Protein AF-0000000084926307 (afdb_homodimer)

Sequence (952 aa):
MTITSSENILRILYSYNPWWREGYFPQDLSKPVKRMAYYRVFNLLNHPTIRRYLILSGARRVGKTTILYQIIESLLKDKVHPKKILYVSFDHPLFKFCSFDQILSLYELNINQSEEAYIFLDEIQYASDWDRWLKVYYDLRPKWKVVATGSASPKLIEEVKESGVGRWTVVSVPTLSFYEFCEILGAEERPKNLPNLDLRELSNFNDHQISELVFLLMPLQKYFNRYLMVGGFPEFVFSENWFLIQRILREDVVDKVIKRDIPSLFNVRNLTVLEKVFLYLCFNSSSVINISTIGKQIENVSVTTIENYVHLFENANLIYRSLPIELGGKKILKAKPKIYISDPAIRNAVLMIDNLFTDSKELGITVETAVFKHIYSFYSEENVKIGYFRKPTDNQKEIDIVAQFPNGKSLIEVKFREDSTLLESDAIVQICQKEKNIISAVLITKRAEDYGRLKLSVKVPIIKIPAFVFMYLFGRMTITSSENILRILYSYNPWWREGYFPQDLSKPVKRMAYYRVFNLLNHPTIRRYLILSGARRVGKTTILYQIIESLLKDKVHPKKILYVSFDHPLFKFCSFDQILSLYELNINQSEEAYIFLDEIQYASDWDRWLKVYYDLRPKWKVVATGSASPKLIEEVKESGVGRWTVVSVPTLSFYEFCEILGAEERPKNLPNLDLRELSNFNDHQISELVFLLMPLQKYFNRYLMVGGFPEFVFSENWFLIQRILREDVVDKVIKRDIPSLFNVRNLTVLEKVFLYLCFNSSSVINISTIGKQIENVSVTTIENYVHLFENANLIYRSLPIELGGKKILKAKPKIYISDPAIRNAVLMIDNLFTDSKELGITVETAVFKHIYSFYSEENVKIGYFRKPTDNQKEIDIVAQFPNGKSLIEVKFREDSTLLESDAIVQICQKEKNIISAVLITKRAEDYGRLKLSVKVPIIKIPAFVFMYLFGR

Radius of gyration: 30.97 Å; Cα contacts (8 Å, |Δi|>4): 1635; chains: 2; bounding box: 74×100×71 Å

pLDDT: mean 89.61, std 9.43, range [51.91, 98.5]

InterPro domains:
  IPR025420 Domain of unknown function DUF4143 [PF13635] (259-416)
  IPR027417 P-loop containing nucleoside triphosphate hydrolase [SSF52540] (45-251)
  IPR041682 AAA domain, group 14 [PF13173] (52-182)

Solvent-accessible surface area (backbone atoms only — not comparable to full-atom values): 51460 Å² total; per-residue (Å²): 132,65,85,77,32,71,67,52,52,50,50,40,46,48,54,61,31,52,27,58,76,74,62,44,72,68,63,87,58,40,67,88,74,77,56,73,53,44,55,54,51,54,50,51,68,64,38,89,83,56,75,50,32,36,34,40,33,27,36,66,71,41,44,68,69,42,42,53,40,44,50,51,51,52,41,49,72,70,64,46,61,44,53,35,51,47,49,46,58,28,76,40,74,69,47,55,74,35,52,56,62,58,57,54,49,50,41,37,73,73,63,30,79,59,75,55,34,40,39,36,35,34,40,40,60,52,34,57,64,42,72,61,48,52,52,50,43,55,70,75,34,75,55,48,44,39,42,33,29,25,44,45,29,42,67,53,51,56,42,30,64,66,76,24,63,77,45,51,45,79,42,72,38,67,56,46,32,56,34,48,46,39,57,70,65,60,52,79,67,64,71,88,85,69,76,88,80,51,74,64,52,54,38,73,55,51,60,65,58,49,50,49,53,46,59,59,44,51,74,56,52,80,53,42,65,56,42,60,62,58,30,31,31,67,84,44,68,81,57,84,55,63,69,60,51,30,47,43,40,38,54,68,31,51,42,39,39,63,72,45,45,46,48,62,75,35,92,65,89,52,63,67,58,53,53,50,52,51,52,51,45,53,78,43,42,72,30,73,49,53,61,63,58,50,17,63,72,51,86,68,41,53,52,66,57,50,53,48,49,53,51,49,37,39,33,34,38,51,30,44,77,26,40,63,47,76,63,87,86,47,81,78,87,77,80,49,39,26,34,28,49,55,39,42,24,51,42,35,26,68,63,42,61,82,51,48,92,79,31,63,68,58,39,33,47,36,52,47,34,47,48,50,47,30,54,52,61,60,40,62,89,47,86,50,49,62,16,21,35,67,46,89,83,62,90,64,40,55,33,67,34,31,41,36,45,92,87,26,26,33,40,36,36,72,37,57,42,94,78,63,80,79,52,78,82,34,44,64,48,44,46,30,50,67,46,84,55,57,53,14,29,37,36,32,20,56,46,83,83,49,55,35,70,54,93,62,94,43,77,43,46,38,29,33,35,21,45,65,52,51,38,32,63,42,33,106,131,66,83,76,32,71,66,52,52,51,49,40,45,48,52,61,31,52,28,59,80,70,65,42,73,66,62,86,58,40,66,90,74,78,53,73,53,42,55,53,50,53,51,50,69,63,38,88,83,56,74,49,34,37,35,40,34,26,35,66,72,41,44,69,68,41,41,52,41,44,50,52,51,51,40,50,74,70,63,46,61,44,53,34,52,45,47,47,59,30,76,40,73,68,48,56,72,37,52,57,63,58,58,54,49,49,43,37,74,74,63,30,80,60,75,54,34,41,41,35,35,35,42,41,60,52,34,57,65,42,72,61,48,53,53,51,43,56,69,76,35,75,55,50,43,41,41,33,29,25,43,47,30,42,68,54,52,57,41,29,64,65,76,24,62,78,45,51,44,79,43,72,37,65,55,45,32,57,34,49,48,41,56,70,66,60,52,81,69,62,73,87,84,69,77,90,78,54,74,64,49,54,38,72,55,50,60,65,58,48,50,49,54,47,61,59,44,51,76,54,52,81,54,41,65,54,41,60,60,59,30,32,32,66,85,44,69,83,58,83,55,62,69,58,50,30,48,44,41,37,53,67,32,50,43,39,40,63,70,45,44,45,49,61,75,36,94,67,89,53,64,67,58,53,51,50,52,51,52,51,47,53,77,44,41,73,30,73,48,56,61,62,59,50,15,64,71,51,86,68,41,53,52,68,56,51,53,50,50,52,51,49,37,39,34,33,37,51,30,42,76,27,41,63,46,76,62,88,87,46,79,77,87,78,80,49,39,26,35,28,50,54,39,41,25,52,42,35,26,68,64,42,60,80,52,50,91,79,32,62,68,58,37,32,45,36,50,45,32,46,51,51,46,29,54,53,59,60,38,61,90,46,86,52,51,62,18,19,33,65,45,87,81,60,89,65,38,56,33,68,35,31,40,37,43,94,87,28,26,32,42,36,37,73,38,56,40,92,78,60,79,79,51,76,82,34,44,64,48,43,45,30,51,67,47,84,56,57,52,15,29,36,36,30,21,56,46,85,81,48,56,36,70,54,95,61,95,44,76,44,47,37,30,33,35,21,44,65,51,50,37,33,64,43,31,104

Organism: Caldicellulosiruptor owensensis (strain ATCC 700167 / DSM 13100 / OL) (NCBI:txid632518)

Structure (mmCIF, N/CA/C/O backbone):
data_AF-0000000084926307-model_v1
#
loop_
_entity.id
_entity.type
_entity.pdbx_description
1 polymer 'AAA family ATPase'
#
loop_
_atom_site.group_PDB
_atom_site.id
_atom_site.type_symbol
_atom_site.label_atom_id
_atom_site.label_alt_id
_atom_site.label_comp_id
_atom_site.label_asym_id
_atom_site.label_entity_id
_atom_site.label_seq_id
_atom_site.pdbx_PDB_ins_code
_atom_site.Cartn_x
_atom_site.Cartn_y
_atom_site.Cartn_z
_atom_site.occupancy
_atom_site.B_iso_or_equiv
_atom_site.auth_seq_id
_atom_site.auth_comp_id
_atom_site.auth_asym_id
_atom_site.auth_atom_id
_atom_site.pdbx_PDB_model_num
ATOM 1 N N . MET A 1 1 ? 17.234 25.609 -7.387 1 53.69 1 MET A N 1
ATOM 2 C CA . MET A 1 1 ? 17.969 24.375 -7.629 1 53.69 1 MET A CA 1
ATOM 3 C C . MET A 1 1 ? 17.109 23.375 -8.383 1 53.69 1 MET A C 1
ATOM 5 O O . MET A 1 1 ? 15.922 23.219 -8.086 1 53.69 1 MET A O 1
ATOM 9 N N . THR A 1 2 ? 17.609 22.891 -9.484 1 76 2 THR A N 1
ATOM 10 C CA . THR A 1 2 ? 16.906 21.922 -10.32 1 76 2 THR A CA 1
ATOM 11 C C . THR A 1 2 ? 16.609 20.641 -9.531 1 76 2 THR A C 1
ATOM 13 O O . THR A 1 2 ? 17.438 20.188 -8.742 1 76 2 THR A O 1
ATOM 16 N N . ILE A 1 3 ? 15.453 20.125 -9.555 1 81.12 3 ILE A N 1
ATOM 17 C CA . ILE A 1 3 ? 14.984 18.938 -8.852 1 81.12 3 ILE A CA 1
ATOM 18 C C . ILE A 1 3 ? 15.938 17.766 -9.117 1 81.12 3 ILE A C 1
ATOM 20 O O . ILE A 1 3 ? 16.266 17 -8.203 1 81.12 3 ILE A O 1
ATOM 24 N N . THR A 1 4 ? 16.531 17.766 -10.32 1 83.94 4 THR A N 1
ATOM 25 C CA . THR A 1 4 ? 17.391 16.641 -10.703 1 83.94 4 THR A CA 1
ATOM 26 C C . THR A 1 4 ? 18.859 17.031 -10.656 1 83.94 4 THR A C 1
ATOM 28 O O . THR A 1 4 ? 19.641 16.641 -11.516 1 83.94 4 THR A O 1
ATOM 31 N N . SER A 1 5 ? 19.188 17.875 -9.703 1 87.88 5 SER A N 1
ATOM 32 C CA . SER A 1 5 ? 20.594 18.25 -9.531 1 87.88 5 SER A CA 1
ATOM 33 C C . SER A 1 5 ? 21.422 17.062 -9.055 1 87.88 5 SER A C 1
ATOM 35 O O . SER A 1 5 ? 20.891 16.125 -8.453 1 87.88 5 SER A O 1
ATOM 37 N N . SER A 1 6 ? 22.75 17.062 -9.359 1 91.94 6 SER A N 1
ATOM 38 C CA . SER A 1 6 ? 23.656 16 -8.93 1 91.94 6 SER A CA 1
ATOM 39 C C . SER A 1 6 ? 23.672 15.859 -7.41 1 91.94 6 SER A C 1
ATOM 41 O O . SER A 1 6 ? 23.75 14.742 -6.887 1 91.94 6 SER A O 1
ATOM 43 N N . GLU A 1 7 ? 23.516 16.953 -6.797 1 89.44 7 GLU A N 1
ATOM 44 C CA . GLU A 1 7 ? 23.516 16.953 -5.336 1 89.44 7 GLU A CA 1
ATOM 45 C C . GLU A 1 7 ? 22.297 16.203 -4.789 1 89.44 7 GLU A C 1
ATOM 47 O O . GLU A 1 7 ? 22.438 15.398 -3.861 1 89.44 7 GLU A O 1
ATOM 52 N N . ASN A 1 8 ? 21.172 16.422 -5.379 1 88.06 8 ASN A N 1
ATOM 53 C CA . ASN A 1 8 ? 19.953 15.766 -4.938 1 88.06 8 ASN A CA 1
ATOM 54 C C . ASN A 1 8 ? 19.984 14.266 -5.23 1 88.06 8 ASN A C 1
ATOM 56 O O . ASN A 1 8 ? 19.578 13.453 -4.398 1 88.06 8 ASN A O 1
ATOM 60 N N . ILE A 1 9 ? 20.516 13.922 -6.355 1 92 9 ILE A N 1
ATOM 61 C CA . ILE A 1 9 ? 20.609 12.523 -6.754 1 92 9 ILE A CA 1
ATOM 62 C C . ILE A 1 9 ? 21.547 11.781 -5.809 1 92 9 ILE A C 1
ATOM 64 O O . ILE A 1 9 ? 21.219 10.695 -5.316 1 92 9 ILE A O 1
ATOM 68 N N . LEU A 1 10 ? 22.688 12.422 -5.52 1 93.25 10 LEU A N 1
ATOM 69 C CA . LEU A 1 10 ? 23.672 11.797 -4.648 1 93.25 10 LEU A CA 1
ATOM 70 C C . LEU A 1 10 ? 23.125 11.625 -3.236 1 93.25 10 LEU A C 1
ATOM 72 O O . LEU A 1 10 ? 23.391 10.609 -2.584 1 93.25 10 LEU A O 1
ATOM 76 N N . ARG A 1 11 ? 22.391 12.57 -2.82 1 88.06 11 ARG A N 1
ATOM 77 C CA . ARG A 1 11 ? 21.766 12.477 -1.499 1 88.06 11 ARG A CA 1
ATOM 78 C C . ARG A 1 11 ? 20.844 11.273 -1.408 1 88.06 11 ARG A C 1
ATOM 80 O O . ARG A 1 11 ? 20.875 10.531 -0.42 1 88.06 11 ARG A O 1
ATOM 87 N N . ILE A 1 12 ? 20.062 11.055 -2.408 1 90.25 12 ILE A N 1
ATOM 88 C CA . ILE A 1 12 ? 19.125 9.938 -2.438 1 90.25 12 ILE A CA 1
ATOM 89 C C . ILE A 1 12 ? 19.891 8.617 -2.52 1 90.25 12 ILE A C 1
ATOM 91 O O . ILE A 1 12 ? 19.547 7.645 -1.848 1 90.25 12 ILE A O 1
ATOM 95 N N . LEU A 1 13 ? 20.953 8.609 -3.322 1 93.56 13 LEU A N 1
ATOM 96 C CA . LEU A 1 13 ? 21.766 7.406 -3.449 1 93.56 13 LEU A CA 1
ATOM 97 C 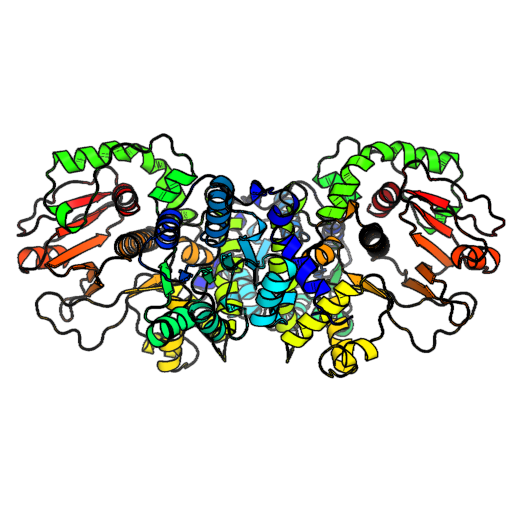C . LEU A 1 13 ? 22.391 7.031 -2.111 1 93.56 13 LEU A C 1
ATOM 99 O O . LEU A 1 13 ? 22.422 5.852 -1.743 1 93.56 13 LEU A O 1
ATOM 103 N N . TYR A 1 14 ? 22.844 8.008 -1.377 1 90.62 14 TYR A N 1
ATOM 104 C CA . TYR A 1 14 ? 23.422 7.75 -0.063 1 90.62 14 TYR A CA 1
ATOM 105 C C . TYR A 1 14 ? 22.375 7.188 0.89 1 90.62 14 TYR A C 1
ATOM 107 O O . TYR A 1 14 ? 22.672 6.324 1.717 1 90.62 14 TYR A O 1
ATOM 115 N N . SER A 1 15 ? 21.188 7.688 0.721 1 87.31 15 SER A N 1
ATOM 116 C CA . SER A 1 15 ? 20.109 7.219 1.583 1 87.31 15 SER A CA 1
ATOM 117 C C . SER A 1 15 ? 19.75 5.773 1.274 1 87.31 15 SER A C 1
ATOM 119 O O . SER A 1 15 ? 19.438 4.996 2.182 1 87.31 15 SER A O 1
ATOM 121 N N . TYR A 1 16 ? 19.781 5.383 0.039 1 90.44 16 TYR A N 1
ATOM 122 C CA . TYR A 1 16 ? 19.469 4.023 -0.385 1 90.44 16 TYR A CA 1
ATOM 123 C C . TYR A 1 16 ? 20.578 3.057 0.011 1 90.44 16 TYR A C 1
ATOM 125 O O . TYR A 1 16 ? 20.359 1.845 0.073 1 90.44 16 TYR A O 1
ATOM 133 N N . ASN A 1 17 ? 21.766 3.619 0.174 1 93.12 17 ASN A N 1
ATOM 134 C CA . ASN A 1 17 ? 22.938 2.773 0.386 1 93.12 17 ASN A CA 1
ATOM 135 C C . ASN A 1 17 ? 23.656 3.121 1.688 1 93.12 17 ASN A C 1
ATOM 137 O O . ASN A 1 17 ? 24.797 3.576 1.672 1 93.12 17 ASN A O 1
ATOM 141 N N . PRO A 1 18 ? 23.016 2.771 2.777 1 87.69 18 PRO A N 1
ATOM 142 C CA . PRO A 1 18 ? 23.609 3.125 4.07 1 87.69 18 PRO A CA 1
ATOM 143 C C . PRO A 1 18 ? 24.969 2.455 4.305 1 87.69 18 PRO A C 1
ATOM 145 O O . PRO A 1 18 ? 25.766 2.936 5.109 1 87.69 18 PRO A O 1
ATOM 148 N N . TRP A 1 19 ? 25.281 1.377 3.615 1 92.81 19 TRP A N 1
ATOM 149 C CA . TRP A 1 19 ? 26.531 0.646 3.797 1 92.81 19 TRP A CA 1
ATOM 150 C C . TRP A 1 19 ? 27.719 1.432 3.23 1 92.81 19 TRP A C 1
ATOM 152 O O . TRP A 1 19 ? 28.875 1.102 3.496 1 92.81 19 TRP A O 1
ATOM 162 N N . TRP A 1 20 ? 27.516 2.488 2.508 1 93.44 20 TRP A N 1
ATOM 163 C CA . TRP A 1 20 ? 28.609 3.314 2.004 1 93.44 20 TRP A CA 1
ATOM 164 C C . TRP A 1 20 ? 29.281 4.074 3.141 1 93.44 20 TRP A C 1
ATOM 166 O O . TRP A 1 20 ? 30.453 4.48 3.02 1 93.44 20 TRP A O 1
ATOM 176 N N . ARG A 1 21 ? 28.578 4.465 4.098 1 82.75 21 ARG A N 1
ATOM 177 C CA . ARG A 1 21 ? 29.125 5.234 5.211 1 82.75 21 ARG A CA 1
ATOM 178 C C . ARG A 1 21 ? 29.875 4.324 6.184 1 82.75 21 ARG A C 1
ATOM 180 O O . ARG A 1 21 ? 31.078 4.469 6.379 1 82.75 21 ARG A O 1
ATOM 187 N N . GLU A 1 22 ? 29.141 3.406 7.031 1 69.38 22 GLU A N 1
ATOM 188 C CA . GLU A 1 22 ? 29.828 2.633 8.055 1 69.38 22 GLU A CA 1
ATOM 189 C C . GLU A 1 22 ? 29.797 1.141 7.742 1 69.38 22 GLU A C 1
ATOM 191 O O . GLU A 1 22 ? 30 0.309 8.625 1 69.38 22 GLU A O 1
ATOM 196 N N . GLY A 1 23 ? 29.656 0.928 6.527 1 69.75 23 GLY A N 1
ATOM 197 C CA . GLY A 1 23 ? 29.609 -0.491 6.211 1 69.75 23 GLY A CA 1
ATOM 198 C C . GLY A 1 23 ? 28.422 -1.199 6.84 1 69.75 23 GLY A C 1
ATOM 199 O O . GLY A 1 23 ? 28.375 -2.43 6.875 1 69.75 23 GLY A O 1
ATOM 200 N N . TYR A 1 24 ? 27.547 -0.39 7.359 1 74.06 24 TYR A N 1
ATOM 201 C CA . TYR A 1 24 ? 26.406 -0.876 8.125 1 74.06 24 TYR A CA 1
ATOM 202 C C . TYR A 1 24 ? 25.25 -1.268 7.211 1 74.06 24 TYR A C 1
ATOM 204 O O . TYR A 1 24 ? 24.906 -0.521 6.293 1 74.06 24 TYR A O 1
ATOM 212 N N . PHE A 1 25 ? 24.859 -2.582 7.328 1 79.31 25 PHE A N 1
ATOM 213 C CA . PHE A 1 25 ? 23.609 -2.998 6.676 1 79.31 25 PHE A CA 1
ATOM 214 C C . PHE A 1 25 ? 22.453 -2.961 7.656 1 79.31 25 PHE A C 1
ATOM 216 O O . PHE A 1 25 ? 22.516 -3.564 8.727 1 79.31 25 PHE A O 1
ATOM 223 N N . PRO A 1 26 ? 21.438 -2.18 7.297 1 75.88 26 PRO A N 1
ATOM 224 C CA . PRO A 1 26 ? 20.281 -2.18 8.203 1 75.88 26 PRO A CA 1
ATOM 225 C C . PRO A 1 26 ? 19.609 -3.547 8.297 1 75.88 26 PRO A C 1
ATOM 227 O O . PRO A 1 26 ? 19.062 -4.047 7.305 1 75.88 26 PRO A O 1
ATOM 230 N N . GLN A 1 27 ? 19.656 -4.094 9.391 1 69.69 27 GLN A N 1
ATOM 231 C CA . GLN A 1 27 ? 19.234 -5.473 9.609 1 69.69 27 GLN A CA 1
ATOM 232 C C . GLN A 1 27 ? 17.75 -5.641 9.305 1 69.69 27 GLN A C 1
ATOM 234 O O . GLN A 1 27 ? 17.297 -6.734 8.953 1 69.69 27 GLN A O 1
ATOM 239 N N . ASP A 1 28 ? 17.031 -4.633 9.398 1 73.19 28 ASP A N 1
ATOM 240 C CA . ASP A 1 28 ? 15.586 -4.742 9.203 1 73.19 28 ASP A CA 1
ATOM 241 C C . ASP A 1 28 ? 15.25 -4.961 7.734 1 73.19 28 ASP A C 1
ATOM 243 O O . ASP A 1 28 ? 14.141 -5.383 7.402 1 73.19 28 ASP A O 1
ATOM 247 N N . LEU A 1 29 ? 16.234 -4.773 6.949 1 74.38 29 LEU A N 1
ATOM 248 C CA . LEU A 1 29 ? 15.992 -4.883 5.516 1 74.38 29 LEU A CA 1
ATOM 249 C C . LEU A 1 29 ? 16.109 -6.328 5.055 1 74.38 29 LEU A C 1
ATOM 251 O O . LEU A 1 29 ? 15.492 -6.719 4.059 1 74.38 29 LEU A O 1
ATOM 255 N N . SER A 1 30 ? 16.906 -7.008 5.832 1 77.06 30 SER A N 1
ATOM 256 C CA . SER A 1 30 ? 17.109 -8.398 5.441 1 77.06 30 SER A CA 1
ATOM 257 C C . SER A 1 30 ? 16.312 -9.344 6.34 1 77.06 30 SER A C 1
ATOM 259 O O . SER A 1 30 ? 16.156 -9.086 7.539 1 77.06 30 SER A O 1
ATOM 261 N N . LYS A 1 31 ? 15.57 -10.18 5.73 1 82.25 31 LYS A N 1
ATOM 262 C CA . LYS A 1 31 ? 14.828 -11.211 6.445 1 82.25 31 LYS A CA 1
ATOM 263 C C . LYS A 1 31 ? 15.625 -12.508 6.535 1 82.25 31 LYS A C 1
ATOM 265 O O . LYS A 1 31 ? 16.422 -12.82 5.641 1 82.25 31 LYS A O 1
ATOM 270 N N . PRO A 1 32 ? 15.414 -13.18 7.566 1 82 32 PRO A N 1
ATOM 271 C CA . PRO A 1 32 ? 16.297 -14.32 7.852 1 82 32 PRO A CA 1
ATOM 272 C C . PRO A 1 32 ? 16.094 -15.477 6.875 1 82 32 PRO A C 1
ATOM 274 O O . PRO A 1 32 ? 17.062 -16.141 6.5 1 82 32 PRO A O 1
ATOM 277 N N . VAL A 1 33 ? 14.961 -15.766 6.414 1 90.88 33 VAL A N 1
ATOM 278 C CA . VAL A 1 33 ? 14.711 -16.922 5.562 1 90.88 33 VAL A CA 1
ATOM 279 C C . VAL A 1 33 ? 14.938 -16.547 4.102 1 90.88 33 VAL A C 1
ATOM 281 O O . VAL A 1 33 ? 14.406 -15.539 3.625 1 90.88 33 VAL A O 1
ATOM 284 N N . LYS A 1 34 ? 15.781 -17.344 3.453 1 94.81 34 LYS A N 1
ATOM 285 C CA . LYS A 1 34 ? 16.094 -17.125 2.045 1 94.81 34 LYS A CA 1
ATOM 286 C C . LYS A 1 34 ? 15.273 -18.047 1.148 1 94.81 34 LYS A C 1
ATOM 288 O O . LYS A 1 34 ? 15.289 -19.266 1.328 1 94.81 34 LYS A O 1
ATOM 293 N N . ARG A 1 35 ? 14.586 -17.5 0.213 1 94.88 35 ARG A N 1
ATOM 294 C CA . ARG A 1 35 ? 13.766 -18.266 -0.718 1 94.88 35 ARG A CA 1
ATOM 295 C C . ARG A 1 35 ? 14.633 -18.969 -1.756 1 94.88 35 ARG A C 1
ATOM 297 O O . ARG A 1 35 ? 15.82 -18.656 -1.89 1 94.88 35 ARG A O 1
ATOM 304 N N . MET A 1 36 ? 14.047 -19.891 -2.498 1 92.06 36 MET A N 1
ATOM 305 C CA . MET A 1 36 ? 14.766 -20.641 -3.527 1 92.06 36 MET A CA 1
ATOM 306 C C . MET A 1 36 ? 15.336 -19.688 -4.586 1 92.06 36 MET A C 1
ATOM 308 O O . MET A 1 36 ? 16.422 -19.922 -5.102 1 92.06 36 MET A O 1
ATOM 312 N N . ALA A 1 37 ? 14.594 -18.641 -4.871 1 93.69 37 ALA A N 1
ATOM 313 C CA . ALA A 1 37 ? 15.016 -17.672 -5.875 1 93.69 37 ALA A CA 1
ATOM 314 C C . ALA A 1 37 ? 16.328 -17 -5.469 1 93.69 37 ALA A C 1
ATOM 316 O O . ALA A 1 37 ? 17.156 -16.672 -6.324 1 93.69 37 ALA A O 1
ATOM 317 N N . TYR A 1 38 ? 16.516 -16.75 -4.164 1 96.25 38 TYR A N 1
ATOM 318 C CA . TYR A 1 38 ? 17.766 -16.172 -3.676 1 96.25 38 TYR A CA 1
ATOM 319 C C . TYR A 1 38 ? 18.969 -17.016 -4.094 1 96.25 38 TYR A C 1
ATOM 321 O O . TYR A 1 38 ? 19.938 -16.484 -4.648 1 96.25 38 TYR A O 1
ATOM 329 N N . TYR A 1 39 ? 18.875 -18.312 -3.854 1 94.75 39 TYR A N 1
ATOM 330 C CA . TYR A 1 39 ? 19.984 -19.203 -4.137 1 94.75 39 TYR A CA 1
ATOM 331 C C . TYR A 1 39 ? 20.266 -19.281 -5.633 1 94.75 39 TYR A C 1
ATOM 333 O O . TYR A 1 39 ? 21.422 -19.281 -6.062 1 94.75 39 TYR A O 1
ATOM 341 N N . ARG A 1 40 ? 19.219 -19.297 -6.395 1 92.94 40 ARG A N 1
ATOM 342 C CA . ARG A 1 40 ? 19.375 -19.328 -7.848 1 92.94 40 ARG A CA 1
ATOM 343 C C . ARG A 1 40 ? 20.094 -18.078 -8.344 1 92.94 40 ARG A C 1
ATOM 345 O O . ARG A 1 40 ? 21.062 -18.172 -9.102 1 92.94 40 ARG A O 1
ATOM 352 N N . VAL A 1 41 ? 19.672 -16.953 -7.902 1 95.25 41 VAL A N 1
ATOM 353 C CA . VAL A 1 41 ? 20.234 -15.672 -8.344 1 95.25 41 VAL A CA 1
ATOM 354 C C . VAL A 1 41 ? 21.672 -15.547 -7.844 1 95.25 41 VAL A C 1
ATOM 356 O O . VAL A 1 41 ? 22.562 -15.148 -8.594 1 95.25 41 VAL A O 1
ATOM 359 N N . PHE A 1 42 ? 21.875 -15.906 -6.594 1 95.62 42 PHE A N 1
ATOM 360 C CA . PHE A 1 42 ? 23.203 -15.789 -5.996 1 95.62 42 PHE A CA 1
ATOM 361 C C . PHE A 1 42 ? 24.203 -16.688 -6.711 1 95.62 42 PHE A C 1
ATOM 363 O O . PHE A 1 42 ? 25.344 -16.297 -6.961 1 95.62 42 PHE A O 1
ATOM 370 N N . ASN A 1 43 ? 23.75 -17.875 -7.07 1 93.62 43 ASN A N 1
ATOM 371 C CA . ASN A 1 43 ? 24.609 -18.812 -7.797 1 93.62 43 ASN A CA 1
ATOM 372 C C . ASN A 1 43 ? 24.938 -18.312 -9.195 1 93.62 43 ASN A C 1
ATOM 374 O O . ASN A 1 43 ? 26.078 -18.406 -9.656 1 93.62 43 ASN A O 1
ATOM 378 N N . LEU A 1 44 ? 23.969 -17.781 -9.836 1 92.81 44 LEU A N 1
ATOM 379 C CA . LEU A 1 44 ? 24.156 -17.25 -11.18 1 92.81 44 LEU A CA 1
ATOM 380 C C . LEU A 1 44 ? 25.078 -16.031 -11.156 1 92.81 44 LEU A C 1
ATOM 382 O O . LEU A 1 44 ? 25.906 -15.852 -12.055 1 92.81 44 LEU A O 1
ATOM 386 N N . LEU A 1 45 ? 24.891 -15.242 -10.156 1 94.06 45 LEU A N 1
ATOM 387 C CA . LEU A 1 45 ? 25.656 -14.016 -10 1 94.06 45 LEU A CA 1
ATOM 388 C C . LEU A 1 45 ? 27.141 -14.32 -9.812 1 94.06 45 LEU A C 1
ATOM 390 O O . LEU A 1 45 ? 28 -13.578 -10.297 1 94.06 45 LEU A O 1
ATOM 394 N N . ASN A 1 46 ? 27.422 -15.406 -9.148 1 90.88 46 ASN A N 1
ATOM 395 C CA . ASN A 1 46 ? 28.797 -15.758 -8.82 1 90.88 46 ASN A CA 1
ATOM 396 C C . ASN A 1 46 ? 29.344 -16.812 -9.766 1 90.88 46 ASN A C 1
ATOM 398 O O . ASN A 1 46 ? 30.406 -17.391 -9.516 1 90.88 46 ASN A O 1
ATOM 402 N N . HIS A 1 47 ? 28.562 -17.062 -10.773 1 89.25 47 HIS A N 1
ATOM 403 C CA . HIS A 1 47 ? 29.047 -18.047 -11.727 1 89.25 47 HIS A CA 1
ATOM 404 C C . HIS A 1 47 ? 30.375 -17.625 -12.336 1 89.25 47 HIS A C 1
ATOM 406 O O . HIS A 1 47 ? 30.531 -16.484 -12.773 1 89.25 47 HIS A O 1
ATOM 412 N N . PRO A 1 48 ? 31.297 -18.484 -12.414 1 84.62 48 PRO A N 1
ATOM 413 C CA . PRO A 1 48 ? 32.656 -18.109 -12.797 1 84.62 48 PRO A CA 1
ATOM 414 C C . PRO A 1 48 ? 32.812 -17.844 -14.289 1 84.62 48 PRO A C 1
ATOM 416 O O . PRO A 1 48 ? 33.656 -17.031 -14.695 1 84.62 48 PRO A O 1
ATOM 419 N N . THR A 1 49 ? 32.094 -18.484 -15.172 1 85.69 49 THR A N 1
ATOM 420 C CA . THR A 1 49 ? 32.375 -18.422 -16.609 1 85.69 49 THR A CA 1
ATOM 421 C C . THR A 1 49 ? 31.234 -17.703 -17.344 1 85.69 49 THR A C 1
ATOM 423 O O . THR A 1 49 ? 31.438 -17.141 -18.422 1 85.69 49 THR A O 1
ATOM 426 N N . ILE A 1 50 ? 30.094 -17.703 -16.812 1 83.12 50 ILE A N 1
ATOM 427 C CA . ILE A 1 50 ? 28.938 -17.141 -17.5 1 83.12 50 ILE A CA 1
ATOM 428 C C . ILE A 1 50 ? 28.578 -15.781 -16.891 1 83.12 50 ILE A C 1
ATOM 430 O O . ILE A 1 50 ? 28.312 -15.68 -15.695 1 83.12 50 ILE A O 1
ATOM 434 N N . ARG A 1 51 ? 28.719 -14.805 -17.781 1 86.25 51 ARG A N 1
ATOM 435 C CA . ARG A 1 51 ? 28.328 -13.469 -17.344 1 86.25 51 ARG A CA 1
ATOM 436 C C . ARG A 1 51 ? 26.969 -13.078 -17.938 1 86.25 51 ARG A C 1
ATOM 438 O O . ARG A 1 51 ? 26.797 -13.055 -19.156 1 86.25 51 ARG A O 1
ATOM 445 N N . ARG A 1 52 ? 26.031 -12.852 -17.031 1 89.75 52 ARG A N 1
ATOM 446 C CA . ARG A 1 52 ? 24.703 -12.383 -17.438 1 89.75 52 ARG A CA 1
ATOM 447 C C . ARG A 1 52 ? 24.125 -11.453 -16.375 1 89.75 52 ARG A C 1
ATOM 449 O O . ARG A 1 52 ? 24.359 -11.625 -15.188 1 89.75 52 ARG A O 1
ATOM 456 N N . TYR A 1 53 ? 23.484 -10.438 -16.844 1 93.12 53 TYR A N 1
ATOM 457 C CA . TYR A 1 53 ? 22.625 -9.688 -15.93 1 93.12 53 TYR A CA 1
ATOM 458 C C . TYR A 1 53 ? 21.422 -10.516 -15.508 1 93.12 53 TYR A C 1
ATOM 460 O O . TYR A 1 53 ? 20.938 -11.352 -16.281 1 93.12 53 TYR A O 1
ATOM 468 N N . LEU A 1 54 ? 21.031 -10.398 -14.328 1 93.62 54 LEU A N 1
ATOM 469 C CA . LEU A 1 54 ? 19.922 -11.18 -13.805 1 93.62 54 LEU A CA 1
ATOM 470 C C . LEU A 1 54 ? 18.703 -10.289 -13.57 1 93.62 54 LEU A C 1
ATOM 472 O O . LEU A 1 54 ? 18.812 -9.219 -12.977 1 93.62 54 LEU A O 1
ATOM 476 N N . ILE A 1 55 ? 17.547 -10.68 -14.039 1 92.44 55 ILE A N 1
ATOM 477 C CA . ILE A 1 55 ? 16.312 -9.945 -13.844 1 92.44 55 ILE A CA 1
ATOM 478 C C . ILE A 1 55 ? 15.305 -10.82 -13.094 1 92.44 55 ILE A C 1
ATOM 480 O O . ILE A 1 55 ? 14.922 -11.891 -13.578 1 92.44 55 ILE A O 1
ATOM 484 N N . LEU A 1 56 ? 14.961 -10.383 -11.938 1 94 56 LEU A N 1
ATOM 485 C CA . LEU A 1 56 ? 13.938 -11.07 -11.164 1 94 56 LEU A CA 1
ATOM 486 C C . LEU A 1 56 ? 12.539 -10.609 -11.594 1 94 56 LEU A C 1
ATOM 488 O O . LEU A 1 56 ? 12.242 -9.414 -11.578 1 94 56 LEU A O 1
ATOM 492 N N . SER A 1 57 ? 11.734 -11.523 -11.969 1 91.88 57 SER A N 1
ATOM 493 C CA . SER A 1 57 ? 10.359 -11.25 -12.352 1 91.88 57 SER A CA 1
ATOM 494 C C . SER A 1 57 ? 9.375 -12 -11.461 1 91.88 57 SER A C 1
ATOM 496 O O . SER A 1 57 ? 9.539 -13.188 -11.203 1 91.88 57 SER A O 1
ATOM 498 N N . GLY A 1 58 ? 8.391 -11.367 -10.984 1 93 58 GLY A N 1
ATOM 499 C CA . GLY A 1 58 ? 7.375 -11.93 -10.109 1 93 58 GLY A CA 1
ATOM 500 C C . GLY A 1 58 ? 6.328 -10.922 -9.688 1 93 58 GLY A C 1
ATOM 501 O O . GLY A 1 58 ? 6.508 -9.711 -9.875 1 93 58 GLY A O 1
ATOM 502 N N . ALA A 1 59 ? 5.312 -11.438 -9.125 1 91.62 59 ALA A N 1
ATOM 503 C CA . ALA A 1 59 ? 4.23 -10.57 -8.656 1 91.62 59 ALA A CA 1
ATOM 504 C C . ALA A 1 59 ? 4.727 -9.602 -7.59 1 91.62 59 ALA A C 1
ATOM 506 O O . ALA A 1 59 ? 5.785 -9.805 -6.996 1 91.62 59 ALA A O 1
ATOM 507 N N . ARG A 1 60 ? 3.973 -8.531 -7.43 1 91.12 60 ARG A N 1
ATOM 508 C CA . ARG A 1 60 ? 4.266 -7.613 -6.332 1 91.12 60 ARG A CA 1
ATOM 509 C C . ARG A 1 60 ? 4.152 -8.32 -4.984 1 91.12 60 ARG A C 1
ATOM 511 O O . ARG A 1 60 ? 3.299 -9.195 -4.805 1 91.12 60 ARG A O 1
ATOM 518 N N . ARG A 1 61 ? 5.062 -7.938 -4.09 1 91.5 61 ARG A N 1
ATOM 519 C CA . ARG A 1 61 ? 5.043 -8.32 -2.684 1 91.5 61 ARG A CA 1
ATOM 520 C C . ARG A 1 61 ? 5.434 -9.781 -2.51 1 91.5 61 ARG A C 1
ATOM 522 O O . ARG A 1 61 ? 5.156 -10.391 -1.473 1 91.5 61 ARG A O 1
ATOM 529 N N . VAL A 1 62 ? 6.086 -10.375 -3.523 1 94.94 62 VAL A N 1
ATOM 530 C CA . VAL A 1 62 ? 6.504 -11.766 -3.391 1 94.94 62 VAL A CA 1
ATOM 531 C C . VAL A 1 62 ? 7.895 -11.828 -2.76 1 94.94 62 VAL A C 1
ATOM 533 O O . VAL A 1 62 ? 8.406 -12.914 -2.482 1 94.94 62 VAL A O 1
ATOM 536 N N . GLY A 1 63 ? 8.625 -10.672 -2.625 1 93.75 63 GLY A N 1
ATOM 537 C CA . GLY A 1 63 ? 9.898 -10.633 -1.912 1 93.75 63 GLY A CA 1
ATOM 538 C C . GLY A 1 63 ? 11.078 -10.32 -2.811 1 93.75 63 GLY A C 1
ATOM 539 O O . GLY A 1 63 ? 12.227 -10.555 -2.436 1 93.75 63 GLY A O 1
ATOM 540 N N . LYS A 1 64 ? 10.906 -9.797 -3.967 1 94.62 64 LYS A N 1
ATOM 541 C CA . LYS A 1 64 ? 11.992 -9.492 -4.898 1 94.62 64 LYS A CA 1
ATOM 542 C C . LYS A 1 64 ? 13 -8.531 -4.277 1 94.62 64 LYS A C 1
ATOM 544 O O . LYS A 1 64 ? 14.203 -8.766 -4.34 1 94.62 64 LYS A O 1
ATOM 549 N N . THR A 1 65 ? 12.484 -7.457 -3.664 1 93.38 65 THR A N 1
ATOM 550 C CA . THR A 1 65 ? 13.352 -6.477 -3.016 1 93.38 65 THR A CA 1
ATOM 551 C C . THR A 1 65 ? 14.133 -7.113 -1.871 1 93.38 65 THR A C 1
ATOM 553 O O . THR A 1 65 ? 15.32 -6.84 -1.697 1 93.38 65 THR A O 1
ATOM 556 N N . THR A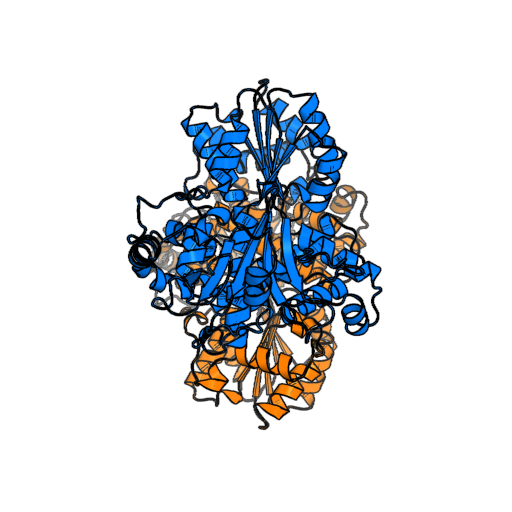 1 66 ? 13.453 -7.973 -1.128 1 93.88 66 THR A N 1
ATOM 557 C CA . THR A 1 66 ? 14.102 -8.672 -0.025 1 93.88 66 THR A CA 1
ATOM 558 C C . THR A 1 66 ? 15.266 -9.516 -0.53 1 93.88 66 THR A C 1
ATOM 560 O O . THR A 1 66 ? 16.328 -9.562 0.098 1 93.88 66 THR A O 1
ATOM 563 N N . ILE A 1 67 ? 15.062 -10.148 -1.641 1 96.31 67 ILE A N 1
ATOM 564 C CA . ILE A 1 67 ? 16.109 -10.977 -2.223 1 96.31 67 ILE A CA 1
ATOM 565 C C . ILE A 1 67 ? 17.328 -10.109 -2.57 1 96.31 67 ILE A C 1
ATOM 567 O O . ILE A 1 67 ? 18.469 -10.492 -2.311 1 96.31 67 ILE A O 1
ATOM 571 N N . LEU A 1 68 ? 17.109 -8.898 -3.141 1 96.56 68 LEU A N 1
ATOM 572 C CA . LEU A 1 68 ? 18.203 -7.977 -3.428 1 96.56 68 LEU A CA 1
ATOM 573 C C . LEU A 1 68 ? 18.984 -7.645 -2.158 1 96.56 68 LEU A C 1
ATOM 575 O O . LEU A 1 68 ? 20.219 -7.734 -2.137 1 96.56 68 LEU A O 1
ATOM 579 N N . TYR A 1 69 ? 18.266 -7.34 -1.112 1 94.69 69 TYR A N 1
ATOM 580 C CA . TYR A 1 69 ? 18.906 -6.961 0.142 1 94.69 69 TYR A CA 1
ATOM 581 C C . TYR A 1 69 ? 19.688 -8.133 0.734 1 94.69 69 TYR A C 1
ATOM 583 O O . TYR A 1 69 ? 20.75 -7.953 1.306 1 94.69 69 TYR A O 1
ATOM 591 N N . GLN A 1 70 ? 19.125 -9.312 0.601 1 96.06 70 GLN A N 1
ATOM 592 C CA . GLN A 1 70 ? 19.812 -10.5 1.104 1 96.06 70 GLN A CA 1
ATOM 593 C C . GLN A 1 70 ? 21.125 -10.734 0.361 1 96.06 70 GLN A C 1
ATOM 595 O O . GLN A 1 70 ? 22.125 -11.125 0.967 1 96.06 70 GLN A O 1
ATOM 600 N N . ILE A 1 71 ? 21.125 -10.508 -0.917 1 96.75 71 ILE A N 1
ATOM 601 C CA . ILE A 1 71 ? 22.328 -10.656 -1.707 1 96.75 71 ILE A CA 1
ATOM 602 C C . ILE A 1 71 ? 23.359 -9.602 -1.286 1 96.75 71 ILE A C 1
ATOM 604 O O . ILE A 1 71 ? 24.531 -9.906 -1.099 1 96.75 71 ILE A O 1
ATOM 608 N N . ILE A 1 72 ? 22.922 -8.344 -1.105 1 96.19 72 ILE A N 1
ATOM 609 C CA . ILE A 1 72 ? 23.797 -7.254 -0.677 1 96.19 72 ILE A CA 1
ATOM 610 C C . ILE A 1 72 ? 24.422 -7.598 0.673 1 96.19 72 ILE A C 1
ATOM 612 O O . ILE A 1 72 ? 25.641 -7.441 0.859 1 96.19 72 ILE A O 1
ATOM 616 N N . GLU A 1 73 ? 23.578 -8.078 1.561 1 94.75 73 GLU A N 1
ATOM 617 C CA . GLU A 1 73 ? 24.078 -8.492 2.867 1 94.75 73 GLU A CA 1
ATOM 618 C C . GLU A 1 73 ? 25.156 -9.57 2.727 1 94.75 73 GLU A C 1
ATOM 620 O O . GLU A 1 73 ? 26.203 -9.5 3.387 1 94.75 73 GLU A O 1
ATOM 625 N N . SER A 1 74 ? 24.906 -10.578 1.894 1 95.06 74 SER A N 1
ATOM 626 C CA . SER A 1 74 ? 25.859 -11.656 1.67 1 95.06 74 SER A CA 1
ATOM 627 C C . SER A 1 74 ? 27.172 -11.133 1.103 1 95.06 74 SER A C 1
ATOM 629 O O . SER A 1 74 ? 28.25 -11.57 1.505 1 95.06 74 SER A O 1
ATOM 631 N N . LEU A 1 75 ? 27.125 -10.211 0.202 1 95.31 75 LEU A N 1
ATOM 632 C CA . LEU A 1 75 ? 28.312 -9.625 -0.396 1 95.31 75 LEU A CA 1
ATOM 633 C C . LEU A 1 75 ? 29.141 -8.867 0.648 1 95.31 75 LEU A C 1
ATOM 635 O O . LEU A 1 75 ? 30.359 -8.969 0.669 1 95.31 75 LEU A O 1
ATOM 639 N N . LEU A 1 76 ? 28.438 -8.102 1.48 1 94.69 76 LEU A N 1
ATOM 640 C CA . LEU A 1 76 ? 29.109 -7.363 2.541 1 94.69 76 LEU A CA 1
ATOM 641 C C . LEU A 1 76 ? 29.781 -8.312 3.525 1 94.69 76 LEU A C 1
ATOM 643 O O . LEU A 1 76 ? 30.906 -8.062 3.969 1 94.69 76 LEU A O 1
ATOM 647 N N . LYS A 1 77 ? 29.141 -9.398 3.812 1 92.75 77 LYS A N 1
ATOM 648 C CA . LYS A 1 77 ? 29.703 -10.422 4.688 1 92.75 77 LYS A CA 1
ATOM 649 C C . LYS A 1 77 ? 30.922 -11.07 4.055 1 92.75 77 LYS A C 1
ATOM 651 O O . LYS A 1 77 ? 31.875 -11.445 4.754 1 92.75 77 LYS A O 1
ATOM 656 N N . ASP A 1 78 ? 30.906 -11.172 2.754 1 93.69 78 ASP A N 1
ATOM 657 C CA . ASP A 1 78 ? 32.031 -11.727 2.012 1 93.69 78 ASP A CA 1
ATOM 658 C C . ASP A 1 78 ? 33.125 -10.688 1.82 1 93.69 78 ASP A C 1
ATOM 660 O O . ASP A 1 78 ? 34.031 -10.883 1.016 1 93.69 78 ASP A O 1
ATOM 664 N N . LYS A 1 79 ? 32.969 -9.477 2.404 1 93.38 79 LYS A N 1
ATOM 665 C CA . LYS A 1 79 ? 33.969 -8.422 2.514 1 93.38 79 LYS A CA 1
ATOM 666 C C . LYS A 1 79 ? 34.125 -7.688 1.188 1 93.38 79 LYS A C 1
ATOM 668 O O . LYS A 1 79 ? 35.219 -7.188 0.885 1 93.38 79 LYS A O 1
ATOM 673 N N . VAL A 1 80 ? 33.156 -7.773 0.38 1 94.44 80 VAL A N 1
ATOM 674 C CA . VAL A 1 80 ? 33.156 -6.867 -0.764 1 94.44 80 VAL A CA 1
ATOM 675 C C . VAL A 1 80 ? 33.125 -5.422 -0.278 1 94.44 80 VAL A C 1
ATOM 677 O O . VAL A 1 80 ? 32.375 -5.09 0.656 1 94.44 80 VAL A O 1
ATOM 680 N N . HIS A 1 81 ? 33.938 -4.605 -0.847 1 95.31 81 HIS A N 1
ATOM 681 C CA . HIS A 1 81 ? 33.969 -3.207 -0.428 1 95.31 81 HIS A CA 1
ATOM 682 C C . HIS A 1 81 ? 32.594 -2.559 -0.583 1 95.31 81 HIS A C 1
ATOM 684 O O . HIS A 1 81 ? 31.984 -2.645 -1.648 1 95.31 81 HIS A O 1
ATOM 690 N N . PRO A 1 82 ? 32.062 -1.918 0.405 1 95.88 82 PRO A N 1
ATOM 691 C CA . PRO A 1 82 ? 30.703 -1.382 0.392 1 95.88 82 PRO A CA 1
ATOM 692 C C . PRO A 1 82 ? 30.453 -0.427 -0.773 1 95.88 82 PRO A C 1
ATOM 694 O O . PRO A 1 82 ? 29.359 -0.42 -1.35 1 95.88 82 PRO A O 1
ATOM 697 N N . LYS A 1 83 ? 31.406 0.317 -1.165 1 96 83 LYS A N 1
ATOM 698 C CA . LYS A 1 83 ? 31.234 1.314 -2.217 1 96 83 LYS A CA 1
ATOM 699 C C . LYS A 1 83 ? 31.109 0.653 -3.588 1 96 83 LYS A C 1
ATOM 701 O O . LYS A 1 83 ? 30.719 1.297 -4.562 1 96 83 LYS A O 1
ATOM 706 N N . LYS A 1 84 ? 31.453 -0.616 -3.676 1 97.06 84 LYS A N 1
ATOM 707 C CA . LYS A 1 84 ? 31.312 -1.351 -4.93 1 97.06 84 LYS A CA 1
ATOM 708 C C . LYS A 1 84 ? 29.891 -1.854 -5.121 1 97.06 84 LYS A C 1
ATOM 710 O O . LYS A 1 84 ? 29.547 -2.395 -6.176 1 97.06 84 LYS A O 1
ATOM 715 N N . ILE A 1 85 ? 29.062 -1.678 -4.125 1 97.69 85 ILE A N 1
ATOM 716 C CA . ILE A 1 85 ? 27.688 -2.168 -4.152 1 97.69 85 ILE A CA 1
ATOM 717 C C . ILE A 1 85 ? 26.719 -0.989 -4.258 1 97.69 85 ILE A C 1
ATOM 719 O O . ILE A 1 85 ? 26.688 -0.124 -3.379 1 97.69 85 ILE A O 1
ATOM 723 N N . LEU A 1 86 ? 25.891 -0.947 -5.273 1 98 86 LEU A N 1
ATOM 724 C CA . LEU A 1 86 ? 24.906 0.102 -5.473 1 98 86 LEU A CA 1
ATOM 725 C C . LEU A 1 86 ? 23.5 -0.48 -5.492 1 98 86 LEU A C 1
ATOM 727 O O . LEU A 1 86 ? 23.234 -1.458 -6.195 1 98 86 LEU A O 1
ATOM 731 N N . TYR A 1 87 ? 22.641 0.07 -4.715 1 96.5 87 TYR A N 1
ATOM 732 C CA . TYR A 1 87 ? 21.203 -0.207 -4.77 1 96.5 87 TYR A CA 1
ATOM 733 C C . TYR A 1 87 ? 20.422 1.041 -5.164 1 96.5 87 TYR A C 1
ATOM 735 O O . TYR A 1 87 ? 20.656 2.121 -4.613 1 96.5 87 TYR A O 1
ATOM 743 N N . VAL A 1 88 ? 19.594 0.888 -6.121 1 95.62 88 VAL A N 1
ATOM 744 C CA . VAL A 1 88 ? 18.719 1.973 -6.562 1 95.62 88 VAL A CA 1
ATOM 745 C C . VAL A 1 88 ? 17.297 1.451 -6.746 1 95.62 88 VAL A C 1
ATOM 747 O O . VAL A 1 88 ? 17.094 0.379 -7.32 1 95.62 88 VAL A O 1
ATOM 750 N N . SER A 1 89 ? 16.344 2.141 -6.219 1 93.19 89 SER A N 1
ATOM 751 C CA . SER A 1 89 ? 14.953 1.867 -6.527 1 93.19 89 SER A CA 1
ATOM 752 C C . SER A 1 89 ? 14.367 2.938 -7.445 1 93.19 89 SER A C 1
ATOM 754 O O . SER A 1 89 ? 14.352 4.121 -7.094 1 93.19 89 SER A O 1
ATOM 756 N N . PHE A 1 90 ? 13.82 2.521 -8.555 1 90.69 90 PHE A N 1
ATOM 757 C CA . PHE A 1 90 ? 13.328 3.477 -9.539 1 90.69 90 PHE A CA 1
ATOM 758 C C . PHE A 1 90 ? 11.891 3.871 -9.242 1 90.69 90 PHE A C 1
ATOM 760 O O . PHE A 1 90 ? 11.289 4.66 -9.977 1 90.69 90 PHE A O 1
ATOM 767 N N . ASP A 1 91 ? 11.422 3.389 -8.18 1 84 91 ASP A N 1
ATOM 768 C CA . ASP A 1 91 ? 10.109 3.816 -7.723 1 84 91 ASP A CA 1
ATOM 769 C C . ASP A 1 91 ? 10.172 5.191 -7.062 1 84 91 ASP A C 1
ATOM 771 O O . ASP A 1 91 ? 9.141 5.832 -6.848 1 84 91 ASP A O 1
ATOM 775 N N . HIS A 1 92 ? 11.352 5.613 -6.762 1 87.75 92 HIS A N 1
ATOM 776 C CA . HIS A 1 92 ? 11.5 6.938 -6.168 1 87.75 92 HIS A CA 1
ATOM 777 C C . HIS A 1 92 ? 11.094 8.031 -7.152 1 87.75 92 HIS A C 1
ATOM 779 O O . HIS A 1 92 ? 11.508 8.008 -8.312 1 87.75 92 HIS A O 1
ATOM 785 N N . PRO A 1 93 ? 10.398 8.977 -6.676 1 83.75 93 PRO A N 1
ATOM 786 C CA . PRO A 1 93 ? 9.859 10 -7.578 1 83.75 93 PRO A CA 1
ATOM 787 C C . PRO A 1 93 ? 10.953 10.781 -8.297 1 83.75 93 PRO A C 1
ATOM 789 O O . PRO A 1 93 ? 10.805 11.117 -9.477 1 83.75 93 PRO A O 1
ATOM 792 N N . LEU A 1 94 ? 12 11.062 -7.605 1 86.44 94 LEU A N 1
ATOM 793 C CA . LEU A 1 94 ? 13.062 11.859 -8.211 1 86.44 94 LEU A CA 1
ATOM 794 C C . LEU A 1 94 ? 13.711 11.109 -9.367 1 86.44 94 LEU A C 1
ATOM 796 O O . LEU A 1 94 ? 14.07 11.719 -10.383 1 86.44 94 LEU A O 1
ATOM 800 N N . PHE A 1 95 ? 13.891 9.859 -9.234 1 88.75 95 PHE A N 1
ATOM 801 C CA . PHE A 1 95 ? 14.617 9.07 -10.219 1 88.75 95 PHE A CA 1
ATOM 802 C C . PHE A 1 95 ? 13.789 8.891 -11.484 1 88.75 95 PHE A C 1
ATOM 804 O O . PHE A 1 95 ? 14.32 8.547 -12.547 1 88.75 95 PHE A O 1
ATOM 811 N N . LYS A 1 96 ? 12.516 9.125 -11.32 1 80.5 96 LYS A N 1
ATOM 812 C CA . LYS A 1 96 ? 11.656 9.094 -12.5 1 80.5 96 LYS A CA 1
ATOM 813 C C . LYS A 1 96 ? 12.023 10.203 -13.477 1 80.5 96 LYS A C 1
ATOM 815 O O . LYS A 1 96 ? 11.727 10.109 -14.672 1 80.5 96 LYS A O 1
ATOM 820 N N . PHE A 1 97 ? 12.688 11.164 -12.953 1 84.69 97 PHE A N 1
ATOM 821 C CA . PHE A 1 97 ? 12.977 12.328 -13.781 1 84.69 97 PHE A CA 1
ATOM 822 C C . PHE A 1 97 ? 14.461 12.391 -14.125 1 84.69 97 PHE A C 1
ATOM 824 O O . PHE A 1 97 ? 14.93 13.359 -14.727 1 84.69 97 PHE A O 1
ATOM 831 N N . CYS A 1 98 ? 15.086 11.422 -13.703 1 89.06 98 CYS A N 1
ATOM 832 C CA . CYS A 1 98 ? 16.5 11.297 -14.039 1 89.06 98 CYS A CA 1
ATOM 833 C C . CYS A 1 98 ? 16.719 10.258 -15.133 1 89.06 98 CYS A C 1
ATOM 835 O O . CYS A 1 98 ? 15.906 9.336 -15.289 1 89.06 98 CYS A O 1
ATOM 837 N N . SER A 1 99 ? 17.719 10.492 -15.883 1 89.81 99 SER A N 1
ATOM 838 C CA . SER A 1 99 ? 18.078 9.438 -16.828 1 89.81 99 SER A CA 1
ATOM 839 C C . SER A 1 99 ? 18.828 8.297 -16.141 1 89.81 99 SER A C 1
ATOM 841 O O . SER A 1 99 ? 19.516 8.516 -15.133 1 89.81 99 SER A O 1
ATOM 843 N N . PHE A 1 100 ? 18.609 7.16 -16.688 1 91.56 100 PHE A N 1
ATOM 844 C CA . PHE A 1 100 ? 19.281 5.961 -16.203 1 91.56 100 PHE A CA 1
ATOM 845 C C . PHE A 1 100 ? 20.797 6.164 -16.156 1 91.56 100 PHE A C 1
ATOM 847 O O . PHE A 1 100 ? 21.438 5.859 -15.156 1 91.56 100 PHE A O 1
ATOM 854 N N . ASP A 1 101 ? 21.297 6.777 -17.125 1 93.19 101 ASP A N 1
ATOM 855 C CA . ASP A 1 101 ? 22.734 6.992 -17.266 1 93.19 101 ASP A CA 1
ATOM 856 C C . ASP A 1 101 ? 23.234 8.055 -16.281 1 93.19 101 ASP A C 1
ATOM 858 O O . ASP A 1 101 ? 24.359 7.961 -15.781 1 93.19 101 ASP A O 1
ATOM 862 N N . GLN A 1 102 ? 22.438 9.016 -16.016 1 94 102 GLN A N 1
ATOM 863 C CA . GLN A 1 102 ? 22.812 10.062 -15.062 1 94 102 GLN A CA 1
ATOM 864 C C . GLN A 1 102 ? 23.047 9.484 -13.672 1 94 102 GLN A C 1
ATOM 866 O O . GLN A 1 102 ? 24.016 9.836 -13.008 1 94 102 GLN A O 1
ATOM 871 N N . ILE A 1 103 ? 22.172 8.594 -13.297 1 94.69 103 ILE A N 1
ATOM 872 C CA . ILE A 1 103 ? 22.25 7.992 -11.969 1 94.69 103 ILE A CA 1
ATOM 873 C C . ILE A 1 103 ? 23.5 7.133 -11.859 1 94.69 103 ILE A C 1
ATOM 875 O O . ILE A 1 103 ? 24.281 7.281 -10.914 1 94.69 103 ILE A O 1
ATOM 879 N N . LEU A 1 104 ? 23.812 6.293 -12.844 1 95.38 104 LEU A N 1
ATOM 880 C CA . LEU A 1 104 ? 24.922 5.363 -12.789 1 95.38 104 LEU A CA 1
ATOM 881 C C . LEU A 1 104 ? 26.25 6.094 -13 1 95.38 104 LEU A C 1
ATOM 883 O O . LEU A 1 104 ? 27.266 5.723 -12.406 1 95.38 104 LEU A O 1
ATOM 887 N N . SER A 1 105 ? 26.234 7.141 -13.812 1 94.75 105 SER A N 1
ATOM 888 C CA . SER A 1 105 ? 27.438 7.938 -14.016 1 94.75 105 SER A CA 1
ATOM 889 C C . SER A 1 105 ? 27.844 8.656 -12.734 1 94.75 105 SER A C 1
ATOM 891 O O . SER A 1 105 ? 29.031 8.758 -12.414 1 94.75 105 SER A O 1
ATOM 893 N N . LEU A 1 106 ? 26.859 9.156 -12.055 1 95.69 106 LEU A N 1
ATOM 894 C CA . LEU A 1 106 ? 27.141 9.836 -10.797 1 95.69 106 LEU A CA 1
ATOM 895 C C . LEU A 1 106 ? 27.719 8.867 -9.773 1 95.69 106 LEU A C 1
ATOM 897 O O . LEU A 1 106 ? 28.609 9.242 -9 1 95.69 106 LEU A O 1
ATOM 901 N N . TYR A 1 107 ? 27.25 7.641 -9.773 1 97.12 107 TYR A N 1
ATOM 902 C CA . TYR A 1 107 ? 27.781 6.609 -8.898 1 97.12 107 TYR A CA 1
ATOM 903 C C . TYR A 1 107 ? 29.25 6.32 -9.234 1 97.12 107 TYR A C 1
ATOM 905 O O . TYR A 1 107 ? 30.094 6.289 -8.344 1 97.12 107 TYR A O 1
ATOM 913 N N . GLU A 1 108 ? 29.516 6.191 -10.477 1 95.88 108 GLU A N 1
ATOM 914 C CA . GLU A 1 108 ? 30.875 5.875 -10.922 1 95.88 108 GLU A CA 1
ATOM 915 C C . GLU A 1 108 ? 31.844 7.016 -10.602 1 95.88 108 GLU A C 1
ATOM 917 O O . GLU A 1 108 ? 32.969 6.777 -10.148 1 95.88 108 GLU A O 1
ATOM 922 N N . LEU A 1 109 ? 31.391 8.203 -10.742 1 94.81 109 LEU A N 1
ATOM 923 C CA . LEU A 1 109 ? 32.25 9.367 -10.625 1 94.81 109 LEU A CA 1
ATOM 924 C C . LEU A 1 109 ? 32.5 9.719 -9.164 1 94.81 109 LEU A C 1
ATOM 926 O O . LEU A 1 109 ? 33.594 10.172 -8.812 1 94.81 109 LEU A O 1
ATOM 930 N N . ASN A 1 110 ? 31.516 9.461 -8.312 1 95.62 110 ASN A N 1
ATOM 931 C CA . ASN A 1 110 ? 31.594 10.031 -6.969 1 95.62 110 ASN A CA 1
ATOM 932 C C . ASN A 1 110 ? 31.781 8.945 -5.91 1 95.62 110 ASN A C 1
ATOM 934 O O . ASN A 1 110 ? 32.219 9.227 -4.801 1 95.62 110 ASN A O 1
ATOM 938 N N . ILE A 1 111 ? 31.453 7.688 -6.246 1 95.38 111 ILE A N 1
ATOM 939 C CA . ILE A 1 111 ? 31.391 6.688 -5.184 1 95.38 111 ILE A CA 1
ATOM 940 C C . ILE A 1 111 ? 32.375 5.562 -5.484 1 95.38 111 ILE A C 1
ATOM 942 O O . ILE A 1 111 ? 33.219 5.223 -4.641 1 95.38 111 ILE A O 1
ATOM 946 N N . ASN A 1 112 ? 32.25 4.988 -6.621 1 95.38 112 ASN A N 1
ATOM 947 C CA . ASN A 1 112 ? 33.094 3.846 -6.98 1 95.38 112 ASN A CA 1
ATOM 948 C C . ASN A 1 112 ? 33.75 4.035 -8.352 1 95.38 112 ASN A C 1
ATOM 950 O O . ASN A 1 112 ? 33.125 3.787 -9.383 1 95.38 112 ASN A O 1
ATOM 954 N N . GLN A 1 113 ? 35.062 4.219 -8.344 1 91.38 113 GLN A N 1
ATOM 955 C CA . GLN A 1 113 ? 35.781 4.441 -9.586 1 91.38 113 GLN A CA 1
ATOM 956 C C . GLN A 1 113 ? 36.469 3.162 -10.055 1 91.38 113 GLN A C 1
ATOM 958 O O . GLN A 1 113 ? 37.156 3.16 -11.086 1 91.38 113 GLN A O 1
ATOM 963 N N . SER A 1 114 ? 36.188 2.127 -9.367 1 92.5 114 SER A N 1
ATOM 964 C CA . SER A 1 114 ? 36.75 0.85 -9.766 1 92.5 114 SER A CA 1
ATOM 965 C C . SER A 1 114 ? 36.031 0.257 -10.961 1 92.5 114 SER A C 1
ATOM 967 O O . SER A 1 114 ? 34.906 0.687 -11.281 1 92.5 114 SER A O 1
ATOM 969 N N . GLU A 1 115 ? 36.656 -0.74 -11.531 1 94.06 115 GLU A N 1
ATOM 970 C CA . GLU A 1 115 ? 36.062 -1.402 -12.688 1 94.06 115 GLU A CA 1
ATOM 971 C C . GLU A 1 115 ? 35 -2.4 -12.25 1 94.06 115 GLU A C 1
ATOM 973 O O . GLU A 1 115 ? 34.125 -2.771 -13.047 1 94.06 115 GLU A O 1
ATOM 978 N N . GLU A 1 116 ? 35.094 -2.828 -11.023 1 95.5 116 GLU A N 1
ATOM 979 C CA . GLU A 1 116 ? 34.125 -3.812 -10.508 1 95.5 116 GLU A CA 1
ATOM 980 C C . GLU A 1 116 ? 33 -3.137 -9.742 1 95.5 116 GLU A C 1
ATOM 982 O O . GLU A 1 116 ? 33.219 -2.152 -9.031 1 95.5 116 GLU A O 1
ATOM 987 N N . ALA A 1 117 ? 31.781 -3.664 -9.984 1 97.25 117 ALA A N 1
ATOM 988 C CA . ALA A 1 117 ? 30.641 -3.156 -9.219 1 97.25 117 ALA A CA 1
ATOM 989 C C . ALA A 1 117 ? 29.484 -4.156 -9.219 1 97.25 117 ALA A C 1
ATOM 991 O O . ALA A 1 117 ? 29.328 -4.934 -10.164 1 97.25 117 ALA A O 1
ATOM 992 N N . TYR A 1 118 ? 28.828 -4.234 -8.172 1 97.69 118 TYR A N 1
ATOM 993 C CA . TYR A 1 118 ? 27.547 -4.902 -8.062 1 97.69 118 TYR A CA 1
ATOM 994 C C . TYR A 1 118 ? 26.406 -3.891 -8.078 1 97.69 118 TYR A C 1
ATOM 996 O O . TYR A 1 118 ? 26.297 -3.043 -7.191 1 97.69 118 TYR A O 1
ATOM 1004 N N . ILE A 1 119 ? 25.531 -3.98 -9.062 1 98.12 119 ILE A N 1
ATOM 1005 C CA . ILE A 1 119 ? 24.484 -2.992 -9.25 1 98.12 119 ILE A CA 1
ATOM 1006 C C . ILE A 1 119 ? 23.125 -3.654 -9.07 1 98.12 119 ILE A C 1
ATOM 1008 O O . ILE A 1 119 ? 22.766 -4.574 -9.812 1 98.12 119 ILE A O 1
ATOM 1012 N N . PHE A 1 120 ? 22.391 -3.199 -8.117 1 98.06 120 PHE A N 1
ATOM 1013 C CA . PHE A 1 120 ? 21.047 -3.693 -7.836 1 98.06 120 PHE A CA 1
ATOM 1014 C C . PHE A 1 120 ? 20 -2.652 -8.211 1 98.06 120 PHE A C 1
ATOM 1016 O O . PHE A 1 120 ? 19.938 -1.579 -7.609 1 98.06 120 PHE A O 1
ATOM 1023 N N . LEU A 1 121 ? 19.188 -2.973 -9.188 1 96.56 121 LEU A N 1
ATOM 1024 C CA . LEU A 1 121 ? 18.188 -2.066 -9.734 1 96.56 121 LEU A CA 1
ATOM 1025 C C . LEU A 1 121 ? 16.781 -2.566 -9.422 1 96.56 121 LEU A C 1
ATOM 1027 O O . LEU A 1 121 ? 16.297 -3.514 -10.047 1 96.56 121 LEU A O 1
ATOM 1031 N N . ASP A 1 122 ? 16.109 -1.902 -8.5 1 94.56 122 ASP A N 1
ATOM 1032 C CA . ASP A 1 122 ? 14.781 -2.314 -8.086 1 94.56 122 ASP A CA 1
ATOM 1033 C C . ASP A 1 122 ? 13.703 -1.574 -8.883 1 94.56 122 ASP A C 1
ATOM 1035 O O . ASP A 1 122 ? 13.82 -0.371 -9.125 1 94.56 122 ASP A O 1
ATOM 1039 N N . GLU A 1 123 ? 12.672 -2.297 -9.305 1 91.19 123 GLU A N 1
ATOM 1040 C CA . GLU A 1 123 ? 11.555 -1.772 -10.086 1 91.19 123 GLU A CA 1
ATOM 1041 C C . GLU A 1 123 ? 12.047 -1.052 -11.336 1 91.19 123 GLU A C 1
ATOM 1043 O O . GLU A 1 123 ? 11.68 0.1 -11.578 1 91.19 123 GLU A O 1
ATOM 1048 N N . ILE A 1 124 ? 12.781 -1.74 -12.148 1 91.31 124 ILE A N 1
ATOM 1049 C CA . ILE A 1 124 ? 13.516 -1.159 -13.273 1 91.31 124 ILE A CA 1
ATOM 1050 C C . ILE A 1 124 ? 12.531 -0.701 -14.344 1 91.31 124 ILE A C 1
ATOM 1052 O O . ILE A 1 124 ? 12.875 0.123 -15.195 1 91.31 124 ILE A O 1
ATOM 1056 N N . GLN A 1 125 ? 11.211 -1.236 -14.281 1 87.12 125 GLN A N 1
ATOM 1057 C CA . GLN A 1 125 ? 10.227 -0.896 -15.305 1 87.12 125 GLN A CA 1
ATOM 1058 C C . GLN A 1 125 ? 9.875 0.587 -15.25 1 87.12 125 GLN A C 1
ATOM 1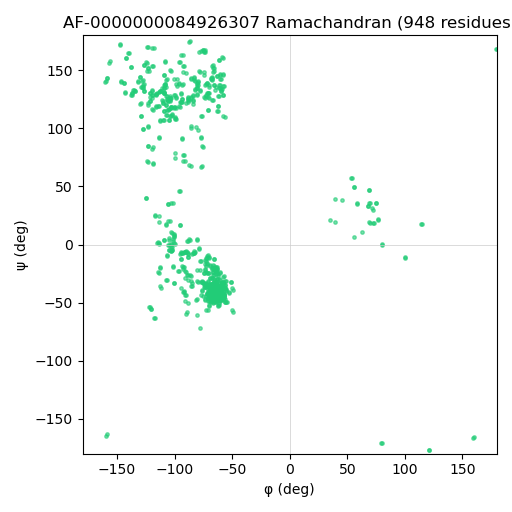060 O O . GLN A 1 125 ? 9.297 1.127 -16.203 1 87.12 125 GLN A O 1
ATOM 1065 N N . TYR A 1 126 ? 10.258 1.254 -14.211 1 86.06 126 TYR A N 1
ATOM 1066 C CA . TYR A 1 126 ? 9.914 2.664 -14.062 1 86.06 126 TYR A CA 1
ATOM 1067 C C . TYR A 1 126 ? 11.031 3.557 -14.586 1 86.06 126 TYR A C 1
ATOM 1069 O O . TYR A 1 126 ? 10.859 4.77 -14.711 1 86.06 126 TYR A O 1
ATOM 1077 N N . ALA A 1 127 ? 12.188 2.996 -14.844 1 87.69 127 ALA A N 1
ATOM 1078 C CA . ALA A 1 127 ? 13.305 3.768 -15.383 1 87.69 127 ALA A CA 1
ATOM 1079 C C . ALA A 1 127 ? 13.148 3.971 -16.891 1 87.69 127 ALA A C 1
ATOM 1081 O O . ALA A 1 127 ? 12.789 3.041 -17.609 1 87.69 127 ALA A O 1
ATOM 1082 N N . SER A 1 128 ? 13.445 5.195 -17.25 1 83.56 128 SER A N 1
ATOM 1083 C CA . SER A 1 128 ? 13.352 5.488 -18.672 1 83.56 128 SER A CA 1
ATOM 1084 C C . SER A 1 128 ? 14.469 4.797 -19.453 1 83.56 128 SER A C 1
ATOM 1086 O O . SER A 1 128 ? 15.625 4.812 -19.031 1 83.56 128 SER A O 1
ATOM 1088 N N . ASP A 1 129 ? 14.195 4.129 -20.484 1 85.12 129 ASP A N 1
ATOM 1089 C CA . ASP A 1 129 ? 15.125 3.51 -21.438 1 85.12 129 ASP A CA 1
ATOM 1090 C C . ASP A 1 129 ? 16.047 2.514 -20.734 1 85.12 129 ASP A C 1
ATOM 1092 O O . ASP A 1 129 ? 17.234 2.447 -21.016 1 85.12 129 ASP A O 1
ATOM 1096 N N . TRP A 1 130 ? 15.492 1.863 -19.766 1 86.69 130 TRP A N 1
ATOM 1097 C CA . TRP A 1 130 ? 16.297 0.936 -18.984 1 86.69 130 TRP A CA 1
ATOM 1098 C C . TRP A 1 130 ? 16.859 -0.176 -19.875 1 86.69 130 TRP A C 1
ATOM 1100 O O . TRP A 1 130 ? 18 -0.612 -19.672 1 86.69 130 TRP A O 1
ATOM 1110 N N . ASP A 1 131 ? 16.125 -0.672 -20.875 1 83.56 131 ASP A N 1
ATOM 1111 C CA . ASP A 1 131 ? 16.531 -1.771 -21.734 1 83.56 131 ASP A CA 1
ATOM 1112 C C . ASP A 1 131 ? 17.75 -1.382 -22.578 1 83.56 131 ASP A C 1
ATOM 1114 O O . ASP A 1 131 ? 18.703 -2.162 -22.703 1 83.56 131 ASP A O 1
ATOM 1118 N N . ARG A 1 132 ? 17.734 -0.196 -23.062 1 86.88 132 ARG A N 1
ATOM 1119 C CA . ARG A 1 132 ? 18.859 0.315 -23.844 1 86.88 132 ARG A CA 1
ATOM 1120 C C . ARG A 1 132 ? 20.109 0.474 -22.984 1 86.88 132 ARG A C 1
ATOM 1122 O O . ARG A 1 132 ? 21.203 0.065 -23.375 1 86.88 132 ARG A O 1
ATOM 1129 N N . TRP A 1 133 ? 19.906 1 -21.875 1 89.88 133 TRP A N 1
ATOM 1130 C CA . TRP A 1 133 ? 21.062 1.301 -21.016 1 89.88 133 TRP A CA 1
ATOM 1131 C C . TRP A 1 133 ? 21.656 0.023 -20.453 1 89.88 133 TRP A C 1
ATOM 1133 O O . TRP A 1 133 ? 22.875 -0.067 -20.266 1 89.88 133 TRP A O 1
ATOM 1143 N N . LEU A 1 134 ? 20.859 -0.972 -20.141 1 90.12 134 LEU A N 1
ATOM 1144 C CA . LEU A 1 134 ? 21.391 -2.246 -19.672 1 90.12 134 LEU A CA 1
ATOM 1145 C C . LEU A 1 134 ? 22.297 -2.881 -20.703 1 90.12 134 LEU A C 1
ATOM 1147 O O . LEU A 1 134 ? 23.328 -3.463 -20.359 1 90.12 134 LEU A O 1
ATOM 1151 N N . LYS A 1 135 ? 21.922 -2.736 -21.938 1 89.44 135 LYS A N 1
ATOM 1152 C CA . LYS A 1 135 ? 22.766 -3.254 -23.031 1 89.44 135 LYS A CA 1
ATOM 1153 C C . LYS A 1 135 ? 24.094 -2.512 -23.094 1 89.44 135 LYS A C 1
ATOM 1155 O O . LYS A 1 135 ? 25.156 -3.133 -23.203 1 89.44 135 LYS A O 1
ATOM 1160 N N . VAL A 1 136 ? 24 -1.273 -23 1 91.75 136 VAL A N 1
ATOM 1161 C CA . VAL A 1 136 ? 25.188 -0.421 -23.094 1 91.75 136 VAL A CA 1
ATOM 1162 C C . VAL A 1 136 ? 26.141 -0.755 -21.969 1 91.75 136 VAL A C 1
ATOM 1164 O O . VAL A 1 136 ? 27.344 -0.967 -22.203 1 91.75 136 VAL A O 1
ATOM 1167 N N . TYR A 1 137 ? 25.641 -0.863 -20.828 1 92.81 137 TYR A N 1
ATOM 1168 C CA . TYR A 1 137 ? 26.516 -1.104 -19.688 1 92.81 137 TYR A CA 1
ATOM 1169 C C . TYR A 1 137 ? 27.031 -2.537 -19.688 1 92.81 137 TYR A C 1
ATOM 1171 O O . TYR A 1 137 ? 28.156 -2.797 -19.234 1 92.81 137 TYR A O 1
ATOM 1179 N N . TYR A 1 138 ? 26.219 -3.467 -20.156 1 92.25 138 TYR A N 1
ATOM 1180 C CA . TYR A 1 138 ? 26.703 -4.84 -20.297 1 92.25 138 TYR A CA 1
ATOM 1181 C C . TYR A 1 138 ? 27.953 -4.898 -21.172 1 92.25 138 TYR A C 1
ATOM 1183 O O . TYR A 1 138 ? 28.891 -5.621 -20.859 1 92.25 138 TYR A O 1
ATOM 1191 N N . ASP A 1 139 ? 27.969 -4.082 -22.172 1 91.75 139 ASP A N 1
ATOM 1192 C CA . ASP A 1 139 ? 29.062 -4.102 -23.141 1 91.75 139 ASP A CA 1
ATOM 1193 C C . ASP A 1 139 ? 30.234 -3.244 -22.641 1 91.75 139 ASP A C 1
ATOM 1195 O O . ASP A 1 139 ? 31.391 -3.611 -22.828 1 91.75 139 ASP A O 1
ATOM 1199 N N . LEU A 1 140 ? 30 -2.164 -21.969 1 93.31 140 LEU A N 1
ATOM 1200 C CA . LEU A 1 140 ? 31.031 -1.19 -21.625 1 93.31 140 LEU A CA 1
ATOM 1201 C C . LEU A 1 140 ? 31.672 -1.537 -20.297 1 93.31 140 LEU A C 1
ATOM 1203 O O . LEU A 1 140 ? 32.812 -1.124 -20.016 1 93.31 140 LEU A O 1
ATOM 1207 N N . ARG A 1 141 ? 30.891 -2.234 -19.5 1 94.5 141 ARG A N 1
ATOM 1208 C CA . ARG A 1 141 ? 31.391 -2.58 -18.172 1 94.5 141 ARG A CA 1
ATOM 1209 C C . ARG A 1 141 ? 31.375 -4.09 -17.953 1 94.5 141 ARG A C 1
ATOM 1211 O O . ARG A 1 141 ? 30.516 -4.605 -17.234 1 94.5 141 ARG A O 1
ATOM 1218 N N . PRO A 1 142 ? 32.375 -4.742 -18.375 1 92.06 142 PRO A N 1
ATOM 1219 C CA . PRO A 1 142 ? 32.375 -6.207 -18.359 1 92.06 142 PRO A CA 1
ATOM 1220 C C . PRO A 1 142 ? 32.5 -6.777 -16.953 1 92.06 142 PRO A C 1
ATOM 1222 O O . PRO A 1 142 ? 32.188 -7.941 -16.719 1 92.06 142 PRO A O 1
ATOM 1225 N N . LYS A 1 143 ? 32.906 -5.988 -16.031 1 94.31 143 LYS A N 1
ATOM 1226 C CA . LYS A 1 143 ? 33.125 -6.523 -14.695 1 94.31 143 LYS A CA 1
ATOM 1227 C C . LYS A 1 143 ? 31.969 -6.172 -13.766 1 94.31 143 LYS A C 1
ATOM 1229 O O . LYS A 1 143 ? 31.984 -6.508 -12.578 1 94.31 143 LYS A O 1
ATOM 1234 N N . TRP A 1 144 ? 30.906 -5.535 -14.336 1 95.44 144 TRP A N 1
ATOM 1235 C CA . TRP A 1 144 ? 29.719 -5.238 -13.539 1 95.44 144 TRP A CA 1
ATOM 1236 C C . TRP A 1 144 ? 28.828 -6.465 -13.422 1 95.44 144 TRP A C 1
ATOM 1238 O O . TRP A 1 144 ? 28.656 -7.207 -14.391 1 95.44 144 TRP A O 1
ATOM 1248 N N . LYS A 1 145 ? 28.391 -6.734 -12.336 1 96.44 145 LYS A N 1
ATOM 1249 C CA . LYS A 1 145 ? 27.312 -7.684 -12.086 1 96.44 145 LYS A CA 1
ATOM 1250 C C . LYS A 1 145 ? 26.016 -6.957 -11.734 1 96.44 145 LYS A C 1
ATOM 1252 O O . LYS A 1 145 ? 25.984 -6.164 -10.789 1 96.44 145 LYS A O 1
ATOM 1257 N N . VAL A 1 146 ? 24.969 -7.215 -12.492 1 96.44 146 VAL A N 1
ATOM 1258 C CA . VAL A 1 146 ? 23.734 -6.445 -12.336 1 96.44 146 VAL A CA 1
ATOM 1259 C C . VAL A 1 146 ? 22.578 -7.387 -12.008 1 96.44 146 VAL A C 1
ATOM 1261 O O . VAL A 1 146 ? 22.438 -8.445 -12.625 1 96.44 146 VAL A O 1
ATOM 1264 N N . VAL A 1 147 ? 21.828 -7.094 -11.008 1 96.88 147 VAL A N 1
ATOM 1265 C CA . VAL A 1 147 ? 20.578 -7.75 -10.672 1 96.88 147 VAL A CA 1
ATOM 1266 C C . VAL A 1 147 ? 19.438 -6.723 -10.648 1 96.88 147 VAL A C 1
ATOM 1268 O O . VAL A 1 147 ? 19.531 -5.711 -9.953 1 96.88 147 VAL A O 1
ATOM 1271 N N . ALA A 1 148 ? 18.438 -6.922 -11.398 1 95.31 148 ALA A N 1
ATOM 1272 C CA . ALA A 1 148 ? 17.312 -6 -11.469 1 95.31 148 ALA A CA 1
ATOM 1273 C C . ALA A 1 148 ? 16 -6.715 -11.133 1 95.31 148 ALA A C 1
ATOM 1275 O O . ALA A 1 148 ? 15.922 -7.941 -11.219 1 95.31 148 ALA A O 1
ATOM 1276 N N . THR A 1 149 ? 15.055 -5.977 -10.609 1 95 149 THR A N 1
ATOM 1277 C CA . THR A 1 149 ? 13.719 -6.523 -10.375 1 95 149 THR A CA 1
ATOM 1278 C C . THR A 1 149 ? 12.672 -5.746 -11.172 1 95 149 THR A C 1
ATOM 1280 O O . THR A 1 149 ? 12.891 -4.582 -11.516 1 95 149 THR A O 1
ATOM 1283 N N . GLY A 1 150 ? 11.586 -6.402 -11.477 1 88.81 150 GLY A N 1
ATOM 1284 C CA . GLY A 1 150 ? 10.422 -5.785 -12.102 1 88.81 150 GLY A CA 1
ATOM 1285 C C . GLY A 1 150 ? 9.156 -6.598 -11.938 1 88.81 150 GLY A C 1
ATOM 1286 O O . GLY A 1 150 ? 9.195 -7.828 -11.93 1 88.81 150 GLY A O 1
ATOM 1287 N N . SER A 1 151 ? 7.977 -5.926 -11.68 1 77.75 151 SER A N 1
ATOM 1288 C CA . SER A 1 151 ? 6.699 -6.621 -11.539 1 77.75 151 SER A CA 1
ATOM 1289 C C . SER A 1 151 ? 6.16 -7.066 -12.891 1 77.75 151 SER A C 1
ATOM 1291 O O . SER A 1 151 ? 5.391 -8.031 -12.977 1 77.75 151 SER A O 1
ATOM 1293 N N . ALA A 1 152 ? 6.219 -6.156 -13.914 1 64.69 152 ALA A N 1
ATOM 1294 C CA . ALA A 1 152 ? 5.738 -6.457 -15.258 1 64.69 152 ALA A CA 1
ATOM 1295 C C . ALA A 1 152 ? 6.898 -6.59 -16.234 1 64.69 152 ALA A C 1
ATOM 1297 O O . ALA A 1 152 ? 7.793 -5.742 -16.266 1 64.69 152 ALA A O 1
ATOM 1298 N N . SER A 1 153 ? 7.184 -7.871 -16.641 1 58.25 153 SER A N 1
ATOM 1299 C CA . SER A 1 153 ? 8.422 -8.211 -17.328 1 58.25 153 SER A CA 1
ATOM 1300 C C . SER A 1 153 ? 8.227 -8.195 -18.844 1 58.25 153 SER A C 1
ATOM 1302 O O . SER A 1 153 ? 9.109 -8.617 -19.594 1 58.25 153 SER A O 1
ATOM 1304 N N . PRO A 1 154 ? 6.961 -8.039 -19.359 1 52.44 154 PRO A N 1
ATOM 1305 C CA . PRO A 1 154 ? 6.895 -8.445 -20.766 1 52.44 154 PRO A CA 1
ATOM 1306 C C . PRO A 1 154 ? 8 -7.82 -21.609 1 52.44 154 PRO A C 1
ATOM 1308 O O . PRO A 1 154 ? 8.641 -8.516 -22.406 1 52.44 154 PRO A O 1
ATOM 1311 N N . LYS A 1 155 ? 7.957 -6.465 -21.562 1 53.28 155 LYS A N 1
ATOM 1312 C CA . LYS A 1 155 ? 8.977 -5.871 -22.406 1 53.28 155 LYS A CA 1
ATOM 1313 C C . LYS A 1 155 ? 10.375 -6.363 -22.016 1 53.28 155 LYS A C 1
ATOM 1315 O O . LYS A 1 155 ? 11.242 -6.523 -22.875 1 53.28 155 LYS A O 1
ATOM 1320 N N . LEU A 1 156 ? 10.328 -6.664 -20.781 1 54 156 LEU A N 1
ATOM 1321 C CA . LEU A 1 156 ? 11.633 -7.156 -20.344 1 54 156 LEU A CA 1
ATOM 1322 C C . LEU A 1 156 ? 11.93 -8.516 -20.969 1 54 156 LEU A C 1
ATOM 1324 O O . LEU A 1 156 ? 13.039 -8.75 -21.453 1 54 156 LEU A O 1
ATOM 1328 N N . ILE A 1 157 ? 10.812 -9.344 -20.875 1 55.69 157 ILE A N 1
ATOM 1329 C CA . ILE A 1 157 ? 10.977 -10.719 -21.344 1 55.69 157 ILE A CA 1
ATOM 1330 C C . ILE A 1 157 ? 11.031 -10.742 -22.875 1 55.69 157 ILE A C 1
ATOM 1332 O O . ILE A 1 157 ? 11.898 -11.398 -23.453 1 55.69 157 ILE A O 1
ATOM 1336 N N . GLU A 1 158 ? 10.008 -10 -23.453 1 55.81 158 GLU A N 1
ATOM 1337 C CA . GLU A 1 158 ? 9.984 -10.008 -24.906 1 55.81 158 GLU A CA 1
ATOM 1338 C C . GLU A 1 158 ? 11.234 -9.344 -25.484 1 55.81 158 GLU A C 1
ATOM 1340 O O . GLU A 1 158 ? 11.82 -9.844 -26.438 1 55.81 158 GLU A O 1
ATOM 1345 N N . GLU A 1 159 ? 11.492 -8.203 -24.844 1 53.16 159 GLU A N 1
ATOM 1346 C CA . GLU A 1 159 ? 12.688 -7.504 -25.312 1 53.16 159 GLU A CA 1
ATOM 1347 C C . GLU A 1 159 ? 13.945 -8.289 -24.969 1 53.16 159 GLU A C 1
ATOM 1349 O O . GLU A 1 159 ? 14.922 -8.266 -25.719 1 53.16 159 GLU A O 1
ATOM 1354 N N . VAL A 1 160 ? 13.898 -8.914 -23.906 1 52.22 160 VAL A N 1
ATOM 1355 C CA . VAL A 1 160 ? 15.031 -9.734 -23.484 1 52.22 160 VAL A CA 1
ATOM 1356 C C . VAL A 1 160 ? 15.234 -10.875 -24.469 1 52.22 160 VAL A C 1
ATOM 1358 O O . VAL A 1 160 ? 16.359 -11.203 -24.828 1 52.22 160 VAL A O 1
ATOM 1361 N N . LYS A 1 161 ? 14.109 -11.5 -24.922 1 54 161 LYS A N 1
ATOM 1362 C CA . LYS A 1 161 ? 14.234 -12.586 -25.891 1 54 161 LYS A CA 1
ATOM 1363 C C . LYS A 1 161 ? 14.875 -12.086 -27.188 1 54 161 LYS A C 1
ATOM 1365 O O . LYS A 1 161 ? 15.68 -12.797 -27.797 1 54 161 LYS A O 1
ATOM 1370 N N . GLU A 1 162 ? 14.508 -10.836 -27.484 1 54.81 162 GLU A N 1
ATOM 1371 C CA . GLU A 1 162 ? 15.055 -10.367 -28.75 1 54.81 162 GLU A CA 1
ATOM 1372 C C . GLU A 1 162 ? 16.422 -9.711 -28.562 1 54.81 162 GLU A C 1
ATOM 1374 O O . GLU A 1 162 ? 17.375 -10.016 -29.281 1 54.81 162 GLU A O 1
ATOM 1379 N N . SER A 1 163 ? 16.453 -8.719 -27.766 1 54.06 163 SER A N 1
ATOM 1380 C CA . SER A 1 163 ? 17.641 -7.867 -27.719 1 54.06 163 SER A CA 1
ATOM 1381 C C . SER A 1 163 ? 18.641 -8.375 -26.688 1 54.06 163 SER A C 1
ATOM 1383 O O . SER A 1 163 ? 19.844 -8.117 -26.812 1 54.06 163 SER A O 1
ATOM 1385 N N . GLY A 1 164 ? 18.156 -9.125 -25.703 1 57.34 164 GLY A N 1
ATOM 1386 C CA . GLY A 1 164 ? 18.984 -9.508 -24.578 1 57.34 164 GLY A CA 1
ATOM 1387 C C . GLY A 1 164 ? 19.484 -10.938 -24.656 1 57.34 164 GLY A C 1
ATOM 1388 O O . GLY A 1 164 ? 20.047 -11.469 -23.703 1 57.34 164 GLY A O 1
ATOM 1389 N N . VAL A 1 165 ? 19.203 -11.406 -25.828 1 60.91 165 VAL A N 1
ATOM 1390 C CA . VAL A 1 165 ? 19.625 -12.789 -26 1 60.91 165 VAL A CA 1
ATOM 1391 C C . VAL A 1 165 ? 21.125 -12.914 -25.719 1 60.91 165 VAL A C 1
ATOM 1393 O O . VAL A 1 165 ? 21.938 -12.219 -26.344 1 60.91 165 VAL A O 1
ATOM 1396 N N . GLY A 1 166 ? 21.359 -13.531 -24.656 1 71.19 166 GLY A N 1
ATOM 1397 C CA . GLY A 1 166 ? 22.719 -13.828 -24.219 1 71.19 166 GLY A CA 1
ATOM 1398 C C . GLY A 1 166 ? 23.219 -12.875 -23.156 1 71.19 166 GLY A C 1
ATOM 1399 O O . GLY A 1 166 ? 24.266 -13.125 -22.531 1 71.19 166 GLY A O 1
ATOM 1400 N N . ARG A 1 167 ? 22.422 -11.758 -22.969 1 82.69 167 ARG A N 1
ATOM 1401 C CA . ARG A 1 167 ? 22.984 -10.773 -22.047 1 82.69 167 ARG A CA 1
ATOM 1402 C C . ARG A 1 167 ? 22.344 -10.883 -20.672 1 82.69 167 ARG A C 1
ATOM 1404 O O . ARG A 1 167 ? 22.984 -10.578 -19.656 1 82.69 167 ARG A O 1
ATOM 1411 N N . TRP A 1 168 ? 21.094 -11.234 -20.609 1 85.88 168 TRP A N 1
ATOM 1412 C CA . TRP A 1 168 ? 20.516 -11.344 -19.266 1 85.88 168 TRP A CA 1
ATOM 1413 C C . TRP A 1 168 ? 19.641 -12.586 -19.156 1 85.88 168 TRP A C 1
ATOM 1415 O O . TRP A 1 168 ? 19.219 -13.148 -20.156 1 85.88 168 TRP A O 1
ATOM 1425 N N . THR A 1 169 ? 19.531 -13.07 -18.016 1 86.81 169 THR A N 1
ATOM 1426 C CA . THR A 1 169 ? 18.688 -14.203 -17.625 1 86.81 169 THR A CA 1
ATOM 1427 C C . THR A 1 169 ? 17.562 -13.742 -16.703 1 86.81 169 THR A C 1
ATOM 1429 O O . THR A 1 169 ? 17.766 -12.914 -15.82 1 86.81 169 THR A O 1
ATOM 1432 N N . VAL A 1 170 ? 16.375 -14.219 -17.062 1 88.12 170 VAL A N 1
ATOM 1433 C CA . VAL A 1 170 ? 15.211 -13.898 -16.219 1 88.12 170 VAL A CA 1
ATOM 1434 C C . VAL A 1 170 ? 14.984 -15.016 -15.203 1 88.12 170 VAL A C 1
ATOM 1436 O O . VAL A 1 170 ? 14.953 -16.188 -15.57 1 88.12 170 VAL A O 1
ATOM 1439 N N . VAL A 1 171 ? 14.945 -14.648 -13.984 1 90.56 171 VAL A N 1
ATOM 1440 C CA . VAL A 1 171 ? 14.641 -15.586 -12.906 1 90.56 171 VAL A CA 1
ATOM 1441 C C . VAL A 1 171 ? 13.242 -15.305 -12.359 1 90.56 171 VAL A C 1
ATOM 1443 O O . VAL A 1 171 ? 12.961 -14.203 -11.891 1 90.56 171 VAL A O 1
ATOM 1446 N N . SER A 1 172 ? 12.359 -16.266 -12.43 1 91.38 172 SER A N 1
ATOM 1447 C CA . SER A 1 172 ? 10.992 -16.125 -11.938 1 91.38 172 SER A CA 1
ATOM 1448 C C . SER A 1 172 ? 10.945 -16.25 -10.414 1 91.38 172 SER A C 1
ATOM 1450 O O . SER A 1 172 ? 11.602 -17.125 -9.844 1 91.38 172 SER A O 1
ATOM 1452 N N . VAL A 1 173 ? 10.258 -15.328 -9.812 1 94.88 173 VAL A N 1
ATOM 1453 C CA . VAL A 1 173 ? 10 -15.398 -8.383 1 94.88 173 VAL A CA 1
ATOM 1454 C C . VAL A 1 173 ? 8.5 -15.602 -8.141 1 94.88 173 VAL A C 1
ATOM 1456 O O . VAL A 1 173 ? 7.758 -14.633 -7.98 1 94.88 173 VAL A O 1
ATOM 1459 N N . PRO A 1 174 ? 8.07 -16.828 -8.031 1 94.94 174 PRO A N 1
ATOM 1460 C CA . PRO A 1 174 ? 6.648 -17.094 -7.793 1 94.94 174 PRO A CA 1
ATOM 1461 C C . PRO A 1 174 ? 6.219 -16.781 -6.363 1 94.94 174 PRO A C 1
ATOM 1463 O O . PRO A 1 174 ? 7.062 -16.484 -5.512 1 94.94 174 PRO A O 1
ATOM 1466 N N . THR A 1 175 ? 4.891 -16.719 -6.141 1 97 175 THR A N 1
ATOM 1467 C CA . THR A 1 175 ? 4.43 -16.672 -4.758 1 97 175 THR A CA 1
ATOM 1468 C C . THR A 1 175 ? 4.922 -17.875 -3.975 1 97 175 THR A C 1
ATOM 1470 O O . THR A 1 175 ? 5.301 -18.891 -4.562 1 97 175 THR A O 1
ATOM 1473 N N . LEU A 1 176 ? 4.941 -17.828 -2.682 1 97.75 176 LEU A N 1
ATOM 1474 C CA . LEU A 1 176 ? 5.508 -18.875 -1.841 1 97.75 176 LEU A CA 1
ATOM 1475 C C . LEU A 1 176 ? 4.844 -20.219 -2.119 1 97.75 176 LEU A C 1
ATOM 1477 O O . LEU A 1 176 ? 3.623 -20.281 -2.283 1 97.75 176 LEU A O 1
ATOM 1481 N N . SER A 1 177 ? 5.641 -21.188 -2.199 1 97.44 177 SER A N 1
ATOM 1482 C CA . SER A 1 177 ? 5.125 -22.547 -2.125 1 97.44 177 SER A CA 1
ATOM 1483 C C . SER A 1 177 ? 4.727 -22.922 -0.699 1 97.44 177 SER A C 1
ATOM 1485 O O . SER A 1 177 ? 5.047 -22.188 0.245 1 97.44 177 SER A O 1
ATOM 1487 N N . PHE A 1 178 ? 3.992 -24.016 -0.571 1 98.12 178 PHE A N 1
ATOM 1488 C CA . PHE A 1 178 ? 3.645 -24.484 0.768 1 98.12 178 PHE A CA 1
ATOM 1489 C C . PHE A 1 178 ? 4.898 -24.812 1.568 1 98.12 178 PHE A C 1
ATOM 1491 O O . PHE A 1 178 ? 4.953 -24.578 2.775 1 98.12 178 PHE A O 1
ATOM 1498 N N . TYR A 1 179 ? 5.898 -25.281 0.912 1 97.25 179 TYR A N 1
ATOM 1499 C CA . TYR A 1 179 ? 7.18 -25.562 1.552 1 97.25 179 TYR A CA 1
ATOM 1500 C C . TYR A 1 179 ? 7.797 -24.281 2.111 1 97.25 179 TYR A C 1
ATOM 1502 O O . TYR A 1 179 ? 8.148 -24.219 3.291 1 97.25 179 TYR A O 1
ATOM 1510 N N . GLU A 1 180 ? 7.914 -23.266 1.288 1 97.25 180 GLU A N 1
ATOM 1511 C CA . GLU A 1 180 ? 8.5 -22 1.71 1 97.25 180 GLU A CA 1
ATOM 1512 C C . GLU A 1 180 ? 7.664 -21.344 2.812 1 97.25 180 GLU A C 1
ATOM 1514 O O . GLU A 1 180 ? 8.211 -20.703 3.707 1 97.25 180 GLU A O 1
ATOM 1519 N N . PHE A 1 181 ? 6.348 -21.5 2.648 1 97.62 181 PHE A N 1
ATOM 1520 C CA . PHE A 1 181 ? 5.445 -20.969 3.668 1 97.62 181 PHE A CA 1
ATOM 1521 C C . PHE A 1 181 ? 5.766 -21.578 5.031 1 97.62 181 PHE A C 1
ATOM 1523 O O . PHE A 1 181 ? 5.91 -20.844 6.02 1 97.62 181 PHE A O 1
ATOM 1530 N N . CYS A 1 182 ? 5.945 -22.906 5.062 1 97.62 182 CYS A N 1
ATOM 1531 C CA . CYS A 1 182 ? 6.25 -23.609 6.305 1 97.62 182 CYS A CA 1
ATOM 1532 C C . CYS A 1 182 ? 7.625 -23.219 6.828 1 97.62 182 CYS A C 1
ATOM 1534 O O . CYS A 1 182 ? 7.836 -23.125 8.039 1 97.62 182 CYS A O 1
ATOM 1536 N N . GLU A 1 183 ? 8.484 -22.953 5.93 1 96.38 183 GLU A N 1
ATOM 1537 C CA . GLU A 1 183 ? 9.828 -22.531 6.312 1 96.38 183 GLU A CA 1
ATOM 1538 C C . GLU A 1 183 ? 9.805 -21.172 6.988 1 96.38 183 GLU A C 1
ATOM 1540 O O . GLU A 1 183 ? 10.406 -20.984 8.055 1 96.38 183 GLU A O 1
ATOM 1545 N N . ILE A 1 184 ? 9.156 -20.234 6.371 1 95.81 184 ILE A N 1
ATOM 1546 C CA . ILE A 1 184 ? 9.094 -18.875 6.906 1 95.81 184 ILE A CA 1
ATOM 1547 C C . ILE A 1 184 ? 8.336 -18.875 8.234 1 95.81 184 ILE A C 1
ATOM 1549 O O . ILE A 1 184 ? 8.695 -18.141 9.164 1 95.81 184 ILE A O 1
ATOM 1553 N N . LEU A 1 185 ? 7.32 -19.719 8.273 1 95.25 185 LEU A N 1
ATOM 1554 C CA . LEU A 1 185 ? 6.531 -19.844 9.492 1 95.25 185 LEU A CA 1
ATOM 1555 C C . LEU A 1 185 ? 7.371 -20.406 10.633 1 95.25 185 LEU A C 1
ATOM 1557 O O . LEU A 1 185 ? 7.047 -20.219 11.805 1 95.25 185 LEU A O 1
ATOM 1561 N N . GLY A 1 186 ? 8.438 -21.094 10.344 1 95.12 186 GLY A N 1
ATOM 1562 C CA . GLY A 1 186 ? 9.25 -21.766 11.344 1 95.12 186 GLY A CA 1
ATOM 1563 C C . GLY A 1 186 ? 8.609 -23.031 11.891 1 95.12 186 GLY A C 1
ATOM 1564 O O . GLY A 1 186 ? 8.727 -23.328 13.078 1 95.12 186 GLY A O 1
ATOM 1565 N N . ALA A 1 187 ? 7.891 -23.734 10.961 1 95.69 187 ALA A N 1
ATOM 1566 C CA . ALA A 1 187 ? 7.238 -24.969 11.391 1 95.69 187 ALA A CA 1
ATOM 1567 C C . ALA A 1 187 ? 8.266 -26 11.867 1 95.69 187 ALA A C 1
ATOM 1569 O O . ALA A 1 187 ? 9.102 -26.438 11.086 1 95.69 187 ALA A O 1
ATOM 1570 N N . GLU A 1 188 ? 8.195 -26.391 13.031 1 94.31 188 GLU A N 1
ATOM 1571 C CA . GLU A 1 188 ? 9.172 -27.281 13.641 1 94.31 188 GLU A CA 1
ATOM 1572 C C . GLU A 1 188 ? 9.008 -28.703 13.125 1 94.31 188 GLU A C 1
ATOM 1574 O O . GLU A 1 188 ? 9.945 -29.5 13.18 1 94.31 188 GLU A O 1
ATOM 1579 N N . GLU A 1 189 ? 7.82 -29.016 12.609 1 94.88 189 GLU A N 1
ATOM 1580 C CA . GLU A 1 189 ? 7.492 -30.359 12.18 1 94.88 189 GLU A CA 1
ATOM 1581 C C . GLU A 1 189 ? 8.094 -30.672 10.805 1 94.88 189 GLU A C 1
ATOM 1583 O O . GLU A 1 189 ? 7.988 -31.797 10.312 1 94.88 189 GLU A O 1
ATOM 1588 N N . ARG A 1 190 ? 8.742 -29.734 10.18 1 94.88 190 ARG A N 1
ATOM 1589 C CA . ARG A 1 190 ? 9.297 -29.953 8.844 1 94.88 190 ARG A CA 1
ATOM 1590 C C . ARG A 1 190 ? 10.352 -31.062 8.867 1 94.88 190 ARG A C 1
ATOM 1592 O O . ARG A 1 190 ? 11.312 -30.984 9.633 1 94.88 190 ARG A O 1
ATOM 1599 N N . PRO A 1 191 ? 10.172 -31.984 8.023 1 93.5 191 PRO A N 1
ATOM 1600 C CA . PRO A 1 191 ? 11.164 -33.062 8 1 93.5 191 PRO A CA 1
ATOM 1601 C C . PRO A 1 191 ? 12.477 -32.625 7.359 1 93.5 191 PRO A C 1
ATOM 1603 O O . PRO A 1 191 ? 12.484 -31.828 6.434 1 93.5 191 PRO A O 1
ATOM 1606 N N . LYS A 1 192 ? 13.617 -33.188 7.816 1 86.62 192 LYS A N 1
ATOM 1607 C CA . LYS A 1 192 ? 14.945 -32.812 7.328 1 86.62 192 LYS A CA 1
ATOM 1608 C C . LYS A 1 192 ? 15.367 -33.688 6.164 1 86.62 192 LYS A C 1
ATOM 1610 O O . LYS A 1 192 ? 16.125 -33.281 5.293 1 86.62 192 LYS A O 1
ATOM 1615 N N . ASN A 1 193 ? 14.898 -34.938 6.09 1 85.12 193 ASN A N 1
ATOM 1616 C CA . ASN A 1 193 ? 15.438 -35.906 5.121 1 85.12 193 ASN A CA 1
ATOM 1617 C C . ASN A 1 193 ? 14.359 -36.375 4.152 1 85.12 193 ASN A C 1
ATOM 1619 O O . ASN A 1 193 ? 14 -37.562 4.164 1 85.12 193 ASN A O 1
ATOM 1623 N N . LEU A 1 194 ? 13.969 -35.438 3.312 1 90.56 194 LEU A N 1
ATOM 1624 C CA . LEU A 1 194 ? 13.016 -35.812 2.285 1 90.56 194 LEU A CA 1
ATOM 1625 C C . LEU A 1 194 ? 13.719 -36.094 0.964 1 90.56 194 LEU A C 1
ATOM 1627 O O . LEU A 1 194 ? 14.688 -35.406 0.614 1 90.56 194 LEU A O 1
ATOM 1631 N N . PRO A 1 195 ? 13.312 -37.125 0.342 1 85.69 195 PRO A N 1
ATOM 1632 C CA . PRO A 1 195 ? 13.93 -37.375 -0.958 1 85.69 195 PRO A CA 1
ATOM 1633 C C . PRO A 1 195 ? 13.594 -36.312 -2 1 85.69 195 PRO A C 1
ATOM 1635 O O . PRO A 1 195 ? 12.547 -35.656 -1.902 1 85.69 195 PRO A O 1
ATOM 1638 N N . ASN A 1 196 ? 14.578 -36.156 -2.877 1 86.19 196 ASN A N 1
ATOM 1639 C CA . ASN A 1 196 ? 14.25 -35.344 -4.039 1 86.19 196 ASN A CA 1
ATOM 1640 C C . ASN A 1 196 ? 13.227 -36.031 -4.938 1 86.19 196 ASN A C 1
ATOM 1642 O O . ASN A 1 196 ? 13.367 -37.219 -5.254 1 86.19 196 ASN A O 1
ATOM 1646 N N . LEU A 1 197 ? 12.188 -35.375 -5.184 1 86.5 197 LEU A N 1
ATOM 1647 C CA . LEU A 1 197 ? 11.109 -36 -5.945 1 86.5 197 LEU A CA 1
ATOM 1648 C C . LEU A 1 197 ? 11.008 -35.406 -7.34 1 86.5 197 LEU A C 1
ATOM 1650 O O . LEU A 1 197 ? 11.32 -34.219 -7.535 1 86.5 197 LEU A O 1
ATOM 1654 N N . ASP A 1 198 ? 10.656 -36.25 -8.227 1 92.06 198 ASP A N 1
ATOM 1655 C CA . ASP A 1 198 ? 10.297 -35.906 -9.602 1 92.06 198 ASP A CA 1
ATOM 1656 C C . ASP A 1 198 ? 8.93 -36.469 -9.977 1 92.06 198 ASP A C 1
ATOM 1658 O O . ASP A 1 198 ? 8.617 -37.625 -9.648 1 92.06 198 ASP A O 1
ATOM 1662 N N . LEU A 1 199 ? 8.148 -35.656 -10.523 1 94.5 199 LEU A N 1
ATOM 1663 C CA . LEU A 1 199 ? 6.809 -36.062 -10.93 1 94.5 199 LEU A CA 1
ATOM 1664 C C . LEU A 1 199 ? 6.863 -37.375 -11.75 1 94.5 199 LEU A C 1
ATOM 1666 O O . LEU A 1 199 ? 5.988 -38.219 -11.625 1 94.5 199 LEU A O 1
ATOM 1670 N N . ARG A 1 200 ? 7.863 -37.562 -12.625 1 90.44 200 ARG A N 1
ATOM 1671 C CA . ARG A 1 200 ? 8.031 -38.688 -13.539 1 90.44 200 ARG A CA 1
ATOM 1672 C C . ARG A 1 200 ? 8.211 -40 -12.773 1 90.44 200 ARG A C 1
ATOM 1674 O O . ARG A 1 200 ? 7.949 -41.062 -13.305 1 90.44 200 ARG A O 1
ATOM 1681 N N . GLU A 1 201 ? 8.586 -39.875 -11.516 1 92.5 201 GLU A N 1
ATOM 1682 C CA . GLU A 1 201 ? 8.93 -41.062 -10.758 1 92.5 201 GLU A CA 1
ATOM 1683 C C . GLU A 1 201 ? 7.805 -41.469 -9.805 1 92.5 201 GLU A C 1
ATOM 1685 O O . GLU A 1 201 ? 7.863 -42.531 -9.172 1 92.5 201 GLU A O 1
ATOM 1690 N N . LEU A 1 202 ? 6.793 -40.719 -9.688 1 92.56 202 LEU A N 1
ATOM 1691 C CA . LEU A 1 202 ? 5.777 -40.906 -8.656 1 92.56 202 LEU A CA 1
ATOM 1692 C C . LEU A 1 202 ? 5.051 -42.219 -8.836 1 92.56 202 LEU A C 1
ATOM 1694 O O . LEU A 1 202 ? 4.75 -42.906 -7.859 1 92.56 202 LEU A O 1
ATOM 1698 N N . SER A 1 203 ? 4.777 -42.594 -10.094 1 92.81 203 SER A N 1
ATOM 1699 C CA . SER A 1 203 ? 4.039 -43.844 -10.375 1 92.81 203 SER A CA 1
ATOM 1700 C C . SER A 1 203 ? 4.875 -45.062 -10.062 1 92.81 203 SER A C 1
ATOM 1702 O O . SER A 1 203 ? 4.348 -46.188 -10 1 92.81 203 SER A O 1
ATOM 1704 N N . ASN A 1 204 ? 6.172 -44.844 -9.812 1 91.44 204 ASN A N 1
ATOM 1705 C CA . ASN A 1 204 ? 7.062 -45.938 -9.477 1 91.44 204 ASN A CA 1
ATOM 1706 C C . ASN A 1 204 ? 7.102 -46.219 -7.977 1 91.44 204 ASN A C 1
ATOM 1708 O O . ASN A 1 204 ? 7.668 -47.219 -7.527 1 91.44 204 ASN A O 1
ATOM 1712 N N . PHE A 1 205 ? 6.48 -45.375 -7.207 1 91.25 205 PHE A N 1
ATOM 1713 C CA . PHE A 1 205 ? 6.484 -45.531 -5.762 1 91.25 205 PHE A CA 1
ATOM 1714 C C . PHE A 1 205 ? 5.574 -46.688 -5.344 1 91.25 205 PHE A C 1
ATOM 1716 O O . PHE A 1 205 ? 4.488 -46.844 -5.898 1 91.25 205 PHE A O 1
ATOM 1723 N N . ASN A 1 206 ? 6.09 -47.438 -4.41 1 90.12 206 ASN A N 1
ATOM 1724 C CA . ASN A 1 206 ? 5.215 -48.469 -3.834 1 90.12 206 ASN A CA 1
ATOM 1725 C C . ASN A 1 206 ? 4.391 -47.906 -2.678 1 90.12 206 ASN A C 1
ATOM 1727 O O . ASN A 1 206 ? 4.566 -46.75 -2.291 1 90.12 206 ASN A O 1
ATOM 1731 N N . ASP A 1 207 ? 3.518 -48.688 -2.168 1 91.06 207 ASP A N 1
ATOM 1732 C CA . ASP A 1 207 ? 2.578 -48.25 -1.146 1 91.06 207 ASP A CA 1
ATOM 1733 C C . ASP A 1 207 ? 3.311 -47.812 0.122 1 91.06 207 ASP A C 1
ATOM 1735 O O . ASP A 1 207 ? 2.906 -46.844 0.782 1 91.06 207 ASP A O 1
ATOM 1739 N N . HIS A 1 208 ? 4.387 -48.469 0.405 1 93.38 208 HIS A N 1
ATOM 1740 C CA . HIS A 1 208 ? 5.145 -48.156 1.61 1 93.38 208 HIS A CA 1
ATOM 1741 C C . HIS A 1 208 ? 5.832 -46.812 1.486 1 93.38 208 HIS A C 1
ATOM 1743 O O . HIS A 1 208 ? 5.863 -46.031 2.445 1 93.38 208 HIS A O 1
ATOM 1749 N N . GLN A 1 209 ? 6.383 -46.531 0.362 1 93 209 GLN A N 1
ATOM 1750 C CA . GLN A 1 209 ? 7.066 -45.281 0.114 1 93 209 GLN A CA 1
ATOM 1751 C C . GLN A 1 209 ? 6.098 -44.094 0.195 1 93 209 GLN A C 1
ATOM 1753 O O . GLN A 1 209 ? 6.41 -43.062 0.8 1 93 209 GLN A O 1
ATOM 1758 N N . ILE A 1 210 ? 4.93 -44.281 -0.352 1 93.94 210 ILE A N 1
ATOM 1759 C CA . ILE A 1 210 ? 3.914 -43.25 -0.32 1 93.94 210 ILE A CA 1
ATOM 1760 C C . ILE A 1 210 ? 3.443 -43.031 1.116 1 93.94 210 ILE A C 1
ATOM 1762 O O . ILE A 1 210 ? 3.326 -41.875 1.57 1 93.94 210 ILE A O 1
ATOM 1766 N N . SER A 1 211 ? 3.215 -44.094 1.797 1 95 211 SER A N 1
ATOM 1767 C CA . SER A 1 211 ? 2.77 -44.031 3.186 1 95 211 SER A CA 1
ATOM 1768 C C . SER A 1 211 ? 3.795 -43.312 4.062 1 95 211 SER A C 1
ATOM 1770 O O . SER A 1 211 ? 3.432 -42.531 4.922 1 95 211 SER A O 1
ATOM 1772 N N . GLU A 1 212 ? 5 -43.625 3.816 1 93.56 212 GLU A N 1
ATOM 1773 C CA . GLU A 1 212 ? 6.07 -43 4.59 1 93.56 212 GLU A CA 1
ATOM 1774 C C . GLU A 1 212 ? 6.105 -41.469 4.363 1 93.56 212 GLU A C 1
ATOM 1776 O O . GLU A 1 212 ? 6.246 -40.719 5.316 1 93.56 212 GLU A O 1
ATOM 1781 N N . LEU A 1 213 ? 6.016 -41.062 3.166 1 93.94 213 LEU A N 1
ATOM 1782 C CA . LEU A 1 213 ? 6.023 -39.656 2.838 1 93.94 213 LEU A CA 1
ATOM 1783 C C . LEU A 1 213 ? 4.844 -38.938 3.494 1 93.94 213 LEU A C 1
ATOM 1785 O O . LEU A 1 213 ? 5.012 -37.875 4.09 1 93.94 213 LEU A O 1
ATOM 1789 N N . VAL A 1 214 ? 3.646 -39.531 3.389 1 95.62 214 VAL A N 1
ATOM 1790 C CA . VAL A 1 214 ? 2.441 -38.938 3.945 1 95.62 214 VAL A CA 1
ATOM 1791 C C . VAL A 1 214 ? 2.564 -38.812 5.465 1 95.62 214 VAL A C 1
ATOM 1793 O O . VAL A 1 214 ? 2.234 -37.812 6.055 1 95.62 214 VAL A O 1
ATOM 1796 N N . PHE A 1 215 ? 3.1 -39.875 6.031 1 94.44 215 PHE A N 1
ATOM 1797 C CA . PHE A 1 215 ? 3.25 -39.875 7.48 1 94.44 215 PHE A CA 1
ATOM 1798 C C . PHE A 1 215 ? 4.215 -38.812 7.949 1 94.44 215 PHE A C 1
ATOM 1800 O O . PHE A 1 215 ? 3.949 -38.125 8.938 1 94.44 215 PHE A O 1
ATOM 1807 N N . LEU A 1 216 ? 5.301 -38.656 7.281 1 94.81 216 LEU A N 1
ATOM 1808 C CA . LEU A 1 216 ? 6.32 -37.688 7.629 1 94.81 216 LEU A CA 1
ATOM 1809 C C . LEU A 1 216 ? 5.766 -36.25 7.523 1 94.81 216 LEU A C 1
ATOM 1811 O O . LEU A 1 216 ? 6.168 -35.375 8.281 1 94.81 216 LEU A O 1
ATOM 1815 N N . LEU A 1 217 ? 4.816 -36.062 6.629 1 97.19 217 LEU A N 1
ATOM 1816 C CA . LEU A 1 217 ? 4.367 -34.719 6.336 1 97.19 217 LEU A CA 1
ATOM 1817 C C . LEU A 1 217 ? 3.01 -34.438 6.977 1 97.19 217 LEU A C 1
ATOM 1819 O O . LEU A 1 217 ? 2.537 -33.281 6.98 1 97.19 217 LEU A O 1
ATOM 1823 N N . MET A 1 218 ? 2.385 -35.375 7.59 1 96.25 218 MET A N 1
ATOM 1824 C CA . MET A 1 218 ? 1.052 -35.281 8.18 1 96.25 218 MET A CA 1
ATOM 1825 C C . MET A 1 218 ? 0.975 -34.156 9.195 1 96.25 218 MET A C 1
ATOM 1827 O O . MET A 1 218 ? -0.01 -33.406 9.227 1 96.25 218 MET A O 1
ATOM 1831 N N . PRO A 1 219 ? 2.037 -33.906 9.977 1 96.38 219 PRO A N 1
ATOM 1832 C CA . PRO A 1 219 ? 1.96 -32.844 10.977 1 96.38 219 PRO A CA 1
ATOM 1833 C C . PRO A 1 219 ? 1.838 -31.453 10.344 1 96.38 219 PRO A C 1
ATOM 1835 O O . PRO A 1 219 ? 1.421 -30.5 11.008 1 96.38 219 PRO A O 1
ATOM 1838 N N . LEU A 1 220 ? 2.166 -31.297 9.086 1 97.44 220 LEU A N 1
ATOM 1839 C CA . LEU A 1 220 ? 2.15 -30 8.43 1 97.44 220 LEU A CA 1
ATOM 1840 C C . LEU A 1 220 ? 0.746 -29.641 7.945 1 97.44 220 LEU A C 1
ATOM 1842 O O . LEU A 1 220 ? 0.491 -28.516 7.527 1 97.44 220 LEU A O 1
ATOM 1846 N N . GLN A 1 221 ? -0.208 -30.594 8.047 1 97.38 221 GLN A N 1
ATOM 1847 C CA . GLN A 1 221 ? -1.578 -30.391 7.586 1 97.38 221 GLN A CA 1
ATOM 1848 C C . GLN A 1 221 ? -2.227 -29.203 8.281 1 97.38 221 GLN A C 1
ATOM 1850 O O . GLN A 1 221 ? -3.021 -28.484 7.672 1 97.38 221 GLN A O 1
ATOM 1855 N N . LYS A 1 222 ? -1.863 -28.969 9.523 1 96.31 222 LYS A N 1
ATOM 1856 C CA . LYS A 1 222 ? -2.502 -27.938 10.328 1 96.31 222 LYS A CA 1
ATOM 1857 C C . LYS A 1 222 ? -2.215 -26.547 9.766 1 96.31 222 LYS A C 1
ATOM 1859 O O . LYS A 1 222 ? -2.93 -25.578 10.07 1 96.31 222 LYS A O 1
ATOM 1864 N N . TYR A 1 223 ? -1.151 -26.406 8.953 1 97 223 TYR A N 1
ATOM 1865 C CA . TYR A 1 223 ? -0.775 -25.109 8.406 1 97 223 TYR A CA 1
ATOM 1866 C C . TYR A 1 223 ? -1.396 -24.891 7.027 1 97 223 TYR A C 1
ATOM 1868 O O . TYR A 1 223 ? -1.33 -23.797 6.469 1 97 223 TYR A O 1
ATOM 1876 N N . PHE A 1 224 ? -2.029 -25.906 6.469 1 97.62 224 PHE A N 1
ATOM 1877 C CA . PHE A 1 224 ? -2.428 -25.922 5.066 1 97.62 224 PHE A CA 1
ATOM 1878 C C . PHE A 1 224 ? -3.584 -24.953 4.824 1 97.62 224 PHE A C 1
ATOM 1880 O O . PHE A 1 224 ? -3.572 -24.203 3.85 1 97.62 224 PHE A O 1
ATOM 1887 N N . ASN A 1 225 ? -4.586 -24.969 5.703 1 94.62 225 ASN A N 1
ATOM 1888 C CA . ASN A 1 225 ? -5.719 -24.062 5.551 1 94.62 225 ASN A CA 1
ATOM 1889 C C . ASN A 1 225 ? -5.281 -22.609 5.59 1 94.62 225 ASN A C 1
ATOM 1891 O O . ASN A 1 225 ? -5.785 -21.781 4.828 1 94.62 225 ASN A O 1
ATOM 1895 N N . ARG A 1 226 ? -4.391 -22.375 6.469 1 94.12 226 ARG A N 1
ATOM 1896 C CA . ARG A 1 226 ? -3.875 -21 6.566 1 94.12 226 ARG A CA 1
ATOM 1897 C C . ARG A 1 226 ? -3.158 -20.594 5.281 1 94.12 226 ARG A C 1
ATOM 1899 O O . ARG A 1 226 ? -3.33 -19.484 4.797 1 94.12 226 ARG A O 1
ATOM 1906 N N . TYR A 1 227 ? -2.359 -21.484 4.754 1 96.44 227 TYR A N 1
ATOM 1907 C CA . TYR A 1 227 ? -1.673 -21.219 3.492 1 96.44 227 TYR A CA 1
ATOM 1908 C C . TYR A 1 227 ? -2.67 -20.922 2.381 1 96.44 227 TYR A C 1
ATOM 1910 O O . TYR A 1 227 ? -2.473 -19.984 1.604 1 96.44 227 TYR A O 1
ATOM 1918 N N . LEU A 1 228 ? -3.732 -21.672 2.299 1 94.75 228 LEU A N 1
ATOM 1919 C CA . LEU A 1 228 ? -4.734 -21.484 1.256 1 94.75 228 LEU A CA 1
ATOM 1920 C C . LEU A 1 228 ? -5.43 -20.125 1.422 1 94.75 228 LEU A C 1
ATOM 1922 O O . LEU A 1 228 ? -5.812 -19.5 0.434 1 94.75 228 LEU A O 1
ATOM 1926 N N . MET A 1 229 ? -5.512 -19.703 2.631 1 90.69 229 MET A N 1
ATOM 1927 C CA . MET A 1 229 ? -6.238 -18.469 2.938 1 90.69 229 MET A CA 1
ATOM 1928 C C . MET A 1 229 ? -5.375 -17.25 2.658 1 90.69 229 MET A C 1
ATOM 1930 O O . MET A 1 229 ? -5.824 -16.297 2.008 1 90.69 229 MET A O 1
ATOM 1934 N N . VAL A 1 230 ? -4.125 -17.297 3.131 1 91.19 230 VAL A N 1
ATOM 1935 C CA . VAL A 1 230 ? -3.301 -16.094 3.094 1 91.19 230 VAL A CA 1
ATOM 1936 C C . VAL A 1 230 ? -2.482 -16.062 1.805 1 91.19 230 VAL A C 1
ATOM 1938 O O . VAL A 1 230 ? -1.966 -15.016 1.411 1 91.19 230 VAL A O 1
ATOM 1941 N N . GLY A 1 231 ? -2.334 -17.219 1.173 1 91.81 231 GLY A N 1
ATOM 1942 C CA . GLY A 1 231 ? -1.599 -17.297 -0.078 1 91.81 231 GLY A CA 1
ATOM 1943 C C . GLY A 1 231 ? -0.094 -17.312 0.115 1 91.81 231 GLY A C 1
ATOM 1944 O O . GLY A 1 231 ? 0.391 -17.578 1.219 1 91.81 231 GLY A O 1
ATOM 1945 N N . GLY A 1 232 ? 0.594 -17.188 -1.002 1 95.44 232 GLY A N 1
ATOM 1946 C CA . GLY A 1 232 ? 2.043 -17.312 -1.021 1 95.44 232 GLY A CA 1
ATOM 1947 C C . GLY A 1 232 ? 2.76 -15.984 -0.94 1 95.44 232 GLY A C 1
ATOM 1948 O O . GLY A 1 232 ? 3.695 -15.727 -1.701 1 95.44 232 GLY A O 1
ATOM 1949 N N . PHE A 1 233 ? 2.334 -15.102 -0.03 1 95.94 233 PHE A N 1
ATOM 1950 C CA . PHE A 1 233 ? 2.994 -13.812 0.154 1 95.94 233 PHE A CA 1
ATOM 1951 C C . PHE A 1 233 ? 3.729 -13.766 1.488 1 95.94 233 PHE A C 1
ATOM 1953 O O . PHE A 1 233 ? 3.111 -13.898 2.547 1 95.94 233 PHE A O 1
ATOM 1960 N N . PRO A 1 234 ? 4.996 -13.492 1.433 1 95.44 234 PRO A N 1
ATOM 1961 C CA . PRO A 1 234 ? 5.816 -13.594 2.641 1 95.44 234 PRO A CA 1
ATOM 1962 C C . PRO A 1 234 ? 5.332 -12.68 3.764 1 95.44 234 PRO A C 1
ATOM 1964 O O . PRO A 1 234 ? 5.344 -13.078 4.934 1 95.44 234 PRO A O 1
ATOM 1967 N N . GLU A 1 235 ? 4.891 -11.539 3.48 1 90.19 235 GLU A N 1
ATOM 1968 C CA . GLU A 1 235 ? 4.504 -10.531 4.465 1 90.19 235 GLU A CA 1
ATOM 1969 C C . GLU A 1 235 ? 3.314 -11.008 5.297 1 90.19 235 GLU A C 1
ATOM 1971 O O . GLU A 1 235 ? 3.109 -10.539 6.418 1 90.19 235 GLU A O 1
ATOM 1976 N N . PHE A 1 236 ? 2.557 -11.914 4.789 1 93.25 236 PHE A N 1
ATOM 1977 C CA . PHE A 1 236 ? 1.289 -12.258 5.422 1 93.25 236 PHE A CA 1
ATOM 1978 C C . PHE A 1 236 ? 1.406 -13.562 6.195 1 93.25 236 PHE A C 1
ATOM 1980 O O . PHE A 1 236 ? 0.459 -13.984 6.863 1 93.25 236 PHE A O 1
ATOM 1987 N N . VAL A 1 237 ? 2.543 -14.195 6.168 1 94.31 237 VAL A N 1
ATOM 1988 C CA . VAL A 1 237 ? 2.713 -15.523 6.746 1 94.31 237 VAL A CA 1
ATOM 1989 C C . VAL A 1 237 ? 2.35 -15.492 8.227 1 94.31 237 VAL A C 1
ATOM 1991 O O . VAL A 1 237 ? 1.731 -16.422 8.742 1 94.31 237 VAL A O 1
ATOM 1994 N N . PHE A 1 238 ? 2.602 -14.359 8.891 1 90.69 238 PHE A N 1
ATOM 1995 C CA . PHE A 1 238 ? 2.387 -14.289 10.328 1 90.69 238 PHE A CA 1
ATOM 1996 C C . PHE A 1 238 ? 1.133 -13.484 10.648 1 90.69 238 PHE A C 1
ATOM 1998 O O . PHE A 1 238 ? 0.792 -13.297 11.82 1 90.69 238 PHE A O 1
ATOM 2005 N N . SER A 1 239 ? 0.492 -13.008 9.695 1 85.81 239 SER A N 1
ATOM 2006 C CA . SER A 1 239 ? -0.659 -12.148 9.93 1 85.81 239 SER A CA 1
ATOM 2007 C C . SER A 1 239 ? -1.919 -12.961 10.195 1 85.81 239 SER A C 1
ATOM 2009 O O . SER A 1 239 ? -2.135 -14 9.562 1 85.81 239 SER A O 1
ATOM 2011 N N . GLU A 1 240 ? -2.746 -12.43 11.094 1 81.62 240 GLU A N 1
ATOM 2012 C CA . GLU A 1 240 ? -4.008 -13.094 11.406 1 81.62 240 GLU A CA 1
ATOM 2013 C C . GLU A 1 240 ? -5.199 -12.234 10.992 1 81.62 240 GLU A C 1
ATOM 2015 O O . GLU A 1 240 ? -6.352 -12.641 11.156 1 81.62 240 GLU A O 1
ATOM 2020 N N . ASN A 1 241 ? -4.918 -11.148 10.438 1 80 241 ASN A N 1
ATOM 2021 C CA . ASN A 1 241 ? -5.973 -10.234 10.008 1 80 241 ASN A CA 1
ATOM 2022 C C . ASN A 1 241 ? -6.352 -10.453 8.547 1 80 241 ASN A C 1
ATOM 2024 O O . ASN A 1 241 ? -5.84 -9.773 7.66 1 80 241 ASN A O 1
ATOM 2028 N N . TRP A 1 242 ? -7.309 -11.289 8.383 1 83.19 242 TRP A N 1
ATOM 2029 C CA . TRP A 1 242 ? -7.715 -11.727 7.051 1 83.19 242 TRP A CA 1
ATOM 2030 C C . TRP A 1 242 ? -8.25 -10.555 6.234 1 83.19 242 TRP A C 1
ATOM 2032 O O . TRP A 1 242 ? -7.949 -10.43 5.043 1 83.19 242 TRP A O 1
ATOM 2042 N N . PHE A 1 243 ? -9.008 -9.719 6.84 1 77.94 243 PHE A N 1
ATOM 2043 C CA . PHE A 1 243 ? -9.609 -8.586 6.152 1 77.94 243 PHE A CA 1
ATOM 2044 C C . PHE A 1 243 ? -8.539 -7.633 5.633 1 77.94 243 PHE A C 1
ATOM 2046 O O . PHE A 1 243 ? -8.617 -7.156 4.5 1 77.94 243 PHE A O 1
ATOM 2053 N N . LEU A 1 244 ? -7.566 -7.441 6.457 1 81.56 244 LEU A N 1
ATOM 2054 C CA . LEU A 1 244 ? -6.477 -6.559 6.062 1 81.56 244 LEU A CA 1
ATOM 2055 C C . LEU A 1 244 ? -5.664 -7.168 4.926 1 81.56 244 LEU A C 1
ATOM 2057 O O . LEU A 1 244 ? -5.273 -6.465 3.99 1 81.56 244 LEU A O 1
ATOM 2061 N N . ILE A 1 245 ? -5.441 -8.43 4.977 1 88.94 245 ILE A N 1
ATOM 2062 C CA . ILE A 1 245 ? -4.684 -9.133 3.947 1 88.94 245 ILE A CA 1
ATOM 2063 C C . ILE A 1 245 ? -5.395 -9 2.602 1 88.94 245 ILE A C 1
ATOM 2065 O O . ILE A 1 245 ? -4.773 -8.641 1.599 1 88.94 245 ILE A O 1
ATOM 2069 N N . GLN A 1 246 ? -6.676 -9.234 2.611 1 89.81 246 GLN A N 1
ATOM 2070 C CA . GLN A 1 246 ? -7.445 -9.164 1.373 1 89.81 246 GLN A CA 1
ATOM 2071 C C . GLN A 1 246 ? -7.43 -7.75 0.8 1 89.81 246 GLN A C 1
ATOM 2073 O O . GLN A 1 246 ? -7.316 -7.566 -0.413 1 89.81 246 GLN A O 1
ATOM 2078 N N . ARG A 1 247 ? -7.512 -6.828 1.641 1 84.81 247 ARG A N 1
ATOM 2079 C CA . ARG A 1 247 ? -7.469 -5.438 1.201 1 84.81 247 ARG A CA 1
ATOM 2080 C C . ARG A 1 247 ? -6.129 -5.109 0.549 1 84.81 247 ARG A C 1
ATOM 2082 O O . ARG A 1 247 ? -6.09 -4.5 -0.522 1 84.81 247 ARG A O 1
ATOM 2089 N N . ILE A 1 248 ? -5.059 -5.496 1.221 1 88.31 248 ILE A N 1
ATOM 2090 C CA . ILE A 1 248 ? -3.721 -5.227 0.709 1 88.31 248 ILE A CA 1
ATOM 2091 C C . ILE A 1 248 ? -3.537 -5.91 -0.644 1 88.31 248 ILE A C 1
ATOM 2093 O O . ILE A 1 248 ? -3.008 -5.309 -1.582 1 88.31 248 ILE A O 1
ATOM 2097 N N . LEU A 1 249 ? -4.016 -7.109 -0.768 1 93.81 249 LEU A N 1
ATOM 2098 C CA . LEU A 1 249 ? -3.895 -7.84 -2.025 1 93.81 249 LEU A CA 1
ATOM 2099 C C . LEU A 1 249 ? -4.656 -7.129 -3.141 1 93.81 249 LEU A C 1
ATOM 2101 O O . LEU A 1 249 ? -4.168 -7.039 -4.27 1 93.81 249 LEU A O 1
ATOM 2105 N N . ARG A 1 250 ? -5.777 -6.59 -2.844 1 91.5 250 ARG A N 1
ATOM 2106 C CA . ARG A 1 250 ? -6.57 -5.883 -3.844 1 91.5 250 ARG A CA 1
ATOM 2107 C C . ARG A 1 250 ? -5.922 -4.559 -4.223 1 91.5 250 ARG A C 1
ATOM 2109 O O . ARG A 1 250 ? -5.766 -4.254 -5.406 1 91.5 250 ARG A O 1
ATOM 2116 N N . GLU A 1 251 ? -5.457 -3.904 -3.236 1 85.5 251 GLU A N 1
ATOM 2117 C CA . GLU A 1 251 ? -5.062 -2.514 -3.441 1 85.5 251 GLU A CA 1
ATOM 2118 C C . GLU A 1 251 ? -3.584 -2.406 -3.807 1 85.5 251 GLU A C 1
ATOM 2120 O O . GLU A 1 251 ? -3.207 -1.599 -4.656 1 85.5 251 GLU A O 1
ATOM 2125 N N . ASP A 1 252 ? -2.787 -3.209 -3.141 1 87.69 252 ASP A N 1
ATOM 2126 C CA . ASP A 1 252 ? -1.346 -3.004 -3.254 1 87.69 252 ASP A CA 1
ATOM 2127 C C . ASP A 1 252 ? -0.717 -4.031 -4.191 1 87.69 252 ASP A C 1
ATOM 2129 O O . ASP A 1 252 ? 0.478 -3.961 -4.488 1 87.69 252 ASP A O 1
ATOM 2133 N N . VAL A 1 253 ? -1.516 -4.949 -4.648 1 92.62 253 VAL A N 1
ATOM 2134 C CA . VAL A 1 253 ? -1.011 -5.914 -5.621 1 92.62 253 VAL A CA 1
ATOM 2135 C C . VAL A 1 253 ? -1.776 -5.77 -6.934 1 92.62 253 VAL A C 1
ATOM 2137 O O . VAL A 1 253 ? -1.251 -5.23 -7.91 1 92.62 253 VAL A O 1
ATOM 2140 N N . VAL A 1 254 ? -3.047 -6.039 -6.848 1 93.44 254 VAL A N 1
ATOM 2141 C CA . VAL A 1 254 ? -3.83 -6.098 -8.078 1 93.44 254 VAL A CA 1
ATOM 2142 C C . VAL A 1 254 ? -3.977 -4.699 -8.664 1 93.44 254 VAL A C 1
ATOM 2144 O O . VAL A 1 254 ? -3.59 -4.457 -9.812 1 93.44 254 VAL A O 1
ATOM 2147 N N . ASP A 1 255 ? -4.41 -3.768 -7.914 1 89.62 255 ASP A N 1
ATOM 2148 C CA . ASP A 1 255 ? -4.652 -2.41 -8.391 1 89.62 255 ASP A CA 1
ATOM 2149 C C . ASP A 1 255 ? -3.361 -1.753 -8.867 1 89.62 255 ASP A C 1
ATOM 2151 O O . ASP A 1 255 ? -3.344 -1.079 -9.898 1 89.62 255 ASP A O 1
ATOM 2155 N N . LYS A 1 256 ? -2.332 -1.943 -8.078 1 87.88 256 LYS A N 1
ATOM 2156 C CA . LYS A 1 256 ? -1.054 -1.345 -8.453 1 87.88 256 LYS A CA 1
ATOM 2157 C C . LYS A 1 256 ? -0.547 -1.907 -9.773 1 87.88 256 LYS A C 1
ATOM 2159 O O . LYS A 1 256 ? -0.045 -1.164 -10.625 1 87.88 256 LYS A O 1
ATOM 2164 N N . VAL A 1 257 ? -0.69 -3.152 -9.977 1 91.06 257 VAL A N 1
ATOM 2165 C CA . VAL A 1 257 ? -0.225 -3.777 -11.211 1 91.06 257 VAL A CA 1
ATOM 2166 C C . VAL A 1 257 ? -1.049 -3.268 -12.391 1 91.06 257 VAL A C 1
ATOM 2168 O O . VAL A 1 257 ? -0.495 -2.881 -13.422 1 91.06 257 VAL A O 1
ATOM 2171 N N . ILE A 1 258 ? -2.32 -3.215 -12.227 1 90.69 258 ILE A N 1
ATOM 2172 C CA . ILE A 1 258 ? -3.227 -2.887 -13.32 1 90.69 258 ILE A CA 1
ATOM 2173 C C . ILE A 1 258 ? -3.145 -1.393 -13.633 1 90.69 258 ILE A C 1
ATOM 2175 O O . ILE A 1 258 ? -3.129 -0.993 -14.797 1 90.69 258 ILE A O 1
ATOM 2179 N N . LYS A 1 259 ? -2.982 -0.588 -12.656 1 85.69 259 LYS A N 1
ATOM 2180 C CA . LYS A 1 259 ? -3.133 0.851 -12.852 1 85.69 259 LYS A CA 1
ATOM 2181 C C . LYS A 1 259 ? -1.773 1.536 -12.961 1 85.69 259 LYS A C 1
ATOM 2183 O O . LYS A 1 259 ? -1.682 2.674 -13.422 1 85.69 259 LYS A O 1
ATOM 2188 N N . ARG A 1 260 ? -0.751 0.849 -12.492 1 83.12 260 ARG A N 1
ATOM 2189 C CA . ARG A 1 260 ? 0.548 1.513 -12.469 1 83.12 260 ARG A CA 1
ATOM 2190 C C . ARG A 1 260 ? 1.576 0.728 -13.281 1 83.12 260 ARG A C 1
ATOM 2192 O O . ARG A 1 260 ? 2.189 1.265 -14.203 1 83.12 260 ARG A O 1
ATOM 2199 N N . ASP A 1 261 ? 1.748 -0.512 -13 1 86.19 261 ASP A N 1
ATOM 2200 C CA . ASP A 1 261 ? 2.836 -1.286 -13.586 1 86.19 261 ASP A CA 1
ATOM 2201 C C . ASP A 1 261 ? 2.594 -1.533 -15.07 1 86.19 261 ASP A C 1
ATOM 2203 O O . ASP A 1 261 ? 3.482 -1.31 -15.898 1 86.19 261 ASP A O 1
ATOM 2207 N N . ILE A 1 262 ? 1.372 -1.997 -15.391 1 88.25 262 ILE A N 1
ATOM 2208 C CA . ILE A 1 262 ? 1.068 -2.33 -16.781 1 88.25 262 ILE A CA 1
ATOM 2209 C C . ILE A 1 262 ? 1.108 -1.066 -17.625 1 88.25 262 ILE A C 1
ATOM 2211 O O . ILE A 1 262 ? 1.775 -1.031 -18.672 1 88.25 262 ILE A O 1
ATOM 2215 N N . PRO A 1 263 ? 0.556 0.026 -17.188 1 82.31 263 PRO A N 1
ATOM 2216 C CA . PRO A 1 263 ? 0.593 1.242 -18 1 82.31 263 PRO A CA 1
ATOM 2217 C C . PRO A 1 263 ? 2.002 1.808 -18.156 1 82.31 263 PRO A C 1
ATOM 2219 O O . PRO A 1 263 ? 2.285 2.516 -19.125 1 82.31 263 PRO A O 1
ATOM 2222 N N . SER A 1 264 ? 2.846 1.58 -17.203 1 77.19 264 SER A N 1
ATOM 2223 C CA . SER A 1 264 ? 4.215 2.072 -17.297 1 77.19 264 SER A CA 1
ATOM 2224 C C . SER A 1 264 ? 4.98 1.377 -18.422 1 77.19 264 SER A C 1
ATOM 2226 O O . SER A 1 264 ? 5.969 1.913 -18.922 1 77.19 264 SER A O 1
ATOM 2228 N N . LEU A 1 265 ? 4.527 0.263 -18.734 1 75.44 265 LEU A N 1
ATOM 2229 C CA . LEU A 1 265 ? 5.254 -0.542 -19.703 1 75.44 265 LEU A CA 1
ATOM 2230 C C . LEU A 1 265 ? 4.523 -0.556 -21.047 1 75.44 265 LEU A C 1
ATOM 2232 O O . LEU A 1 265 ? 5.148 -0.718 -22.094 1 75.44 265 LEU A O 1
ATOM 2236 N N . PHE A 1 266 ? 3.189 -0.444 -20.891 1 77.44 266 PHE A N 1
ATOM 2237 C CA . PHE A 1 266 ? 2.379 -0.591 -22.094 1 77.44 266 PHE A CA 1
ATOM 2238 C C . PHE A 1 266 ? 1.388 0.56 -22.234 1 77.44 266 PHE A C 1
ATOM 2240 O O . PHE A 1 266 ? 0.911 1.092 -21.219 1 77.44 266 PHE A O 1
ATOM 2247 N N . ASN A 1 267 ? 1.206 0.913 -23.406 1 76.44 267 ASN A N 1
ATOM 2248 C CA . ASN A 1 267 ? 0.182 1.92 -23.672 1 76.44 267 ASN A CA 1
ATOM 2249 C C . ASN A 1 267 ? -1.221 1.321 -23.609 1 76.44 267 ASN A C 1
ATOM 2251 O O . ASN A 1 267 ? -1.688 0.718 -24.578 1 76.44 267 ASN A O 1
ATOM 2255 N N . VAL A 1 268 ? -1.798 1.352 -22.531 1 80.38 268 VAL A N 1
ATOM 2256 C CA . VAL A 1 268 ? -3.156 0.844 -22.359 1 80.38 268 VAL A CA 1
ATOM 2257 C C . VAL A 1 268 ? -4.156 1.993 -22.484 1 80.38 268 VAL A C 1
ATOM 2259 O O . VAL A 1 268 ? -4.086 2.965 -21.719 1 80.38 268 VAL A O 1
ATOM 2262 N N . ARG A 1 269 ? -4.984 1.939 -23.391 1 73.94 269 ARG A N 1
ATOM 2263 C CA . ARG A 1 269 ? -5.91 3.021 -23.703 1 73.94 269 ARG A CA 1
ATOM 2264 C C . ARG A 1 269 ? -7.047 3.078 -22.688 1 73.94 269 ARG A C 1
ATOM 2266 O O . ARG A 1 269 ? -7.504 4.164 -22.312 1 73.94 269 ARG A O 1
ATOM 2273 N N . ASN A 1 270 ? -7.461 1.877 -22.344 1 82.44 270 ASN A N 1
ATOM 2274 C CA . ASN A 1 270 ? -8.641 1.838 -21.484 1 82.44 270 ASN A CA 1
ATOM 2275 C C . ASN A 1 270 ? -8.391 0.991 -20.234 1 82.44 270 ASN A C 1
ATOM 2277 O O . ASN A 1 270 ? -8.586 -0.226 -20.266 1 82.44 270 ASN A O 1
ATOM 2281 N N . LEU A 1 271 ? -8.102 1.64 -19.156 1 83.69 271 LEU A N 1
ATOM 2282 C CA . LEU A 1 271 ? -7.797 0.979 -17.891 1 83.69 271 LEU A CA 1
ATOM 2283 C C . LEU A 1 271 ? -9.047 0.322 -17.312 1 83.69 271 LEU A C 1
ATOM 2285 O O . LEU A 1 271 ? -8.953 -0.716 -16.656 1 83.69 271 LEU A O 1
ATOM 2289 N N . THR A 1 272 ? -10.172 0.876 -17.609 1 84.06 272 THR A N 1
ATOM 2290 C CA . THR A 1 272 ? -11.43 0.339 -17.094 1 84.06 272 THR A CA 1
ATOM 2291 C C . THR A 1 272 ? -11.711 -1.034 -17.688 1 84.06 272 THR A C 1
ATOM 2293 O O . THR A 1 272 ? -12.141 -1.951 -16.984 1 84.06 272 THR A O 1
ATOM 2296 N N . VAL A 1 273 ? -11.484 -1.143 -18.953 1 88.94 273 VAL A N 1
ATOM 2297 C CA . VAL A 1 273 ? -11.711 -2.414 -19.625 1 88.94 273 VAL A CA 1
ATOM 2298 C C . VAL A 1 273 ? -10.703 -3.449 -19.125 1 88.94 273 VAL A C 1
ATOM 2300 O O . VAL A 1 273 ? -11.047 -4.617 -18.938 1 88.94 273 VAL A O 1
ATOM 2303 N N . LEU A 1 274 ? -9.5 -3.006 -18.906 1 91.94 274 LEU A N 1
ATOM 2304 C CA . LEU A 1 274 ? -8.469 -3.887 -18.359 1 91.94 274 LEU A CA 1
ATOM 2305 C C . LEU A 1 274 ? -8.891 -4.469 -17.016 1 91.94 274 LEU A C 1
ATOM 2307 O O . LEU A 1 274 ? -8.75 -5.672 -16.797 1 91.94 274 LEU A O 1
ATOM 2311 N N . GLU A 1 275 ? -9.406 -3.668 -16.156 1 91.62 275 GLU A N 1
ATOM 2312 C CA . GLU A 1 275 ? -9.875 -4.098 -14.852 1 91.62 275 GLU A CA 1
ATOM 2313 C C . GLU A 1 275 ? -11.055 -5.062 -14.977 1 91.62 275 GLU A C 1
ATOM 2315 O O . GLU A 1 275 ? -11.133 -6.051 -14.242 1 91.62 275 GLU A O 1
ATOM 2320 N N . LYS A 1 276 ? -11.945 -4.793 -15.898 1 91.19 276 LYS A N 1
ATOM 2321 C CA . LYS A 1 276 ? -13.109 -5.645 -16.109 1 91.19 276 LYS A CA 1
ATOM 2322 C C . LYS A 1 276 ? -12.695 -7.035 -16.578 1 91.19 276 LYS A C 1
ATOM 2324 O O . LYS A 1 276 ? -13.273 -8.039 -16.156 1 91.19 276 LYS A O 1
ATOM 2329 N N . VAL A 1 277 ? -11.789 -7.008 -17.484 1 93.5 277 VAL A N 1
ATOM 2330 C CA . VAL A 1 277 ? -11.32 -8.281 -18 1 93.5 277 VAL A CA 1
ATOM 2331 C C . VAL A 1 277 ? -10.688 -9.102 -16.891 1 93.5 277 VAL A C 1
ATOM 2333 O O . VAL A 1 277 ? -10.945 -10.305 -16.766 1 93.5 277 VAL A O 1
ATOM 2336 N N . PHE A 1 278 ? -9.891 -8.469 -16.062 1 95.56 278 PHE A N 1
ATOM 2337 C CA . PHE A 1 278 ? -9.266 -9.195 -14.969 1 95.56 278 PHE A CA 1
ATOM 2338 C C . PHE A 1 278 ? -10.32 -9.75 -14.008 1 95.56 278 PHE A C 1
ATOM 2340 O O . PHE A 1 278 ? -10.203 -10.883 -13.539 1 95.56 278 PHE A O 1
ATOM 2347 N N . LEU A 1 279 ? -11.258 -8.938 -13.68 1 93.62 279 LEU A N 1
ATOM 2348 C CA . LEU A 1 279 ? -12.344 -9.383 -12.812 1 93.62 279 LEU A CA 1
ATOM 2349 C C . LEU A 1 279 ? -13.062 -10.586 -13.406 1 93.62 279 LEU A C 1
ATOM 2351 O O . LEU A 1 279 ? -13.375 -11.539 -12.688 1 93.62 279 LEU A O 1
ATOM 2355 N N . TYR A 1 280 ? -13.297 -10.555 -14.703 1 93.06 280 TYR A N 1
ATOM 2356 C CA . TYR A 1 280 ? -13.906 -11.68 -15.398 1 93.06 280 TYR A CA 1
ATOM 2357 C C . TYR A 1 280 ? -13.062 -12.938 -15.227 1 93.06 280 TYR A C 1
ATOM 2359 O O . TYR A 1 280 ? -13.594 -14.023 -14.969 1 93.06 280 TYR A O 1
ATOM 2367 N N . LEU A 1 281 ? -11.828 -12.758 -15.367 1 96.06 281 LEU A N 1
ATOM 2368 C CA . LEU A 1 281 ? -10.922 -13.898 -15.242 1 96.06 281 LEU A CA 1
ATOM 2369 C C . LEU A 1 281 ? -10.953 -14.461 -13.82 1 96.06 281 LEU A C 1
ATOM 2371 O O . LEU A 1 281 ? -10.844 -15.672 -13.633 1 96.06 281 LEU A O 1
ATOM 2375 N N . CYS A 1 282 ? -11.062 -13.602 -12.859 1 95.81 282 CYS A N 1
ATOM 2376 C CA . CYS A 1 282 ? -11.164 -14.062 -11.484 1 95.81 282 CYS A CA 1
ATOM 2377 C C . CYS A 1 282 ? -12.422 -14.898 -11.273 1 95.81 282 CYS A C 1
ATOM 2379 O O . CYS A 1 282 ? -12.383 -15.938 -10.609 1 95.81 282 CYS A O 1
ATOM 2381 N N . PHE A 1 283 ? -13.523 -14.516 -11.898 1 92.25 283 PHE A N 1
ATOM 2382 C CA . PHE A 1 283 ? -14.781 -15.234 -11.766 1 92.25 283 PHE A CA 1
ATOM 2383 C C . PHE A 1 283 ? -14.719 -16.578 -12.469 1 92.25 283 PHE A C 1
ATOM 2385 O O . PHE A 1 283 ? -15.406 -17.531 -12.078 1 92.25 283 PHE A O 1
ATOM 2392 N N . ASN A 1 284 ? -13.836 -16.625 -13.438 1 92.88 284 ASN A N 1
ATOM 2393 C CA . ASN A 1 284 ? -13.773 -17.828 -14.258 1 92.88 284 ASN A CA 1
ATOM 2394 C C . ASN A 1 284 ? -12.43 -18.531 -14.133 1 92.88 284 ASN A C 1
ATOM 2396 O O . ASN A 1 284 ? -11.992 -19.219 -15.055 1 92.88 284 ASN A O 1
ATOM 2400 N N . SER A 1 285 ? -11.797 -18.312 -13.047 1 93.94 285 SER A N 1
ATOM 2401 C CA . SER A 1 285 ? -10.492 -18.922 -12.805 1 93.94 285 SER A CA 1
ATOM 2402 C C . SER A 1 285 ? -10.594 -20.453 -12.812 1 93.94 285 SER A C 1
ATOM 2404 O O . SER A 1 285 ? -11.617 -21.016 -12.422 1 93.94 285 SER A O 1
ATOM 2406 N N . SER A 1 286 ? -9.602 -21.125 -13.273 1 94.25 286 SER A N 1
ATOM 2407 C CA . SER A 1 286 ? -9.477 -22.578 -13.352 1 94.25 286 SER A CA 1
ATOM 2408 C C . SER A 1 286 ? -10.438 -23.172 -14.383 1 94.25 286 SER A C 1
ATOM 2410 O O . SER A 1 286 ? -10.859 -24.328 -14.266 1 94.25 286 SER A O 1
ATOM 2412 N N . SER A 1 287 ? -10.891 -22.328 -15.258 1 92.94 287 SER A N 1
ATOM 2413 C CA . SER A 1 287 ? -11.758 -22.766 -16.344 1 92.94 287 SER A CA 1
ATOM 2414 C C . SER A 1 287 ? -11.18 -22.375 -17.703 1 92.94 287 SER A C 1
ATOM 2416 O O . SER A 1 287 ? -10.352 -21.469 -17.797 1 92.94 287 SER A O 1
ATOM 2418 N N . VAL A 1 288 ? -11.617 -23.125 -18.656 1 93 288 VAL A N 1
ATOM 2419 C CA . VAL A 1 288 ? -11.258 -22.766 -20.031 1 93 288 VAL A CA 1
ATOM 2420 C C . VAL A 1 288 ? -12.023 -21.516 -20.453 1 93 288 VAL A C 1
ATOM 2422 O O . VAL A 1 288 ? -13.242 -21.422 -20.25 1 93 288 VAL A O 1
ATOM 2425 N N . ILE A 1 289 ? -11.273 -20.641 -20.953 1 92.06 289 ILE A N 1
ATOM 2426 C CA . ILE A 1 289 ? -11.922 -19.375 -21.281 1 92.06 289 ILE A CA 1
ATOM 2427 C C . ILE A 1 289 ? -12.07 -19.25 -22.797 1 92.06 289 ILE A C 1
ATOM 2429 O O . ILE A 1 289 ? -11.195 -19.688 -23.547 1 92.06 289 ILE A O 1
ATOM 2433 N N . ASN A 1 290 ? -13.18 -18.703 -23.188 1 90.31 290 ASN A N 1
ATOM 2434 C CA . ASN A 1 290 ? -13.445 -18.297 -24.547 1 90.31 290 ASN A CA 1
ATOM 2435 C C . ASN A 1 290 ? -13.336 -16.781 -24.719 1 90.31 290 ASN A C 1
ATOM 2437 O O . ASN A 1 290 ? -14.203 -16.031 -24.25 1 90.31 290 ASN A O 1
ATOM 2441 N N . ILE A 1 291 ? -12.352 -16.406 -25.406 1 89.5 291 ILE A N 1
ATOM 2442 C CA . ILE A 1 291 ? -12.016 -15 -25.531 1 89.5 291 ILE A CA 1
ATOM 2443 C C . ILE A 1 291 ? -13.172 -14.242 -26.188 1 89.5 291 ILE A C 1
ATOM 2445 O O . ILE A 1 291 ? -13.492 -13.117 -25.797 1 89.5 291 ILE A O 1
ATOM 2449 N N . SER A 1 292 ? -13.797 -14.852 -27.156 1 87.69 292 SER A N 1
ATOM 2450 C CA . SER A 1 292 ? -14.914 -14.219 -27.844 1 87.69 292 SER A CA 1
ATOM 2451 C C . SER A 1 292 ? -16.078 -13.961 -26.891 1 87.69 292 SER A C 1
ATOM 2453 O O . SER A 1 292 ? -16.75 -12.93 -26.984 1 87.69 292 SER A O 1
ATOM 2455 N N . THR A 1 293 ? -16.297 -14.891 -26.047 1 86.62 293 THR A N 1
ATOM 2456 C CA . THR A 1 293 ? -17.375 -14.75 -25.078 1 86.62 293 THR A CA 1
ATOM 2457 C C . THR A 1 293 ? -17.078 -13.594 -24.125 1 86.62 293 THR A C 1
ATOM 2459 O O . THR A 1 293 ? -17.984 -12.852 -23.75 1 86.62 293 THR A O 1
ATOM 2462 N N . ILE A 1 294 ? -15.859 -13.414 -23.734 1 88.38 294 ILE A N 1
ATOM 2463 C CA . ILE A 1 294 ? -15.461 -12.32 -22.844 1 88.38 294 ILE A CA 1
ATOM 2464 C C . ILE A 1 294 ? -15.758 -10.984 -23.516 1 88.38 294 ILE A C 1
ATOM 2466 O O . ILE A 1 294 ? -16.297 -10.07 -22.891 1 88.38 294 ILE A O 1
ATOM 2470 N N . GLY A 1 295 ? -15.398 -10.883 -24.781 1 87.12 295 GLY A N 1
ATOM 2471 C CA . GLY A 1 295 ? -15.625 -9.656 -25.516 1 87.12 295 GLY A CA 1
ATOM 2472 C C . GLY A 1 295 ? -17.078 -9.234 -25.562 1 87.12 295 GLY A C 1
ATOM 2473 O O . GLY A 1 295 ? -17.391 -8.055 -25.422 1 87.12 295 GLY A O 1
ATOM 2474 N N . LYS A 1 296 ? -17.938 -10.227 -25.672 1 84.44 296 LYS A N 1
ATOM 2475 C CA . LYS A 1 296 ? -19.359 -9.961 -25.734 1 84.44 296 LYS A CA 1
ATOM 2476 C C . LYS A 1 296 ? -19.906 -9.516 -24.375 1 84.44 296 LYS A C 1
ATOM 2478 O O . LYS A 1 296 ? -20.766 -8.641 -24.297 1 84.44 296 LYS A O 1
ATOM 2483 N N . GLN A 1 297 ? -19.312 -10.102 -23.422 1 82 297 GLN A N 1
ATOM 2484 C CA . GLN A 1 297 ? -19.797 -9.828 -22.078 1 82 297 GLN A CA 1
ATOM 2485 C C . GLN A 1 297 ? -19.312 -8.469 -21.578 1 82 297 GLN A C 1
ATOM 2487 O O . GLN A 1 297 ? -20 -7.805 -20.797 1 82 297 GLN A O 1
ATOM 2492 N N . ILE A 1 298 ? -18.078 -8.086 -22.047 1 83.25 298 ILE A N 1
ATOM 2493 C CA . ILE A 1 298 ? -17.453 -6.848 -21.578 1 83.25 298 ILE A CA 1
ATOM 2494 C C . ILE A 1 298 ? -17.672 -5.742 -22.609 1 83.25 298 ILE A C 1
ATOM 2496 O O . ILE A 1 298 ? -16.859 -5.578 -23.531 1 83.25 298 ILE A O 1
ATOM 2500 N N . GLU A 1 299 ? -18.766 -5.129 -22.812 1 76.06 299 GLU A N 1
ATOM 2501 C CA . GLU A 1 299 ? -19.203 -3.955 -23.562 1 76.06 299 GLU A CA 1
ATOM 2502 C C . GLU A 1 299 ? -18.609 -3.943 -24.969 1 76.06 299 GLU A C 1
ATOM 2504 O O . GLU A 1 299 ? -18.078 -2.928 -25.422 1 76.06 299 GLU A O 1
ATOM 2509 N N . ASN A 1 300 ? -18.453 -5.074 -25.75 1 78.88 300 ASN A N 1
ATOM 2510 C CA . ASN A 1 300 ? -18.062 -5.207 -27.141 1 78.88 300 ASN A CA 1
ATOM 2511 C C . ASN A 1 300 ? -16.609 -4.832 -27.359 1 78.88 300 ASN A C 1
ATOM 2513 O O . ASN A 1 300 ? -16.297 -4.012 -28.234 1 78.88 300 ASN A O 1
ATOM 2517 N N . VAL A 1 301 ? -15.812 -5.316 -26.578 1 87.44 301 VAL A N 1
ATOM 2518 C CA . VAL A 1 301 ? -14.367 -5.207 -26.766 1 87.44 301 VAL A CA 1
ATOM 2519 C C . VAL A 1 301 ? -13.891 -6.242 -27.781 1 87.44 301 VAL A C 1
ATOM 2521 O O . VAL A 1 301 ? -14.414 -7.359 -27.828 1 87.44 301 VAL A O 1
ATOM 2524 N N . SER A 1 302 ? -13.008 -5.891 -28.594 1 91.19 302 SER A N 1
ATOM 2525 C CA . SER A 1 302 ? -12.516 -6.777 -29.656 1 91.19 302 SER A CA 1
ATOM 2526 C C . SER A 1 302 ? -11.758 -7.965 -29.062 1 91.19 302 SER A C 1
ATOM 2528 O O . SER A 1 302 ? -11.164 -7.855 -27.984 1 91.19 302 SER A O 1
ATOM 2530 N N . VAL A 1 303 ? -11.773 -9.031 -29.766 1 91.5 303 VAL A N 1
ATOM 2531 C CA . VAL A 1 303 ? -11.062 -10.242 -29.391 1 91.5 303 VAL A CA 1
ATOM 2532 C C . VAL A 1 303 ? -9.562 -9.953 -29.297 1 91.5 303 VAL A C 1
ATOM 2534 O O . VAL A 1 303 ? -8.898 -10.438 -28.375 1 91.5 303 VAL A O 1
ATOM 2537 N N . THR A 1 304 ? -9.078 -9.203 -30.125 1 92.38 304 THR A N 1
ATOM 2538 C CA . THR A 1 304 ? -7.664 -8.852 -30.156 1 92.38 304 THR A CA 1
ATOM 2539 C C . THR A 1 304 ? -7.262 -8.109 -28.891 1 92.38 304 THR A C 1
ATOM 2541 O O . THR A 1 304 ? -6.203 -8.367 -28.312 1 92.38 304 THR A O 1
ATOM 2544 N N . THR A 1 305 ? -8.094 -7.199 -28.484 1 92.25 305 THR A N 1
ATOM 2545 C CA . THR A 1 305 ? -7.832 -6.43 -27.266 1 92.25 305 THR A CA 1
ATOM 2546 C C . THR A 1 305 ? -7.82 -7.34 -26.047 1 92.25 305 THR A C 1
ATOM 2548 O O . THR A 1 305 ? -6.934 -7.23 -25.188 1 92.25 305 THR A O 1
ATOM 2551 N N . ILE A 1 306 ? -8.734 -8.211 -26 1 93.31 306 ILE A N 1
ATOM 2552 C CA . ILE A 1 306 ? -8.828 -9.125 -24.859 1 93.31 306 ILE A CA 1
ATOM 2553 C C . ILE A 1 306 ? -7.605 -10.031 -24.828 1 93.31 306 ILE A C 1
ATOM 2555 O O . ILE A 1 306 ? -7.023 -10.266 -23.781 1 93.31 306 ILE A O 1
ATOM 2559 N N . GLU A 1 307 ? -7.273 -10.531 -25.969 1 93.25 307 GLU A N 1
ATOM 2560 C CA . GLU A 1 307 ? -6.082 -11.375 -26.062 1 93.25 307 GLU A CA 1
ATOM 2561 C C . GLU A 1 307 ? -4.844 -10.625 -25.578 1 93.25 307 GLU A C 1
ATOM 2563 O O . GLU A 1 307 ? -4.02 -11.18 -24.844 1 93.25 307 GLU A O 1
ATOM 2568 N N . ASN A 1 308 ? -4.77 -9.461 -25.984 1 92.12 308 ASN A N 1
ATOM 2569 C CA . ASN A 1 308 ? -3.662 -8.617 -25.547 1 92.12 308 ASN A CA 1
ATOM 2570 C C . ASN A 1 308 ? -3.668 -8.422 -24.031 1 92.12 308 ASN A C 1
ATOM 2572 O O . ASN A 1 308 ? -2.619 -8.492 -23.391 1 92.12 308 ASN A O 1
ATOM 2576 N N . TYR A 1 309 ? -4.809 -8.148 -23.484 1 93.12 309 TYR A N 1
ATOM 2577 C CA . TYR A 1 309 ? -4.918 -7.926 -22.047 1 93.12 309 TYR A CA 1
ATOM 2578 C C . TYR A 1 309 ? -4.551 -9.18 -21.266 1 93.12 309 TYR A C 1
ATOM 2580 O O . TYR A 1 309 ? -3.871 -9.109 -20.234 1 93.12 309 TYR A O 1
ATOM 2588 N N . VAL A 1 310 ? -4.973 -10.328 -21.781 1 94.12 310 VAL A N 1
ATOM 2589 C CA . VAL A 1 310 ? -4.625 -11.594 -21.141 1 94.12 310 VAL A CA 1
ATOM 2590 C C . VAL A 1 310 ? -3.107 -11.781 -21.156 1 94.12 310 VAL A C 1
ATOM 2592 O O . VAL A 1 310 ? -2.518 -12.188 -20.156 1 94.12 310 VAL A O 1
ATOM 2595 N N . HIS A 1 311 ? -2.596 -11.414 -22.25 1 91.94 311 HIS A N 1
ATOM 2596 C CA . HIS A 1 311 ? -1.144 -11.484 -22.375 1 91.94 311 HIS A CA 1
ATOM 2597 C C . HIS A 1 311 ? -0.459 -10.539 -21.391 1 91.94 311 HIS A C 1
ATOM 2599 O O . HIS A 1 311 ? 0.548 -10.906 -20.766 1 91.94 311 HIS A O 1
ATOM 2605 N N . LEU A 1 312 ? -0.983 -9.359 -21.188 1 91.69 312 LEU A N 1
ATOM 2606 C CA . LEU A 1 312 ? -0.428 -8.383 -20.266 1 91.69 312 LEU A CA 1
ATOM 2607 C C . LEU A 1 312 ? -0.512 -8.891 -18.828 1 91.69 312 LEU A C 1
ATOM 2609 O O . LEU A 1 312 ? 0.434 -8.734 -18.047 1 91.69 312 LEU A O 1
ATOM 2613 N N . PHE A 1 313 ? -1.656 -9.508 -18.484 1 94.62 313 PHE A N 1
ATOM 2614 C CA . PHE A 1 313 ? -1.825 -10.039 -17.141 1 94.62 313 PHE A CA 1
ATOM 2615 C C . PHE A 1 313 ? -0.812 -11.141 -16.875 1 94.62 313 PHE A C 1
ATOM 2617 O O . PHE A 1 313 ? -0.294 -11.25 -15.758 1 94.62 313 PHE A O 1
ATOM 2624 N N . GLU A 1 314 ? -0.576 -11.969 -17.859 1 93.44 314 GLU A N 1
ATOM 2625 C CA . GLU A 1 314 ? 0.398 -13.047 -17.719 1 93.44 314 GLU A CA 1
ATOM 2626 C C . GLU A 1 314 ? 1.806 -12.5 -17.516 1 93.44 314 GLU A C 1
ATOM 2628 O O . GLU A 1 314 ? 2.523 -12.945 -16.609 1 93.44 314 GLU A O 1
ATOM 2633 N N . ASN A 1 315 ? 2.09 -11.453 -18.234 1 89.12 315 ASN A N 1
ATOM 2634 C CA . ASN A 1 315 ? 3.414 -10.844 -18.141 1 89.12 315 ASN A CA 1
ATOM 2635 C C . ASN A 1 315 ? 3.598 -10.062 -16.844 1 89.12 315 ASN A C 1
ATOM 2637 O O . ASN A 1 315 ? 4.723 -9.867 -16.391 1 89.12 315 ASN A O 1
ATOM 2641 N N . ALA A 1 316 ? 2.525 -9.648 -16.328 1 91.69 316 ALA A N 1
ATOM 2642 C CA . ALA A 1 316 ? 2.568 -8.922 -15.062 1 91.69 316 ALA A CA 1
ATOM 2643 C C . ALA A 1 316 ? 2.482 -9.875 -13.875 1 91.69 316 ALA A C 1
ATOM 2645 O O . ALA A 1 316 ? 2.396 -9.438 -12.727 1 91.69 316 ALA A O 1
ATOM 2646 N N . ASN A 1 317 ? 2.443 -11.156 -14.172 1 93.19 317 ASN A N 1
ATOM 2647 C CA . ASN A 1 317 ? 2.457 -12.219 -13.172 1 93.19 317 ASN A CA 1
ATOM 2648 C C . ASN A 1 317 ? 1.174 -12.234 -12.344 1 93.19 317 ASN A C 1
ATOM 2650 O O . ASN A 1 317 ? 1.203 -12.516 -11.148 1 93.19 317 ASN A O 1
ATOM 2654 N N . LEU A 1 318 ? 0.07 -11.859 -12.992 1 95.75 318 LEU A N 1
ATOM 2655 C CA . LEU A 1 318 ? -1.222 -11.898 -12.312 1 95.75 318 LEU A CA 1
ATOM 2656 C C . LEU A 1 318 ? -1.969 -13.188 -12.633 1 95.75 318 LEU A C 1
ATOM 2658 O O . LEU A 1 318 ? -2.883 -13.578 -11.906 1 95.75 318 LEU A O 1
ATOM 2662 N N . ILE A 1 319 ? -1.564 -13.797 -13.82 1 96.88 319 ILE A N 1
ATOM 2663 C CA . ILE A 1 319 ? -2.244 -15.031 -14.203 1 96.88 319 ILE A CA 1
ATOM 2664 C C . ILE A 1 319 ? -1.241 -16 -14.82 1 96.88 319 ILE A C 1
ATOM 2666 O O . ILE A 1 319 ? -0.125 -15.609 -15.172 1 96.88 319 ILE A O 1
ATOM 2670 N N . TYR A 1 320 ? -1.607 -17.25 -14.844 1 96.12 320 TYR A N 1
ATOM 2671 C CA . TYR A 1 320 ? -1.004 -18.281 -15.688 1 96.12 320 TYR A CA 1
ATOM 2672 C C . TYR A 1 320 ? -1.951 -18.703 -16.812 1 96.12 320 TYR A C 1
ATOM 2674 O O . TYR A 1 320 ? -3.158 -18.828 -16.594 1 96.12 320 TYR A O 1
ATOM 2682 N N . ARG A 1 321 ? -1.434 -18.875 -17.953 1 95.25 321 ARG A N 1
ATOM 2683 C CA . ARG A 1 321 ? -2.186 -19.453 -19.062 1 95.25 321 ARG A CA 1
ATOM 2684 C C . ARG A 1 321 ? -1.796 -20.906 -19.297 1 95.25 321 ARG A C 1
ATOM 2686 O O . ARG A 1 321 ? -0.62 -21.219 -19.5 1 95.25 321 ARG A O 1
ATOM 2693 N N . SER A 1 322 ? -2.73 -21.75 -19.141 1 96.12 322 SER A N 1
ATOM 2694 C CA . SER A 1 322 ? -2.547 -23.172 -19.406 1 96.12 322 SER A CA 1
ATOM 2695 C C . SER A 1 322 ? -3.164 -23.578 -20.734 1 96.12 322 SER A C 1
ATOM 2697 O O . SER A 1 322 ? -4.391 -23.578 -20.891 1 96.12 322 SER A O 1
ATOM 2699 N N . LEU A 1 323 ? -2.338 -23.922 -21.672 1 94.06 323 LEU A N 1
ATOM 2700 C CA . LEU A 1 323 ? -2.814 -24.297 -23 1 94.06 323 LEU A CA 1
ATOM 2701 C C . LEU A 1 323 ? -3.029 -25.797 -23.094 1 94.06 323 LEU A C 1
ATOM 2703 O O . LEU A 1 323 ? -2.393 -26.578 -22.359 1 94.06 323 LEU A O 1
ATOM 2707 N N . PRO A 1 324 ? -3.904 -26.172 -23.953 1 93.06 324 PRO A N 1
ATOM 2708 C CA . PRO A 1 324 ? -4.156 -27.609 -24.062 1 93.06 324 PRO A CA 1
ATOM 2709 C C . PRO A 1 324 ? -2.961 -28.375 -24.625 1 93.06 324 PRO A C 1
ATOM 2711 O O . PRO A 1 324 ? -2.266 -27.875 -25.516 1 93.06 324 PRO A O 1
ATOM 2714 N N . ILE A 1 325 ? -2.746 -29.516 -24.125 1 92.31 325 ILE A N 1
ATOM 2715 C CA . ILE A 1 325 ? -1.704 -30.422 -24.594 1 92.31 325 ILE A CA 1
ATOM 2716 C C . ILE A 1 325 ? -2.34 -31.625 -25.266 1 92.31 325 ILE A C 1
ATOM 2718 O O . ILE A 1 325 ? -3.328 -32.188 -24.781 1 92.31 325 ILE A O 1
ATOM 2722 N N . GLU A 1 326 ? -1.732 -31.906 -26.406 1 85.88 326 GLU A N 1
ATOM 2723 C CA . GLU A 1 326 ? -2.264 -33.031 -27.172 1 85.88 326 GLU A CA 1
ATOM 2724 C C . GLU A 1 326 ? -1.97 -34.344 -26.5 1 85.88 326 GLU A C 1
ATOM 2726 O O . GLU A 1 326 ? -0.84 -34.594 -26.078 1 85.88 326 GLU A O 1
ATOM 2731 N N . LEU A 1 327 ? -3.068 -35.031 -26.359 1 80.12 327 LEU A N 1
ATOM 2732 C CA . LEU A 1 327 ? -2.973 -36.406 -25.891 1 80.12 327 LEU A CA 1
ATOM 2733 C C . LEU A 1 327 ? -3.709 -37.375 -26.828 1 80.12 327 LEU A C 1
ATOM 2735 O O . LEU A 1 327 ? -4.785 -37.031 -27.328 1 80.12 327 LEU A O 1
ATOM 2739 N N . GLY A 1 328 ? -3.203 -38.531 -27.172 1 67.31 328 GLY A N 1
ATOM 2740 C CA . GLY A 1 328 ? -3.85 -39.594 -27.938 1 67.31 328 GLY A CA 1
ATOM 2741 C C . GLY A 1 328 ? -4.02 -39.25 -29.406 1 67.31 328 GLY A C 1
ATOM 2742 O O . GLY A 1 328 ? -5.016 -39.625 -30.031 1 67.31 328 GLY A O 1
ATOM 2743 N N . GLY A 1 329 ? -3.074 -38.438 -30.016 1 64.19 329 GLY A N 1
ATOM 2744 C CA . GLY A 1 329 ? -3.076 -38.188 -31.453 1 64.19 329 GLY A CA 1
ATOM 2745 C C . GLY A 1 329 ? -4.086 -37.125 -31.859 1 64.19 329 GLY A C 1
ATOM 2746 O O . GLY A 1 329 ? -4.211 -36.812 -33.062 1 64.19 329 GLY A O 1
ATOM 2747 N N . LYS A 1 330 ? -4.801 -36.594 -30.984 1 61.84 330 LYS A N 1
ATOM 2748 C CA . LYS A 1 330 ? -5.844 -35.656 -31.391 1 61.84 330 LYS A CA 1
ATOM 2749 C C . LYS A 1 330 ? -5.301 -34.25 -31.484 1 61.84 330 LYS A C 1
ATOM 2751 O O . LYS A 1 330 ? -4.641 -33.75 -30.562 1 61.84 330 LYS A O 1
ATOM 2756 N N . LYS A 1 331 ? -5.555 -33.75 -32.781 1 63.41 331 LYS A N 1
ATOM 2757 C CA . LYS A 1 331 ? -5.043 -32.406 -33.094 1 63.41 331 LYS A CA 1
ATOM 2758 C C . LYS A 1 331 ? -5.859 -31.328 -32.406 1 63.41 331 LYS A C 1
ATOM 2760 O O . LYS A 1 331 ? -7.082 -31.438 -32.281 1 63.41 331 LYS A O 1
ATOM 2765 N N . ILE A 1 332 ? -5.18 -30.516 -31.703 1 66.12 332 ILE A N 1
ATOM 2766 C CA . ILE A 1 332 ? -5.797 -29.344 -31.078 1 66.12 332 ILE A CA 1
ATOM 2767 C C . ILE A 1 332 ? -5.965 -28.234 -32.094 1 66.12 332 ILE A C 1
ATOM 2769 O O . ILE A 1 332 ? -4.98 -27.719 -32.656 1 66.12 332 ILE A O 1
ATOM 2773 N N . LEU A 1 333 ? -7.199 -27.969 -32.781 1 58.62 333 LEU A N 1
ATOM 2774 C CA . LEU A 1 333 ? -7.406 -26.953 -33.812 1 58.62 333 LEU A CA 1
ATOM 2775 C C . LEU A 1 333 ? -7.375 -25.547 -33.219 1 58.62 333 LEU A C 1
ATOM 2777 O O . LEU A 1 333 ? -6.688 -24.672 -33.75 1 58.62 333 LEU A O 1
ATOM 2781 N N . LYS A 1 334 ? -8.281 -25.297 -32.188 1 69.25 334 LYS A N 1
ATOM 2782 C CA . LYS A 1 334 ? -8.328 -23.953 -31.609 1 69.25 334 LYS A CA 1
ATOM 2783 C C . LYS A 1 334 ? -8.086 -24.016 -30.109 1 69.25 334 LYS A C 1
ATOM 2785 O O . LYS A 1 334 ? -9.008 -24.297 -29.344 1 69.25 334 LYS A O 1
ATOM 2790 N N . ALA A 1 335 ? -6.867 -23.672 -29.797 1 82.62 335 ALA A N 1
ATOM 2791 C CA . ALA A 1 335 ? -6.453 -23.828 -28.406 1 82.62 335 ALA A CA 1
ATOM 2792 C C . ALA A 1 335 ? -7.02 -22.703 -27.547 1 82.62 335 ALA A C 1
ATOM 2794 O O . ALA A 1 335 ? -6.77 -21.531 -27.797 1 82.62 335 ALA A O 1
ATOM 2795 N N . LYS A 1 336 ? -7.965 -23.109 -26.688 1 89.88 336 LYS A N 1
ATOM 2796 C CA . LYS A 1 336 ? -8.469 -22.172 -25.672 1 89.88 336 LYS A CA 1
ATOM 2797 C C . LYS A 1 336 ? -7.719 -22.344 -24.359 1 89.88 336 LYS A C 1
ATOM 2799 O O . LYS A 1 336 ? -7.551 -23.469 -23.875 1 89.88 336 LYS A O 1
ATOM 2804 N N . PRO A 1 337 ? -7.281 -21.281 -23.844 1 94.06 337 PRO A N 1
ATOM 2805 C CA . PRO A 1 337 ? -6.488 -21.406 -22.609 1 94.06 337 PRO A CA 1
ATOM 2806 C C . PRO A 1 337 ? -7.352 -21.562 -21.375 1 94.06 337 PRO A C 1
ATOM 2808 O O . PRO A 1 337 ? -8.453 -21.016 -21.297 1 94.06 337 PRO A O 1
ATOM 2811 N N . LYS A 1 338 ? -6.918 -22.422 -20.516 1 95.81 338 LYS A N 1
ATOM 2812 C CA . LYS A 1 338 ? -7.383 -22.391 -19.141 1 95.81 338 LYS A CA 1
ATOM 2813 C C . LYS A 1 338 ? -6.613 -21.359 -18.312 1 95.81 338 LYS A C 1
ATOM 2815 O O . LYS A 1 338 ? -5.383 -21.297 -18.391 1 95.81 338 LYS A O 1
ATOM 2820 N N . ILE A 1 339 ? -7.316 -20.531 -17.516 1 97.12 339 ILE A N 1
ATOM 2821 C CA . ILE A 1 339 ? -6.66 -19.422 -16.828 1 97.12 339 ILE A CA 1
ATOM 2822 C C . ILE A 1 339 ? -6.602 -19.719 -15.328 1 97.12 339 ILE A C 1
ATOM 2824 O O . ILE A 1 339 ? -7.598 -20.141 -14.734 1 97.12 339 ILE A O 1
ATOM 2828 N N . TYR A 1 340 ? -5.43 -19.562 -14.781 1 97.94 340 TYR A N 1
ATOM 2829 C CA . TYR A 1 340 ? -5.246 -19.594 -13.336 1 97.94 340 TYR A CA 1
ATOM 2830 C C . TYR A 1 340 ? -4.754 -18.25 -12.812 1 97.94 340 TYR A C 1
ATOM 2832 O O . TYR A 1 340 ? -3.805 -17.672 -13.352 1 97.94 340 TYR A O 1
ATOM 2840 N N . ILE A 1 341 ? -5.418 -17.688 -11.797 1 97.62 341 ILE A N 1
ATOM 2841 C CA . ILE A 1 341 ? -4.852 -16.531 -11.102 1 97.62 341 ILE A CA 1
ATOM 2842 C C . ILE A 1 341 ? -3.539 -16.938 -10.43 1 97.62 341 ILE A C 1
ATOM 2844 O O . ILE A 1 341 ? -3.389 -18.078 -9.977 1 97.62 341 ILE A O 1
ATOM 2848 N N . SER A 1 342 ? -2.613 -16.031 -10.406 1 95.94 342 SER A N 1
ATOM 2849 C CA . SER A 1 342 ? -1.232 -16.359 -10.062 1 95.94 342 SER A CA 1
ATOM 2850 C C . SER A 1 342 ? -1.133 -16.922 -8.648 1 95.94 342 SER A C 1
ATOM 2852 O O . SER A 1 342 ? -0.217 -17.703 -8.352 1 95.94 342 SER A O 1
ATOM 2854 N N . ASP A 1 343 ? -2.031 -16.5 -7.785 1 97.31 343 ASP A N 1
ATOM 2855 C CA . ASP A 1 343 ? -2.18 -17.047 -6.441 1 97.31 343 ASP A CA 1
ATOM 2856 C C . ASP A 1 343 ? -3.648 -17.078 -6.023 1 97.31 343 ASP A C 1
ATOM 2858 O O . ASP A 1 343 ? -4.398 -16.141 -6.293 1 97.31 343 ASP A O 1
ATOM 2862 N N . PRO A 1 344 ? -4.027 -18.172 -5.371 1 95.56 344 PRO A N 1
ATOM 2863 C CA . PRO A 1 344 ? -5.434 -18.266 -4.977 1 95.56 344 PRO A CA 1
ATOM 2864 C C . PRO A 1 344 ? -5.863 -17.109 -4.078 1 95.56 344 PRO A C 1
ATOM 2866 O O . PRO A 1 344 ? -7.016 -16.672 -4.137 1 95.56 344 PRO A O 1
ATOM 2869 N N . ALA A 1 345 ? -4.969 -16.641 -3.281 1 95.81 345 ALA A N 1
ATOM 2870 C CA . ALA A 1 345 ? -5.312 -15.578 -2.346 1 95.81 345 ALA A CA 1
ATOM 2871 C C . ALA A 1 345 ? -5.699 -14.305 -3.088 1 95.81 345 ALA A C 1
ATOM 2873 O O . ALA A 1 345 ? -6.512 -13.516 -2.6 1 95.81 345 ALA A O 1
ATOM 2874 N N . ILE A 1 346 ? -5.129 -14.047 -4.223 1 96.62 346 ILE A N 1
ATOM 2875 C CA . ILE A 1 346 ? -5.461 -12.867 -5.023 1 96.62 346 ILE A CA 1
ATOM 2876 C C . ILE A 1 346 ? -6.91 -12.961 -5.496 1 96.62 346 ILE A C 1
ATOM 2878 O O . ILE A 1 346 ? -7.672 -12 -5.367 1 96.62 346 ILE A O 1
ATOM 2882 N N . ARG A 1 347 ? -7.281 -14.133 -6.035 1 96.06 347 ARG A N 1
ATOM 2883 C CA . ARG A 1 347 ? -8.656 -14.344 -6.488 1 96.06 347 ARG A CA 1
ATOM 2884 C C . ARG A 1 347 ? -9.641 -14.172 -5.34 1 96.06 347 ARG A C 1
ATOM 2886 O O . ARG A 1 347 ? -10.664 -13.5 -5.492 1 96.06 347 ARG A O 1
ATOM 2893 N N . ASN A 1 348 ? -9.297 -14.812 -4.238 1 94.38 348 ASN A N 1
ATOM 2894 C CA . ASN A 1 348 ? -10.164 -14.734 -3.068 1 94.38 348 ASN A CA 1
ATOM 2895 C C . ASN A 1 348 ? -10.336 -13.297 -2.596 1 94.38 348 ASN A C 1
ATOM 2897 O O . ASN A 1 348 ? -11.422 -12.914 -2.162 1 94.38 348 ASN A O 1
ATOM 2901 N N . ALA A 1 349 ? -9.289 -12.562 -2.68 1 93.81 349 ALA A N 1
ATOM 2902 C CA . ALA A 1 349 ? -9.336 -11.156 -2.27 1 93.81 349 ALA A CA 1
ATOM 2903 C C . ALA A 1 349 ? -10.219 -10.344 -3.211 1 93.81 349 ALA A C 1
ATOM 2905 O O . ALA A 1 349 ? -11.078 -9.578 -2.762 1 93.81 349 ALA A O 1
ATOM 2906 N N . VAL A 1 350 ? -10.008 -10.5 -4.473 1 94 350 VAL A N 1
ATOM 2907 C CA . VAL A 1 350 ? -10.719 -9.734 -5.484 1 94 350 VAL A CA 1
ATOM 2908 C C . VAL A 1 350 ? -12.211 -10.047 -5.426 1 94 350 VAL A C 1
ATOM 2910 O O . VAL A 1 350 ? -13.047 -9.148 -5.504 1 94 350 VAL A O 1
ATOM 2913 N N . LEU A 1 351 ? -12.539 -11.32 -5.227 1 92.31 351 LEU A N 1
ATOM 2914 C CA . LEU A 1 351 ? -13.938 -11.742 -5.199 1 92.31 351 LEU A CA 1
ATOM 2915 C C . LEU A 1 351 ? -14.5 -11.68 -3.781 1 92.31 351 LEU A C 1
ATOM 2917 O O . LEU A 1 351 ? -15.68 -11.953 -3.562 1 92.31 351 LEU A O 1
ATOM 2921 N N . MET A 1 352 ? -13.625 -11.383 -2.818 1 89.31 352 MET A N 1
ATOM 2922 C CA . MET A 1 352 ? -13.977 -11.266 -1.408 1 89.31 352 MET A CA 1
ATOM 2923 C C . MET A 1 352 ? -14.656 -12.539 -0.909 1 89.31 352 MET A C 1
ATOM 2925 O O . MET A 1 352 ? -15.742 -12.484 -0.325 1 89.31 352 MET A O 1
ATOM 2929 N N . ILE A 1 353 ? -14.008 -13.602 -1.223 1 87.06 353 ILE A N 1
ATOM 2930 C CA . ILE A 1 353 ? -14.5 -14.898 -0.754 1 87.06 353 ILE A CA 1
ATOM 2931 C C . ILE A 1 353 ? -14.281 -15.016 0.753 1 87.06 353 ILE A C 1
ATOM 2933 O O . ILE A 1 353 ? -13.141 -14.977 1.229 1 87.06 353 ILE A O 1
ATOM 2937 N N . ASP A 1 354 ? -15.328 -15.102 1.56 1 79.62 354 ASP A N 1
ATOM 2938 C CA . ASP A 1 354 ? -15.211 -15.148 3.014 1 79.62 354 ASP A CA 1
ATOM 2939 C C . ASP A 1 354 ? -15.672 -16.5 3.557 1 79.62 354 ASP A C 1
ATOM 2941 O O . ASP A 1 354 ? -15.617 -16.734 4.766 1 79.62 354 ASP A O 1
ATOM 2945 N N . ASN A 1 355 ? -16.078 -17.438 2.711 1 85.19 355 ASN A N 1
ATOM 2946 C CA . ASN A 1 355 ? -16.547 -18.766 3.107 1 85.19 355 ASN A CA 1
ATOM 2947 C C . ASN A 1 355 ? -15.766 -19.859 2.404 1 85.19 355 ASN A C 1
ATOM 2949 O O . ASN A 1 355 ? -16.344 -20.859 1.979 1 85.19 355 ASN A O 1
ATOM 2953 N N . LEU A 1 356 ? -14.516 -19.641 2.301 1 88.88 356 LEU A N 1
ATOM 2954 C CA . LEU A 1 356 ? -13.68 -20.516 1.488 1 88.88 356 LEU A CA 1
ATOM 2955 C C . LEU A 1 356 ? -13.812 -21.969 1.931 1 88.88 356 LEU A C 1
ATOM 2957 O O . LEU A 1 356 ? -13.977 -22.859 1.099 1 88.88 356 LEU A O 1
ATOM 2961 N N . PHE A 1 357 ? -13.898 -22.25 3.209 1 90.06 357 PHE A N 1
ATOM 2962 C CA . PHE A 1 357 ? -13.789 -23.625 3.697 1 90.06 357 PHE A CA 1
ATOM 2963 C C . PHE A 1 357 ? -15.164 -24.266 3.811 1 90.06 357 PHE A C 1
ATOM 2965 O O . PHE A 1 357 ? -15.266 -25.484 4.023 1 90.06 357 PHE A O 1
ATOM 2972 N N . THR A 1 358 ? -16.172 -23.469 3.605 1 89.88 358 THR A N 1
ATOM 2973 C CA . THR A 1 358 ? -17.516 -24.047 3.656 1 89.88 358 THR A CA 1
ATOM 2974 C C . THR A 1 358 ? -18.109 -24.156 2.254 1 89.88 358 THR A C 1
ATOM 2976 O O . THR A 1 358 ? -19.141 -24.797 2.061 1 89.88 358 THR A O 1
ATOM 2979 N N . ASP A 1 359 ? -17.453 -23.578 1.338 1 91.75 359 ASP A N 1
ATOM 2980 C CA . ASP A 1 359 ? -17.859 -23.672 -0.06 1 91.75 359 ASP A CA 1
ATOM 2981 C C . ASP A 1 359 ? -16.938 -24.625 -0.834 1 91.75 359 ASP A C 1
ATOM 2983 O O . ASP A 1 359 ? -15.852 -24.234 -1.257 1 91.75 359 ASP A O 1
ATOM 2987 N N . SER A 1 360 ? -17.438 -25.766 -1.165 1 92.06 360 SER A N 1
ATOM 2988 C CA . SER A 1 360 ? -16.641 -26.828 -1.775 1 92.06 360 SER A CA 1
ATOM 2989 C C . SER A 1 360 ? -16.172 -26.422 -3.172 1 92.06 360 SER A C 1
ATOM 2991 O O . SER A 1 360 ? -15.078 -26.797 -3.598 1 92.06 360 SER A O 1
ATOM 2993 N N . LYS A 1 361 ? -17 -25.734 -3.863 1 92.81 361 LYS A N 1
ATOM 2994 C CA . LYS A 1 361 ? -16.625 -25.297 -5.207 1 92.81 361 LYS A CA 1
ATOM 2995 C C . LYS A 1 361 ? -15.445 -24.328 -5.164 1 92.81 361 LYS A C 1
ATOM 2997 O O . LYS A 1 361 ? -14.453 -24.516 -5.867 1 92.81 361 LYS A O 1
ATOM 3002 N N . GLU A 1 362 ? -15.539 -23.297 -4.305 1 93.75 362 GLU A N 1
ATOM 3003 C CA . GLU A 1 362 ? -14.477 -22.297 -4.164 1 93.75 362 GLU A CA 1
ATOM 3004 C C . GLU A 1 362 ? -13.188 -22.953 -3.65 1 93.75 362 GLU A C 1
ATOM 3006 O O . GLU A 1 362 ? -12.094 -22.594 -4.09 1 93.75 362 GLU A O 1
ATOM 3011 N N . LEU A 1 363 ? -13.383 -23.859 -2.758 1 95.5 363 LEU A N 1
ATOM 3012 C CA . LEU A 1 363 ? -12.227 -24.562 -2.213 1 95.5 363 LEU A CA 1
ATOM 3013 C C . LEU A 1 363 ? -11.531 -25.406 -3.291 1 95.5 363 LEU A C 1
ATOM 3015 O O . LEU A 1 363 ? -10.305 -25.438 -3.357 1 95.5 363 LEU A O 1
ATOM 3019 N N . GLY A 1 364 ? -12.297 -26.094 -4.133 1 95.88 364 GLY A N 1
ATOM 3020 C CA . GLY A 1 364 ? -11.75 -26.859 -5.246 1 95.88 364 GLY A CA 1
ATOM 3021 C C . GLY A 1 364 ? -10.945 -26.016 -6.215 1 95.88 364 GLY A C 1
ATOM 3022 O O . GLY A 1 364 ? -9.844 -26.391 -6.605 1 95.88 364 GLY A O 1
ATOM 3023 N N . ILE A 1 365 ? -11.484 -24.828 -6.555 1 96.25 365 ILE A N 1
ATOM 3024 C CA . ILE A 1 365 ? -10.812 -23.906 -7.461 1 96.25 365 ILE A CA 1
ATOM 3025 C C . ILE A 1 365 ? -9.508 -23.438 -6.84 1 96.25 365 ILE A C 1
ATOM 3027 O O . ILE A 1 365 ? -8.477 -23.375 -7.516 1 96.25 365 ILE A O 1
ATOM 3031 N N . THR A 1 366 ? -9.578 -23.125 -5.582 1 97 366 THR A N 1
ATOM 3032 C CA . THR A 1 366 ? -8.414 -22.625 -4.848 1 97 366 THR A CA 1
ATOM 3033 C C . THR A 1 366 ? -7.297 -23.672 -4.84 1 97 366 THR A C 1
ATOM 3035 O O . THR A 1 366 ? -6.145 -23.344 -5.148 1 97 366 THR A O 1
ATOM 3038 N N . VAL A 1 367 ? -7.621 -24.891 -4.527 1 98.19 367 VAL A N 1
ATOM 3039 C CA . VAL A 1 367 ? -6.609 -25.938 -4.414 1 98.19 367 VAL A CA 1
ATOM 3040 C C . VAL A 1 367 ? -6.066 -26.281 -5.797 1 98.19 367 VAL A C 1
ATOM 3042 O O . VAL A 1 367 ? -4.859 -26.484 -5.965 1 98.19 367 VAL A O 1
ATOM 3045 N N . GLU A 1 368 ? -6.906 -26.375 -6.789 1 98.12 368 GLU A N 1
ATOM 3046 C CA . GLU A 1 368 ? -6.461 -26.625 -8.156 1 98.12 368 GLU A CA 1
ATOM 3047 C C . GLU A 1 368 ? -5.461 -25.562 -8.617 1 98.12 368 GLU A C 1
ATOM 3049 O O . GLU A 1 368 ? -4.422 -25.906 -9.188 1 98.12 368 GLU A O 1
ATOM 3054 N N . THR A 1 369 ? -5.789 -24.312 -8.344 1 97.81 369 THR A N 1
ATOM 3055 C CA . THR A 1 369 ? -4.91 -23.203 -8.695 1 97.81 369 THR A CA 1
ATOM 3056 C C . THR A 1 369 ? -3.568 -23.328 -7.98 1 97.81 369 THR A C 1
ATOM 3058 O O . THR A 1 369 ? -2.516 -23.125 -8.594 1 97.81 369 THR A O 1
ATOM 3061 N N . ALA A 1 370 ? -3.629 -23.656 -6.738 1 98.19 370 ALA A N 1
ATOM 3062 C CA . ALA A 1 370 ? -2.408 -23.797 -5.949 1 98.19 370 ALA A CA 1
ATOM 3063 C C . ALA A 1 370 ? -1.545 -24.938 -6.48 1 98.19 370 ALA A C 1
ATOM 3065 O O . ALA A 1 370 ? -0.322 -24.812 -6.574 1 98.19 370 ALA A O 1
ATOM 3066 N N . VAL A 1 371 ? -2.148 -26.047 -6.805 1 98.44 371 VAL A N 1
ATOM 3067 C CA . VAL A 1 371 ? -1.422 -27.203 -7.34 1 98.44 371 VAL A CA 1
ATOM 3068 C C . VAL A 1 371 ? -0.767 -26.828 -8.664 1 98.44 371 VAL A C 1
ATOM 3070 O O . VAL A 1 371 ? 0.412 -27.109 -8.883 1 98.44 371 VAL A O 1
ATOM 3073 N N . PHE A 1 372 ? -1.537 -26.203 -9.555 1 98.06 372 PHE A N 1
ATOM 3074 C CA . PHE A 1 372 ? -0.995 -25.766 -10.844 1 98.06 372 PHE A CA 1
ATOM 3075 C C . PHE A 1 372 ? 0.236 -24.891 -10.648 1 98.06 372 PHE A C 1
ATOM 3077 O O . PHE A 1 372 ? 1.274 -25.125 -11.273 1 98.06 372 PHE A O 1
ATOM 3084 N N . LYS A 1 373 ? 0.113 -23.906 -9.781 1 97.06 373 LYS A N 1
ATOM 3085 C CA . LYS A 1 373 ? 1.204 -22.969 -9.5 1 97.06 373 LYS A CA 1
ATOM 3086 C C . LYS A 1 373 ? 2.449 -23.719 -9.023 1 97.06 373 LYS A C 1
ATOM 3088 O O . LYS A 1 373 ? 3.568 -23.375 -9.406 1 97.06 373 LYS A O 1
ATOM 3093 N N . HIS A 1 374 ? 2.271 -24.688 -8.148 1 97.44 374 HIS A N 1
ATOM 3094 C CA . HIS A 1 374 ? 3.393 -25.469 -7.629 1 97.44 374 HIS A CA 1
ATOM 3095 C C . HIS A 1 374 ? 4.113 -26.219 -8.742 1 97.44 374 HIS A C 1
ATOM 3097 O O . HIS A 1 374 ? 5.344 -26.172 -8.828 1 97.44 374 HIS A O 1
ATOM 3103 N N . ILE A 1 375 ? 3.344 -26.812 -9.633 1 97.31 375 ILE A N 1
ATOM 3104 C CA . ILE A 1 375 ? 3.934 -27.594 -10.711 1 97.31 375 ILE A CA 1
ATOM 3105 C C . ILE A 1 375 ? 4.605 -26.672 -11.719 1 97.31 375 ILE A C 1
ATOM 3107 O O . ILE A 1 375 ? 5.723 -26.938 -12.172 1 97.31 375 ILE A O 1
ATOM 3111 N N . TYR A 1 376 ? 3.928 -25.625 -11.984 1 96 376 TYR A N 1
ATOM 3112 C CA . TYR A 1 376 ? 4.465 -24.625 -12.922 1 96 376 TYR A CA 1
ATOM 3113 C C . TYR A 1 376 ? 5.793 -24.078 -12.422 1 96 376 TYR A C 1
ATOM 3115 O O . TYR A 1 376 ? 6.766 -24 -13.172 1 96 376 TYR A O 1
ATOM 3123 N N . SER A 1 377 ? 5.867 -23.719 -11.172 1 93.81 377 SER A N 1
ATOM 3124 C CA . SER A 1 377 ? 7.07 -23.156 -10.57 1 93.81 377 SER A CA 1
ATOM 3125 C C . SER A 1 377 ? 8.172 -24.219 -10.438 1 93.81 377 SER A C 1
ATOM 3127 O O . SER A 1 377 ? 9.344 -23.922 -10.68 1 93.81 377 SER A O 1
ATOM 3129 N N . PHE A 1 378 ? 7.781 -25.391 -10.078 1 94.81 378 PHE A N 1
ATOM 3130 C CA . PHE A 1 378 ? 8.727 -26.469 -9.852 1 94.81 378 PHE A CA 1
ATOM 3131 C C . PHE A 1 378 ? 9.516 -26.781 -11.117 1 94.81 378 PHE A C 1
ATOM 3133 O O . PHE A 1 378 ? 10.711 -27.062 -11.055 1 94.81 378 PHE A O 1
ATOM 3140 N N . TYR A 1 379 ? 8.875 -26.688 -12.25 1 93.56 379 TYR A N 1
ATOM 3141 C CA . TYR A 1 379 ? 9.523 -27.078 -13.508 1 93.56 379 TYR A CA 1
ATOM 3142 C C . TYR A 1 379 ? 9.867 -25.844 -14.344 1 93.56 379 TYR A C 1
ATOM 3144 O O . TYR A 1 379 ? 10.094 -25.953 -15.547 1 93.56 379 TYR A O 1
ATOM 3152 N N . SER A 1 380 ? 9.898 -24.688 -13.797 1 86.25 380 SER A N 1
ATOM 3153 C CA . SER A 1 380 ? 10.086 -23.422 -14.5 1 86.25 380 SER A CA 1
ATOM 3154 C C . SER A 1 380 ? 11.445 -23.375 -15.18 1 86.25 380 SER A C 1
ATOM 3156 O O . SER A 1 380 ? 11.609 -22.688 -16.188 1 86.25 380 SER A O 1
ATOM 3158 N N . GLU A 1 381 ? 12.414 -24.078 -14.68 1 81.88 381 GLU A N 1
ATOM 3159 C CA . GLU A 1 381 ? 13.766 -24.016 -15.227 1 81.88 381 GLU A CA 1
ATOM 3160 C C . GLU A 1 381 ? 14.039 -25.203 -16.156 1 81.88 381 GLU A C 1
ATOM 3162 O O . GLU A 1 381 ? 15.148 -25.359 -16.656 1 81.88 381 GLU A O 1
ATOM 3167 N N . GLU A 1 382 ? 13.031 -26 -16.281 1 86.5 382 GLU A N 1
ATOM 3168 C CA . GLU A 1 382 ? 13.18 -27.156 -17.141 1 86.5 382 GLU A CA 1
ATOM 3169 C C . GLU A 1 382 ? 12.375 -27 -18.438 1 86.5 382 GLU A C 1
ATOM 3171 O O . GLU A 1 382 ? 11.539 -26.109 -18.531 1 86.5 382 GLU A O 1
ATOM 3176 N N . ASN A 1 383 ? 12.797 -27.719 -19.375 1 85.75 383 ASN A N 1
ATOM 3177 C CA . ASN A 1 383 ? 12.055 -27.75 -20.625 1 85.75 383 ASN A CA 1
ATOM 3178 C C . ASN A 1 383 ? 10.797 -28.609 -20.516 1 85.75 383 ASN A C 1
ATOM 3180 O O . ASN A 1 383 ? 10.742 -29.688 -21.109 1 85.75 383 ASN A O 1
ATOM 3184 N N . VAL A 1 384 ? 9.867 -28.219 -19.75 1 93.75 384 VAL A N 1
ATOM 3185 C CA . VAL A 1 384 ? 8.602 -28.906 -19.531 1 93.75 384 VAL A CA 1
ATOM 3186 C C . VAL A 1 384 ? 7.441 -28 -19.953 1 93.75 384 VAL A C 1
ATOM 3188 O O . VAL A 1 384 ? 7.41 -26.812 -19.594 1 93.75 384 VAL A O 1
ATOM 3191 N N . LYS A 1 385 ? 6.617 -28.484 -20.781 1 94.56 385 LYS A N 1
ATOM 3192 C CA . LYS A 1 385 ? 5.387 -27.766 -21.109 1 94.56 385 LYS A CA 1
ATOM 3193 C C . LYS A 1 385 ? 4.254 -28.156 -20.172 1 94.56 385 LYS A C 1
ATOM 3195 O O . LYS A 1 385 ? 3.945 -29.344 -20.016 1 94.56 385 LYS A O 1
ATOM 3200 N N . ILE A 1 386 ? 3.73 -27.234 -19.531 1 96.75 386 ILE A N 1
ATOM 3201 C CA . ILE A 1 386 ? 2.637 -27.484 -18.609 1 96.75 386 ILE A CA 1
ATOM 3202 C C . ILE A 1 386 ? 1.323 -26.984 -19.203 1 96.75 386 ILE A C 1
ATOM 3204 O O . ILE A 1 386 ? 1.243 -25.844 -19.672 1 96.75 386 ILE A O 1
ATOM 3208 N N . GLY A 1 387 ? 0.356 -27.812 -19.234 1 96.12 387 GLY A N 1
ATOM 3209 C CA . GLY A 1 387 ? -0.953 -27.469 -19.766 1 96.12 387 GLY A CA 1
ATOM 3210 C C . GLY A 1 387 ? -2.057 -28.375 -19.25 1 96.12 387 GLY A C 1
ATOM 3211 O O . GLY A 1 387 ? -1.965 -28.906 -18.156 1 96.12 387 GLY A O 1
ATOM 3212 N N . TYR A 1 388 ? -3.186 -28.344 -19.938 1 96.12 388 TYR A N 1
ATOM 3213 C CA . TYR A 1 388 ? -4.309 -29.203 -19.594 1 96.12 388 TYR A CA 1
ATOM 3214 C C . TYR A 1 388 ? -4.73 -30.047 -20.781 1 96.12 388 TYR A C 1
ATOM 3216 O O . TYR A 1 388 ? -4.168 -29.922 -21.875 1 96.12 388 TYR A O 1
ATOM 3224 N N . PHE A 1 389 ? -5.621 -31.031 -20.531 1 93.5 389 PHE A N 1
ATOM 3225 C CA . PHE A 1 389 ? -6.176 -31.844 -21.594 1 93.5 389 PHE A CA 1
ATOM 3226 C C . PHE A 1 389 ? -7.699 -31.859 -21.531 1 93.5 389 PHE A C 1
ATOM 3228 O O . PHE A 1 389 ? -8.281 -31.891 -20.453 1 93.5 389 PHE A O 1
ATOM 3235 N N . ARG A 1 390 ? -8.25 -31.688 -22.672 1 89.06 390 ARG A N 1
ATOM 3236 C CA . ARG A 1 390 ? -9.695 -31.812 -22.797 1 89.06 390 ARG A CA 1
ATOM 3237 C C . ARG A 1 390 ? -10.07 -32.625 -24.031 1 89.06 390 ARG A C 1
ATOM 3239 O O . ARG A 1 390 ? -9.57 -32.375 -25.125 1 89.06 390 ARG A O 1
ATOM 3246 N N . LYS A 1 391 ? -10.984 -33.562 -23.828 1 78.81 391 LYS A N 1
ATOM 3247 C CA . LYS A 1 391 ? -11.453 -34.375 -24.938 1 78.81 391 LYS A CA 1
ATOM 3248 C C . LYS A 1 391 ? -12.352 -33.562 -25.875 1 78.81 391 LYS A C 1
ATOM 3250 O O . LYS A 1 391 ? -13.211 -32.812 -25.422 1 78.81 391 LYS A O 1
ATOM 3255 N N . PRO A 1 392 ? -12.07 -33.562 -27.203 1 67.38 392 PRO A N 1
ATOM 3256 C CA . PRO A 1 392 ? -12.883 -32.812 -28.156 1 67.38 392 PRO A CA 1
ATOM 3257 C C . PRO A 1 392 ? -14.336 -33.281 -28.188 1 67.38 392 PRO A C 1
ATOM 3259 O O . PRO A 1 392 ? -15.25 -32.469 -28.406 1 67.38 392 PRO A O 1
ATOM 3262 N N . THR A 1 393 ? -14.547 -34.594 -28.359 1 61.78 393 THR A N 1
ATOM 3263 C CA . THR A 1 393 ? -15.875 -35.125 -28.656 1 61.78 393 THR A CA 1
ATOM 3264 C C . THR A 1 393 ? -16.641 -35.438 -27.375 1 61.78 393 THR A C 1
ATOM 3266 O O . THR A 1 393 ? -17.859 -35.281 -27.328 1 61.78 393 THR A O 1
ATOM 3269 N N . ASP A 1 394 ? -16.062 -36.156 -26.438 1 52.09 394 ASP A N 1
ATOM 3270 C CA . ASP A 1 394 ? -16.703 -36.938 -25.375 1 52.09 394 ASP A CA 1
ATOM 3271 C C . ASP A 1 394 ? -17 -36.062 -24.156 1 52.09 394 ASP A C 1
ATOM 3273 O O . ASP A 1 394 ? -16.172 -35.969 -23.25 1 52.09 394 ASP A O 1
ATOM 3277 N N . ASN A 1 395 ? -18.141 -35.594 -23.938 1 57.16 395 ASN A N 1
ATOM 3278 C CA . ASN A 1 395 ? -18.797 -35 -22.781 1 57.16 395 ASN A CA 1
ATOM 3279 C C . ASN A 1 395 ? -17.828 -34.094 -22 1 57.16 395 ASN A C 1
ATOM 3281 O O . ASN A 1 395 ? -17.922 -34 -20.766 1 57.16 395 ASN A O 1
ATOM 3285 N N . GLN A 1 396 ? -16.688 -33.656 -22.688 1 65.12 396 GLN A N 1
ATOM 3286 C CA . GLN A 1 396 ? -15.859 -32.594 -22.172 1 65.12 396 GLN A CA 1
ATOM 3287 C C . GLN A 1 396 ? -15.094 -33 -20.922 1 65.12 396 GLN A C 1
ATOM 3289 O O . GLN A 1 396 ? -15 -32.25 -19.953 1 65.12 396 GLN A O 1
ATOM 3294 N N . LYS A 1 397 ? -14.664 -34.312 -20.891 1 81.88 397 LYS A N 1
ATOM 3295 C CA . LYS A 1 397 ? -13.836 -34.719 -19.766 1 81.88 397 LYS A CA 1
ATOM 3296 C C . LYS A 1 397 ? -12.438 -34.125 -19.859 1 81.88 397 LYS A C 1
ATOM 3298 O O . LYS A 1 397 ? -11.867 -34.031 -20.953 1 81.88 397 LYS A O 1
ATOM 3303 N N . GLU A 1 398 ? -11.977 -33.719 -18.75 1 90.12 398 GLU A N 1
ATOM 3304 C CA . GLU A 1 398 ? -10.758 -32.906 -18.672 1 90.12 398 GLU A CA 1
ATOM 3305 C C . GLU A 1 398 ? -9.758 -33.531 -17.688 1 90.12 398 GLU A C 1
ATOM 3307 O O . GLU A 1 398 ? -10.133 -34.312 -16.828 1 90.12 398 GLU A O 1
ATOM 3312 N N . ILE A 1 399 ? -8.492 -33.469 -18.031 1 95.25 399 ILE A N 1
ATOM 3313 C CA . ILE A 1 399 ? -7.414 -33.625 -17.062 1 95.25 399 ILE A CA 1
ATOM 3314 C C . ILE A 1 399 ? -6.871 -32.25 -16.688 1 95.25 399 ILE A C 1
ATOM 3316 O O . ILE A 1 399 ? -6.461 -31.469 -17.547 1 95.25 399 ILE A O 1
ATOM 3320 N N . ASP A 1 400 ? -6.785 -31.969 -15.445 1 96.94 400 ASP A N 1
ATOM 3321 C CA . ASP A 1 400 ? -6.547 -30.594 -14.977 1 96.94 400 ASP A CA 1
ATOM 3322 C C . ASP A 1 400 ? -5.156 -30.125 -15.375 1 96.94 400 ASP A C 1
ATOM 3324 O O . ASP A 1 400 ? -4.992 -28.984 -15.828 1 96.94 400 ASP A O 1
ATOM 3328 N N . ILE A 1 401 ? -4.125 -30.938 -15.188 1 98.06 401 ILE A N 1
ATOM 3329 C CA . ILE A 1 401 ? -2.75 -30.531 -15.461 1 98.06 401 ILE A CA 1
ATOM 3330 C C . ILE A 1 401 ? -2.014 -31.656 -16.188 1 98.06 401 ILE A C 1
ATOM 3332 O O . ILE A 1 401 ? -2.115 -32.812 -15.789 1 98.06 401 ILE A O 1
ATOM 3336 N N . VAL A 1 402 ? -1.383 -31.328 -17.234 1 97.19 402 VAL A N 1
ATOM 3337 C CA . VAL A 1 402 ? -0.509 -32.25 -17.969 1 97.19 402 VAL A CA 1
ATOM 3338 C C . VAL A 1 402 ? 0.892 -31.656 -18.062 1 97.19 402 VAL A C 1
ATOM 3340 O O . VAL A 1 402 ? 1.055 -30.5 -18.5 1 97.19 402 VAL A O 1
ATOM 3343 N N . ALA A 1 403 ? 1.874 -32.312 -17.594 1 97.5 403 ALA A N 1
ATOM 3344 C CA . ALA A 1 403 ? 3.271 -31.922 -17.781 1 97.5 403 ALA A CA 1
ATOM 3345 C C . ALA A 1 403 ? 3.914 -32.75 -18.891 1 97.5 403 ALA A C 1
ATOM 3347 O O . ALA A 1 403 ? 4 -34 -18.781 1 97.5 403 ALA A O 1
ATOM 3348 N N . GLN A 1 404 ? 4.312 -32.094 -19.906 1 96.31 404 GLN A N 1
ATOM 3349 C CA . GLN A 1 404 ? 4.918 -32.781 -21.047 1 96.31 404 GLN A CA 1
ATOM 3350 C C . GLN A 1 404 ? 6.441 -32.688 -21 1 96.31 404 GLN A C 1
ATOM 3352 O O . GLN A 1 404 ? 7.016 -31.609 -21.141 1 96.31 404 GLN A O 1
ATOM 3357 N N . PHE A 1 405 ? 7 -33.781 -20.719 1 95.06 405 PHE A N 1
ATOM 3358 C CA . PHE A 1 405 ? 8.453 -33.906 -20.734 1 95.06 405 PHE A CA 1
ATOM 3359 C C . PHE A 1 405 ? 8.93 -34.438 -22.094 1 95.06 405 PHE A C 1
ATOM 3361 O O . PHE A 1 405 ? 8.125 -34.875 -22.906 1 95.06 405 PHE A O 1
ATOM 3368 N N . PRO A 1 406 ? 10.242 -34.281 -22.406 1 91.38 406 PRO A N 1
ATOM 3369 C CA . PRO A 1 406 ? 10.758 -34.812 -23.672 1 91.38 406 PRO A CA 1
ATOM 3370 C C . PRO A 1 406 ? 10.484 -36.312 -23.844 1 91.38 406 PRO A C 1
ATOM 3372 O O . PRO A 1 406 ? 10.25 -36.781 -24.969 1 91.38 406 PRO A O 1
ATOM 3375 N N . ASN A 1 407 ? 10.445 -37.062 -22.766 1 90.94 407 ASN A N 1
ATOM 3376 C CA . ASN A 1 407 ? 10.359 -38.5 -22.859 1 90.94 407 ASN A CA 1
ATOM 3377 C C . ASN A 1 407 ? 8.953 -39 -22.516 1 90.94 407 ASN A C 1
ATOM 3379 O O . ASN A 1 407 ? 8.711 -40.219 -22.453 1 90.94 407 ASN A O 1
ATOM 3383 N N . GLY A 1 408 ? 8.039 -38.125 -22.281 1 93.81 408 GLY A N 1
ATOM 3384 C CA . GLY A 1 408 ? 6.688 -38.531 -21.969 1 93.81 408 GLY A CA 1
ATOM 3385 C C . GLY A 1 408 ? 5.875 -37.469 -21.266 1 93.81 408 GLY A C 1
ATOM 3386 O O . GLY A 1 408 ? 6.246 -36.312 -21.281 1 93.81 408 GLY A O 1
ATOM 3387 N N . LYS A 1 409 ? 4.688 -37.969 -20.688 1 96.19 409 LYS A N 1
ATOM 3388 C CA . LYS A 1 409 ? 3.771 -37.031 -20.062 1 96.19 409 LYS A CA 1
ATOM 3389 C C . LYS A 1 409 ? 3.34 -37.5 -18.688 1 96.19 409 LYS A C 1
ATOM 3391 O O . LYS A 1 409 ? 3.197 -38.719 -18.453 1 96.19 409 LYS A O 1
ATOM 3396 N N . SER A 1 410 ? 3.25 -36.594 -17.797 1 97.5 410 SER A N 1
ATOM 3397 C CA . SER A 1 410 ? 2.674 -36.844 -16.484 1 97.5 410 SER A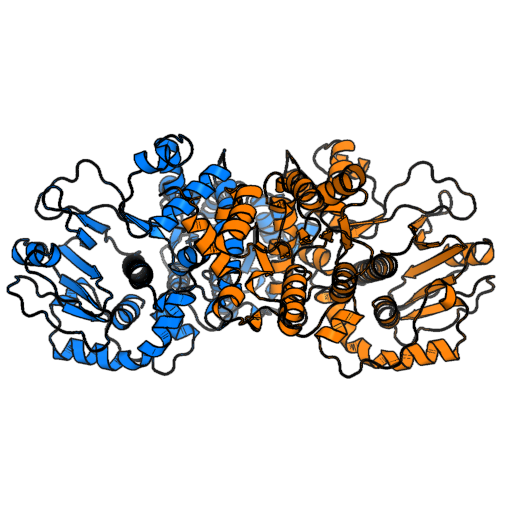 CA 1
ATOM 3398 C C . SER A 1 410 ? 1.313 -36.156 -16.328 1 97.5 410 SER A C 1
ATOM 3400 O O . SER A 1 410 ? 1.13 -35.031 -16.781 1 97.5 410 SER A O 1
ATOM 3402 N N . LEU A 1 411 ? 0.347 -36.906 -15.781 1 97.5 411 LEU A N 1
ATOM 3403 C CA . LEU A 1 411 ? -1.02 -36.406 -15.625 1 97.5 411 LEU A CA 1
ATOM 3404 C C . LEU A 1 411 ? -1.332 -36.125 -14.164 1 97.5 411 LEU A C 1
ATOM 3406 O O . LEU A 1 411 ? -0.923 -36.875 -13.273 1 97.5 411 LEU A O 1
ATOM 3410 N N . ILE A 1 412 ? -1.984 -35 -13.906 1 98.19 412 ILE A N 1
ATOM 3411 C CA . ILE A 1 412 ? -2.406 -34.656 -12.555 1 98.19 412 ILE A CA 1
ATOM 3412 C C . ILE A 1 412 ? -3.887 -34.281 -12.555 1 98.19 412 ILE A C 1
ATOM 3414 O O . ILE A 1 412 ? -4.312 -33.406 -13.312 1 98.19 412 ILE A O 1
ATOM 3418 N N . GLU A 1 413 ? -4.645 -34.969 -11.805 1 97.5 413 GLU A N 1
ATOM 3419 C CA . GLU A 1 413 ? -6.047 -34.656 -11.562 1 97.5 413 GLU A CA 1
ATOM 3420 C C . GLU A 1 413 ? -6.273 -34.25 -10.117 1 97.5 413 GLU A C 1
ATOM 3422 O O . GLU A 1 413 ? -5.762 -34.875 -9.188 1 97.5 413 GLU A O 1
ATOM 3427 N N . VAL A 1 414 ? -6.996 -33.094 -9.906 1 97.69 414 VAL A N 1
ATOM 3428 C CA . VAL A 1 414 ? -7.242 -32.562 -8.57 1 97.69 414 VAL A CA 1
ATOM 3429 C C . VAL A 1 414 ? -8.703 -32.812 -8.18 1 97.69 414 VAL A C 1
ATOM 3431 O O . VAL A 1 414 ? -9.617 -32.281 -8.805 1 97.69 414 VAL A O 1
ATOM 3434 N N . LYS A 1 415 ? -8.961 -33.625 -7.277 1 95.62 415 LYS A N 1
ATOM 3435 C CA . LYS A 1 415 ? -10.281 -33.844 -6.707 1 95.62 415 LYS A CA 1
ATOM 3436 C C . LYS A 1 415 ? -10.305 -33.531 -5.215 1 95.62 415 LYS A C 1
ATOM 3438 O O . LYS A 1 415 ? -10.25 -34.469 -4.387 1 95.62 415 LYS A O 1
ATOM 3443 N N . PHE A 1 416 ? -10.469 -32.344 -4.883 1 95.62 416 PHE A N 1
ATOM 3444 C CA . PHE A 1 416 ? -10.43 -31.891 -3.492 1 95.62 416 PHE A CA 1
ATOM 3445 C C . PHE A 1 416 ? -11.82 -31.891 -2.885 1 95.62 416 PHE A C 1
ATOM 3447 O O . PHE A 1 416 ? -12.398 -30.828 -2.641 1 95.62 416 PHE A O 1
ATOM 3454 N N . ARG A 1 417 ? -12.297 -32.969 -2.648 1 92.31 417 ARG A N 1
ATOM 3455 C CA . ARG A 1 417 ? -13.594 -33.219 -2.035 1 92.31 417 ARG A CA 1
ATOM 3456 C C . ARG A 1 417 ? -13.547 -34.5 -1.187 1 92.31 417 ARG A C 1
ATOM 3458 O O . ARG A 1 417 ? -12.555 -35.219 -1.207 1 92.31 417 ARG A O 1
ATOM 3465 N N . GLU A 1 418 ? -14.633 -34.688 -0.496 1 90.38 418 GLU A N 1
ATOM 3466 C CA . GLU A 1 418 ? -14.664 -35.812 0.422 1 90.38 418 GLU A CA 1
ATOM 3467 C C . GLU A 1 418 ? -14.617 -37.156 -0.336 1 90.38 418 GLU A C 1
ATOM 3469 O O . GLU A 1 418 ? -13.898 -38.062 0.059 1 90.38 418 GLU A O 1
ATOM 3474 N N . ASP A 1 419 ? -15.32 -37.25 -1.415 1 88.62 419 ASP A N 1
ATOM 3475 C CA . ASP A 1 419 ? -15.297 -38.438 -2.273 1 88.62 419 ASP A CA 1
ATOM 3476 C C . ASP A 1 419 ? -14.391 -38.219 -3.482 1 88.62 419 ASP A C 1
ATOM 3478 O O . ASP A 1 419 ? -14.742 -37.469 -4.398 1 88.62 419 ASP A O 1
ATOM 3482 N N . SER A 1 420 ? -13.195 -38.938 -3.49 1 88.69 420 SER A N 1
ATOM 3483 C CA . SER A 1 420 ? -12.227 -38.75 -4.562 1 88.69 420 SER A CA 1
ATOM 3484 C C . SER A 1 420 ? -12.227 -39.906 -5.523 1 88.69 420 SER A C 1
ATOM 3486 O O . SER A 1 420 ? -11.242 -40.156 -6.227 1 88.69 420 SER A O 1
ATOM 3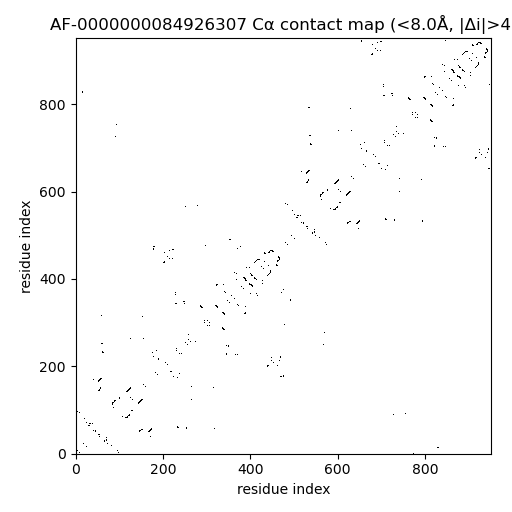488 N N . THR A 1 421 ? -13.234 -40.688 -5.578 1 89.75 421 THR A N 1
ATOM 3489 C CA . THR A 1 421 ? -13.312 -41.875 -6.41 1 89.75 421 THR A CA 1
ATOM 3490 C C . THR A 1 421 ? -13.258 -41.5 -7.891 1 89.75 421 THR A C 1
ATOM 3492 O O . THR A 1 421 ? -13.891 -40.531 -8.312 1 89.75 421 THR A O 1
ATOM 3495 N N . LEU A 1 422 ? -12.492 -42.219 -8.594 1 91.38 422 LEU A N 1
ATOM 3496 C CA . LEU A 1 422 ? -12.43 -42.062 -10.039 1 91.38 422 LEU A CA 1
ATOM 3497 C C . LEU A 1 422 ? -13.266 -43.156 -10.727 1 91.38 422 LEU A C 1
ATOM 3499 O O . LEU A 1 422 ? -13.297 -44.281 -10.289 1 91.38 422 LEU A O 1
ATOM 3503 N N . LEU A 1 423 ? -13.859 -42.719 -11.734 1 88.19 423 LEU A N 1
ATOM 3504 C CA . LEU A 1 423 ? -14.602 -43.656 -12.57 1 88.19 423 LEU A CA 1
ATOM 3505 C C . LEU A 1 423 ? -13.766 -44.125 -13.75 1 88.19 423 LEU A C 1
ATOM 3507 O O . LEU A 1 423 ? -12.82 -43.438 -14.156 1 88.19 423 LEU A O 1
ATOM 3511 N N . GLU A 1 424 ? -14.117 -45.25 -14.258 1 88.19 424 GLU A N 1
ATOM 3512 C CA . GLU A 1 424 ? -13.422 -45.781 -15.43 1 88.19 424 GLU A CA 1
ATOM 3513 C C . GLU A 1 424 ? -13.547 -44.844 -16.625 1 88.19 424 GLU A C 1
ATOM 3515 O O . GLU A 1 424 ? -12.672 -44.812 -17.484 1 88.19 424 GLU A O 1
ATOM 3520 N N . SER A 1 425 ? -14.602 -44.062 -16.562 1 87.5 425 SER A N 1
ATOM 3521 C CA . SER A 1 425 ? -14.883 -43.156 -17.688 1 87.5 425 SER A CA 1
ATOM 3522 C C . SER A 1 425 ? -14.102 -41.875 -17.562 1 87.5 425 SER A C 1
ATOM 3524 O O . SER A 1 425 ? -14.062 -41.062 -18.5 1 87.5 425 SER A O 1
ATOM 3526 N N . ASP A 1 426 ? -13.461 -41.719 -16.453 1 91.19 426 ASP A N 1
ATOM 3527 C CA . ASP A 1 426 ? -12.703 -40.469 -16.281 1 91.19 426 ASP A CA 1
ATOM 3528 C C . ASP A 1 426 ? -11.516 -40.406 -17.234 1 91.19 426 ASP A C 1
ATOM 3530 O O . ASP A 1 426 ? -10.891 -41.438 -17.531 1 91.19 426 ASP A O 1
ATOM 3534 N N . ALA A 1 427 ? -11.242 -39.219 -17.703 1 90.88 427 ALA A N 1
ATOM 3535 C CA . ALA A 1 427 ? -10.227 -39.031 -18.734 1 90.88 427 ALA A CA 1
ATOM 3536 C C . ALA A 1 427 ? -8.875 -39.562 -18.281 1 90.88 427 ALA A C 1
ATOM 3538 O O . ALA A 1 427 ? -8.18 -40.25 -19.047 1 90.88 427 ALA A O 1
ATOM 3539 N N . ILE A 1 428 ? -8.492 -39.312 -17.047 1 93.88 428 ILE A N 1
ATOM 3540 C CA . ILE A 1 428 ? -7.176 -39.688 -16.578 1 93.88 428 ILE A CA 1
ATOM 3541 C C . ILE A 1 428 ? -7.059 -41.219 -16.578 1 93.88 428 ILE A C 1
ATOM 3543 O O . ILE A 1 428 ? -6 -41.75 -16.906 1 93.88 428 ILE A O 1
ATOM 3547 N N . VAL A 1 429 ? -8.133 -41.906 -16.281 1 93.56 429 VAL A N 1
ATOM 3548 C CA . VAL A 1 429 ? -8.148 -43.375 -16.25 1 93.56 429 VAL A CA 1
ATOM 3549 C C . VAL A 1 429 ? -8.039 -43.906 -17.672 1 93.56 429 VAL A C 1
ATOM 3551 O O . VAL A 1 429 ? -7.203 -44.781 -17.953 1 93.56 429 VAL A O 1
ATOM 3554 N N . GLN A 1 430 ? -8.789 -43.344 -18.516 1 90.5 430 GLN A N 1
ATOM 3555 C CA . GLN A 1 430 ? -8.812 -43.812 -19.906 1 90.5 430 GLN A CA 1
ATOM 3556 C C . GLN A 1 430 ? -7.457 -43.594 -20.578 1 90.5 430 GLN A C 1
ATOM 3558 O O . GLN A 1 430 ? -6.98 -44.438 -21.312 1 90.5 430 GLN A O 1
ATOM 3563 N N . ILE A 1 431 ? -6.922 -42.469 -20.328 1 91.75 431 ILE A N 1
ATOM 3564 C CA . ILE A 1 431 ? -5.648 -42.125 -20.953 1 91.75 431 ILE A CA 1
ATOM 3565 C C . ILE A 1 431 ? -4.551 -43.062 -20.406 1 91.75 431 ILE A C 1
ATOM 3567 O O . ILE A 1 431 ? -3.697 -43.531 -21.156 1 91.75 431 ILE A O 1
ATOM 3571 N N . CYS A 1 432 ? -4.57 -43.344 -19.125 1 92.81 432 CYS A N 1
ATOM 3572 C CA . CYS A 1 432 ? -3.578 -44.219 -18.516 1 92.81 432 CYS A CA 1
ATOM 3573 C C . CYS A 1 432 ? -3.73 -45.656 -19 1 92.81 432 CYS A C 1
ATOM 3575 O O . CYS A 1 432 ? -2.801 -46.438 -18.906 1 92.81 432 CYS A O 1
ATOM 3577 N N . GLN A 1 433 ? -4.887 -45.969 -19.516 1 90.44 433 GLN A N 1
ATOM 3578 C CA . GLN A 1 433 ? -5.152 -47.312 -20.031 1 90.44 433 GLN A CA 1
ATOM 3579 C C . GLN A 1 433 ? -4.668 -47.438 -21.469 1 90.44 433 GLN A C 1
ATOM 3581 O O . GLN A 1 433 ? -4.195 -48.531 -21.875 1 90.44 433 GLN A O 1
ATOM 3586 N N . LYS A 1 434 ? -4.738 -46.406 -22.219 1 86.38 434 LYS A N 1
ATOM 3587 C CA . LYS A 1 434 ? -4.625 -46.531 -23.672 1 86.38 434 LYS A CA 1
ATOM 3588 C C . LYS A 1 434 ? -3.338 -45.906 -24.172 1 86.38 434 LYS A C 1
ATOM 3590 O O . LYS A 1 434 ? -2.715 -46.406 -25.109 1 86.38 434 LYS A O 1
ATOM 3595 N N . GLU A 1 435 ? -2.994 -44.875 -23.594 1 86.06 435 GLU A N 1
ATOM 3596 C CA . GLU A 1 435 ? -1.911 -44.062 -24.156 1 86.06 435 GLU A CA 1
ATOM 3597 C C . GLU A 1 435 ? -0.548 -44.625 -23.75 1 86.06 435 GLU A C 1
ATOM 3599 O O . GLU A 1 435 ? -0.367 -45.062 -22.609 1 86.06 435 GLU A O 1
ATOM 3604 N N . LYS A 1 436 ? 0.458 -44.625 -24.656 1 84.12 436 LYS A N 1
ATOM 3605 C CA . LYS A 1 436 ? 1.762 -45.25 -24.391 1 84.12 436 LYS A CA 1
ATOM 3606 C C . LYS A 1 436 ? 2.744 -44.219 -23.844 1 84.12 436 LYS A C 1
ATOM 3608 O O . LYS A 1 436 ? 3.709 -44.562 -23.156 1 84.12 436 LYS A O 1
ATOM 3613 N N . ASN A 1 437 ? 2.561 -42.938 -23.984 1 90.69 437 ASN A N 1
ATOM 3614 C CA . ASN A 1 437 ? 3.566 -41.938 -23.609 1 90.69 437 ASN A CA 1
ATOM 3615 C C . ASN A 1 437 ? 3.219 -41.25 -22.281 1 90.69 437 ASN A C 1
ATOM 3617 O O . ASN A 1 437 ? 3.49 -40.062 -22.109 1 90.69 437 ASN A O 1
ATOM 3621 N N . ILE A 1 438 ? 2.631 -42.094 -21.375 1 94.88 438 ILE A N 1
ATOM 3622 C CA . ILE A 1 438 ? 2.334 -41.594 -20.047 1 94.88 438 ILE A CA 1
ATOM 3623 C C . ILE A 1 438 ? 3.348 -42.125 -19.047 1 94.88 438 ILE A C 1
ATOM 3625 O O . ILE A 1 438 ? 3.514 -43.344 -18.922 1 94.88 438 ILE A O 1
ATOM 3629 N N . ILE A 1 439 ? 4.023 -41.219 -18.344 1 94.88 439 ILE A N 1
ATOM 3630 C CA . ILE A 1 439 ? 5.102 -41.594 -17.438 1 94.88 439 ILE A CA 1
ATOM 3631 C C . ILE A 1 439 ? 4.551 -41.75 -16.016 1 94.88 439 ILE A C 1
ATOM 3633 O O . ILE A 1 439 ? 5.012 -42.625 -15.266 1 94.88 439 ILE A O 1
ATOM 3637 N N . SER A 1 440 ? 3.672 -40.938 -15.68 1 96.56 440 SER A N 1
ATOM 3638 C CA . SER A 1 440 ? 3.1 -40.969 -14.336 1 96.56 440 SER A CA 1
ATOM 3639 C C . SER A 1 440 ? 1.721 -40.312 -14.305 1 96.56 440 SER A C 1
ATOM 3641 O O . SER A 1 440 ? 1.368 -39.562 -15.203 1 96.56 440 SER A O 1
ATOM 3643 N N . ALA A 1 441 ? 0.961 -40.688 -13.344 1 96.88 441 ALA A N 1
ATOM 3644 C CA . ALA A 1 441 ? -0.369 -40.125 -13.117 1 96.88 441 ALA A CA 1
ATOM 3645 C C . ALA A 1 441 ? -0.657 -40 -11.625 1 96.88 441 ALA A C 1
ATOM 3647 O O . ALA A 1 441 ? -0.365 -40.906 -10.844 1 96.88 441 ALA A O 1
ATOM 3648 N N . VAL A 1 442 ? -1.134 -38.781 -11.273 1 97.38 442 VAL A N 1
ATOM 3649 C CA . VAL A 1 442 ? -1.352 -38.5 -9.859 1 97.38 442 VAL A CA 1
ATOM 3650 C C . VAL A 1 442 ? -2.762 -37.969 -9.656 1 97.38 442 VAL A C 1
ATOM 3652 O O . VAL A 1 442 ? -3.248 -37.156 -10.469 1 97.38 442 VAL A O 1
ATOM 3655 N N . LEU A 1 443 ? -3.477 -38.438 -8.648 1 97.5 443 LEU A N 1
ATOM 3656 C CA . LEU A 1 443 ? -4.734 -37.875 -8.172 1 97.5 443 LEU A CA 1
ATOM 3657 C C . LEU A 1 443 ? -4.531 -37.156 -6.848 1 97.5 443 LEU A C 1
ATOM 3659 O O . LEU A 1 443 ? -4.16 -37.75 -5.844 1 97.5 443 LEU A O 1
ATOM 3663 N N . ILE A 1 444 ? -4.746 -35.844 -6.824 1 98.12 444 ILE A N 1
ATOM 3664 C CA . ILE A 1 444 ? -4.609 -35.031 -5.621 1 98.12 444 ILE A CA 1
ATOM 3665 C C . ILE A 1 444 ? -5.914 -35.062 -4.824 1 98.12 444 ILE A C 1
ATOM 3667 O O . ILE A 1 444 ? -6.98 -34.75 -5.352 1 98.12 444 ILE A O 1
ATOM 3671 N N . THR A 1 445 ? -5.816 -35.406 -3.545 1 97.88 445 THR A N 1
ATOM 3672 C CA . THR A 1 445 ? -7.008 -35.656 -2.74 1 97.88 445 THR A CA 1
ATOM 3673 C C . THR A 1 445 ? -7.074 -34.688 -1.562 1 97.88 445 THR A C 1
ATOM 3675 O O . THR A 1 445 ? -6.109 -33.969 -1.292 1 97.88 445 THR A O 1
ATOM 3678 N N . LYS A 1 446 ? -8.219 -34.625 -0.853 1 96.88 446 LYS A N 1
ATOM 3679 C CA . LYS A 1 446 ? -8.477 -33.688 0.248 1 96.88 446 LYS A CA 1
ATOM 3680 C C . LYS A 1 446 ? -8.055 -34.312 1.584 1 96.88 446 LYS A C 1
ATOM 3682 O O . LYS A 1 446 ? -7.336 -33.656 2.361 1 96.88 446 LYS A O 1
ATOM 3687 N N . ARG A 1 447 ? -8.352 -35.562 1.861 1 95.12 447 ARG A N 1
ATOM 3688 C CA . ARG A 1 447 ? -8.18 -36.188 3.168 1 95.12 447 ARG A CA 1
ATOM 3689 C C . ARG A 1 447 ? -6.758 -36.719 3.334 1 95.12 447 ARG A C 1
ATOM 3691 O O . ARG A 1 447 ? -6.188 -37.281 2.4 1 95.12 447 ARG A O 1
ATOM 3698 N N . ALA A 1 448 ? -6.266 -36.594 4.48 1 94.62 448 ALA A N 1
ATOM 3699 C CA . ALA A 1 448 ? -4.898 -37 4.781 1 94.62 448 ALA A CA 1
ATOM 3700 C C . ALA A 1 448 ? -4.742 -38.5 4.66 1 94.62 448 ALA A C 1
ATOM 3702 O O . ALA A 1 448 ? -3.66 -39 4.328 1 94.62 448 ALA A O 1
ATOM 3703 N N . GLU A 1 449 ? -5.816 -39.219 4.852 1 94.38 449 GLU A N 1
ATOM 3704 C CA . GLU A 1 449 ? -5.762 -40.688 4.852 1 94.38 449 GLU A CA 1
ATOM 3705 C C . GLU A 1 449 ? -6 -41.25 3.455 1 94.38 449 GLU A C 1
ATOM 3707 O O . GLU A 1 449 ? -5.855 -42.438 3.232 1 94.38 449 GLU A O 1
ATOM 3712 N N . ASP A 1 450 ? -6.344 -40.375 2.533 1 95.62 450 ASP A N 1
ATOM 3713 C CA . ASP A 1 450 ? -6.688 -40.812 1.182 1 95.62 450 ASP A CA 1
ATOM 3714 C C . ASP A 1 450 ? -5.465 -40.781 0.268 1 95.62 450 ASP A C 1
ATOM 3716 O O . ASP A 1 450 ? -5.32 -39.875 -0.557 1 95.62 450 ASP A O 1
ATOM 3720 N N . TYR A 1 451 ? -4.609 -41.75 0.395 1 95.75 451 TYR A N 1
ATOM 3721 C CA . TYR A 1 451 ? -3.391 -41.875 -0.4 1 95.75 451 TYR A CA 1
ATOM 3722 C C . TYR A 1 451 ? -3.129 -43.312 -0.802 1 95.75 451 TYR A C 1
ATOM 3724 O O . TYR A 1 451 ? -3.771 -44.25 -0.29 1 95.75 451 TYR A O 1
ATOM 3732 N N . GLY A 1 452 ? -2.242 -43.5 -1.776 1 94 452 GLY A N 1
ATOM 3733 C CA . GLY A 1 452 ? -1.875 -44.812 -2.223 1 94 452 GLY A CA 1
ATOM 3734 C C . GLY A 1 452 ? -2.156 -45.062 -3.693 1 94 452 GLY A C 1
ATOM 3735 O O . GLY A 1 452 ? -2.525 -44.125 -4.418 1 94 452 GLY A O 1
ATOM 3736 N N . ARG A 1 453 ? -1.891 -46.281 -4.141 1 92.38 453 ARG A N 1
ATOM 3737 C CA . ARG A 1 453 ? -2.117 -46.688 -5.531 1 92.38 453 ARG A CA 1
ATOM 3738 C C . ARG A 1 453 ? -3.582 -47.031 -5.77 1 92.38 453 ARG A C 1
ATOM 3740 O O . ARG A 1 453 ? -4.195 -47.75 -4.98 1 92.38 453 ARG A O 1
ATOM 3747 N N . LEU A 1 454 ? -4.082 -46.406 -6.793 1 90.19 454 LEU A N 1
ATOM 3748 C CA . LEU A 1 454 ? -5.449 -46.75 -7.16 1 90.19 454 LEU A CA 1
ATOM 3749 C C . LEU A 1 454 ? -5.52 -48.156 -7.734 1 90.19 454 LEU A C 1
ATOM 3751 O O . LEU A 1 454 ? -4.648 -48.562 -8.5 1 90.19 454 LEU A O 1
ATOM 3755 N N . LYS A 1 455 ? -6.527 -48.875 -7.305 1 82.44 455 LYS A N 1
ATOM 3756 C CA . LYS A 1 455 ? -6.711 -50.25 -7.766 1 82.44 455 LYS A CA 1
ATOM 3757 C C . LYS A 1 455 ? -7.527 -50.312 -9.055 1 82.44 455 LYS A C 1
ATOM 3759 O O . LYS A 1 455 ? -8.711 -50.656 -9.039 1 82.44 455 LYS A O 1
ATOM 3764 N N . LEU A 1 456 ? -7.02 -49.875 -10.094 1 82.38 456 LEU A N 1
ATOM 3765 C CA . LEU A 1 456 ? -7.641 -49.875 -11.414 1 82.38 456 LEU A CA 1
ATOM 3766 C C . LEU A 1 456 ? -6.754 -50.594 -12.43 1 82.38 456 LEU A C 1
ATOM 3768 O O . LEU A 1 456 ? -5.543 -50.719 -12.219 1 82.38 456 LEU A O 1
ATOM 3772 N N . SER A 1 457 ? -7.371 -51.188 -13.375 1 82.5 457 SER A N 1
ATOM 3773 C CA . SER A 1 457 ? -6.613 -51.812 -14.445 1 82.5 457 SER A CA 1
ATOM 3774 C C . SER A 1 457 ? -6.062 -50.781 -15.43 1 82.5 457 SER A C 1
ATOM 3776 O O . SER A 1 457 ? -6.719 -50.438 -16.406 1 82.5 457 SER A O 1
ATOM 3778 N N . VAL A 1 458 ? -4.922 -50.219 -15.109 1 85 458 VAL A N 1
ATOM 3779 C CA . VAL A 1 458 ? -4.277 -49.219 -15.938 1 85 458 VAL A CA 1
ATOM 3780 C C . VAL A 1 458 ? -2.836 -49.625 -16.234 1 85 458 VAL A C 1
ATOM 3782 O O . VAL A 1 458 ? -2.248 -50.438 -15.484 1 85 458 VAL A O 1
ATOM 3785 N N . LYS A 1 459 ? -2.328 -49.125 -17.328 1 88.38 459 LYS A N 1
ATOM 3786 C CA . LYS A 1 459 ? -0.941 -49.406 -17.688 1 88.38 459 LYS A CA 1
ATOM 3787 C C . LYS A 1 459 ? 0.025 -48.625 -16.797 1 88.38 459 LYS A C 1
ATOM 3789 O O . LYS A 1 459 ? 1.104 -49.125 -16.469 1 88.38 459 LYS A O 1
ATOM 3794 N N . VAL A 1 460 ? -0.378 -47.438 -16.484 1 92.12 460 VAL A N 1
ATOM 3795 C CA . VAL A 1 460 ? 0.385 -46.594 -15.578 1 92.12 460 VAL A CA 1
ATOM 3796 C C . VAL A 1 460 ? -0.403 -46.375 -14.281 1 92.12 460 VAL A C 1
ATOM 3798 O O . VAL A 1 460 ? -1.532 -45.875 -14.312 1 92.12 460 VAL A O 1
ATOM 3801 N N . PRO A 1 461 ? 0.137 -46.781 -13.211 1 93.44 461 PRO A N 1
ATOM 3802 C CA . PRO A 1 461 ? -0.581 -46.656 -11.938 1 93.44 461 PRO A CA 1
ATOM 3803 C C . PRO A 1 461 ? -0.89 -45.188 -11.602 1 93.44 461 PRO A C 1
ATOM 3805 O O . PRO A 1 461 ? -0.047 -44.312 -11.812 1 93.44 461 PRO A O 1
ATOM 3808 N N . ILE A 1 462 ? -2.076 -44.969 -11.141 1 95.94 462 ILE A N 1
ATOM 3809 C CA . ILE A 1 462 ? -2.477 -43.656 -10.648 1 95.94 462 ILE A CA 1
ATOM 3810 C C . ILE A 1 462 ? -2.27 -43.594 -9.141 1 95.94 462 ILE A C 1
ATOM 3812 O O . ILE A 1 462 ? -2.814 -44.406 -8.391 1 95.94 462 ILE A O 1
ATOM 3816 N N . ILE A 1 463 ? -1.473 -42.625 -8.688 1 96.25 463 ILE A N 1
ATOM 3817 C CA . ILE A 1 463 ? -1.12 -42.531 -7.273 1 96.25 463 ILE A CA 1
ATOM 3818 C C . ILE A 1 463 ? -1.938 -41.406 -6.625 1 96.25 463 ILE A C 1
ATOM 3820 O O . ILE A 1 463 ? -1.951 -40.281 -7.109 1 96.25 463 ILE A O 1
ATOM 3824 N N . LYS A 1 464 ? -2.645 -41.75 -5.523 1 96.44 464 LYS A N 1
ATOM 3825 C CA . LYS A 1 464 ? -3.354 -40.781 -4.723 1 96.44 464 LYS A CA 1
ATOM 3826 C C . LYS A 1 464 ? -2.422 -40.125 -3.709 1 96.44 464 LYS A C 1
ATOM 3828 O O . LYS A 1 464 ? -1.693 -40.812 -2.99 1 96.44 464 LYS A O 1
ATOM 3833 N N . ILE A 1 465 ? -2.4 -38.812 -3.68 1 97.12 465 ILE A N 1
ATOM 3834 C CA . ILE A 1 465 ? -1.595 -38.062 -2.725 1 97.12 465 ILE A CA 1
ATOM 3835 C C . ILE A 1 465 ? -2.404 -36.875 -2.184 1 97.12 465 ILE A C 1
ATOM 3837 O O . ILE A 1 465 ? -2.979 -36.094 -2.953 1 97.12 465 ILE A O 1
ATOM 3841 N N . PRO A 1 466 ? -2.479 -36.719 -0.828 1 98.06 466 PRO A N 1
ATOM 3842 C CA . PRO A 1 466 ? -3.146 -35.531 -0.287 1 98.06 466 PRO A CA 1
ATOM 3843 C C . PRO A 1 466 ? -2.52 -34.219 -0.772 1 98.06 466 PRO A C 1
ATOM 3845 O O . PRO A 1 466 ? -1.296 -34.125 -0.909 1 98.06 466 PRO A O 1
ATOM 3848 N N . ALA A 1 467 ? -3.348 -33.219 -0.935 1 98.5 467 ALA A N 1
ATOM 3849 C CA . ALA A 1 467 ? -2.941 -31.969 -1.548 1 98.5 467 ALA A CA 1
ATOM 3850 C C . ALA A 1 467 ? -1.786 -31.328 -0.78 1 98.5 467 ALA A C 1
ATOM 3852 O O . ALA A 1 467 ? -0.803 -30.891 -1.38 1 98.5 467 ALA A O 1
ATOM 3853 N N . PHE A 1 468 ? -1.848 -31.25 0.584 1 98.19 468 PHE A N 1
ATOM 3854 C CA . PHE A 1 468 ? -0.824 -30.578 1.37 1 98.19 468 PHE A CA 1
ATOM 3855 C C . PHE A 1 468 ? 0.51 -31.297 1.266 1 98.19 468 PHE A C 1
ATOM 3857 O O . PHE A 1 468 ? 1.568 -30.672 1.253 1 98.19 468 PHE A O 1
ATOM 3864 N N . VAL A 1 469 ? 0.47 -32.625 1.129 1 97.44 469 VAL A N 1
ATOM 3865 C CA . VAL A 1 469 ? 1.682 -33.406 0.967 1 97.44 469 VAL A CA 1
ATOM 3866 C C . VAL A 1 469 ? 2.309 -33.125 -0.397 1 97.44 469 VAL A C 1
ATOM 3868 O O . VAL A 1 469 ? 3.506 -32.844 -0.492 1 97.44 469 VAL A O 1
ATOM 3871 N N . PHE A 1 470 ? 1.479 -33.188 -1.417 1 97.81 470 PHE A N 1
ATOM 3872 C CA . PHE A 1 470 ? 1.936 -32.938 -2.781 1 97.81 470 PHE A CA 1
ATOM 3873 C C . PHE A 1 470 ? 2.568 -31.547 -2.902 1 97.81 470 PHE A C 1
ATOM 3875 O O . PHE A 1 470 ? 3.662 -31.406 -3.455 1 97.81 470 PHE A O 1
ATOM 3882 N N . MET A 1 471 ? 1.912 -30.531 -2.361 1 97.88 471 MET A N 1
ATOM 3883 C CA . MET A 1 471 ? 2.359 -29.141 -2.504 1 97.88 471 MET A CA 1
ATOM 3884 C C . MET A 1 471 ? 3.623 -28.891 -1.687 1 97.88 471 MET A C 1
ATOM 3886 O O . MET A 1 471 ? 4.453 -28.062 -2.057 1 97.88 471 MET A O 1
ATOM 3890 N N . TYR A 1 472 ? 3.756 -29.594 -0.578 1 97.56 472 TYR A N 1
ATOM 3891 C CA . TYR A 1 472 ? 5.008 -29.484 0.162 1 97.56 472 TYR A CA 1
ATOM 3892 C C . TYR A 1 472 ? 6.16 -30.094 -0.626 1 97.56 472 TYR A C 1
ATOM 3894 O O . TYR A 1 472 ? 7.227 -29.484 -0.754 1 97.56 472 TYR A O 1
ATOM 3902 N N . LEU A 1 473 ? 5.93 -31.25 -1.161 1 96.12 473 LEU A N 1
ATOM 3903 C CA . LEU A 1 473 ? 6.965 -31.984 -1.877 1 96.12 473 LEU A CA 1
ATOM 3904 C C . LEU A 1 473 ? 7.375 -31.25 -3.148 1 96.12 473 LEU A C 1
ATOM 3906 O O . LEU A 1 473 ? 8.562 -31.125 -3.447 1 96.12 473 LEU A O 1
ATOM 3910 N N . PHE A 1 474 ? 6.434 -30.719 -3.885 1 96 474 PHE A N 1
ATOM 3911 C CA . PHE A 1 474 ? 6.719 -30.062 -5.156 1 96 474 PHE A CA 1
ATOM 3912 C C . PHE A 1 474 ? 6.855 -28.562 -4.965 1 96 474 PHE A C 1
ATOM 3914 O O . PHE A 1 474 ? 6.77 -27.797 -5.93 1 96 474 PHE A O 1
ATOM 3921 N N . GLY A 1 475 ? 7.035 -28.125 -3.754 1 94.44 475 GLY A N 1
ATOM 3922 C CA . GLY A 1 475 ? 7.336 -26.734 -3.426 1 94.44 475 GLY A CA 1
ATOM 3923 C C . GLY A 1 475 ? 8.797 -26.5 -3.084 1 94.44 475 GLY A C 1
ATOM 3924 O O . GLY A 1 475 ? 9.219 -25.359 -2.885 1 94.44 475 GLY A O 1
ATOM 3925 N N . ARG A 1 476 ? 9.578 -27.609 -3.139 1 88.62 476 ARG A N 1
ATOM 3926 C CA . ARG A 1 476 ? 10.977 -27.562 -2.732 1 88.62 476 ARG A CA 1
ATOM 3927 C C . ARG A 1 476 ? 11.875 -27.219 -3.916 1 88.62 476 ARG A C 1
ATOM 3929 O O . ARG A 1 476 ? 11.594 -27.609 -5.051 1 88.62 476 ARG A O 1
ATOM 3936 N N . MET B 1 1 ? -22.5 -15.312 -16.625 1 53.19 1 MET B N 1
ATOM 3937 C CA . MET B 1 1 ? -23.031 -14.414 -15.609 1 53.19 1 MET B CA 1
ATOM 3938 C C . MET B 1 1 ? -22.328 -13.062 -15.656 1 53.19 1 MET B C 1
ATOM 3940 O O . MET B 1 1 ? -21.109 -12.992 -15.812 1 53.19 1 MET B O 1
ATOM 3944 N N . THR B 1 2 ? -23.094 -12.016 -15.773 1 75.81 2 THR B N 1
ATOM 3945 C CA . THR B 1 2 ? -22.578 -10.648 -15.828 1 75.81 2 THR B CA 1
ATOM 3946 C C . THR B 1 2 ? -21.797 -10.312 -14.555 1 75.81 2 THR B C 1
ATOM 3948 O O . THR B 1 2 ? -22.203 -10.711 -13.453 1 75.81 2 THR B O 1
ATOM 3951 N N . ILE B 1 3 ? -20.672 -9.773 -14.625 1 81.06 3 ILE B N 1
ATOM 3952 C CA . ILE B 1 3 ? -19.781 -9.406 -13.531 1 81.06 3 ILE B CA 1
ATOM 3953 C C . ILE B 1 3 ? -20.547 -8.586 -12.492 1 81.06 3 ILE B C 1
ATOM 3955 O O . ILE B 1 3 ? -20.359 -8.773 -11.289 1 81.06 3 ILE B O 1
ATOM 3959 N N . THR B 1 4 ? -21.531 -7.816 -12.969 1 83.94 4 THR B N 1
ATOM 3960 C CA . THR B 1 4 ? -22.25 -6.93 -12.07 1 83.94 4 THR B CA 1
ATOM 3961 C C . THR B 1 4 ? -23.641 -7.48 -11.773 1 83.94 4 THR B C 1
ATOM 3963 O O . THR B 1 4 ? -24.609 -6.719 -11.695 1 83.94 4 THR B O 1
ATOM 3966 N N . SER B 1 5 ? -23.734 -8.797 -11.695 1 87.88 5 SER B N 1
ATOM 3967 C CA . SER B 1 5 ? -25 -9.398 -11.336 1 87.88 5 SER B CA 1
ATOM 3968 C C . SER B 1 5 ? -25.391 -9.078 -9.898 1 87.88 5 SER B C 1
ATOM 3970 O O . SER B 1 5 ? -24.516 -8.797 -9.07 1 87.88 5 SER B O 1
ATOM 3972 N N . SER B 1 6 ? -26.703 -9.086 -9.578 1 91.88 6 SER B N 1
ATOM 3973 C CA . SER B 1 6 ? -27.203 -8.836 -8.227 1 91.88 6 SER B CA 1
ATOM 3974 C C . SER B 1 6 ? -26.609 -9.836 -7.23 1 91.88 6 SER B C 1
ATOM 3976 O O . SER B 1 6 ? -26.312 -9.477 -6.094 1 91.88 6 SER B O 1
ATOM 3978 N N . GLU B 1 7 ? -26.422 -10.984 -7.711 1 89.44 7 GLU B N 1
ATOM 3979 C CA . GLU B 1 7 ? -25.875 -12.039 -6.855 1 89.44 7 GLU B CA 1
ATOM 3980 C C . GLU B 1 7 ? -24.453 -11.727 -6.445 1 89.44 7 GLU B C 1
ATOM 3982 O O . GLU B 1 7 ? -24.078 -11.875 -5.277 1 89.44 7 GLU B O 1
ATOM 3987 N N . ASN B 1 8 ? -23.672 -11.266 -7.387 1 88.19 8 ASN B N 1
ATOM 3988 C CA . ASN B 1 8 ? -22.281 -10.93 -7.102 1 88.19 8 ASN B CA 1
ATOM 3989 C C . ASN B 1 8 ? -22.172 -9.719 -6.184 1 88.19 8 ASN B C 1
ATOM 3991 O O . ASN B 1 8 ? -21.344 -9.703 -5.266 1 88.19 8 ASN B O 1
ATOM 3995 N N . ILE B 1 9 ? -23.016 -8.758 -6.398 1 92.06 9 ILE B N 1
ATOM 3996 C CA . ILE B 1 9 ? -23.016 -7.547 -5.586 1 92.06 9 ILE B CA 1
ATOM 3997 C C . ILE B 1 9 ? -23.391 -7.883 -4.148 1 92.06 9 ILE B C 1
ATOM 3999 O O . ILE B 1 9 ? -22.719 -7.457 -3.205 1 92.06 9 ILE B O 1
ATOM 4003 N N . LEU B 1 10 ? -24.438 -8.719 -4.012 1 93.25 10 LEU B N 1
ATOM 4004 C CA . LEU B 1 10 ? -24.906 -9.094 -2.682 1 93.25 10 LEU B CA 1
ATOM 4005 C C . LEU B 1 10 ? -23.844 -9.898 -1.938 1 93.25 10 LEU B C 1
ATOM 4007 O O . LEU B 1 10 ? -23.672 -9.734 -0.729 1 93.25 10 LEU B O 1
ATOM 4011 N N . ARG B 1 11 ? -23.172 -10.711 -2.648 1 88.19 11 ARG B N 1
ATOM 4012 C CA . ARG B 1 11 ? -22.109 -11.5 -2.039 1 88.19 11 ARG B CA 1
ATOM 4013 C C . ARG B 1 11 ? -21.016 -10.594 -1.464 1 88.19 11 ARG B C 1
ATOM 4015 O O . ARG B 1 11 ? -20.547 -10.812 -0.345 1 88.19 11 ARG B O 1
ATOM 4022 N N . ILE B 1 12 ? -20.641 -9.602 -2.189 1 90.19 12 ILE B N 1
ATOM 4023 C CA . ILE B 1 12 ? -19.609 -8.672 -1.752 1 90.19 12 ILE B CA 1
ATOM 4024 C C . ILE B 1 12 ? -20.109 -7.852 -0.566 1 90.19 12 ILE B C 1
ATOM 4026 O O . ILE B 1 12 ? -19.375 -7.625 0.399 1 90.19 12 ILE B O 1
ATOM 4030 N N . LEU B 1 13 ? -21.391 -7.457 -0.626 1 93.56 13 LEU B N 1
ATOM 4031 C CA . LEU B 1 13 ? -21.969 -6.691 0.47 1 93.56 13 LEU B CA 1
ATOM 4032 C C . LEU B 1 13 ? -21.984 -7.508 1.759 1 93.56 13 LEU B C 1
ATOM 4034 O O . LEU B 1 13 ? -21.672 -6.984 2.832 1 93.56 13 LEU B O 1
ATOM 4038 N N . TYR B 1 14 ? -22.281 -8.773 1.651 1 90.5 14 TYR B N 1
ATOM 4039 C CA . TYR B 1 14 ? -22.266 -9.641 2.824 1 90.5 14 TYR B CA 1
ATOM 4040 C C . TYR B 1 14 ? -20.859 -9.773 3.395 1 90.5 14 TYR B C 1
ATOM 4042 O O . TYR B 1 14 ? -20.688 -9.836 4.613 1 90.5 14 TYR B O 1
ATOM 4050 N N . SER B 1 15 ? -19.938 -9.781 2.496 1 87.25 15 SER B N 1
ATOM 4051 C CA . SER B 1 15 ? -18.547 -9.906 2.936 1 87.25 15 SER B CA 1
ATOM 4052 C C . SER B 1 15 ? -18.094 -8.648 3.66 1 87.25 15 SER B C 1
ATOM 4054 O O . SER B 1 15 ? -17.344 -8.734 4.637 1 87.25 15 SER B O 1
ATOM 4056 N N . TYR B 1 16 ? -18.516 -7.504 3.229 1 90.31 16 TYR B N 1
ATOM 4057 C CA . TYR B 1 16 ? -18.141 -6.23 3.84 1 90.31 16 TYR B CA 1
ATOM 4058 C C . TYR B 1 16 ? -18.844 -6.051 5.184 1 90.31 16 TYR B C 1
ATOM 4060 O O . TYR B 1 16 ? -18.422 -5.246 6.012 1 90.31 16 TYR B O 1
ATOM 4068 N N . ASN B 1 17 ? -19.969 -6.758 5.32 1 93.06 17 ASN B N 1
ATOM 4069 C CA . ASN B 1 17 ? -20.812 -6.539 6.492 1 93.06 17 ASN B CA 1
ATOM 4070 C C . ASN B 1 17 ? -21.047 -7.832 7.27 1 93.06 17 ASN B C 1
ATOM 4072 O O . ASN B 1 17 ? -22.172 -8.32 7.355 1 93.06 17 ASN B O 1
ATOM 4076 N N . PRO B 1 18 ? -20 -8.273 7.922 1 87.56 18 PRO B N 1
ATOM 4077 C CA . PRO B 1 18 ? -20.125 -9.547 8.641 1 87.56 18 PRO B CA 1
ATOM 4078 C C . PRO B 1 18 ? -21.156 -9.492 9.766 1 87.56 18 PRO B C 1
ATOM 4080 O O . PRO B 1 18 ? -21.672 -10.531 10.188 1 87.56 18 PRO B O 1
ATOM 4083 N N . TRP B 1 19 ? -21.5 -8.32 10.266 1 92.75 19 TRP B N 1
ATOM 4084 C CA . TRP B 1 19 ? -22.453 -8.172 11.367 1 92.75 19 TRP B CA 1
ATOM 4085 C C . TRP B 1 19 ? -23.875 -8.492 10.914 1 92.75 19 TRP B C 1
ATOM 4087 O O . TRP B 1 19 ? -24.766 -8.656 11.734 1 92.75 19 TRP B O 1
ATOM 4097 N N . TRP B 1 20 ? -24.141 -8.664 9.664 1 93.38 20 TRP B N 1
ATOM 4098 C CA . TRP B 1 20 ? -25.469 -9.047 9.18 1 93.38 20 TRP B CA 1
ATOM 4099 C C . TRP B 1 20 ? -25.781 -10.492 9.555 1 93.38 20 TRP B C 1
ATOM 4101 O O . TRP B 1 20 ? -26.953 -10.875 9.648 1 93.38 20 TRP B O 1
ATOM 4111 N N . ARG B 1 21 ? -24.797 -11.352 9.516 1 82.19 21 ARG B N 1
ATOM 4112 C CA . ARG B 1 21 ? -25 -12.766 9.797 1 82.19 21 ARG B CA 1
ATOM 4113 C C . ARG B 1 21 ? -25.047 -13.023 11.305 1 82.19 21 ARG B C 1
ATOM 4115 O O . ARG B 1 21 ? -26 -13.617 11.805 1 82.19 21 ARG B O 1
ATOM 4122 N N . GLU B 1 22 ? -23.875 -12.68 12.094 1 68.19 22 GLU B N 1
ATOM 4123 C CA . GLU B 1 22 ? -23.781 -13.086 13.484 1 68.19 22 GLU B CA 1
ATOM 4124 C C . GLU B 1 22 ? -23.812 -11.883 14.422 1 68.19 22 GLU B C 1
ATOM 4126 O O . GLU B 1 22 ? -23.516 -12.008 15.617 1 68.19 22 GLU B O 1
ATOM 4131 N N . GLY B 1 23 ? -24.281 -10.867 13.875 1 69 23 GLY B N 1
ATOM 4132 C CA . GLY B 1 23 ? -24.219 -9.695 14.742 1 69 23 GLY B CA 1
ATOM 4133 C C . GLY B 1 23 ? -22.828 -9.398 15.234 1 69 23 GLY B C 1
ATOM 4134 O O . GLY B 1 23 ? -22.641 -8.555 16.125 1 69 23 GLY B O 1
ATOM 4135 N N . TYR B 1 24 ? -21.891 -10.164 14.68 1 74.06 24 TYR B N 1
ATOM 4136 C CA . TYR B 1 24 ? -20.5 -10.133 15.141 1 74.06 24 TYR B CA 1
ATOM 4137 C C . TYR B 1 24 ? -19.703 -9.062 14.398 1 74.06 24 TYR B C 1
ATOM 4139 O O . TYR B 1 24 ? -19.844 -8.906 13.188 1 74.06 24 TYR B O 1
ATOM 4147 N N . PHE B 1 25 ? -19.062 -8.172 15.211 1 79.12 25 PHE B N 1
ATOM 4148 C CA . PHE B 1 25 ? -18.094 -7.238 14.633 1 79.12 25 PHE B CA 1
ATOM 4149 C C . PHE B 1 25 ? -16.688 -7.789 14.742 1 79.12 25 PHE B C 1
ATOM 4151 O O . PHE B 1 25 ? -16.234 -8.172 15.828 1 79.12 25 PHE B O 1
ATOM 4158 N N . PRO B 1 26 ? -16.031 -7.914 13.594 1 75.44 26 PRO B N 1
ATOM 4159 C CA . PRO B 1 26 ? -14.648 -8.375 13.688 1 75.44 26 PRO B CA 1
ATOM 4160 C C . PRO B 1 26 ? -13.758 -7.414 14.461 1 75.44 26 PRO B C 1
ATOM 4162 O O . PRO B 1 26 ? -13.555 -6.273 14.031 1 75.44 26 PRO B O 1
ATOM 4165 N N . GLN B 1 27 ? -13.289 -7.832 15.516 1 69.56 27 GLN B N 1
ATOM 4166 C CA . GLN B 1 27 ? -12.578 -6.98 16.453 1 69.56 27 GLN B CA 1
ATOM 4167 C C . GLN B 1 27 ? -11.305 -6.406 15.836 1 69.56 27 GLN B C 1
ATOM 4169 O O . GLN B 1 27 ? -10.836 -5.344 16.234 1 69.56 27 GLN B O 1
ATOM 4174 N N . ASP B 1 28 ? -10.797 -7.047 14.898 1 73 28 ASP B N 1
ATOM 4175 C CA . ASP B 1 28 ? -9.539 -6.598 14.312 1 73 28 ASP B CA 1
ATOM 4176 C C . ASP B 1 28 ? -9.742 -5.328 13.484 1 73 28 ASP B C 1
ATOM 4178 O O . ASP B 1 28 ? -8.773 -4.625 13.18 1 73 28 ASP B O 1
ATOM 4182 N N . LEU B 1 29 ? -10.969 -5.051 13.273 1 74.31 29 LEU B N 1
ATOM 4183 C CA . LEU B 1 29 ? -11.258 -3.902 12.414 1 74.31 29 LEU B CA 1
ATOM 4184 C C . LEU B 1 29 ? -11.289 -2.613 13.227 1 74.31 29 LEU B C 1
ATOM 4186 O O . LEU B 1 29 ? -11.039 -1.53 12.695 1 74.31 29 LEU B O 1
ATOM 4190 N N . SER B 1 30 ? -11.609 -2.863 14.469 1 77.12 30 SER B N 1
ATOM 4191 C CA . SER B 1 30 ? -11.703 -1.68 15.32 1 77.12 30 SER B CA 1
ATOM 4192 C C . SER B 1 30 ? -10.484 -1.552 16.234 1 77.12 30 SER B C 1
ATOM 4194 O O . SER B 1 30 ? -9.945 -2.557 16.703 1 77.12 30 SER B O 1
ATOM 4196 N N . LYS B 1 31 ? -9.875 -0.43 16.172 1 82.12 31 LYS B N 1
ATOM 4197 C CA . LYS B 1 31 ? -8.75 -0.123 17.047 1 82.12 31 LYS B CA 1
ATOM 4198 C C . LYS B 1 31 ? -9.227 0.541 18.344 1 82.12 31 LYS B C 1
ATOM 4200 O O . LYS B 1 31 ? -10.227 1.258 18.344 1 82.12 31 LYS B O 1
ATOM 4205 N N . PRO B 1 32 ? -8.531 0.285 19.359 1 82.06 32 PRO B N 1
ATOM 4206 C CA . PRO B 1 32 ? -9.023 0.692 20.672 1 82.06 32 PRO B CA 1
ATOM 4207 C C . PRO B 1 32 ? -9.016 2.207 20.875 1 82.06 32 PRO B C 1
ATOM 4209 O O . PRO B 1 32 ? -9.914 2.758 21.516 1 82.06 32 PRO B O 1
ATOM 4212 N N . VAL B 1 33 ? -8.117 2.926 20.375 1 90.94 33 VAL B N 1
ATOM 4213 C CA . VAL B 1 33 ? -8 4.359 20.609 1 90.94 33 VAL B CA 1
ATOM 4214 C C . VAL B 1 33 ? -8.82 5.125 19.578 1 90.94 33 VAL B C 1
ATOM 4216 O O . VAL B 1 33 ? -8.688 4.883 18.375 1 90.94 33 VAL B O 1
ATOM 4219 N N . LYS B 1 34 ? -9.703 5.98 20.094 1 94.88 34 LYS B N 1
ATOM 4220 C CA . LYS B 1 34 ? -10.547 6.793 19.219 1 94.88 34 LYS B CA 1
ATOM 4221 C C . LYS B 1 34 ? -9.977 8.203 19.062 1 94.88 34 LYS B C 1
ATOM 4223 O O . LYS B 1 34 ? -9.727 8.891 20.047 1 94.88 34 LYS B O 1
ATOM 4228 N N . ARG B 1 35 ? -9.789 8.633 17.859 1 94.88 35 ARG B N 1
ATOM 4229 C CA . ARG B 1 35 ? -9.258 9.961 17.562 1 94.88 35 ARG B CA 1
ATOM 4230 C C . ARG B 1 35 ? -10.32 11.031 17.797 1 94.88 35 ARG B C 1
ATOM 4232 O O . ARG B 1 35 ? -11.5 10.719 17.922 1 94.88 35 ARG B O 1
ATOM 4239 N N . MET B 1 36 ? -9.898 12.289 17.812 1 92.25 36 MET B N 1
ATOM 4240 C CA . MET B 1 36 ? -10.812 13.406 18.016 1 92.25 36 MET B CA 1
ATOM 4241 C C . MET B 1 36 ? -11.883 13.445 16.922 1 92.25 36 MET B C 1
ATOM 4243 O O . MET B 1 36 ? -13.039 13.781 17.188 1 92.25 36 MET B O 1
ATOM 4247 N N . ALA B 1 37 ? -11.492 13.062 15.719 1 93.75 37 ALA B N 1
ATOM 4248 C CA . ALA B 1 37 ? -12.422 13.062 14.594 1 93.75 37 ALA B CA 1
ATOM 4249 C C . ALA B 1 37 ? -13.578 12.094 14.836 1 93.75 37 ALA B C 1
ATOM 4251 O O . ALA B 1 37 ? -14.703 12.344 14.406 1 93.75 37 ALA B O 1
ATOM 4252 N N . TYR B 1 38 ? -13.305 10.953 15.5 1 96.31 38 TYR B N 1
ATOM 4253 C CA . TYR B 1 38 ? -14.352 10 15.828 1 96.31 38 TYR B CA 1
ATOM 4254 C C . TYR B 1 38 ? -15.461 10.664 16.641 1 96.31 38 TYR B C 1
ATOM 4256 O O . TYR B 1 38 ? -16.641 10.547 16.312 1 96.31 38 TYR B O 1
ATOM 4264 N N . TYR B 1 39 ? -15.07 11.383 17.688 1 94.81 39 TYR B N 1
ATOM 4265 C CA . TYR B 1 39 ? -16.031 12 18.578 1 94.81 39 TYR B CA 1
ATOM 4266 C C . TYR B 1 39 ? -16.844 13.078 17.859 1 94.81 39 TYR B C 1
ATOM 4268 O O . TYR B 1 39 ? -18.047 13.188 18.047 1 94.81 39 TYR B O 1
ATOM 4276 N N . ARG B 1 40 ? -16.156 13.82 17.031 1 93 40 ARG B N 1
ATOM 4277 C CA . ARG B 1 40 ? -16.844 14.859 16.266 1 93 40 ARG B CA 1
ATOM 4278 C C . ARG B 1 40 ? -17.906 14.258 15.344 1 93 40 ARG B C 1
ATOM 4280 O O . ARG B 1 40 ? -19.047 14.711 15.336 1 93 40 ARG B O 1
ATOM 4287 N N . VAL B 1 41 ? -17.547 13.242 14.633 1 95.31 41 VAL B N 1
ATOM 4288 C CA . VAL B 1 41 ? -18.453 12.609 13.672 1 95.31 41 VAL B CA 1
ATOM 4289 C C . VAL B 1 41 ? -19.594 11.922 14.414 1 95.31 41 VAL B C 1
ATOM 4291 O O . VAL B 1 41 ? -20.75 12.031 14.016 1 95.31 41 VAL B O 1
ATOM 4294 N N . PHE B 1 42 ? -19.25 11.227 15.484 1 95.69 42 PHE B N 1
ATOM 4295 C CA . PHE B 1 42 ? -20.25 10.492 16.234 1 95.69 42 PHE B CA 1
ATOM 4296 C C . PHE B 1 42 ? -21.266 11.445 16.844 1 95.69 42 PHE B C 1
ATOM 4298 O O . PHE B 1 42 ? -22.469 11.164 16.844 1 95.69 42 PHE B O 1
ATOM 4305 N N . ASN B 1 43 ? -20.797 12.586 17.328 1 93.62 43 ASN B N 1
ATOM 4306 C CA . ASN B 1 43 ? -21.688 13.586 17.891 1 93.62 43 ASN B CA 1
ATOM 4307 C C . ASN B 1 43 ? -22.594 14.203 16.828 1 93.62 43 ASN B C 1
ATOM 4309 O O . ASN B 1 43 ? -23.781 14.406 17.062 1 93.62 43 ASN B O 1
ATOM 4313 N N . LEU B 1 44 ? -22.031 14.477 15.711 1 92.81 44 LEU B N 1
ATOM 4314 C CA . LEU B 1 44 ? -22.812 15.055 14.617 1 92.81 44 LEU B CA 1
ATOM 4315 C C . LEU B 1 44 ? -23.844 14.062 14.094 1 92.81 44 LEU B C 1
ATOM 4317 O O . LEU B 1 44 ? -24.969 14.445 13.75 1 92.81 44 LEU B O 1
ATOM 4321 N N . LEU B 1 45 ? -23.438 12.836 14.039 1 94.06 45 LEU B N 1
ATOM 4322 C CA . LEU B 1 45 ? -24.281 11.773 13.531 1 94.06 45 LEU B CA 1
ATOM 4323 C C . LEU B 1 45 ? -25.516 11.586 14.414 1 94.06 45 LEU B C 1
ATOM 4325 O O . LEU B 1 45 ? -26.609 11.297 13.914 1 94.06 45 LEU B O 1
ATOM 4329 N N . ASN B 1 46 ? -25.344 11.789 15.688 1 90.81 46 ASN B N 1
ATOM 4330 C CA . ASN B 1 46 ? -26.422 11.555 16.656 1 90.81 46 ASN B CA 1
ATOM 4331 C C . ASN B 1 46 ? -27.094 12.859 17.062 1 90.81 46 ASN B C 1
ATOM 4333 O O . ASN B 1 46 ? -27.875 12.883 18.016 1 90.81 46 ASN B O 1
ATOM 4337 N N . HIS B 1 47 ? -26.719 13.875 16.359 1 89.12 47 HIS B N 1
ATOM 4338 C CA . HIS B 1 47 ? -27.344 15.148 16.703 1 89.12 47 HIS B CA 1
ATOM 4339 C C . HIS B 1 47 ? -28.859 15.078 16.547 1 89.12 47 HIS B C 1
ATOM 4341 O O . HIS B 1 47 ? -29.359 14.602 15.531 1 89.12 47 HIS B O 1
ATOM 4347 N N . PRO B 1 48 ? -29.578 15.547 17.469 1 84.5 48 PRO B N 1
ATOM 4348 C CA . PRO B 1 48 ? -31.031 15.344 17.484 1 84.5 48 PRO B CA 1
ATOM 4349 C C . PRO B 1 48 ? -31.766 16.203 16.484 1 84.5 48 PRO B C 1
ATOM 4351 O O . PRO B 1 48 ? -32.812 15.812 15.969 1 84.5 48 PRO B O 1
ATOM 4354 N N . THR B 1 49 ? -31.328 17.406 16.156 1 85.5 49 THR B N 1
ATOM 4355 C CA . THR B 1 49 ? -32.125 18.344 15.367 1 85.5 49 THR B CA 1
ATOM 4356 C C . THR B 1 49 ? -31.469 18.594 14.008 1 85.5 49 THR B C 1
ATOM 4358 O O . THR B 1 49 ? -32.156 18.938 13.047 1 85.5 49 THR B O 1
ATOM 4361 N N . ILE B 1 50 ? -30.234 18.406 13.875 1 83 50 ILE B N 1
ATOM 4362 C CA . ILE B 1 50 ? -29.531 18.719 12.641 1 83 50 ILE B CA 1
ATOM 4363 C C . ILE B 1 50 ? -29.219 17.438 11.883 1 83 50 ILE B C 1
ATOM 4365 O O . ILE B 1 50 ? -28.547 16.547 12.406 1 83 50 ILE B O 1
ATOM 4369 N N . ARG B 1 51 ? -29.844 17.406 10.719 1 86.31 51 ARG B N 1
ATOM 4370 C CA . ARG B 1 51 ? -29.562 16.266 9.859 1 86.31 51 ARG B CA 1
ATOM 4371 C C . ARG B 1 51 ? -28.609 16.641 8.727 1 86.31 51 ARG B C 1
ATOM 4373 O O . ARG B 1 51 ? -28.922 17.531 7.934 1 86.31 51 ARG B O 1
ATOM 4380 N N . ARG B 1 52 ? -27.469 16 8.734 1 89.75 52 ARG B N 1
ATOM 4381 C CA . ARG B 1 52 ? -26.484 16.203 7.668 1 89.75 52 ARG B CA 1
ATOM 4382 C C . ARG B 1 52 ? -25.719 14.914 7.395 1 89.75 52 ARG B C 1
ATOM 4384 O O . ARG B 1 52 ? -25.453 14.125 8.312 1 89.75 52 ARG B O 1
ATOM 4391 N N . TYR B 1 53 ? -25.484 14.68 6.141 1 93.12 53 TYR B N 1
ATOM 4392 C CA . TYR B 1 53 ? -24.484 13.656 5.824 1 93.12 53 TYR B CA 1
ATOM 4393 C C . TYR B 1 53 ? -23.094 14.117 6.211 1 93.12 53 TYR B C 1
ATOM 4395 O O . TYR B 1 53 ? -22.797 15.312 6.195 1 93.12 53 TYR B O 1
ATOM 4403 N N . LEU B 1 54 ? -22.312 13.25 6.672 1 93.62 54 LEU B N 1
ATOM 4404 C CA . LEU B 1 54 ? -20.969 13.586 7.125 1 93.62 54 LEU B CA 1
ATOM 4405 C C . LEU B 1 54 ? -19.922 13.023 6.168 1 93.62 54 LEU B C 1
ATOM 4407 O O . LEU B 1 54 ? -19.984 11.852 5.789 1 93.62 54 LEU B O 1
ATOM 4411 N N . ILE B 1 55 ? -18.984 13.82 5.738 1 92.5 55 ILE B N 1
ATOM 4412 C CA . ILE B 1 55 ? -17.906 13.398 4.859 1 92.5 55 ILE B CA 1
ATOM 4413 C C . ILE B 1 55 ? -16.562 13.609 5.555 1 92.5 55 ILE B C 1
ATOM 4415 O O . ILE B 1 55 ? -16.203 14.742 5.887 1 92.5 55 ILE B O 1
ATOM 4419 N N . LEU B 1 56 ? -15.898 12.539 5.785 1 94.12 56 LEU B N 1
ATOM 4420 C CA . LEU B 1 56 ? -14.555 12.617 6.344 1 94.12 56 LEU B CA 1
ATOM 4421 C C . LEU B 1 56 ? -13.516 12.852 5.246 1 94.12 56 LEU B C 1
ATOM 4423 O O . LEU B 1 56 ? -13.445 12.086 4.281 1 94.12 56 LEU B O 1
ATOM 4427 N N . SER B 1 57 ? -12.766 13.875 5.379 1 92 57 SER B N 1
ATOM 4428 C CA . SER B 1 57 ? -11.703 14.203 4.438 1 92 57 SER B CA 1
ATOM 4429 C C . SER B 1 57 ? -10.344 14.227 5.129 1 92 57 SER B C 1
ATOM 4431 O O . SER B 1 57 ? -10.195 14.82 6.199 1 92 57 SER B O 1
ATOM 4433 N N . GLY B 1 58 ? -9.375 13.617 4.594 1 93.12 58 GLY B N 1
ATOM 4434 C CA . GLY B 1 58 ? -8.023 13.539 5.129 1 93.12 58 GLY B CA 1
ATOM 4435 C C . GLY B 1 58 ? -7.082 12.727 4.258 1 93.12 58 GLY B C 1
ATOM 4436 O O . GLY B 1 58 ? -7.52 12.031 3.344 1 93.12 58 GLY B O 1
ATOM 4437 N N . ALA B 1 59 ? -5.867 12.844 4.574 1 91.75 59 ALA B N 1
ATOM 4438 C CA . ALA B 1 59 ? -4.848 12.117 3.824 1 91.75 59 ALA B CA 1
ATOM 4439 C C . ALA B 1 59 ? -5.066 10.609 3.93 1 91.75 59 ALA B C 1
ATOM 4441 O O . ALA B 1 59 ? -5.77 10.141 4.824 1 91.75 59 ALA B O 1
ATOM 4442 N N . ARG B 1 60 ? -4.5 9.906 2.961 1 91.25 60 ARG B N 1
ATOM 4443 C CA . ARG B 1 60 ? -4.504 8.445 3.051 1 91.25 60 ARG B CA 1
ATOM 4444 C C . ARG B 1 60 ? -3.781 7.977 4.309 1 91.25 60 ARG B C 1
ATOM 4446 O O . ARG B 1 60 ? -2.787 8.578 4.719 1 91.25 60 ARG B O 1
ATOM 4453 N N . ARG B 1 61 ? -4.34 6.91 4.891 1 91.5 61 ARG B N 1
ATOM 4454 C CA . ARG B 1 61 ? -3.729 6.16 5.984 1 91.5 61 ARG B CA 1
ATOM 4455 C C . ARG B 1 61 ? -3.773 6.953 7.285 1 91.5 61 ARG B C 1
ATOM 4457 O O . ARG B 1 61 ? -3.029 6.66 8.227 1 91.5 61 ARG B O 1
ATOM 4464 N N . VAL B 1 62 ? -4.637 7.973 7.363 1 95 62 VAL B N 1
ATOM 4465 C CA . VAL B 1 62 ? -4.734 8.742 8.602 1 95 62 VAL B CA 1
ATOM 4466 C C . VAL B 1 62 ? -5.754 8.094 9.531 1 95 62 VAL B C 1
ATOM 4468 O O . VAL B 1 62 ? -5.93 8.539 10.672 1 95 62 VAL B O 1
ATOM 4471 N N . GLY B 1 63 ? -6.574 7.098 9.047 1 93.81 63 GLY B N 1
ATOM 4472 C CA . GLY B 1 63 ? -7.469 6.344 9.914 1 93.81 63 GLY B CA 1
ATOM 4473 C C . GLY B 1 63 ? -8.938 6.578 9.609 1 93.81 63 GLY B C 1
ATOM 4474 O O . GLY B 1 63 ? -9.805 6.281 10.438 1 93.81 63 GLY B O 1
ATOM 4475 N N . LYS B 1 64 ? -9.305 7.09 8.492 1 94.62 64 LYS B N 1
ATOM 4476 C CA . LYS B 1 64 ? -10.688 7.379 8.141 1 94.62 64 LYS B CA 1
ATOM 4477 C C . LYS B 1 64 ? -11.539 6.113 8.188 1 94.62 64 LYS B C 1
ATOM 4479 O O . LYS B 1 64 ? -12.625 6.113 8.773 1 94.62 64 LYS B O 1
ATOM 4484 N N . THR B 1 65 ? -11.031 5.031 7.582 1 93.38 65 THR B N 1
ATOM 4485 C CA . THR B 1 65 ? -11.742 3.758 7.578 1 93.38 65 THR B CA 1
ATOM 4486 C C . THR B 1 65 ? -11.922 3.232 9 1 93.38 65 THR B C 1
ATOM 4488 O O . THR B 1 65 ? -12.984 2.719 9.352 1 93.38 65 THR B O 1
ATOM 4491 N N . THR B 1 66 ? -10.875 3.379 9.797 1 93.88 66 THR B N 1
ATOM 4492 C CA . THR B 1 66 ? -10.938 2.949 11.188 1 93.88 66 THR B CA 1
ATOM 4493 C C . THR B 1 66 ? -12.039 3.686 11.938 1 93.88 66 THR B C 1
ATOM 4495 O O . THR B 1 66 ? -12.766 3.084 12.734 1 93.88 66 THR B O 1
ATOM 4498 N N . ILE B 1 67 ? -12.164 4.949 11.672 1 96.31 67 ILE B N 1
ATOM 4499 C CA . ILE B 1 67 ? -13.195 5.75 12.32 1 96.31 67 ILE B CA 1
ATOM 4500 C C . ILE B 1 67 ? -14.578 5.211 11.945 1 96.31 67 ILE B C 1
ATOM 4502 O O . ILE B 1 67 ? -15.461 5.09 12.797 1 96.31 67 ILE B O 1
ATOM 4506 N N . LEU B 1 68 ? -14.805 4.836 10.656 1 96.56 68 LEU B N 1
ATOM 4507 C CA . LEU B 1 68 ? -16.062 4.238 10.242 1 96.56 68 LEU B CA 1
ATOM 4508 C C . LEU B 1 68 ? -16.359 2.971 11.031 1 96.56 68 LEU B C 1
ATOM 4510 O O . LEU B 1 68 ? -17.453 2.807 11.57 1 96.56 68 LEU B O 1
ATOM 4514 N N . TYR B 1 69 ? -15.375 2.131 11.156 1 94.69 69 TYR B N 1
ATOM 4515 C CA . TYR B 1 69 ? -15.555 0.866 11.859 1 94.69 69 TYR B CA 1
ATOM 4516 C C . TYR B 1 69 ? -15.836 1.098 13.336 1 94.69 69 TYR B C 1
ATOM 4518 O O . TYR B 1 69 ? -16.625 0.379 13.945 1 94.69 69 TYR B O 1
ATOM 4526 N N . GLN B 1 70 ? -15.172 2.082 13.891 1 96.06 70 GLN B N 1
ATOM 4527 C CA . GLN B 1 70 ? -15.398 2.402 15.297 1 96.06 70 GLN B CA 1
ATOM 4528 C C . GLN B 1 70 ? -16.844 2.873 15.523 1 96.06 70 GLN B C 1
ATOM 4530 O O . GLN B 1 70 ? -17.453 2.529 16.531 1 96.06 70 GLN B O 1
ATOM 4535 N N . ILE B 1 71 ? -17.359 3.639 14.609 1 96.75 71 ILE B N 1
ATOM 4536 C CA . ILE B 1 71 ? -18.734 4.102 14.711 1 96.75 71 ILE B CA 1
ATOM 4537 C C . ILE B 1 71 ? -19.688 2.914 14.578 1 96.75 71 ILE B C 1
ATOM 4539 O O . ILE B 1 71 ? -20.641 2.787 15.352 1 96.75 71 ILE B O 1
ATOM 4543 N N . ILE B 1 72 ? -19.453 2.01 13.625 1 96.06 72 ILE B N 1
ATOM 4544 C CA . ILE B 1 72 ? -20.266 0.82 13.414 1 96.06 72 ILE B CA 1
ATOM 4545 C C . ILE B 1 72 ? -20.281 -0.028 14.688 1 96.06 72 ILE B C 1
ATOM 4547 O O . ILE B 1 72 ? -21.344 -0.474 15.133 1 96.06 72 ILE B O 1
ATOM 4551 N N . GLU B 1 73 ? -19.094 -0.195 15.242 1 94.69 73 GLU B N 1
ATOM 4552 C CA . GLU B 1 73 ? -19 -0.943 16.484 1 94.69 73 GLU B CA 1
ATOM 4553 C C . GLU B 1 73 ? -19.844 -0.302 17.578 1 94.69 73 GLU B C 1
ATOM 4555 O O . GLU B 1 73 ? -20.562 -0.997 18.312 1 94.69 73 GLU B O 1
ATOM 4560 N N . SER B 1 74 ? -19.75 1.021 17.734 1 95.06 74 SER B N 1
ATOM 4561 C CA . SER B 1 74 ? -20.516 1.748 18.734 1 95.06 74 SER B CA 1
ATOM 4562 C C . SER B 1 74 ? -22.016 1.581 18.516 1 95.06 74 SER B C 1
ATOM 4564 O O . SER B 1 74 ? -22.781 1.407 19.469 1 95.06 74 SER B O 1
ATOM 4566 N N . LEU B 1 75 ? -22.469 1.62 17.297 1 95.31 75 LEU B N 1
ATOM 4567 C CA . LEU B 1 75 ? -23.891 1.452 16.969 1 95.31 75 LEU B CA 1
ATOM 4568 C C . LEU B 1 75 ? -24.375 0.056 17.344 1 95.31 75 LEU B C 1
ATOM 4570 O O . LEU B 1 75 ? -25.469 -0.101 17.891 1 95.31 75 LEU B O 1
ATOM 4574 N N . LEU B 1 76 ? -23.547 -0.944 17.016 1 94.62 76 LEU B N 1
ATOM 4575 C CA . LEU B 1 76 ? -23.906 -2.32 17.359 1 94.62 76 LEU B CA 1
ATOM 4576 C C . LEU B 1 76 ? -23.984 -2.5 18.875 1 94.62 76 LEU B C 1
ATOM 4578 O O . LEU B 1 76 ? -24.891 -3.176 19.375 1 94.62 76 LEU B O 1
ATOM 4582 N N . LYS B 1 77 ? -23.109 -1.87 19.578 1 92.75 77 LYS B N 1
ATOM 4583 C CA . LYS B 1 77 ? -23.125 -1.911 21.031 1 92.75 77 LYS B CA 1
ATOM 4584 C C . LYS B 1 77 ? -24.359 -1.22 21.594 1 92.75 77 LYS B C 1
ATOM 4586 O O . LYS B 1 77 ? -24.891 -1.626 22.625 1 92.75 77 LYS B O 1
ATOM 4591 N N . ASP B 1 78 ? -24.797 -0.203 20.891 1 93.62 78 ASP B N 1
ATOM 4592 C CA . ASP B 1 78 ? -26 0.517 21.281 1 93.62 78 ASP B CA 1
ATOM 4593 C C . ASP B 1 78 ? -27.266 -0.231 20.828 1 93.62 78 ASP B C 1
ATOM 4595 O O . ASP B 1 78 ? -28.359 0.326 20.844 1 93.62 78 ASP B O 1
ATOM 4599 N N . LYS B 1 79 ? -27.109 -1.443 20.25 1 93.19 79 LYS B N 1
ATOM 4600 C CA . LYS B 1 79 ? -28.156 -2.4 19.938 1 93.19 79 LYS B CA 1
ATOM 4601 C C . LYS B 1 79 ? -28.938 -1.971 18.688 1 93.19 79 LYS B C 1
ATOM 4603 O O . LYS B 1 79 ? -30.125 -2.27 18.562 1 93.19 79 LYS B O 1
ATOM 4608 N N . VAL B 1 80 ? -28.328 -1.17 17.906 1 94.38 80 VAL B N 1
ATOM 4609 C CA . VAL B 1 80 ? -28.906 -0.956 16.594 1 94.38 80 VAL B CA 1
ATOM 4610 C C . VAL B 1 80 ? -28.938 -2.275 15.82 1 94.38 80 VAL B C 1
ATOM 4612 O O . VAL B 1 80 ? -27.969 -3.045 15.852 1 94.38 80 VAL B O 1
ATOM 4615 N N . HIS B 1 81 ? -30.031 -2.551 15.203 1 95.25 81 HIS B N 1
ATOM 4616 C CA . HIS B 1 81 ? -30.141 -3.797 14.453 1 95.25 81 HIS B CA 1
ATOM 4617 C C . HIS B 1 81 ? -29.062 -3.887 13.383 1 95.25 81 HIS B C 1
ATOM 4619 O O . HIS B 1 81 ? -28.875 -2.957 12.594 1 95.25 81 HIS B O 1
ATOM 4625 N N . PRO B 1 82 ? -28.312 -4.941 13.297 1 95.81 82 PRO B N 1
ATOM 4626 C CA . PRO B 1 82 ? -27.172 -5.062 12.398 1 95.81 82 PRO B CA 1
ATOM 4627 C C . PRO B 1 82 ? -27.531 -4.82 10.938 1 95.81 82 PRO B C 1
ATOM 4629 O O . PRO B 1 82 ? -26.766 -4.223 10.188 1 95.81 82 PRO B O 1
ATOM 4632 N N . LYS B 1 83 ? -28.688 -5.199 10.523 1 95.94 83 LYS B N 1
ATOM 4633 C CA . LYS B 1 83 ? -29.094 -5.086 9.125 1 95.94 83 LYS B CA 1
ATOM 4634 C C . LYS B 1 83 ? -29.391 -3.633 8.758 1 95.94 83 LYS B C 1
ATOM 4636 O O . LYS B 1 83 ? -29.5 -3.299 7.578 1 95.94 83 LYS B O 1
ATOM 4641 N N . LYS B 1 84 ? -29.516 -2.773 9.75 1 97 84 LYS B N 1
ATOM 4642 C CA . LYS B 1 84 ? -29.734 -1.353 9.492 1 97 84 LYS B CA 1
ATOM 4643 C C . LYS B 1 84 ? -28.406 -0.633 9.211 1 97 84 LYS B C 1
ATOM 4645 O O . LYS B 1 84 ? -28.406 0.55 8.867 1 97 84 LYS B O 1
ATOM 4650 N N . ILE B 1 85 ? -27.312 -1.332 9.352 1 97.62 85 ILE B N 1
ATOM 4651 C CA . ILE B 1 85 ? -25.984 -0.75 9.172 1 97.62 85 ILE B CA 1
ATOM 4652 C C . ILE B 1 85 ? -25.344 -1.304 7.906 1 97.62 85 ILE B C 1
ATOM 4654 O O . ILE B 1 85 ? -25.125 -2.512 7.785 1 97.62 85 ILE B O 1
ATOM 4658 N N . LEU B 1 86 ? -24.984 -0.454 6.977 1 98 86 LEU B N 1
ATOM 4659 C CA . LEU B 1 86 ? -24.328 -0.848 5.73 1 98 86 LEU B CA 1
ATOM 4660 C C . LEU B 1 86 ? -22.953 -0.208 5.613 1 98 86 LEU B C 1
ATOM 4662 O O . LEU B 1 86 ? -22.797 1.001 5.809 1 98 86 LEU B O 1
ATOM 4666 N N . TYR B 1 87 ? -21.969 -0.995 5.355 1 96.5 87 TYR B N 1
ATOM 4667 C CA . TYR B 1 87 ? -20.641 -0.53 4.984 1 96.5 87 TYR B CA 1
ATOM 4668 C C . TYR B 1 87 ? -20.297 -0.951 3.561 1 96.5 87 TYR B C 1
ATOM 4670 O O . TYR B 1 87 ? -20.484 -2.111 3.186 1 96.5 87 TYR B O 1
ATOM 4678 N N . VAL B 1 88 ? -19.859 -0.016 2.799 1 95.62 88 VAL B N 1
ATOM 4679 C CA . VAL B 1 88 ? -19.422 -0.277 1.432 1 95.62 88 VAL B CA 1
ATOM 4680 C C . VAL B 1 88 ? -18.094 0.439 1.169 1 95.62 88 VAL B C 1
ATOM 4682 O O . VAL B 1 88 ? -17.938 1.605 1.535 1 95.62 88 VAL B O 1
ATOM 4685 N N . SER B 1 89 ? -17.156 -0.248 0.625 1 93.12 89 SER B N 1
ATOM 4686 C CA . SER B 1 89 ? -15.945 0.391 0.117 1 93.12 89 SER B CA 1
ATOM 4687 C C . SER B 1 89 ? -15.938 0.432 -1.407 1 93.12 89 SER B C 1
ATOM 4689 O O . SER B 1 89 ? -15.992 -0.611 -2.062 1 93.12 89 SER B O 1
ATOM 4691 N N . PHE B 1 90 ? -15.797 1.604 -1.965 1 90.69 90 PHE B N 1
ATOM 4692 C CA . PHE B 1 90 ? -15.883 1.756 -3.412 1 90.69 90 PHE B CA 1
ATOM 4693 C C . PHE B 1 90 ? -14.531 1.515 -4.062 1 90.69 90 PHE B C 1
ATOM 4695 O O . PHE B 1 90 ? -14.391 1.613 -5.285 1 90.69 90 PHE B O 1
ATOM 4702 N N . ASP B 1 91 ? -13.617 1.162 -3.281 1 83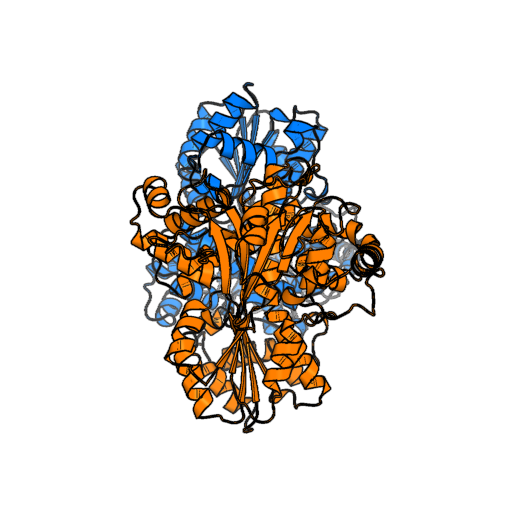.88 91 ASP B N 1
ATOM 4703 C CA . ASP B 1 91 ? -12.32 0.769 -3.818 1 83.88 91 ASP B CA 1
ATOM 4704 C C . ASP B 1 91 ? -12.367 -0.645 -4.395 1 83.88 91 ASP B C 1
ATOM 4706 O O . ASP B 1 91 ? -11.461 -1.06 -5.113 1 83.88 91 ASP B O 1
ATOM 4710 N N . HIS B 1 92 ? -13.406 -1.341 -4.074 1 87.81 92 HIS B N 1
ATOM 4711 C CA . HIS B 1 92 ? -13.539 -2.686 -4.625 1 87.81 92 HIS B CA 1
ATOM 4712 C C . HIS B 1 92 ? -13.719 -2.646 -6.141 1 87.81 92 HIS B C 1
ATOM 4714 O O . HIS B 1 92 ? -14.516 -1.86 -6.656 1 87.81 92 HIS B O 1
ATOM 4720 N N . PRO B 1 93 ? -13.062 -3.506 -6.801 1 83.94 93 PRO B N 1
ATOM 4721 C CA . PRO B 1 93 ? -13.078 -3.455 -8.266 1 83.94 93 PRO B CA 1
ATOM 4722 C C . PRO B 1 93 ? -14.484 -3.648 -8.844 1 83.94 93 PRO B C 1
ATOM 4724 O O . PRO B 1 93 ? -14.836 -3 -9.836 1 83.94 93 PRO B O 1
ATOM 4727 N N . LEU B 1 94 ? -15.234 -4.512 -8.242 1 86.5 94 LEU B N 1
ATOM 4728 C CA . LEU B 1 94 ? -16.562 -4.789 -8.781 1 86.5 94 LEU B CA 1
ATOM 4729 C C . LEU B 1 94 ? -17.453 -3.557 -8.68 1 86.5 94 LEU B C 1
ATOM 4731 O O . LEU B 1 94 ? -18.266 -3.291 -9.578 1 86.5 94 LEU B O 1
ATOM 4735 N N . PHE B 1 95 ? -17.344 -2.84 -7.629 1 88.75 95 PHE B N 1
ATOM 4736 C CA . PHE B 1 95 ? -18.25 -1.719 -7.371 1 88.75 95 PHE B CA 1
ATOM 4737 C C . PHE B 1 95 ? -17.922 -0.548 -8.289 1 88.75 95 PHE B C 1
ATOM 4739 O O . PHE B 1 95 ? -18.75 0.354 -8.469 1 88.75 95 PHE B O 1
ATOM 4746 N N . LYS B 1 96 ? -16.75 -0.614 -8.844 1 80.69 96 LYS B N 1
ATOM 4747 C CA . LYS B 1 96 ? -16.391 0.395 -9.836 1 80.69 96 LYS B CA 1
ATOM 4748 C C . LYS B 1 96 ? -17.281 0.296 -11.062 1 80.69 96 LYS B C 1
ATOM 4750 O O . LYS B 1 96 ? -17.438 1.268 -11.805 1 80.69 96 LYS B O 1
ATOM 4755 N N . PHE B 1 97 ? -17.859 -0.836 -11.195 1 84.88 97 PHE B N 1
ATOM 4756 C CA . PHE B 1 97 ? -18.641 -1.071 -12.406 1 84.88 97 PHE B CA 1
ATOM 4757 C C . PHE B 1 97 ? -20.141 -1.108 -12.094 1 84.88 97 PHE B C 1
ATOM 4759 O O . PHE B 1 97 ? -20.953 -1.41 -12.969 1 84.88 97 PHE B O 1
ATOM 4766 N N . CYS B 1 98 ? -20.391 -0.863 -10.922 1 89.12 98 CYS B N 1
ATOM 4767 C CA . CYS B 1 98 ? -21.781 -0.773 -10.492 1 89.12 98 CYS B CA 1
ATOM 4768 C C . CYS B 1 98 ? -22.188 0.679 -10.305 1 89.12 98 CYS B C 1
ATOM 4770 O O . CYS B 1 98 ? -21.359 1.543 -10.039 1 89.12 98 CYS B O 1
ATOM 4772 N N . SER B 1 99 ? -23.438 0.896 -10.531 1 89.75 99 SER B N 1
ATOM 4773 C CA . SER B 1 99 ? -23.922 2.227 -10.188 1 89.75 99 SER B CA 1
ATOM 4774 C C . SER B 1 99 ? -24.156 2.365 -8.688 1 89.75 99 SER B C 1
ATOM 4776 O O . SER B 1 99 ? -24.453 1.38 -8.008 1 89.75 99 SER B O 1
ATOM 4778 N N . PHE B 1 100 ? -23.969 3.561 -8.266 1 91.62 100 PHE B N 1
ATOM 4779 C CA . PHE B 1 100 ? -24.203 3.906 -6.867 1 91.62 100 PHE B CA 1
ATOM 4780 C C . PHE B 1 100 ? -25.594 3.479 -6.43 1 91.62 100 PHE B C 1
ATOM 4782 O O . PHE B 1 100 ? -25.766 2.846 -5.383 1 91.62 100 PHE B O 1
ATOM 4789 N N . ASP B 1 101 ? -26.531 3.686 -7.242 1 93.19 101 ASP B N 1
ATOM 4790 C CA . ASP B 1 101 ? -27.938 3.4 -6.941 1 93.19 101 ASP B CA 1
ATOM 4791 C C . ASP B 1 101 ? -28.203 1.896 -6.949 1 93.19 101 ASP B C 1
ATOM 4793 O O . ASP B 1 101 ? -29.016 1.401 -6.172 1 93.19 101 ASP B O 1
ATOM 4797 N N . GLN B 1 102 ? -27.531 1.182 -7.789 1 94.06 102 GLN B N 1
ATOM 4798 C CA . GLN B 1 102 ? -27.703 -0.267 -7.852 1 94.06 102 GLN B CA 1
ATOM 4799 C C . GLN B 1 102 ? -27.297 -0.925 -6.535 1 94.06 102 GLN B C 1
ATOM 4801 O O . GLN B 1 102 ? -28 -1.803 -6.035 1 94.06 102 GLN B O 1
ATOM 4806 N N . ILE B 1 103 ? -26.219 -0.452 -5.988 1 94.69 103 ILE B N 1
ATOM 4807 C CA . ILE B 1 103 ? -25.688 -1.019 -4.754 1 94.69 103 ILE B CA 1
ATOM 4808 C C . ILE B 1 103 ? -26.641 -0.735 -3.6 1 94.69 103 ILE B C 1
ATOM 4810 O O . ILE B 1 103 ? -27.031 -1.647 -2.865 1 94.69 103 ILE B O 1
ATOM 4814 N N . LEU B 1 104 ? -27.141 0.488 -3.451 1 95.31 104 LEU B N 1
ATOM 4815 C CA . LEU B 1 104 ? -27.984 0.888 -2.332 1 95.31 104 LEU B CA 1
ATOM 4816 C C . LEU B 1 104 ? -29.391 0.321 -2.484 1 95.31 104 LEU B C 1
ATOM 4818 O O . LEU B 1 104 ? -30.047 -0.03 -1.492 1 95.31 104 LEU B O 1
ATOM 4822 N N . SER B 1 105 ? -29.859 0.207 -3.729 1 94.75 105 SER B N 1
ATOM 4823 C CA . SER B 1 105 ? -31.172 -0.391 -3.967 1 94.75 105 SER B CA 1
ATOM 4824 C C . SER B 1 105 ? -31.188 -1.868 -3.588 1 94.75 105 SER B C 1
ATOM 4826 O O . SER B 1 105 ? -32.156 -2.365 -3.033 1 94.75 105 SER B O 1
ATOM 4828 N N . LEU B 1 106 ? -30.125 -2.523 -3.916 1 95.75 106 LEU B N 1
ATOM 4829 C CA . LEU B 1 106 ? -30.031 -3.936 -3.568 1 95.75 106 LEU B CA 1
ATOM 4830 C C . LEU B 1 106 ? -30.016 -4.121 -2.055 1 95.75 106 LEU B C 1
ATOM 4832 O O . LEU B 1 106 ? -30.594 -5.078 -1.535 1 95.75 106 LEU B O 1
ATOM 4836 N N . TYR B 1 107 ? -29.359 -3.217 -1.351 1 97.12 107 TYR B N 1
ATOM 4837 C CA . TYR B 1 107 ? -29.344 -3.242 0.108 1 97.12 107 TYR B CA 1
ATOM 4838 C C . TYR B 1 107 ? -30.75 -3.051 0.665 1 97.12 107 TYR B C 1
ATOM 4840 O O . TYR B 1 107 ? -31.203 -3.814 1.526 1 97.12 107 TYR B O 1
ATOM 4848 N N . GLU B 1 108 ? -31.453 -2.115 0.139 1 95.81 108 GLU B N 1
ATOM 4849 C CA . GLU B 1 108 ? -32.812 -1.812 0.613 1 95.81 108 GLU B CA 1
ATOM 4850 C C . GLU B 1 108 ? -33.75 -2.971 0.34 1 95.81 108 GLU B C 1
ATOM 4852 O O . GLU B 1 108 ? -34.562 -3.324 1.195 1 95.81 108 GLU B O 1
ATOM 4857 N N . LEU B 1 109 ? -33.594 -3.594 -0.772 1 94.81 109 LEU B N 1
ATOM 4858 C CA . LEU B 1 109 ? -34.562 -4.609 -1.216 1 94.81 109 LEU B CA 1
ATOM 4859 C C . LEU B 1 109 ? -34.281 -5.938 -0.517 1 94.81 109 LEU B C 1
ATOM 4861 O O . LEU B 1 109 ? -35.219 -6.688 -0.227 1 94.81 109 LEU B O 1
ATOM 4865 N N . ASN B 1 110 ? -33.031 -6.207 -0.207 1 95.62 110 ASN B N 1
ATOM 4866 C CA . ASN B 1 110 ? -32.688 -7.57 0.196 1 95.62 110 ASN B CA 1
ATOM 4867 C C . ASN B 1 110 ? -32.281 -7.633 1.666 1 95.62 110 ASN B C 1
ATOM 4869 O O . ASN B 1 110 ? -32.344 -8.703 2.281 1 95.62 110 ASN B O 1
ATOM 4873 N N . ILE B 1 111 ? -31.891 -6.496 2.254 1 95.38 111 ILE B N 1
ATOM 4874 C CA . ILE B 1 111 ? -31.266 -6.582 3.574 1 95.38 111 ILE B CA 1
ATOM 4875 C C . ILE B 1 111 ? -32.094 -5.773 4.578 1 95.38 111 ILE B C 1
ATOM 4877 O O . ILE B 1 111 ? -32.469 -6.289 5.629 1 95.38 111 ILE B O 1
ATOM 4881 N N . ASN B 1 112 ? -32.312 -4.547 4.289 1 95.44 112 ASN B N 1
ATOM 4882 C CA . ASN B 1 112 ? -33 -3.66 5.211 1 95.44 112 ASN B CA 1
ATOM 4883 C C . ASN B 1 112 ? -34.156 -2.912 4.52 1 95.44 112 ASN B C 1
ATOM 4885 O O . ASN B 1 112 ? -33.906 -1.893 3.863 1 95.44 112 ASN B O 1
ATOM 4889 N N . GLN B 1 113 ? -35.375 -3.254 4.875 1 91.31 113 GLN B N 1
ATOM 4890 C CA . GLN B 1 113 ? -36.531 -2.631 4.262 1 91.31 113 GLN B CA 1
ATOM 4891 C C . GLN B 1 113 ? -37.125 -1.549 5.164 1 91.31 113 GLN B C 1
ATOM 4893 O O . GLN B 1 113 ? -38.125 -0.919 4.816 1 91.31 113 GLN B O 1
ATOM 4898 N N . SER B 1 114 ? -36.406 -1.307 6.215 1 92.5 114 SER B N 1
ATOM 4899 C CA . SER B 1 114 ? -36.875 -0.258 7.117 1 92.5 114 SER B CA 1
ATOM 4900 C C . SER B 1 114 ? -36.531 1.127 6.574 1 92.5 114 SER B C 1
ATOM 4902 O O . SER B 1 114 ? -35.719 1.26 5.664 1 92.5 114 SER B O 1
ATOM 4904 N N . GLU B 1 115 ? -37.188 2.096 7.188 1 93.94 115 GLU B N 1
ATOM 4905 C CA . GLU B 1 115 ? -36.938 3.475 6.77 1 93.94 115 GLU B CA 1
ATOM 4906 C C . GLU B 1 115 ? -35.625 4.012 7.34 1 93.94 115 GLU B C 1
ATOM 4908 O O . GLU B 1 115 ? -35.062 4.977 6.82 1 93.94 115 GLU B O 1
ATOM 4913 N N . GLU B 1 116 ? -35.188 3.393 8.406 1 95.44 116 GLU B N 1
ATOM 4914 C CA . GLU B 1 116 ? -33.969 3.838 9.07 1 95.44 116 GLU B CA 1
ATOM 4915 C C . GLU B 1 116 ? -32.75 3.025 8.602 1 95.44 116 GLU B C 1
ATOM 4917 O O . GLU B 1 116 ? -32.844 1.815 8.398 1 95.44 116 GLU B O 1
ATOM 4922 N N . ALA B 1 117 ? -31.641 3.754 8.383 1 97.19 117 ALA B N 1
ATOM 4923 C CA . ALA B 1 117 ? -30.406 3.057 8.031 1 97.19 117 ALA B CA 1
ATOM 4924 C C . ALA B 1 117 ? -29.188 3.926 8.32 1 97.19 117 ALA B C 1
ATOM 4926 O O . ALA B 1 117 ? -29.266 5.156 8.266 1 97.19 117 ALA B O 1
ATOM 4927 N N . TYR B 1 118 ? -28.188 3.336 8.75 1 97.69 118 TYR B N 1
ATOM 4928 C CA . TYR B 1 118 ? -26.844 3.928 8.812 1 97.69 118 TYR B CA 1
ATOM 4929 C C . TYR B 1 118 ? -25.984 3.455 7.641 1 97.69 118 TYR B C 1
ATOM 4931 O O . TYR B 1 118 ? -25.703 2.262 7.516 1 97.69 118 TYR B O 1
ATOM 4939 N N . ILE B 1 119 ? -25.547 4.375 6.809 1 98.12 119 ILE B N 1
ATOM 4940 C CA . ILE B 1 119 ? -24.828 4.02 5.594 1 98.12 119 ILE B CA 1
ATOM 4941 C C . ILE B 1 119 ? -23.406 4.57 5.664 1 98.12 119 ILE B C 1
ATOM 4943 O O . ILE B 1 119 ? -23.203 5.785 5.762 1 98.12 119 ILE B O 1
ATOM 4947 N N . PHE B 1 120 ? -22.453 3.699 5.625 1 98.06 120 PHE B N 1
ATOM 4948 C CA . PHE B 1 120 ? -21.047 4.059 5.641 1 98.06 120 PHE B CA 1
ATOM 4949 C C . PHE B 1 120 ? -20.406 3.805 4.277 1 98.06 120 PHE B C 1
ATOM 4951 O O . PHE B 1 120 ? -20.312 2.658 3.84 1 98.06 120 PHE B O 1
ATOM 4958 N N . LEU B 1 121 ? -19.984 4.859 3.631 1 96.62 121 LEU B N 1
ATOM 4959 C CA . LEU B 1 121 ? -19.438 4.812 2.285 1 96.62 121 LEU B CA 1
ATOM 4960 C C . LEU B 1 121 ? -17.953 5.16 2.299 1 96.62 121 LEU B C 1
ATOM 4962 O O . LEU B 1 121 ? -17.578 6.332 2.428 1 96.62 121 LEU B O 1
ATOM 4966 N N . ASP B 1 122 ? -17.109 4.164 2.115 1 94.56 122 ASP B N 1
ATOM 4967 C CA . ASP B 1 122 ? -15.664 4.367 2.152 1 94.56 122 ASP B CA 1
ATOM 4968 C C . ASP B 1 122 ? -15.109 4.625 0.753 1 94.56 122 ASP B C 1
ATOM 4970 O O . ASP B 1 122 ? -15.516 3.971 -0.21 1 94.56 122 ASP B O 1
ATOM 4974 N N . GLU B 1 123 ? -14.188 5.586 0.643 1 91.12 123 GLU B N 1
ATOM 4975 C CA . GLU B 1 123 ? -13.547 5.984 -0.607 1 91.12 123 GLU B CA 1
ATOM 4976 C C . GLU B 1 123 ? -14.586 6.32 -1.675 1 91.12 123 GLU B C 1
ATOM 4978 O O . GLU B 1 123 ? -14.539 5.785 -2.783 1 91.12 123 GLU B O 1
ATOM 4983 N N . ILE B 1 124 ? -15.445 7.242 -1.378 1 91.31 124 ILE B N 1
ATOM 4984 C CA . ILE B 1 124 ? -16.641 7.539 -2.178 1 91.31 124 ILE B CA 1
ATOM 4985 C C . ILE B 1 124 ? -16.219 8.164 -3.504 1 91.31 124 ILE B C 1
ATOM 4987 O O . ILE B 1 124 ? -16.984 8.164 -4.469 1 91.31 124 ILE B O 1
ATOM 4991 N N . GLN B 1 125 ? -14.898 8.711 -3.576 1 87.19 125 GLN B N 1
ATOM 4992 C CA . GLN B 1 125 ? -14.445 9.383 -4.789 1 87.19 125 GLN B CA 1
ATOM 4993 C C . GLN B 1 125 ? -14.359 8.406 -5.957 1 87.19 125 GLN B C 1
ATOM 4995 O O . GLN B 1 125 ? -14.289 8.82 -7.117 1 87.19 125 GLN B O 1
ATOM 5000 N N . TYR B 1 126 ? -14.438 7.141 -5.691 1 86.12 126 TYR B N 1
ATOM 5001 C CA . TYR B 1 126 ? -14.312 6.141 -6.746 1 86.12 126 TYR B CA 1
ATOM 5002 C C . TYR B 1 126 ? -15.68 5.73 -7.27 1 86.12 126 TYR B C 1
ATOM 5004 O O . TYR B 1 126 ? -15.781 5.031 -8.281 1 86.12 126 TYR B O 1
ATOM 5012 N N . ALA B 1 127 ? -16.734 6.105 -6.582 1 87.75 127 ALA B N 1
ATOM 5013 C CA . ALA B 1 127 ? -18.078 5.789 -7.039 1 87.75 127 ALA B CA 1
ATOM 5014 C C . ALA B 1 127 ? -18.547 6.762 -8.117 1 87.75 127 ALA B C 1
ATOM 5016 O O . ALA B 1 127 ? -18.328 7.973 -8.008 1 87.75 127 ALA B O 1
ATOM 5017 N N . SER B 1 128 ? -19.156 6.145 -9.109 1 83.62 128 SER B N 1
ATOM 5018 C CA . SER B 1 128 ? -19.656 6.988 -10.188 1 83.62 128 SER B CA 1
ATOM 5019 C C . SER B 1 128 ? -20.844 7.828 -9.727 1 83.62 128 SER B C 1
ATOM 5021 O O . SER B 1 128 ? -21.75 7.32 -9.062 1 83.62 128 SER B O 1
ATOM 5023 N N . ASP B 1 129 ? -20.859 9.086 -9.961 1 85.44 129 ASP B N 1
ATOM 5024 C CA . ASP B 1 129 ? -21.938 10.023 -9.719 1 85.44 129 ASP B CA 1
ATOM 5025 C C . ASP B 1 129 ? -22.344 10.031 -8.242 1 85.44 129 ASP B C 1
ATOM 5027 O O . ASP B 1 129 ? -23.531 10.086 -7.918 1 85.44 129 ASP B O 1
ATOM 5031 N N . TRP B 1 130 ? -21.391 9.867 -7.422 1 86.62 130 TRP B N 1
ATOM 5032 C CA . TRP B 1 130 ? -21.672 9.789 -5.992 1 86.62 130 TRP B CA 1
ATOM 5033 C C . TRP B 1 130 ? -22.328 11.078 -5.492 1 86.62 130 TRP B C 1
ATOM 5035 O O . TRP B 1 130 ? -23.219 11.039 -4.641 1 86.62 130 TRP B O 1
ATOM 5045 N N . ASP B 1 131 ? -21.922 12.258 -5.992 1 83.5 131 ASP B N 1
ATOM 5046 C CA . ASP B 1 131 ? -22.438 13.555 -5.551 1 83.5 131 ASP B CA 1
ATOM 5047 C C . ASP B 1 131 ? -23.922 13.688 -5.863 1 83.5 131 ASP B C 1
ATOM 5049 O O . ASP B 1 131 ? -24.703 14.141 -5.023 1 83.5 131 ASP B O 1
ATOM 5053 N N . ARG B 1 132 ? -24.297 13.242 -7.008 1 86.88 132 ARG B N 1
ATOM 5054 C CA . ARG B 1 132 ? -25.703 13.281 -7.414 1 86.88 132 ARG B CA 1
ATOM 5055 C C . ARG B 1 132 ? -26.547 12.336 -6.562 1 86.88 132 ARG B C 1
ATOM 5057 O O . ARG B 1 132 ? -27.625 12.711 -6.094 1 86.88 132 ARG B O 1
ATOM 5064 N N . TRP B 1 133 ? -26.047 11.227 -6.375 1 89.81 133 TRP B N 1
ATOM 5065 C CA . TRP B 1 133 ? -26.828 10.211 -5.664 1 89.81 133 TRP B CA 1
ATOM 5066 C C . TRP B 1 133 ? -26.938 10.555 -4.184 1 89.81 133 TRP B C 1
ATOM 5068 O O . TRP B 1 133 ? -27.969 10.273 -3.557 1 89.81 133 TRP B O 1
ATOM 5078 N N . LEU B 1 134 ? -25.922 11.133 -3.586 1 90 134 LEU B N 1
ATOM 5079 C CA . LEU B 1 134 ? -26.016 11.555 -2.191 1 90 134 LEU B CA 1
ATOM 5080 C C . LEU B 1 134 ? -27.125 12.578 -2 1 90 134 LEU B C 1
ATOM 5082 O O . LEU B 1 134 ? -27.844 12.547 -0.997 1 90 134 LEU B O 1
ATOM 5086 N N . LYS B 1 135 ? -27.281 13.438 -2.965 1 89.5 135 LYS B N 1
ATOM 5087 C CA . LYS B 1 135 ? -28.344 14.43 -2.912 1 89.5 135 LYS B CA 1
ATOM 5088 C C . LYS B 1 135 ? -29.719 13.758 -2.99 1 89.5 135 LYS B C 1
ATOM 5090 O O . LYS B 1 135 ? -30.609 14.07 -2.205 1 89.5 135 LYS B O 1
ATOM 5095 N N . VAL B 1 136 ? -29.812 12.867 -3.869 1 91.75 136 VAL B N 1
ATOM 5096 C CA . VAL B 1 136 ? -31.078 12.164 -4.09 1 91.75 136 VAL B CA 1
ATOM 5097 C C . VAL B 1 136 ? -31.469 11.406 -2.826 1 91.75 136 VAL B C 1
ATOM 5099 O O . VAL B 1 136 ? -32.625 11.516 -2.365 1 91.75 136 VAL B O 1
ATOM 5102 N N . TYR B 1 137 ? -30.578 10.75 -2.27 1 92.69 137 TYR B N 1
ATOM 5103 C CA . TYR B 1 137 ? -30.891 9.938 -1.103 1 92.69 137 TYR B CA 1
ATOM 5104 C C . TYR B 1 137 ? -31.125 10.812 0.125 1 92.69 137 TYR B C 1
ATOM 5106 O O . TYR B 1 137 ? -31.938 10.477 0.991 1 92.69 137 TYR B O 1
ATOM 5114 N N . TYR B 1 138 ? -30.391 11.914 0.213 1 92.25 138 TYR B N 1
ATOM 5115 C CA . TYR B 1 138 ? -30.641 12.852 1.302 1 92.25 138 TYR B CA 1
ATOM 5116 C C . TYR B 1 138 ? -32.094 13.312 1.307 1 92.25 138 TYR B C 1
ATOM 5118 O O . TYR B 1 138 ? -32.719 13.414 2.365 1 92.25 138 TYR B O 1
ATOM 5126 N N . ASP B 1 139 ? -32.625 13.484 0.133 1 91.75 139 ASP B N 1
ATOM 5127 C CA . ASP B 1 139 ? -33.969 14.008 -0.001 1 91.75 139 ASP B CA 1
ATOM 5128 C C . ASP B 1 139 ? -35 12.883 0.102 1 91.75 139 ASP B C 1
ATOM 5130 O O . ASP B 1 139 ? -36.062 13.062 0.7 1 91.75 139 ASP B O 1
ATOM 5134 N N . LEU B 1 140 ? -34.75 11.711 -0.379 1 93.19 140 LEU B N 1
ATOM 5135 C CA . LEU B 1 140 ? -35.719 10.633 -0.493 1 93.19 140 LEU B CA 1
ATOM 5136 C C . LEU B 1 140 ? -35.75 9.797 0.783 1 93.19 140 LEU B C 1
ATOM 5138 O O . LEU B 1 140 ? -36.75 9.141 1.072 1 93.19 140 LEU B O 1
ATOM 5142 N N . ARG B 1 141 ? -34.625 9.828 1.454 1 94.5 141 ARG B N 1
ATOM 5143 C CA . ARG B 1 141 ? -34.531 9.016 2.666 1 94.5 141 ARG B CA 1
ATOM 5144 C C . ARG B 1 141 ? -34.188 9.875 3.873 1 94.5 141 ARG B C 1
ATOM 5146 O O . ARG B 1 141 ? -33.031 9.852 4.344 1 94.5 141 ARG B O 1
ATOM 5153 N N . PRO B 1 142 ? -35.125 10.453 4.473 1 92 142 PRO B N 1
ATOM 5154 C CA . PRO B 1 142 ? -34.875 11.422 5.535 1 92 142 PRO B CA 1
ATOM 5155 C C . PRO B 1 142 ? -34.375 10.766 6.824 1 92 142 PRO B C 1
ATOM 5157 O O . PRO B 1 142 ? -33.781 11.438 7.672 1 92 142 PRO B O 1
ATOM 5160 N N . LYS B 1 143 ? -34.531 9.508 6.938 1 94.31 143 LYS B N 1
ATOM 5161 C CA . LYS B 1 143 ? -34.156 8.859 8.188 1 94.31 143 LYS B CA 1
ATOM 5162 C C . LYS B 1 143 ? -32.781 8.156 8.047 1 94.31 143 LYS B C 1
ATOM 5164 O O . LYS B 1 143 ? -32.312 7.531 8.992 1 94.31 143 LYS B O 1
ATOM 5169 N N . TRP B 1 144 ? -32.156 8.312 6.859 1 95.44 144 TRP B N 1
ATOM 5170 C CA . TRP B 1 144 ? -30.828 7.738 6.664 1 95.44 144 TRP B CA 1
ATOM 5171 C C . TRP B 1 144 ? -29.766 8.633 7.277 1 95.44 144 TRP B C 1
ATOM 5173 O O . TRP B 1 144 ? -29.828 9.859 7.184 1 95.44 144 TRP B O 1
ATOM 5183 N N . LYS B 1 145 ? -28.906 8.094 7.949 1 96.44 145 LYS B N 1
ATOM 5184 C CA . LYS B 1 145 ? -27.672 8.742 8.367 1 96.44 145 LYS B CA 1
ATOM 5185 C C . LYS B 1 145 ? -26.484 8.219 7.57 1 96.44 145 LYS B C 1
ATOM 5187 O O . LYS B 1 145 ? -26.234 7.008 7.535 1 96.44 145 LYS B O 1
ATOM 5192 N N . VAL B 1 146 ? -25.766 9.117 6.914 1 96.44 146 VAL B N 1
ATOM 5193 C CA . VAL B 1 146 ? -24.703 8.695 5.992 1 96.44 146 VAL B CA 1
ATOM 5194 C C . VAL B 1 146 ? -23.375 9.289 6.43 1 96.44 146 VAL B C 1
ATOM 5196 O O . VAL B 1 146 ? -23.297 10.469 6.773 1 96.44 146 VAL B O 1
ATOM 5199 N N . VAL B 1 147 ? -22.359 8.492 6.527 1 96.88 147 VAL B N 1
ATOM 5200 C CA . VAL B 1 147 ? -20.984 8.906 6.723 1 96.88 147 VAL B CA 1
ATOM 5201 C C . VAL B 1 147 ? -20.125 8.391 5.574 1 96.88 147 VAL B C 1
ATOM 5203 O O . VAL B 1 147 ? -20.109 7.195 5.285 1 96.88 147 VAL B O 1
ATOM 5206 N N . ALA B 1 148 ? -19.453 9.234 4.902 1 95.38 148 ALA B N 1
ATOM 5207 C CA . ALA B 1 148 ? -18.609 8.859 3.777 1 95.38 148 ALA B CA 1
ATOM 5208 C C . ALA B 1 148 ? -17.156 9.32 3.998 1 95.38 148 ALA B C 1
ATOM 5210 O O . ALA B 1 148 ? -16.906 10.219 4.801 1 95.38 148 ALA B O 1
ATOM 5211 N N . THR B 1 149 ? -16.219 8.617 3.414 1 95.06 149 THR B N 1
ATOM 5212 C CA . THR B 1 149 ? -14.828 9.039 3.447 1 95.06 149 THR B CA 1
ATOM 5213 C C . THR B 1 149 ? -14.297 9.266 2.035 1 95.06 149 THR B C 1
ATOM 5215 O O . THR B 1 149 ? -14.828 8.703 1.071 1 95.06 149 THR B O 1
ATOM 5218 N N . GLY B 1 150 ? -13.32 10.117 1.926 1 88.81 150 GLY B N 1
ATOM 5219 C CA . GLY B 1 150 ? -12.602 10.344 0.682 1 88.81 150 GLY B CA 1
ATOM 5220 C C . GLY B 1 150 ? -11.242 10.984 0.886 1 88.81 150 GLY B C 1
ATOM 5221 O O . GLY B 1 150 ? -11.062 11.797 1.794 1 88.81 150 GLY B O 1
ATOM 5222 N N . SER B 1 151 ? -10.195 10.555 0.098 1 77.94 151 SER B N 1
ATOM 5223 C CA . SER B 1 151 ? -8.852 11.133 0.202 1 77.94 151 SER B CA 1
ATOM 5224 C C . SER B 1 151 ? -8.781 12.492 -0.479 1 77.94 151 SER B C 1
ATOM 5226 O O . SER B 1 151 ? -7.941 13.32 -0.132 1 77.94 151 SER B O 1
ATOM 5228 N N . ALA B 1 152 ? -9.383 12.602 -1.691 1 64.69 152 ALA B N 1
ATOM 5229 C CA . ALA B 1 152 ? -9.398 13.852 -2.443 1 64.69 152 ALA B CA 1
ATOM 5230 C C . ALA B 1 152 ? -10.797 14.461 -2.484 1 64.69 152 ALA B C 1
ATOM 5232 O O . ALA B 1 152 ? -11.773 13.758 -2.77 1 64.69 152 ALA B O 1
ATOM 5233 N N . SER B 1 153 ? -10.984 15.594 -1.702 1 58.56 153 SER B N 1
ATOM 5234 C CA . SER B 1 153 ? -12.312 16.125 -1.397 1 58.56 153 SER B CA 1
ATOM 5235 C C . SER B 1 153 ? -12.703 17.234 -2.371 1 58.56 153 SER B C 1
ATOM 5237 O O . SER B 1 153 ? -13.727 17.891 -2.182 1 58.56 153 SER B O 1
ATOM 5239 N N . PRO B 1 154 ? -11.789 17.703 -3.24 1 52.97 154 PRO B N 1
ATOM 5240 C CA . PRO B 1 154 ? -12.18 19 -3.793 1 52.97 154 PRO B CA 1
ATOM 5241 C C . PRO B 1 154 ? -13.609 19.016 -4.328 1 52.97 154 PRO B C 1
ATOM 5243 O O . PRO B 1 154 ? -14.359 19.953 -4.059 1 52.97 154 PRO B O 1
ATOM 5246 N N . LYS B 1 155 ? -13.797 18.047 -5.273 1 53.41 155 LYS B N 1
ATOM 5247 C CA . LYS B 1 155 ? -15.148 18.094 -5.824 1 53.41 155 LYS B CA 1
ATOM 5248 C C . LYS B 1 155 ? -16.188 17.938 -4.723 1 53.41 155 LYS B C 1
ATOM 5250 O O . LYS B 1 155 ? -17.266 18.531 -4.797 1 53.41 155 LYS B O 1
ATOM 5255 N N . LEU B 1 156 ? -15.656 17.266 -3.789 1 53.91 156 LEU B N 1
ATOM 5256 C CA . LEU B 1 156 ? -16.594 17.078 -2.691 1 53.91 156 LEU B CA 1
ATOM 5257 C C . LEU B 1 156 ? -16.859 18.391 -1.967 1 53.91 156 LEU B C 1
ATOM 5259 O O . LEU B 1 156 ? -18.016 18.719 -1.668 1 53.91 156 LEU B O 1
ATOM 5263 N N . ILE B 1 157 ? -15.656 19.062 -1.74 1 55.56 157 ILE B N 1
ATOM 5264 C CA . ILE B 1 157 ? -15.742 20.297 -0.968 1 55.56 157 ILE B CA 1
ATOM 5265 C C . ILE B 1 157 ? -16.344 21.406 -1.828 1 55.56 157 ILE B C 1
ATOM 5267 O O . ILE B 1 157 ? -17.234 22.141 -1.379 1 55.56 157 ILE B O 1
ATOM 5271 N N . GLU B 1 158 ? -15.75 21.469 -3.088 1 55.62 158 GLU B N 1
ATOM 5272 C CA . GLU B 1 158 ? -16.266 22.547 -3.945 1 55.62 158 GLU B CA 1
ATOM 5273 C C . GLU B 1 158 ? -17.734 22.328 -4.277 1 55.62 158 GLU B C 1
ATOM 5275 O O . GLU B 1 158 ? -18.531 23.266 -4.262 1 55.62 158 GLU B O 1
ATOM 5280 N N . GLU B 1 159 ? -17.953 21.047 -4.613 1 52.91 159 GLU B N 1
ATOM 5281 C CA . GLU B 1 159 ? -19.344 20.734 -4.93 1 52.91 159 GLU B CA 1
ATOM 5282 C C . GLU B 1 159 ? -20.234 20.828 -3.686 1 52.91 159 GLU B C 1
ATOM 5284 O O . GLU B 1 159 ? -21.406 21.188 -3.779 1 52.91 159 GLU B O 1
ATOM 5289 N N . VAL B 1 160 ? -19.688 20.484 -2.631 1 51.91 160 VAL B N 1
ATOM 5290 C CA . VAL B 1 160 ? -20.406 20.578 -1.369 1 51.91 160 VAL B CA 1
ATOM 5291 C C . VAL B 1 160 ? -20.766 22.047 -1.086 1 51.91 160 VAL B C 1
ATOM 5293 O O . VAL B 1 160 ? -21.875 22.344 -0.633 1 51.91 160 VAL B O 1
ATOM 5296 N N . LYS B 1 161 ? -19.812 22.953 -1.343 1 53.59 161 LYS B N 1
ATOM 5297 C CA . LYS B 1 161 ? -20.094 24.375 -1.13 1 53.59 161 LYS B CA 1
ATOM 5298 C C . LYS B 1 161 ? -21.266 24.828 -2.008 1 53.59 161 LYS B C 1
ATOM 5300 O O . LYS B 1 161 ? -22.094 25.625 -1.575 1 53.59 161 LYS B O 1
ATOM 5305 N N . GLU B 1 162 ? -21.266 24.234 -3.191 1 54.22 162 GLU B N 1
ATOM 5306 C CA . GLU B 1 162 ? -22.328 24.719 -4.074 1 54.22 162 GLU B CA 1
ATOM 5307 C C . GLU B 1 162 ? -23.609 23.906 -3.908 1 54.22 162 GLU B C 1
ATOM 5309 O O . GLU B 1 162 ? -24.703 24.453 -3.764 1 54.22 162 GLU B O 1
ATOM 5314 N N . SER B 1 163 ? -23.516 22.656 -4.152 1 53.31 163 SER B N 1
ATOM 5315 C CA . SER B 1 163 ? -24.719 21.844 -4.289 1 53.31 163 SER B CA 1
ATOM 5316 C C . SER B 1 163 ? -25.141 21.25 -2.951 1 53.31 163 SER B C 1
ATOM 5318 O O . SER B 1 163 ? -26.328 20.953 -2.746 1 53.31 163 SER B O 1
ATOM 5320 N N . GLY B 1 164 ? -24.203 21.125 -2.023 1 57.38 164 GLY B N 1
ATOM 5321 C CA . GLY B 1 164 ? -24.469 20.422 -0.78 1 57.38 164 GLY B CA 1
ATOM 5322 C C . GLY B 1 164 ? -24.688 21.344 0.401 1 57.38 164 GLY B C 1
ATOM 5323 O O . GLY B 1 164 ? -24.719 20.891 1.55 1 57.38 164 GLY B O 1
ATOM 5324 N N . VAL B 1 165 ? -24.812 22.531 -0.032 1 60.66 165 VAL B N 1
ATOM 5325 C CA . VAL B 1 165 ? -25 23.516 1.034 1 60.66 165 VAL B CA 1
ATOM 5326 C C . VAL B 1 165 ? -26.234 23.141 1.856 1 60.66 165 VAL B C 1
ATOM 5328 O O . VAL B 1 165 ? -27.328 22.984 1.311 1 60.66 165 VAL B O 1
ATOM 5331 N N . GLY B 1 166 ? -25.922 22.75 3.02 1 70.94 166 GLY B N 1
ATOM 5332 C CA . GLY B 1 166 ? -26.938 22.406 4.004 1 70.94 166 GLY B CA 1
ATOM 5333 C C . GLY B 1 166 ? -27.172 20.906 4.129 1 70.94 166 GLY B C 1
ATOM 5334 O O . GLY B 1 166 ? -27.828 20.453 5.062 1 70.94 166 GLY B O 1
ATOM 5335 N N . ARG B 1 167 ? -26.562 20.156 3.135 1 82.69 167 ARG B N 1
ATOM 5336 C CA . ARG B 1 167 ? -26.906 18.734 3.164 1 82.69 167 ARG B CA 1
ATOM 5337 C C . ARG B 1 167 ? -25.797 17.922 3.807 1 82.69 167 ARG B C 1
ATOM 5339 O O . ARG B 1 167 ? -26.047 16.875 4.418 1 82.69 167 ARG B O 1
ATOM 5346 N N . TRP B 1 168 ? -24.578 18.328 3.637 1 85.88 168 TRP B N 1
ATOM 5347 C CA . TRP B 1 168 ? -23.531 17.531 4.281 1 85.88 168 TRP B CA 1
ATOM 5348 C C . TRP B 1 168 ? -22.484 18.438 4.918 1 85.88 168 TRP B C 1
ATOM 5350 O O . TRP B 1 168 ? -22.375 19.609 4.57 1 85.88 168 TRP B O 1
ATOM 5360 N N . THR B 1 169 ? -21.875 17.969 5.879 1 86.81 169 THR B N 1
ATOM 5361 C CA . THR B 1 169 ? -20.766 18.578 6.609 1 86.81 169 THR B CA 1
ATOM 5362 C C . THR B 1 169 ? -19.469 17.797 6.383 1 86.81 169 THR B C 1
ATOM 5364 O O . THR B 1 169 ? -19.469 16.578 6.383 1 86.81 169 THR B O 1
ATOM 5367 N N . VAL B 1 170 ? -18.438 18.578 6.074 1 88.12 170 VAL B N 1
ATOM 5368 C CA . VAL B 1 170 ? -17.125 17.953 5.902 1 88.12 170 VAL B CA 1
ATOM 5369 C C . VAL B 1 170 ? -16.344 18 7.215 1 88.12 170 VAL B C 1
ATOM 5371 O O . VAL B 1 170 ? -16.25 19.062 7.84 1 88.12 170 VAL B O 1
ATOM 5374 N N . VAL B 1 171 ? -15.922 16.891 7.645 1 90.62 171 VAL B N 1
ATOM 5375 C CA . VAL B 1 171 ? -15.078 16.797 8.836 1 90.62 171 VAL B CA 1
ATOM 5376 C C . VAL B 1 171 ? -13.648 16.453 8.43 1 90.62 171 VAL B C 1
ATOM 5378 O O . VAL B 1 171 ? -13.406 15.414 7.805 1 90.62 171 VAL B O 1
ATOM 5381 N N . SER B 1 172 ? -12.711 17.297 8.758 1 91.44 172 SER B N 1
ATOM 5382 C CA . SER B 1 172 ? -11.305 17.062 8.43 1 91.44 172 SER B CA 1
ATOM 5383 C C . SER B 1 172 ? -10.664 16.062 9.391 1 91.44 172 SER B C 1
ATOM 5385 O O . SER B 1 172 ? -10.914 16.109 10.602 1 91.44 172 SER B O 1
ATOM 5387 N N . VAL B 1 173 ? -9.969 15.133 8.828 1 94.94 173 VAL B N 1
ATOM 5388 C CA . VAL B 1 173 ? -9.18 14.195 9.617 1 94.94 173 VAL B CA 1
ATOM 5389 C C . VAL B 1 173 ? -7.691 14.406 9.344 1 94.94 173 VAL B C 1
ATOM 5391 O O . VAL B 1 173 ? -7.117 13.766 8.461 1 94.94 173 VAL B O 1
ATOM 5394 N N . PRO B 1 174 ? -7.051 15.227 10.125 1 95.06 174 PRO B N 1
ATOM 5395 C CA . PRO B 1 174 ? -5.621 15.484 9.93 1 95.06 174 PRO B CA 1
ATOM 5396 C C . PRO B 1 174 ? -4.746 14.312 10.375 1 95.06 174 PRO B C 1
ATOM 5398 O O . PRO B 1 174 ? -5.246 13.359 10.984 1 95.06 174 PRO B O 1
ATOM 5401 N N . THR B 1 175 ? -3.467 14.344 9.969 1 97 175 THR B N 1
ATOM 5402 C CA . THR B 1 175 ? -2.541 13.383 10.562 1 97 175 THR B CA 1
ATOM 5403 C C . THR B 1 175 ? -2.49 13.555 12.078 1 97 175 THR B C 1
ATOM 5405 O O . THR B 1 175 ? -2.891 14.594 12.609 1 97 175 THR B O 1
ATOM 5408 N N . LEU B 1 176 ? -2.021 12.594 12.797 1 97.81 176 LEU B N 1
ATOM 5409 C CA . LEU B 1 176 ? -2.049 12.594 14.258 1 97.81 176 LEU B CA 1
ATOM 5410 C C . LEU B 1 176 ? -1.323 13.812 14.812 1 97.81 176 LEU B C 1
ATOM 5412 O O . LEU B 1 176 ? -0.263 14.195 14.312 1 97.81 176 LEU B O 1
ATOM 5416 N N . SER B 1 177 ? -1.909 14.383 15.758 1 97.44 177 SER B N 1
ATOM 5417 C CA . SER B 1 177 ? -1.182 15.328 16.594 1 97.44 177 SER B CA 1
ATOM 5418 C C . SER B 1 177 ? -0.221 14.617 17.531 1 97.44 177 SER B C 1
ATOM 5420 O O . SER B 1 177 ? -0.287 13.398 17.688 1 97.44 177 SER B O 1
ATOM 5422 N N . PHE B 1 178 ? 0.68 15.398 18.141 1 98.12 178 PHE B N 1
ATOM 5423 C CA . PHE B 1 178 ? 1.576 14.805 19.125 1 98.12 178 PHE B CA 1
ATOM 5424 C C . PHE B 1 178 ? 0.788 14.234 20.297 1 98.12 178 PHE B C 1
ATOM 5426 O O . PHE B 1 178 ? 1.153 13.195 20.859 1 98.12 178 PHE B O 1
ATOM 5433 N N . TYR B 1 179 ? -0.298 14.859 20.625 1 97.19 179 TYR B N 1
ATOM 5434 C CA . TYR B 1 179 ? -1.181 14.367 21.688 1 97.19 179 TYR B CA 1
ATOM 5435 C C . TYR B 1 179 ? -1.747 13 21.328 1 97.19 179 TYR B C 1
ATOM 5437 O O . TYR B 1 179 ? -1.643 12.047 22.109 1 97.19 179 TYR B O 1
ATOM 5445 N N . GLU B 1 180 ? -2.332 12.875 20.156 1 97.25 180 GLU B N 1
ATOM 5446 C CA . GLU B 1 180 ? -2.918 11.617 19.703 1 97.25 180 GLU B CA 1
ATOM 5447 C C . GLU B 1 180 ? -1.855 10.531 19.562 1 97.25 180 GLU B C 1
ATOM 5449 O O . GLU B 1 180 ? -2.127 9.359 19.828 1 97.25 180 GLU B O 1
ATOM 5454 N N . PHE B 1 181 ? -0.69 10.977 19.078 1 97.69 181 PHE B N 1
ATOM 5455 C CA . PHE B 1 181 ? 0.426 10.047 18.969 1 97.69 181 PHE B CA 1
ATOM 5456 C C . PHE B 1 181 ? 0.746 9.414 20.312 1 97.69 181 PHE B C 1
ATOM 5458 O O . PHE B 1 181 ? 0.86 8.195 20.422 1 97.69 181 PHE B O 1
ATOM 5465 N N . CYS B 1 182 ? 0.819 10.25 21.359 1 97.62 182 CYS B N 1
ATOM 5466 C CA . CYS B 1 182 ? 1.124 9.773 22.703 1 97.62 182 CYS B CA 1
ATOM 5467 C C . CYS B 1 182 ? -0.003 8.898 23.25 1 97.62 182 CYS B C 1
ATOM 5469 O O . CYS B 1 182 ? 0.247 7.938 23.969 1 97.62 182 CYS B O 1
ATOM 5471 N N . GLU B 1 183 ? -1.167 9.234 22.859 1 96.38 183 GLU B N 1
ATOM 5472 C CA . GLU B 1 183 ? -2.32 8.445 23.281 1 96.38 183 GLU B CA 1
ATOM 5473 C C . GLU B 1 183 ? -2.277 7.043 22.672 1 96.38 183 GLU B C 1
ATOM 5475 O O . GLU B 1 183 ? -2.455 6.051 23.391 1 96.38 183 GLU B O 1
ATOM 5480 N N . ILE B 1 184 ? -2.074 6.961 21.391 1 95.88 184 ILE B N 1
ATOM 5481 C CA . ILE B 1 184 ? -2.045 5.676 20.703 1 95.88 184 ILE B CA 1
ATOM 5482 C C . ILE B 1 184 ? -0.857 4.852 21.203 1 95.88 184 ILE B C 1
ATOM 5484 O O . ILE B 1 184 ? -0.96 3.633 21.359 1 95.88 184 ILE B O 1
ATOM 5488 N N . LEU B 1 185 ? 0.232 5.562 21.453 1 95.31 185 LEU B N 1
ATOM 5489 C CA . LEU B 1 185 ? 1.431 4.902 21.953 1 95.31 185 LEU B CA 1
ATOM 5490 C C . LEU B 1 185 ? 1.185 4.32 23.344 1 95.31 185 LEU B C 1
ATOM 5492 O O . LEU B 1 185 ? 1.888 3.4 23.766 1 95.31 185 LEU B O 1
ATOM 5496 N N . GLY B 1 186 ? 0.223 4.809 24.062 1 95.12 186 GLY B N 1
ATOM 5497 C CA . GLY B 1 186 ? -0.03 4.398 25.438 1 95.12 186 GLY B CA 1
ATOM 5498 C C . GLY B 1 186 ? 0.972 4.965 26.422 1 95.12 186 GLY B C 1
ATOM 5499 O O . GLY B 1 186 ? 1.36 4.293 27.391 1 95.12 186 GLY B O 1
ATOM 5500 N N . ALA B 1 187 ? 1.4 6.23 26.125 1 95.69 187 ALA B N 1
ATOM 5501 C CA . ALA B 1 187 ? 2.365 6.859 27.031 1 95.69 187 ALA B CA 1
ATOM 5502 C C . ALA B 1 187 ? 1.78 7.035 28.422 1 95.69 187 ALA B C 1
ATOM 5504 O O . ALA B 1 187 ? 0.799 7.762 28.609 1 95.69 187 ALA B O 1
ATOM 5505 N N . GLU B 1 188 ? 2.34 6.473 29.359 1 94.25 188 GLU B N 1
ATOM 5506 C CA . GLU B 1 188 ? 1.827 6.473 30.734 1 94.25 188 GLU B CA 1
ATOM 5507 C C . GLU B 1 188 ? 2.025 7.832 31.391 1 94.25 188 GLU B C 1
ATOM 5509 O O . GLU B 1 188 ? 1.321 8.172 32.344 1 94.25 188 GLU B O 1
ATOM 5514 N N . GLU B 1 189 ? 2.959 8.602 30.859 1 94.81 189 GLU B N 1
ATOM 5515 C CA . GLU B 1 189 ? 3.326 9.883 31.453 1 94.81 189 GLU B CA 1
ATOM 5516 C C . GLU B 1 189 ? 2.316 10.969 31.109 1 94.81 189 GLU B C 1
ATOM 5518 O O . GLU B 1 189 ? 2.412 12.102 31.594 1 94.81 189 GLU B O 1
ATOM 5523 N N . ARG B 1 190 ? 1.33 10.68 30.297 1 94.75 190 ARG B N 1
ATOM 5524 C CA . ARG B 1 190 ? 0.364 11.695 29.891 1 94.75 190 ARG B CA 1
ATOM 5525 C C . ARG B 1 190 ? -0.396 12.242 31.094 1 94.75 190 ARG B C 1
ATOM 5527 O O . ARG B 1 190 ? -0.997 11.477 31.859 1 94.75 190 ARG B O 1
ATOM 5534 N N . PRO B 1 191 ? -0.392 13.508 31.203 1 93.44 191 PRO B N 1
ATOM 5535 C CA . PRO B 1 191 ? -1.119 14.086 32.344 1 93.44 191 PRO B CA 1
ATOM 5536 C C . PRO B 1 191 ? -2.635 14.039 32.156 1 93.44 191 PRO B C 1
ATOM 5538 O O . PRO B 1 191 ? -3.127 14.148 31.016 1 93.44 191 PRO B O 1
ATOM 5541 N N . LYS B 1 192 ? -3.412 13.859 33.219 1 86.44 192 LYS B N 1
ATOM 5542 C CA . LYS B 1 192 ? -4.867 13.734 33.188 1 86.44 192 LYS B CA 1
ATOM 5543 C C . LYS B 1 192 ? -5.543 15.094 33.281 1 86.44 192 LYS B C 1
ATOM 5545 O O . LYS B 1 192 ? -6.641 15.297 32.781 1 86.44 192 LYS B O 1
ATOM 5550 N N . ASN B 1 193 ? -4.934 16.078 33.969 1 84.88 193 ASN B N 1
ATOM 5551 C CA . ASN B 1 193 ? -5.629 17.328 34.281 1 84.88 193 ASN B CA 1
ATOM 5552 C C . ASN B 1 193 ? -4.926 18.531 33.656 1 84.88 193 ASN B C 1
ATOM 5554 O O . ASN B 1 193 ? -4.387 19.375 34.375 1 84.88 193 ASN B O 1
ATOM 5558 N N . LEU B 1 194 ? -5.051 18.547 32.344 1 90.38 194 LEU B N 1
ATOM 5559 C CA . LEU B 1 194 ? -4.496 19.734 31.672 1 90.38 194 LEU B CA 1
ATOM 5560 C C . LEU B 1 194 ? -5.59 20.75 31.359 1 90.38 194 LEU B C 1
ATOM 5562 O O . LEU B 1 194 ? -6.715 20.375 31.031 1 90.38 194 LEU B O 1
ATOM 5566 N N . PRO B 1 195 ? -5.273 21.938 31.578 1 85.44 195 PRO B N 1
ATOM 5567 C CA . PRO B 1 195 ? -6.281 22.938 31.234 1 85.44 195 PRO B CA 1
ATOM 5568 C C . PRO B 1 195 ? -6.539 23.031 29.734 1 85.44 195 PRO B C 1
ATOM 5570 O O . PRO B 1 195 ? -5.656 22.719 28.938 1 85.44 195 PRO B O 1
ATOM 5573 N N . ASN B 1 196 ? -7.797 23.375 29.469 1 85.81 196 ASN B N 1
ATOM 5574 C CA . ASN B 1 196 ? -8.07 23.719 28.078 1 85.81 196 ASN B CA 1
ATOM 5575 C C . ASN B 1 196 ? -7.359 25 27.672 1 85.81 196 ASN B C 1
ATOM 5577 O O . ASN B 1 196 ? -7.422 26 28.391 1 85.81 196 ASN B O 1
ATOM 5581 N N . LEU B 1 197 ? -6.609 24.938 26.688 1 86.19 197 LEU B N 1
ATOM 5582 C CA . LEU B 1 197 ? -5.812 26.094 26.297 1 86.19 197 LEU B CA 1
ATOM 5583 C C . LEU B 1 197 ? -6.34 26.703 25 1 86.19 197 LEU B C 1
ATOM 5585 O O . LEU B 1 197 ? -6.895 26 24.156 1 86.19 197 LEU B O 1
ATOM 5589 N N . ASP B 1 198 ? -6.207 27.984 24.969 1 92.06 198 ASP B N 1
ATOM 5590 C CA . ASP B 1 198 ? -6.457 28.797 23.781 1 92.06 198 ASP B CA 1
ATOM 5591 C C . ASP B 1 198 ? -5.254 29.688 23.453 1 92.06 198 ASP B C 1
ATOM 5593 O O . ASP B 1 198 ? -4.648 30.266 24.359 1 92.06 198 ASP B O 1
ATOM 5597 N N . LEU B 1 199 ? -4.883 29.672 22.25 1 94.5 199 LEU B N 1
ATOM 5598 C CA . LEU B 1 199 ? -3.75 30.484 21.812 1 94.5 199 LEU B CA 1
ATOM 5599 C C . LEU B 1 199 ? -3.893 31.922 22.281 1 94.5 199 LEU B C 1
ATOM 5601 O O . LEU B 1 199 ? -2.904 32.562 22.641 1 94.5 199 LEU B O 1
ATOM 5605 N N . ARG B 1 200 ? -5.102 32.5 22.297 1 90.94 200 ARG B N 1
ATOM 5606 C CA . ARG B 1 200 ? -5.41 33.906 22.641 1 90.94 200 ARG B CA 1
ATOM 5607 C C . ARG B 1 200 ? -5.066 34.188 24.094 1 90.94 200 ARG B C 1
ATOM 5609 O O . ARG B 1 200 ? -4.848 35.344 24.469 1 90.94 200 ARG B O 1
ATOM 5616 N N . GLU B 1 201 ? -4.949 33.156 24.875 1 92.44 201 GLU B N 1
ATOM 5617 C CA . GLU B 1 201 ? -4.777 33.344 26.312 1 92.44 201 GLU B CA 1
ATOM 5618 C C . GLU B 1 201 ? -3.328 33.125 26.734 1 92.44 201 GLU B C 1
ATOM 5620 O O . GLU B 1 201 ? -2.963 33.375 27.891 1 92.44 201 GLU B O 1
ATOM 5625 N N . LEU B 1 202 ? -2.496 32.719 25.891 1 92.5 202 LEU B N 1
ATOM 5626 C CA . LEU B 1 202 ? -1.151 32.25 26.234 1 92.5 202 LEU B CA 1
ATOM 5627 C C . LEU B 1 202 ? -0.334 33.406 26.812 1 92.5 202 LEU B C 1
ATOM 5629 O O . LEU B 1 202 ? 0.43 33.219 27.766 1 92.5 202 LEU B O 1
ATOM 5633 N N . SER B 1 203 ? -0.485 34.625 26.25 1 92.75 203 SER B N 1
ATOM 5634 C CA . SER B 1 203 ? 0.292 35.781 26.703 1 92.75 203 SER B CA 1
ATOM 5635 C C . SER B 1 203 ? -0.146 36.219 28.078 1 92.75 203 SER B C 1
ATOM 5637 O O . SER B 1 203 ? 0.541 37.031 28.719 1 92.75 203 SER B O 1
ATOM 5639 N N . ASN B 1 204 ? -1.278 35.688 28.547 1 91.25 204 ASN B N 1
ATOM 5640 C CA . ASN B 1 204 ? -1.782 36.031 29.875 1 91.25 204 ASN B CA 1
ATOM 5641 C C . ASN B 1 204 ? -1.215 35.125 30.953 1 91.25 204 ASN B C 1
ATOM 5643 O O . ASN B 1 204 ? -1.394 35.375 32.156 1 91.25 204 ASN B O 1
ATOM 5647 N N . PHE B 1 205 ? -0.504 34.094 30.547 1 91.12 205 PHE B N 1
ATOM 5648 C CA . PHE B 1 205 ? 0.066 33.156 31.516 1 91.12 205 PHE B CA 1
ATOM 5649 C C . PHE B 1 205 ? 1.242 33.812 32.25 1 91.12 205 PHE B C 1
ATOM 5651 O O . PHE B 1 205 ? 2.053 34.5 31.641 1 91.12 205 PHE B O 1
ATOM 5658 N N . ASN B 1 206 ? 1.255 33.562 33.531 1 89.94 206 ASN B N 1
ATOM 5659 C CA . ASN B 1 206 ? 2.441 34 34.281 1 89.94 206 ASN B CA 1
ATOM 5660 C C . ASN B 1 206 ? 3.531 32.906 34.25 1 89.94 206 ASN B C 1
ATOM 5662 O O . ASN B 1 206 ? 3.322 31.828 33.719 1 89.94 206 ASN B O 1
ATOM 5666 N N . ASP B 1 207 ? 4.656 33.219 34.781 1 90.94 207 ASP B N 1
ATOM 5667 C CA . ASP B 1 207 ? 5.824 32.344 34.688 1 90.94 207 ASP B CA 1
ATOM 5668 C C . ASP B 1 207 ? 5.562 31.031 35.406 1 90.94 207 ASP B C 1
ATOM 5670 O O . ASP B 1 207 ? 6.016 29.969 34.938 1 90.94 207 ASP B O 1
ATOM 5674 N N . HIS B 1 208 ? 4.797 31.094 36.469 1 93.25 208 HIS B N 1
ATOM 5675 C CA . HIS B 1 208 ? 4.508 29.891 37.219 1 93.25 208 HIS B CA 1
ATOM 5676 C C . HIS B 1 208 ? 3.604 28.938 36.438 1 93.25 208 HIS B C 1
ATOM 5678 O O . HIS B 1 208 ? 3.803 27.719 36.438 1 93.25 208 HIS B O 1
ATOM 5684 N N . GLN B 1 209 ? 2.637 29.469 35.781 1 92.88 209 GLN B N 1
ATOM 5685 C CA . GLN B 1 209 ? 1.706 28.688 35 1 92.88 209 GLN B CA 1
ATOM 5686 C C . GLN B 1 209 ? 2.422 28 33.844 1 92.88 209 GLN B C 1
ATOM 5688 O O . GLN B 1 209 ? 2.189 26.812 33.562 1 92.88 209 GLN B O 1
ATOM 5693 N N . ILE B 1 210 ? 3.307 28.719 33.219 1 93.81 210 ILE B N 1
ATOM 5694 C CA . ILE B 1 210 ? 4.066 28.172 32.094 1 93.81 210 ILE B CA 1
ATOM 5695 C C . ILE B 1 210 ? 5 27.062 32.594 1 93.81 210 ILE B C 1
ATOM 5697 O O . ILE B 1 210 ? 5.086 26 32 1 93.81 210 ILE B O 1
ATOM 5701 N N . SER B 1 211 ? 5.656 27.344 33.688 1 94.94 211 SER B N 1
ATOM 5702 C CA . SER B 1 211 ? 6.574 26.375 34.281 1 94.94 211 SER B CA 1
ATOM 5703 C C . SER B 1 211 ? 5.852 25.094 34.656 1 94.94 211 SER B C 1
ATOM 5705 O O . SER B 1 211 ? 6.371 23.984 34.469 1 94.94 211 SER B O 1
ATOM 5707 N N . GLU B 1 212 ? 4.703 25.25 35.188 1 93.5 212 GLU B N 1
ATOM 5708 C CA . GLU B 1 212 ? 3.914 24.094 35.594 1 93.5 212 GLU B CA 1
ATOM 5709 C C . GLU B 1 212 ? 3.543 23.234 34.375 1 93.5 212 GLU B C 1
ATOM 5711 O O . GLU B 1 212 ? 3.643 22.016 34.438 1 93.5 212 GLU B O 1
ATOM 5716 N N . LEU B 1 213 ? 3.104 23.844 33.344 1 93.81 213 LEU B N 1
ATOM 5717 C CA . LEU B 1 213 ? 2.736 23.125 32.125 1 93.81 213 LEU B CA 1
ATOM 5718 C C . LEU B 1 213 ? 3.938 22.375 31.562 1 93.81 213 LEU B C 1
ATOM 5720 O O . LEU B 1 213 ? 3.826 21.203 31.203 1 93.81 213 LEU B O 1
ATOM 5724 N N . VAL B 1 214 ? 5.09 23.047 31.484 1 95.62 214 VAL B N 1
ATOM 5725 C CA . VAL B 1 214 ? 6.297 22.453 30.922 1 95.62 214 VAL B CA 1
ATOM 5726 C C . VAL B 1 214 ? 6.734 21.266 31.797 1 95.62 214 VAL B C 1
ATOM 5728 O O . VAL B 1 214 ? 7.09 20.203 31.266 1 95.62 214 VAL B O 1
ATOM 5731 N N . PHE B 1 215 ? 6.633 21.469 33.062 1 94.44 215 PHE B N 1
ATOM 5732 C CA . PHE B 1 215 ? 7.043 20.422 34 1 94.44 215 PHE B CA 1
ATOM 5733 C C . PHE B 1 215 ? 6.156 19.188 33.844 1 94.44 215 PHE B C 1
ATOM 5735 O O . PHE B 1 215 ? 6.652 18.062 33.844 1 94.44 215 PHE B O 1
ATOM 5742 N N . LEU B 1 216 ? 4.887 19.391 33.75 1 94.75 216 LEU B N 1
ATOM 5743 C CA . LEU B 1 216 ? 3.922 18.297 33.625 1 94.75 216 LEU B CA 1
ATOM 5744 C C . LEU B 1 216 ? 4.148 17.516 32.344 1 94.75 216 LEU B C 1
ATOM 5746 O O . LEU B 1 216 ? 3.912 16.312 32.281 1 94.75 216 LEU B O 1
ATOM 5750 N N . LEU B 1 217 ? 4.656 18.188 31.312 1 97.12 217 LEU B N 1
ATOM 5751 C CA . LEU B 1 217 ? 4.727 17.562 30 1 97.12 217 LEU B CA 1
ATOM 5752 C C . LEU B 1 217 ? 6.16 17.141 29.672 1 97.12 217 LEU B C 1
ATOM 5754 O O . LEU B 1 217 ? 6.398 16.453 28.688 1 97.12 217 LEU B O 1
ATOM 5758 N N . MET B 1 218 ? 7.125 17.438 30.469 1 96.25 218 MET B N 1
ATOM 5759 C CA . MET B 1 218 ? 8.547 17.188 30.266 1 96.25 218 MET B CA 1
ATOM 5760 C C . MET B 1 218 ? 8.805 15.703 30 1 96.25 218 MET B C 1
ATOM 5762 O O . MET B 1 218 ? 9.586 15.352 29.125 1 96.25 218 MET B O 1
ATOM 5766 N N . PRO B 1 219 ? 8.078 14.797 30.688 1 96.38 219 PRO B N 1
ATOM 5767 C CA . PRO B 1 219 ? 8.344 13.375 30.469 1 96.38 219 PRO B CA 1
ATOM 5768 C C . PRO B 1 219 ? 7.98 12.922 29.047 1 96.38 219 PRO B C 1
ATOM 5770 O O . PRO B 1 219 ? 8.445 11.867 28.594 1 96.38 219 PRO B O 1
ATOM 5773 N N . LEU B 1 220 ? 7.188 13.656 28.344 1 97.44 220 LEU B N 1
ATOM 5774 C CA . LEU B 1 220 ? 6.734 13.258 27.016 1 97.44 220 LEU B CA 1
ATOM 5775 C C . LEU B 1 220 ? 7.773 13.609 25.953 1 97.44 220 LEU B C 1
ATOM 5777 O O . LEU B 1 220 ? 7.656 13.195 24.797 1 97.44 220 LEU B O 1
ATOM 5781 N N . GLN B 1 221 ? 8.844 14.344 26.344 1 97.38 221 GLN B N 1
ATOM 5782 C CA . GLN B 1 221 ? 9.883 14.773 25.406 1 97.38 221 GLN B CA 1
ATOM 5783 C C . GLN B 1 221 ? 10.531 13.586 24.719 1 97.38 221 GLN B C 1
ATOM 5785 O O . GLN B 1 221 ? 10.906 13.672 23.547 1 97.38 221 GLN B O 1
ATOM 5790 N N . LYS B 1 222 ? 10.625 12.469 25.406 1 96.31 222 LYS B N 1
ATOM 5791 C CA . LYS B 1 222 ? 11.336 11.297 24.891 1 96.31 222 LYS B CA 1
ATOM 5792 C C . LYS B 1 222 ? 10.625 10.711 23.672 1 96.31 222 LYS B C 1
ATOM 5794 O O . LYS B 1 222 ? 11.227 9.969 22.906 1 96.31 222 LYS B O 1
ATOM 5799 N N . TYR B 1 223 ? 9.328 11.031 23.5 1 97.06 223 TYR B N 1
ATOM 5800 C CA . TYR B 1 223 ? 8.562 10.484 22.391 1 97.06 223 TYR B CA 1
ATOM 5801 C C . TYR B 1 223 ? 8.57 11.445 21.203 1 97.06 223 TYR B C 1
ATOM 5803 O O . TYR B 1 223 ? 8.117 11.094 20.109 1 97.06 223 TYR B O 1
ATOM 5811 N N . PHE B 1 224 ? 9.117 12.633 21.359 1 97.56 224 PHE B N 1
ATOM 5812 C CA . PHE B 1 224 ? 8.953 13.719 20.406 1 97.56 224 PHE B CA 1
ATOM 5813 C C . PHE B 1 224 ? 9.758 13.445 19.141 1 97.56 224 PHE B C 1
ATOM 5815 O O . PHE B 1 224 ? 9.25 13.633 18.031 1 97.56 224 PHE B O 1
ATOM 5822 N N . ASN B 1 225 ? 10.992 13 19.281 1 94.56 225 ASN B N 1
ATOM 5823 C CA . ASN B 1 225 ? 11.82 12.688 18.125 1 94.56 225 ASN B CA 1
ATOM 5824 C C . ASN B 1 225 ? 11.188 11.602 17.266 1 94.56 225 ASN B C 1
ATOM 5826 O O . ASN B 1 225 ? 11.227 11.68 16.031 1 94.56 225 ASN B O 1
ATOM 5830 N N . ARG B 1 226 ? 10.672 10.656 17.938 1 94.12 226 ARG B N 1
ATOM 5831 C CA . ARG B 1 226 ? 10.008 9.586 17.203 1 94.12 226 ARG B CA 1
ATOM 5832 C C . ARG B 1 226 ? 8.805 10.109 16.438 1 94.12 226 ARG B C 1
ATOM 5834 O O . ARG B 1 226 ? 8.586 9.727 15.281 1 94.12 226 ARG B O 1
ATOM 5841 N N . TYR B 1 227 ? 8.023 10.945 17.062 1 96.44 227 TYR B N 1
ATOM 5842 C CA . TYR B 1 227 ? 6.883 11.555 16.391 1 96.44 227 TYR B CA 1
ATOM 5843 C C . TYR B 1 227 ? 7.32 12.32 15.148 1 96.44 227 TYR B C 1
ATOM 5845 O O . TYR B 1 227 ? 6.691 12.211 14.094 1 96.44 227 TYR B O 1
ATOM 5853 N N . LEU B 1 228 ? 8.391 13.07 15.242 1 94.75 228 LEU B N 1
ATOM 5854 C CA . LEU B 1 228 ? 8.875 13.859 14.117 1 94.75 228 LEU B CA 1
ATOM 5855 C C . LEU B 1 228 ? 9.344 12.953 12.984 1 94.75 228 LEU B C 1
ATOM 5857 O O . LEU B 1 228 ? 9.219 13.305 11.812 1 94.75 228 LEU B O 1
ATOM 5861 N N . MET B 1 229 ? 9.797 11.812 13.344 1 90.56 229 MET B N 1
ATOM 5862 C CA . MET B 1 229 ? 10.375 10.891 12.375 1 90.56 229 MET B CA 1
ATOM 5863 C C . MET B 1 229 ? 9.273 10.117 11.648 1 90.56 229 MET B C 1
ATOM 5865 O O . MET B 1 229 ? 9.281 10.023 10.422 1 90.56 229 MET B O 1
ATOM 5869 N N . VAL B 1 230 ? 8.328 9.586 12.43 1 91.19 230 VAL B N 1
ATOM 5870 C CA . VAL B 1 230 ? 7.363 8.664 11.852 1 91.19 230 VAL B CA 1
ATOM 5871 C C . VAL B 1 230 ? 6.133 9.43 11.383 1 91.19 230 VAL B C 1
ATOM 5873 O O . VAL B 1 230 ? 5.344 8.922 10.578 1 91.19 230 VAL B O 1
ATOM 5876 N N . GLY B 1 231 ? 5.945 10.633 11.891 1 91.62 231 GLY B N 1
ATOM 5877 C CA . GLY B 1 231 ? 4.82 11.461 11.492 1 91.62 231 GLY B CA 1
ATOM 5878 C C . GLY B 1 231 ? 3.525 11.086 12.188 1 91.62 231 GLY B C 1
ATOM 5879 O O . GLY B 1 231 ? 3.537 10.383 13.195 1 91.62 231 GLY B O 1
ATOM 5880 N N . GLY B 1 232 ? 2.463 11.688 11.695 1 95.44 232 GLY B N 1
ATOM 5881 C CA . GLY B 1 232 ? 1.156 11.547 12.32 1 95.44 232 GLY B CA 1
ATOM 5882 C C . GLY B 1 232 ? 0.304 10.469 11.672 1 95.44 232 GLY B C 1
ATOM 5883 O O . GLY B 1 232 ? -0.876 10.688 11.398 1 95.44 232 GLY B O 1
ATOM 5884 N N . PHE B 1 233 ? 0.879 9.289 11.414 1 96 233 PHE B N 1
ATOM 5885 C CA . PHE B 1 233 ? 0.124 8.188 10.844 1 96 233 PHE B CA 1
ATOM 5886 C C . PHE B 1 233 ? -0.053 7.066 11.859 1 96 233 PHE B C 1
ATOM 5888 O O . PHE B 1 233 ? 0.929 6.496 12.344 1 96 233 PHE B O 1
ATOM 5895 N N . PRO B 1 234 ? -1.269 6.699 12.109 1 95.5 234 PRO B N 1
ATOM 5896 C CA . PRO B 1 234 ? -1.549 5.762 13.195 1 95.5 234 PRO B CA 1
ATOM 5897 C C . PRO B 1 234 ? -0.838 4.422 13.016 1 95.5 234 PRO B C 1
ATOM 5899 O O . PRO B 1 234 ? -0.342 3.846 13.992 1 95.5 234 PRO B O 1
ATOM 5902 N N . GLU B 1 235 ? -0.744 3.93 11.859 1 90.31 235 GLU B N 1
ATOM 5903 C CA . GLU B 1 235 ? -0.191 2.611 11.57 1 90.31 235 GLU B CA 1
ATOM 5904 C C . GLU B 1 235 ? 1.286 2.535 11.953 1 90.31 235 GLU B C 1
ATOM 5906 O O . GLU B 1 235 ? 1.817 1.449 12.188 1 90.31 235 GLU B O 1
ATOM 5911 N N . PHE B 1 236 ? 1.94 3.645 12.023 1 93.31 236 PHE B N 1
ATOM 5912 C CA . PHE B 1 236 ? 3.393 3.639 12.164 1 93.31 236 PHE B CA 1
ATOM 5913 C C . PHE B 1 236 ? 3.797 3.941 13.602 1 93.31 236 PHE B C 1
ATOM 5915 O O . PHE B 1 236 ? 4.984 3.902 13.938 1 93.31 236 PHE B O 1
ATOM 5922 N N . VAL B 1 237 ? 2.859 4.191 14.461 1 94.44 237 VAL B N 1
ATOM 5923 C CA . VAL B 1 237 ? 3.146 4.641 15.82 1 94.44 237 VAL B CA 1
ATOM 5924 C C . VAL B 1 237 ? 4.027 3.611 16.531 1 94.44 237 VAL B C 1
ATOM 5926 O O . VAL B 1 237 ? 4.941 3.977 17.266 1 94.44 237 VAL B O 1
ATOM 5929 N N . PHE B 1 238 ? 3.854 2.338 16.203 1 90.81 238 PHE B N 1
ATOM 5930 C CA . PHE B 1 238 ? 4.582 1.291 16.906 1 90.81 238 PHE B CA 1
ATOM 5931 C C . PHE B 1 238 ? 5.707 0.735 16.047 1 90.81 238 PHE B C 1
ATOM 5933 O O . PHE B 1 238 ? 6.426 -0.173 16.469 1 90.81 238 PHE B O 1
ATOM 5940 N N . SER B 1 239 ? 5.855 1.212 14.906 1 85.94 239 SER B N 1
ATOM 5941 C CA . SER B 1 239 ? 6.848 0.66 13.992 1 85.94 239 SER B CA 1
ATOM 5942 C C . SER B 1 239 ? 8.234 1.241 14.258 1 85.94 239 SER B C 1
ATOM 5944 O O . SER B 1 239 ? 8.367 2.43 14.562 1 85.94 239 SER B O 1
ATOM 5946 N N . GLU B 1 240 ? 9.242 0.391 14.109 1 81.88 240 GLU B N 1
ATOM 5947 C CA . GLU B 1 240 ? 10.617 0.834 14.289 1 81.88 240 GLU B CA 1
ATOM 5948 C C . GLU B 1 240 ? 11.406 0.757 12.984 1 81.88 240 GLU B C 1
ATOM 5950 O O . GLU B 1 240 ? 12.586 1.117 12.938 1 81.88 240 GLU B O 1
ATOM 5955 N N . ASN B 1 241 ? 10.758 0.374 11.977 1 80.44 241 ASN B N 1
ATOM 5956 C CA . ASN B 1 241 ? 11.398 0.24 10.672 1 80.44 241 ASN B CA 1
ATOM 5957 C C . ASN B 1 241 ? 11.234 1.502 9.828 1 80.44 241 ASN B C 1
ATOM 5959 O O . ASN B 1 241 ? 10.32 1.583 9.008 1 80.44 241 ASN B O 1
ATOM 5963 N N . TRP B 1 242 ? 12.188 2.35 9.977 1 83.31 242 TRP B N 1
ATOM 5964 C CA . TRP B 1 242 ? 12.125 3.67 9.359 1 83.31 242 TRP B CA 1
ATOM 5965 C C . TRP B 1 242 ? 12.109 3.559 7.84 1 83.31 242 TRP B C 1
ATOM 5967 O O . TRP B 1 242 ? 11.367 4.281 7.168 1 83.31 242 TRP B O 1
ATOM 5977 N N . PHE B 1 243 ? 12.883 2.686 7.301 1 78.25 243 PHE B N 1
ATOM 5978 C CA . PHE B 1 243 ? 12.977 2.516 5.859 1 78.25 243 PHE B CA 1
ATOM 5979 C C . PHE B 1 243 ? 11.648 2.062 5.273 1 78.25 243 PHE B C 1
ATOM 5981 O O . PHE B 1 243 ? 11.211 2.566 4.234 1 78.25 243 PHE B O 1
ATOM 5988 N N . LEU B 1 244 ? 11.047 1.177 5.988 1 81.81 244 LEU B N 1
ATOM 5989 C CA . LEU B 1 244 ? 9.75 0.674 5.535 1 81.81 244 LEU B CA 1
ATOM 5990 C C . LEU B 1 244 ? 8.688 1.765 5.609 1 81.81 244 LEU B C 1
ATOM 5992 O O . LEU B 1 244 ? 7.859 1.892 4.703 1 81.81 244 LEU B O 1
ATOM 5996 N N . ILE B 1 245 ? 8.719 2.543 6.637 1 89.12 245 ILE B N 1
ATOM 5997 C CA . ILE B 1 245 ? 7.758 3.629 6.816 1 89.12 245 ILE B CA 1
ATOM 5998 C C . ILE B 1 245 ? 7.879 4.621 5.664 1 89.12 245 ILE B C 1
ATOM 6000 O O . ILE B 1 245 ? 6.879 4.996 5.051 1 89.12 245 ILE B O 1
ATOM 6004 N N . GLN B 1 246 ? 9.086 5 5.363 1 90 246 GLN B N 1
ATOM 6005 C CA . GLN B 1 246 ? 9.305 5.969 4.297 1 90 246 GLN B CA 1
ATOM 6006 C C . GLN B 1 246 ? 8.836 5.422 2.949 1 90 246 GLN B C 1
ATOM 6008 O O . GLN B 1 246 ? 8.25 6.152 2.148 1 90 246 GLN B O 1
ATOM 6013 N N . ARG B 1 247 ? 9.078 4.215 2.746 1 84.94 247 ARG B N 1
ATOM 6014 C CA . ARG B 1 247 ? 8.641 3.586 1.503 1 84.94 247 ARG B CA 1
ATOM 6015 C C . ARG B 1 247 ? 7.121 3.602 1.386 1 84.94 247 ARG B C 1
ATOM 6017 O O . ARG B 1 247 ? 6.578 3.955 0.337 1 84.94 247 ARG B O 1
ATOM 6024 N N . ILE B 1 248 ? 6.461 3.193 2.459 1 88.44 248 ILE B N 1
ATOM 6025 C CA . ILE B 1 248 ? 5.004 3.15 2.469 1 88.44 248 ILE B CA 1
ATOM 6026 C C . ILE B 1 248 ? 4.445 4.551 2.234 1 88.44 248 ILE B C 1
ATOM 6028 O O . ILE B 1 248 ? 3.508 4.73 1.452 1 88.44 248 ILE B O 1
ATOM 6032 N N . LEU B 1 249 ? 5.031 5.531 2.852 1 93.88 249 LEU B N 1
ATOM 6033 C CA . LEU B 1 249 ? 4.57 6.906 2.688 1 93.88 249 LEU B CA 1
ATOM 6034 C C . LEU B 1 249 ? 4.727 7.363 1.242 1 93.88 249 LEU B C 1
ATOM 6036 O O . LEU B 1 249 ? 3.844 8.031 0.699 1 93.88 249 LEU B O 1
ATOM 6040 N N . ARG B 1 250 ? 5.773 6.977 0.604 1 91.56 250 ARG B N 1
ATOM 6041 C CA . ARG B 1 250 ? 6.004 7.359 -0.785 1 91.56 250 ARG B CA 1
ATOM 6042 C C . ARG B 1 250 ? 5.047 6.629 -1.721 1 91.56 250 ARG B C 1
ATOM 6044 O O . ARG B 1 250 ? 4.41 7.25 -2.574 1 91.56 250 ARG B O 1
ATOM 6051 N N . GLU B 1 251 ? 4.887 5.398 -1.444 1 85.5 251 GLU B N 1
ATOM 6052 C CA . GLU B 1 251 ? 4.215 4.543 -2.418 1 85.5 251 GLU B CA 1
ATOM 6053 C C . GLU B 1 251 ? 2.713 4.48 -2.156 1 85.5 251 GLU B C 1
ATOM 6055 O O . GLU B 1 251 ? 1.913 4.488 -3.094 1 85.5 251 GLU B O 1
ATOM 6060 N N . ASP B 1 252 ? 2.367 4.398 -0.889 1 87.69 252 ASP B N 1
ATOM 6061 C CA . ASP B 1 252 ? 0.977 4.098 -0.565 1 87.69 252 ASP B CA 1
ATOM 6062 C C . ASP B 1 252 ? 0.227 5.355 -0.135 1 87.69 252 ASP B C 1
ATOM 6064 O O . ASP B 1 252 ? -0.985 5.316 0.087 1 87.69 252 ASP B O 1
ATOM 6068 N N . VAL B 1 253 ? 0.937 6.445 -0.038 1 92.75 253 VAL B N 1
ATOM 6069 C CA . VAL B 1 253 ? 0.274 7.707 0.277 1 92.75 253 VAL B CA 1
ATOM 6070 C C . VAL B 1 253 ? 0.456 8.688 -0.878 1 92.75 253 VAL B C 1
ATOM 6072 O O . VAL B 1 253 ? -0.479 8.938 -1.643 1 92.75 253 VAL B O 1
ATOM 6075 N N . VAL B 1 254 ? 1.687 9.016 -1.112 1 93.56 254 VAL B N 1
ATOM 6076 C CA . VAL B 1 254 ? 1.951 10.078 -2.08 1 93.56 254 VAL B CA 1
ATOM 6077 C C . VAL B 1 254 ? 1.627 9.578 -3.488 1 93.56 254 VAL B C 1
ATOM 6079 O O . VAL B 1 254 ? 0.801 10.172 -4.188 1 93.56 254 VAL B O 1
ATOM 6082 N N . ASP B 1 255 ? 2.148 8.492 -3.879 1 89.62 255 ASP B N 1
ATOM 6083 C CA . ASP B 1 255 ? 1.966 7.965 -5.227 1 89.62 255 ASP B CA 1
ATOM 6084 C C . ASP B 1 255 ? 0.499 7.641 -5.496 1 89.62 255 ASP B C 1
ATOM 6086 O O . ASP B 1 255 ? -0.017 7.922 -6.582 1 89.62 255 ASP B O 1
ATOM 6090 N N . LYS B 1 256 ? -0.113 7.023 -4.523 1 87.94 256 LYS B N 1
ATOM 6091 C CA . LYS B 1 256 ? -1.519 6.668 -4.691 1 87.94 256 LYS B CA 1
ATOM 6092 C C . LYS B 1 256 ? -2.383 7.914 -4.871 1 87.94 256 LYS B C 1
ATOM 6094 O O . LYS B 1 256 ? -3.285 7.93 -5.711 1 87.94 256 LYS B O 1
ATOM 6099 N N . VAL B 1 257 ? -2.115 8.922 -4.141 1 91.19 257 VAL B N 1
ATOM 6100 C CA . VAL B 1 257 ? -2.898 10.148 -4.238 1 91.19 257 VAL B CA 1
ATOM 6101 C C . VAL B 1 257 ? -2.678 10.797 -5.605 1 91.19 257 VAL B C 1
ATOM 6103 O O . VAL B 1 257 ? -3.637 11.18 -6.277 1 91.19 257 VAL B O 1
ATOM 6106 N N . ILE B 1 258 ? -1.468 10.859 -6.023 1 90.75 258 ILE B N 1
ATOM 6107 C CA . ILE B 1 258 ? -1.111 11.578 -7.238 1 90.75 258 ILE B CA 1
ATOM 6108 C C . ILE B 1 258 ? -1.552 10.781 -8.461 1 90.75 258 ILE B C 1
ATOM 6110 O O . ILE B 1 258 ? -2.074 11.344 -9.43 1 90.75 258 ILE B O 1
ATOM 6114 N N . LYS B 1 259 ? -1.465 9.508 -8.406 1 85.69 259 LYS B N 1
ATOM 6115 C CA . LYS B 1 259 ? -1.643 8.703 -9.609 1 85.69 259 LYS B CA 1
ATOM 6116 C C . LYS B 1 259 ? -3.039 8.086 -9.664 1 85.69 259 LYS B C 1
ATOM 6118 O O . LYS B 1 259 ? -3.488 7.641 -10.719 1 85.69 259 LYS B O 1
ATOM 6123 N N . ARG B 1 260 ? -3.678 8.039 -8.508 1 83.12 260 ARG B N 1
ATOM 6124 C CA . ARG B 1 260 ? -4.969 7.355 -8.492 1 83.12 260 ARG B CA 1
ATOM 6125 C C . ARG B 1 260 ? -6.074 8.289 -8.016 1 83.12 260 ARG B C 1
ATOM 6127 O O . ARG B 1 260 ? -7.074 8.484 -8.711 1 83.12 260 ARG B O 1
ATOM 6134 N N . ASP B 1 261 ? -5.914 8.891 -6.898 1 86.25 261 ASP B N 1
ATOM 6135 C CA . ASP B 1 261 ? -7 9.648 -6.277 1 86.25 261 ASP B CA 1
ATOM 6136 C C . ASP B 1 261 ? -7.293 10.93 -7.059 1 86.25 261 ASP B C 1
ATOM 6138 O O . ASP B 1 261 ? -8.453 11.219 -7.363 1 86.25 261 ASP B O 1
ATOM 6142 N N . ILE B 1 262 ? -6.219 11.68 -7.363 1 88.38 262 ILE B N 1
ATOM 6143 C CA . ILE B 1 262 ? -6.406 12.953 -8.047 1 88.38 262 ILE B CA 1
ATOM 6144 C C . ILE B 1 262 ? -6.98 12.711 -9.445 1 88.38 262 ILE B C 1
ATOM 6146 O O . ILE B 1 262 ? -7.984 13.32 -9.82 1 88.38 262 ILE B O 1
ATOM 6150 N N . PRO B 1 263 ? -6.492 11.75 -10.172 1 82.25 263 PRO B N 1
ATOM 6151 C CA . PRO B 1 263 ? -7.035 11.508 -11.508 1 82.25 263 PRO B CA 1
ATOM 6152 C C . PRO B 1 263 ? -8.477 11 -11.477 1 82.25 263 PRO B C 1
ATOM 6154 O O . PRO B 1 263 ? -9.211 11.164 -12.453 1 82.25 263 PRO B O 1
ATOM 6157 N N . SER B 1 264 ? -8.844 10.328 -10.445 1 77.19 264 SER B N 1
ATOM 6158 C CA . SER B 1 264 ? -10.211 9.828 -10.336 1 77.19 264 SER B CA 1
ATOM 6159 C C . SER B 1 264 ? -11.211 10.977 -10.211 1 77.19 264 SER B C 1
ATOM 6161 O O . SER B 1 264 ? -12.391 10.812 -10.523 1 77.19 264 SER B O 1
ATOM 6163 N N . LEU B 1 265 ? -10.734 12.039 -9.773 1 75.5 265 LEU B N 1
ATOM 6164 C CA . LEU B 1 265 ? -11.625 13.156 -9.5 1 75.5 265 LEU B CA 1
ATOM 6165 C C . LEU B 1 265 ? -11.453 14.25 -10.547 1 75.5 265 LEU B C 1
ATOM 6167 O O . LEU B 1 265 ? -12.391 15.008 -10.82 1 75.5 265 LEU B O 1
ATOM 6171 N N . PHE B 1 266 ? -10.195 14.297 -11.031 1 77.44 266 PHE B N 1
ATOM 6172 C CA . PHE B 1 266 ? -9.883 15.398 -11.938 1 77.44 266 PHE B CA 1
ATOM 6173 C C . PHE B 1 266 ? -9.219 14.883 -13.211 1 77.44 266 PHE B C 1
ATOM 6175 O O . PHE B 1 266 ? -8.5 13.883 -13.18 1 77.44 266 PHE B O 1
ATOM 6182 N N . ASN B 1 267 ? -9.562 15.531 -14.227 1 76.25 267 ASN B N 1
ATOM 6183 C CA . ASN B 1 267 ? -8.891 15.211 -15.484 1 76.25 267 ASN B CA 1
ATOM 6184 C C . ASN B 1 267 ? -7.488 15.805 -15.539 1 76.25 267 ASN B C 1
ATOM 6186 O O . ASN B 1 267 ? -7.324 17 -15.82 1 76.25 267 ASN B O 1
ATOM 6190 N N . VAL B 1 268 ? -6.566 15.094 -15.156 1 80.25 268 VAL B N 1
ATOM 6191 C CA . VAL B 1 268 ? -5.18 15.555 -15.203 1 80.25 268 VAL B CA 1
ATOM 6192 C C . VAL B 1 268 ? -4.508 15.039 -16.469 1 80.25 268 VAL B C 1
ATOM 6194 O O . VAL B 1 268 ? -4.449 13.828 -16.703 1 80.25 268 VAL B O 1
ATOM 6197 N N . ARG B 1 269 ? -4.078 15.859 -17.266 1 73.69 269 ARG B N 1
ATOM 6198 C CA . ARG B 1 269 ? -3.529 15.516 -18.578 1 73.69 269 ARG B CA 1
ATOM 6199 C C . ARG B 1 269 ? -2.123 14.938 -18.438 1 73.69 269 ARG B C 1
ATOM 6201 O O . ARG B 1 269 ? -1.754 14.016 -19.172 1 73.69 269 ARG B O 1
ATOM 6208 N N . ASN B 1 270 ? -1.422 15.578 -17.531 1 82 270 ASN B N 1
ATOM 6209 C CA . ASN B 1 270 ? -0.02 15.188 -17.438 1 82 270 ASN B CA 1
ATOM 6210 C C . ASN B 1 270 ? 0.365 14.82 -16.016 1 82 270 ASN B C 1
ATOM 6212 O O . ASN B 1 270 ? 0.734 15.695 -15.227 1 82 270 ASN B O 1
ATOM 6216 N N . LEU B 1 271 ? 0.396 13.562 -15.742 1 83.5 271 LEU B N 1
ATOM 6217 C CA . LEU B 1 271 ? 0.705 13.047 -14.414 1 83.5 271 LEU B CA 1
ATOM 6218 C C . LEU B 1 271 ? 2.17 13.281 -14.062 1 83.5 271 LEU B C 1
ATOM 6220 O O . LEU B 1 271 ? 2.512 13.492 -12.898 1 83.5 271 LEU B O 1
ATOM 6224 N N . THR B 1 272 ? 2.992 13.312 -15.055 1 84 272 THR B N 1
ATOM 6225 C CA . THR B 1 272 ? 4.418 13.523 -14.836 1 84 272 THR B CA 1
ATOM 6226 C C . THR B 1 272 ? 4.688 14.93 -14.305 1 84 272 THR B C 1
ATOM 6228 O O . THR B 1 272 ? 5.492 15.109 -13.391 1 84 272 THR B O 1
ATOM 6231 N N . VAL B 1 273 ? 4.023 15.867 -14.875 1 88.94 273 VAL B N 1
ATOM 6232 C CA . VAL B 1 273 ? 4.184 17.25 -14.438 1 88.94 273 VAL B CA 1
ATOM 6233 C C . VAL B 1 273 ? 3.633 17.406 -13.023 1 88.94 273 VAL B C 1
ATOM 6235 O O . VAL B 1 273 ? 4.215 18.125 -12.203 1 88.94 273 VAL B O 1
ATOM 6238 N N . LEU B 1 274 ? 2.545 16.75 -12.758 1 92 274 LEU B N 1
ATOM 6239 C CA . LEU B 1 274 ? 1.951 16.781 -11.422 1 92 274 LEU B CA 1
ATOM 6240 C C . LEU B 1 274 ? 2.939 16.266 -10.375 1 92 274 LEU B C 1
ATOM 6242 O O . LEU B 1 274 ? 3.102 16.891 -9.32 1 92 274 LEU B O 1
ATOM 6246 N N . GLU B 1 275 ? 3.596 15.211 -10.648 1 91.62 275 GLU B N 1
ATOM 6247 C CA . GLU B 1 275 ? 4.59 14.633 -9.742 1 91.62 275 GLU B CA 1
ATOM 6248 C C . GLU B 1 275 ? 5.781 15.57 -9.57 1 91.62 275 GLU B C 1
ATOM 6250 O O . GLU B 1 275 ? 6.293 15.727 -8.461 1 91.62 275 GLU B O 1
ATOM 6255 N N . LYS B 1 276 ? 6.203 16.203 -10.633 1 91.06 276 LYS B N 1
ATOM 6256 C CA . LYS B 1 276 ? 7.328 17.141 -10.578 1 91.06 276 LYS B CA 1
ATOM 6257 C C . LYS B 1 276 ? 7.008 18.344 -9.703 1 91.06 276 LYS B C 1
ATOM 6259 O O . LYS B 1 276 ? 7.859 18.812 -8.945 1 91.06 276 LYS B O 1
ATOM 6264 N N . VAL B 1 277 ? 5.844 18.812 -9.906 1 93.5 277 VAL B N 1
ATOM 6265 C CA . VAL B 1 277 ? 5.43 19.969 -9.117 1 93.5 277 VAL B CA 1
ATOM 6266 C C . VAL B 1 277 ? 5.414 19.609 -7.637 1 93.5 277 VAL B C 1
ATOM 6268 O O . VAL B 1 277 ? 5.891 20.375 -6.801 1 93.5 277 VAL B O 1
ATOM 6271 N N . PHE B 1 278 ? 4.887 18.453 -7.316 1 95.56 278 PHE B N 1
ATOM 6272 C CA . PHE B 1 278 ? 4.852 18.047 -5.914 1 95.56 278 PHE B CA 1
ATOM 6273 C C . PHE B 1 278 ? 6.262 17.906 -5.352 1 95.56 278 PHE B C 1
ATOM 6275 O O . PHE B 1 278 ? 6.523 18.312 -4.219 1 95.56 278 PHE B O 1
ATOM 6282 N N . LEU B 1 279 ? 7.102 17.297 -6.098 1 93.69 279 LEU B N 1
ATOM 6283 C CA . LEU B 1 279 ? 8.492 17.156 -5.68 1 93.69 279 LEU B CA 1
ATOM 6284 C C . LEU B 1 279 ? 9.125 18.516 -5.426 1 93.69 279 LEU B C 1
ATOM 6286 O O . LEU B 1 279 ? 9.852 18.688 -4.441 1 93.69 279 LEU B O 1
ATOM 6290 N N . TYR B 1 280 ? 8.852 19.469 -6.289 1 93.12 280 TYR B N 1
ATOM 6291 C CA . TYR B 1 280 ? 9.336 20.828 -6.109 1 93.12 280 TYR B CA 1
ATOM 6292 C C . TYR B 1 280 ? 8.836 21.406 -4.793 1 93.12 280 TYR B C 1
ATOM 6294 O O . TYR B 1 280 ? 9.602 22.047 -4.059 1 93.12 280 TYR B O 1
ATOM 6302 N N . LEU B 1 281 ? 7.633 21.172 -4.551 1 96.12 281 LEU B N 1
ATOM 6303 C CA . LEU B 1 281 ? 7.051 21.688 -3.318 1 96.12 281 LEU B CA 1
ATOM 6304 C C . LEU B 1 281 ? 7.703 21.062 -2.096 1 96.12 281 LEU B C 1
ATOM 6306 O O . LEU B 1 281 ? 7.879 21.719 -1.067 1 96.12 281 LEU B O 1
ATOM 6310 N N . CYS B 1 282 ? 8.016 19.812 -2.188 1 95.88 282 CYS B N 1
ATOM 6311 C CA . CYS B 1 282 ? 8.703 19.141 -1.086 1 95.88 282 CYS B CA 1
ATOM 6312 C C . CYS B 1 282 ? 10.062 19.766 -0.834 1 95.88 282 CYS B C 1
ATOM 6314 O O . CYS B 1 282 ? 10.453 19.984 0.317 1 95.88 282 CYS B O 1
ATOM 6316 N N . PHE B 1 283 ? 10.773 20.156 -1.882 1 92.19 283 PHE B N 1
ATOM 6317 C CA . PHE B 1 283 ? 12.094 20.75 -1.763 1 92.19 283 PHE B CA 1
ATOM 6318 C C . PHE B 1 283 ? 12 22.156 -1.182 1 92.19 283 PHE B C 1
ATOM 6320 O O . PHE B 1 283 ? 12.93 22.625 -0.526 1 92.19 283 PHE B O 1
ATOM 6327 N N . ASN B 1 284 ? 10.836 22.734 -1.381 1 92.88 284 ASN B N 1
ATOM 6328 C CA . ASN B 1 284 ? 10.68 24.125 -0.975 1 92.88 284 ASN B CA 1
ATOM 6329 C C . ASN B 1 284 ? 9.625 24.281 0.116 1 92.88 284 ASN B C 1
ATOM 6331 O O . ASN B 1 284 ? 9 25.344 0.242 1 92.88 284 ASN B O 1
ATOM 6335 N N . SER B 1 285 ? 9.414 23.234 0.819 1 94 285 SER B N 1
ATOM 6336 C CA . SER B 1 285 ? 8.422 23.266 1.892 1 94 285 SER B CA 1
ATOM 6337 C C . SER B 1 285 ? 8.773 24.297 2.947 1 94 285 SER B C 1
ATOM 6339 O O . SER B 1 285 ? 9.953 24.562 3.199 1 94 285 SER B O 1
ATOM 6341 N N . SER B 1 286 ? 7.816 24.922 3.549 1 94.25 286 SER B N 1
ATOM 6342 C CA . SER B 1 286 ? 7.926 25.922 4.598 1 94.25 286 SER B CA 1
ATOM 6343 C C . SER B 1 286 ? 8.516 27.234 4.062 1 94.25 286 SER B C 1
ATOM 6345 O O . SER B 1 286 ? 9.133 27.984 4.805 1 94.25 286 SER B O 1
ATOM 6347 N N . SER B 1 287 ? 8.453 27.375 2.766 1 92.94 287 SER B N 1
ATOM 6348 C CA . SER B 1 287 ? 8.906 28.609 2.129 1 92.94 287 SER B CA 1
ATOM 6349 C C . SER B 1 287 ? 7.805 29.219 1.266 1 92.94 287 SER B C 1
ATOM 6351 O O . SER B 1 287 ? 6.859 28.531 0.876 1 92.94 287 SER B O 1
ATOM 6353 N N . VAL B 1 288 ? 7.977 30.484 1.086 1 93 288 VAL B N 1
ATOM 6354 C CA . VAL B 1 288 ? 7.082 31.172 0.162 1 93 288 VAL B CA 1
ATOM 6355 C C . VAL B 1 288 ? 7.406 30.75 -1.273 1 93 288 VAL B C 1
ATOM 6357 O O . VAL B 1 288 ? 8.57 30.766 -1.677 1 93 288 VAL B O 1
ATOM 6360 N N . ILE B 1 289 ? 6.375 30.391 -1.923 1 92.06 289 ILE B N 1
ATOM 6361 C CA . ILE B 1 289 ? 6.633 29.891 -3.27 1 92.06 289 ILE B CA 1
ATOM 6362 C C . ILE B 1 289 ? 6.184 30.938 -4.297 1 92.06 289 ILE B C 1
ATOM 6364 O O . ILE B 1 289 ? 5.18 31.625 -4.098 1 92.06 289 ILE B O 1
ATOM 6368 N N . ASN B 1 290 ? 6.961 31.031 -5.328 1 90.38 290 ASN B N 1
ATOM 6369 C CA . ASN B 1 290 ? 6.621 31.781 -6.527 1 90.38 290 ASN B CA 1
ATOM 6370 C C . ASN B 1 290 ? 6.199 30.875 -7.672 1 90.38 290 ASN B C 1
ATOM 6372 O O . ASN B 1 290 ? 7.035 30.188 -8.266 1 90.38 290 ASN B O 1
ATOM 6376 N N . ILE B 1 291 ? 4.984 30.938 -7.98 1 89.69 291 ILE B N 1
ATOM 6377 C CA . ILE B 1 291 ? 4.391 30.031 -8.945 1 89.69 291 ILE B CA 1
ATOM 6378 C C . ILE B 1 291 ? 5.07 30.188 -10.297 1 89.69 291 ILE B C 1
ATOM 6380 O O . ILE B 1 291 ? 5.312 29.203 -11.008 1 89.69 291 ILE B O 1
ATOM 6384 N N . SER B 1 292 ? 5.375 31.406 -10.664 1 87.69 292 SER B N 1
ATOM 6385 C CA . SER B 1 292 ? 6.027 31.656 -11.938 1 87.69 292 SER B CA 1
ATOM 6386 C C . SER B 1 292 ? 7.402 31 -12.008 1 87.69 292 SER B C 1
ATOM 6388 O O . SER B 1 292 ? 7.797 30.484 -13.055 1 87.69 292 SER B O 1
ATOM 6390 N N . THR B 1 293 ? 8.07 31.062 -10.922 1 86.81 293 THR B N 1
ATOM 6391 C CA . THR B 1 293 ? 9.391 30.438 -10.852 1 86.81 293 THR B CA 1
ATOM 6392 C C . THR B 1 293 ? 9.281 28.938 -11.016 1 86.81 293 THR B C 1
ATOM 6394 O O . THR B 1 293 ? 10.125 28.312 -11.672 1 86.81 293 THR B O 1
ATOM 6397 N N . ILE B 1 294 ? 8.289 28.328 -10.461 1 88.5 294 ILE B N 1
ATOM 6398 C CA . ILE B 1 294 ? 8.07 26.891 -10.586 1 88.5 294 ILE B CA 1
ATOM 6399 C C . ILE B 1 294 ? 7.859 26.531 -12.055 1 88.5 294 ILE B C 1
ATOM 6401 O O . ILE B 1 294 ? 8.43 25.547 -12.547 1 88.5 294 ILE B O 1
ATOM 6405 N N . GLY B 1 295 ? 7.047 27.312 -12.727 1 87.31 295 GLY B N 1
ATOM 6406 C CA . GLY B 1 295 ? 6.762 27.062 -14.125 1 87.31 295 GLY B CA 1
ATOM 6407 C C . GLY B 1 295 ? 8.008 27.047 -14.992 1 87.31 295 GLY B C 1
ATOM 6408 O O . GLY B 1 295 ? 8.141 26.203 -15.883 1 87.31 295 GLY B O 1
ATOM 6409 N N . LYS B 1 296 ? 8.914 27.938 -14.672 1 84.5 296 LYS B N 1
ATOM 6410 C CA . LYS B 1 296 ? 10.156 28.047 -15.438 1 84.5 296 LYS B CA 1
ATOM 6411 C C . LYS B 1 296 ? 11.07 26.859 -15.164 1 84.5 296 LYS B C 1
ATOM 6413 O O . LYS B 1 296 ? 11.742 26.359 -16.078 1 84.5 296 LYS B O 1
ATOM 6418 N N . GLN B 1 297 ? 10.984 26.484 -13.953 1 82.19 297 GLN B N 1
ATOM 6419 C CA . GLN B 1 297 ? 11.883 25.406 -13.547 1 82.19 297 GLN B CA 1
ATOM 6420 C C . GLN B 1 297 ? 11.398 24.047 -14.062 1 82.19 297 GLN B C 1
ATOM 6422 O O . GLN B 1 297 ? 12.211 23.172 -14.344 1 82.19 297 GLN B O 1
ATOM 6427 N N . ILE B 1 298 ? 10.031 23.953 -14.141 1 83.44 298 ILE B N 1
ATOM 6428 C CA . ILE B 1 298 ? 9.43 22.688 -14.539 1 83.44 298 ILE B CA 1
ATOM 6429 C C . ILE B 1 298 ? 9.055 22.734 -16.016 1 83.44 298 ILE B C 1
ATOM 6431 O O . ILE B 1 298 ? 7.953 23.156 -16.375 1 83.44 298 ILE B O 1
ATOM 6435 N N . GLU B 1 299 ? 9.891 22.578 -17 1 76.44 299 GLU B N 1
ATOM 6436 C CA . GLU B 1 299 ? 9.805 22.422 -18.453 1 76.44 299 GLU B CA 1
ATOM 6437 C C . GLU B 1 299 ? 8.734 23.312 -19.047 1 76.44 299 GLU B C 1
ATOM 6439 O O . GLU B 1 299 ? 7.906 22.859 -19.844 1 76.44 299 GLU B O 1
ATOM 6444 N N . ASN B 1 300 ? 8.484 24.609 -18.625 1 79.25 300 ASN B N 1
ATOM 6445 C CA . ASN B 1 300 ? 7.629 25.641 -19.188 1 79.25 300 ASN B CA 1
ATOM 6446 C C . ASN B 1 300 ? 6.148 25.297 -19.047 1 79.25 300 ASN B C 1
ATOM 6448 O O . ASN B 1 300 ? 5.402 25.312 -20.031 1 79.25 300 ASN B O 1
ATOM 6452 N N . VAL B 1 301 ? 5.801 24.906 -17.938 1 87.44 301 VAL B N 1
ATOM 6453 C CA . VAL B 1 301 ? 4.398 24.719 -17.594 1 87.44 301 VAL B CA 1
ATOM 6454 C C . VAL B 1 301 ? 3.76 26.062 -17.25 1 87.44 301 VAL B C 1
ATOM 6456 O O . VAL B 1 301 ? 4.406 26.938 -16.672 1 87.44 301 VAL B O 1
ATOM 6459 N N . SER B 1 302 ? 2.594 26.281 -17.656 1 91.25 302 SER B N 1
ATOM 6460 C CA . SER B 1 302 ? 1.904 27.547 -17.453 1 91.25 302 SER B CA 1
ATOM 6461 C C . SER B 1 302 ? 1.631 27.797 -15.969 1 91.25 302 SER B C 1
ATOM 6463 O O . SER B 1 302 ? 1.477 26.844 -15.195 1 91.25 302 SER B O 1
ATOM 6465 N N . VAL B 1 303 ? 1.557 29.016 -15.625 1 91.62 303 VAL B N 1
ATOM 6466 C CA . VAL B 1 303 ? 1.255 29.453 -14.258 1 91.62 303 VAL B CA 1
ATOM 6467 C C . VAL B 1 303 ? -0.119 28.922 -13.844 1 91.62 303 VAL B C 1
ATOM 6469 O O . VAL B 1 303 ? -0.304 28.469 -12.711 1 91.62 303 VAL B O 1
ATOM 6472 N N . THR B 1 304 ? -1.002 28.938 -14.695 1 92.44 304 THR B N 1
ATOM 6473 C CA . THR B 1 304 ? -2.363 28.484 -14.438 1 92.44 304 THR B CA 1
ATOM 6474 C C . THR B 1 304 ? -2.381 27 -14.086 1 92.44 304 THR B C 1
ATOM 6476 O O . THR B 1 304 ? -3.088 26.578 -13.164 1 92.44 304 THR B O 1
ATOM 6479 N N . THR B 1 305 ? -1.619 26.25 -14.82 1 92.31 305 THR B N 1
ATOM 6480 C CA . THR B 1 305 ? -1.537 24.812 -14.562 1 92.31 305 THR B CA 1
ATOM 6481 C C . THR B 1 305 ? -0.937 24.531 -13.188 1 92.31 305 THR B C 1
ATOM 6483 O O . THR B 1 305 ? -1.439 23.703 -12.438 1 92.31 305 THR B O 1
ATOM 6486 N N . ILE B 1 306 ? 0.063 25.25 -12.867 1 93.38 306 ILE B N 1
ATOM 6487 C CA . ILE B 1 306 ? 0.726 25.062 -11.586 1 93.38 306 ILE B CA 1
ATOM 6488 C C . ILE B 1 306 ? -0.224 25.438 -10.453 1 93.38 306 ILE B C 1
ATOM 6490 O O . ILE B 1 306 ? -0.318 24.734 -9.445 1 93.38 306 ILE B O 1
ATOM 6494 N N . GLU B 1 307 ? -0.863 26.531 -10.625 1 93.38 307 GLU B N 1
ATOM 6495 C CA . GLU B 1 307 ? -1.841 26.953 -9.625 1 93.38 307 GLU B CA 1
ATOM 6496 C C . GLU B 1 307 ? -2.916 25.891 -9.422 1 93.38 307 GLU B C 1
ATOM 6498 O O . GLU B 1 307 ? -3.299 25.594 -8.289 1 93.38 307 GLU B O 1
ATOM 6503 N N . ASN B 1 308 ? -3.332 25.391 -10.477 1 92.19 308 ASN B N 1
ATOM 6504 C CA . ASN B 1 308 ? -4.32 24.328 -10.414 1 92.19 308 ASN B CA 1
ATOM 6505 C C . ASN B 1 308 ? -3.781 23.109 -9.68 1 92.19 308 ASN B C 1
ATOM 6507 O O . ASN B 1 308 ? -4.484 22.5 -8.859 1 92.19 308 ASN B O 1
ATOM 6511 N N . TYR B 1 309 ? -2.58 22.719 -9.977 1 93.19 309 TYR B N 1
ATOM 6512 C CA . TYR B 1 309 ? -1.979 21.547 -9.336 1 93.19 309 TYR B CA 1
ATOM 6513 C C . TYR B 1 309 ? -1.811 21.766 -7.84 1 93.19 309 TYR B C 1
ATOM 6515 O O . TYR B 1 309 ? -2.055 20.859 -7.039 1 93.19 309 TYR B O 1
ATOM 6523 N N . VAL B 1 310 ? -1.424 22.984 -7.477 1 94.25 310 VAL B N 1
ATOM 6524 C CA . VAL B 1 310 ? -1.292 23.312 -6.062 1 94.25 310 VAL B CA 1
ATOM 6525 C C . VAL B 1 310 ? -2.646 23.188 -5.371 1 94.25 310 VAL B C 1
ATOM 6527 O O . VAL B 1 310 ? -2.74 22.641 -4.27 1 94.25 310 VAL B O 1
ATOM 6530 N N . HIS B 1 311 ? -3.586 23.641 -6.074 1 92 311 HIS B N 1
ATOM 6531 C CA . HIS B 1 311 ? -4.945 23.531 -5.559 1 92 311 HIS B CA 1
ATOM 6532 C C . HIS B 1 311 ? -5.355 22.062 -5.402 1 92 311 HIS B C 1
ATOM 6534 O O . HIS B 1 311 ? -5.984 21.703 -4.406 1 92 311 HIS B O 1
ATOM 6540 N N . LEU B 1 312 ? -5.008 21.234 -6.34 1 91.75 312 LEU B N 1
ATOM 6541 C CA . LEU B 1 312 ? -5.328 19.812 -6.289 1 91.75 312 LEU B CA 1
ATOM 6542 C C . LEU B 1 312 ? -4.625 19.125 -5.117 1 91.75 312 LEU B C 1
ATOM 6544 O O . LEU B 1 312 ? -5.223 18.297 -4.422 1 91.75 312 LEU B O 1
ATOM 6548 N N . PHE B 1 313 ? -3.354 19.5 -4.906 1 94.69 313 PHE B N 1
ATOM 6549 C CA . PHE B 1 313 ? -2.607 18.922 -3.799 1 94.69 313 PHE B CA 1
ATOM 6550 C C . PHE B 1 313 ? -3.244 19.281 -2.465 1 94.69 313 PHE B C 1
ATOM 6552 O O . PHE B 1 313 ? -3.281 18.469 -1.542 1 94.69 313 PHE B O 1
ATOM 6559 N N . GLU B 1 314 ? -3.686 20.516 -2.363 1 93.5 314 GLU B N 1
ATOM 6560 C CA . GLU B 1 314 ? -4.34 20.984 -1.142 1 93.5 314 GLU B CA 1
ATOM 6561 C C . GLU B 1 314 ? -5.637 20.219 -0.89 1 93.5 314 GLU B C 1
ATOM 6563 O O . GLU B 1 314 ? -5.879 19.75 0.224 1 93.5 314 GLU B O 1
ATOM 6568 N N . ASN B 1 315 ? -6.344 19.969 -1.955 1 89.19 315 ASN B N 1
ATOM 6569 C CA . ASN B 1 315 ? -7.625 19.281 -1.85 1 89.19 315 ASN B CA 1
ATOM 6570 C C . ASN B 1 315 ? -7.434 17.797 -1.582 1 89.19 315 ASN B C 1
ATOM 6572 O O . ASN B 1 315 ? -8.32 17.141 -1.037 1 89.19 315 ASN B O 1
ATOM 6576 N N . ALA B 1 316 ? -6.336 17.328 -1.968 1 91.81 316 ALA B N 1
ATOM 6577 C CA . ALA B 1 316 ? -6.023 15.914 -1.738 1 91.81 316 ALA B CA 1
ATOM 6578 C C . ALA B 1 316 ? -5.336 15.719 -0.39 1 91.81 316 ALA B C 1
ATOM 6580 O O . ALA B 1 316 ? -4.898 14.609 -0.066 1 91.81 316 ALA B O 1
ATOM 6581 N N . ASN B 1 317 ? -5.191 16.781 0.343 1 93.31 317 ASN B N 1
ATOM 6582 C CA . ASN B 1 317 ? -4.648 16.781 1.697 1 93.31 317 ASN B CA 1
ATOM 6583 C C . ASN B 1 317 ? -3.168 16.422 1.705 1 93.31 317 ASN B C 1
ATOM 6585 O O . ASN B 1 317 ? -2.697 15.734 2.619 1 93.31 317 ASN B O 1
ATOM 6589 N N . LEU B 1 318 ? -2.469 16.828 0.649 1 95.81 318 LEU B N 1
ATOM 6590 C CA . LEU B 1 318 ? -1.031 16.578 0.588 1 95.81 318 LEU B CA 1
ATOM 6591 C C . LEU B 1 318 ? -0.253 17.812 1.049 1 95.81 318 LEU B C 1
ATOM 6593 O O . LEU B 1 318 ? 0.919 17.703 1.419 1 95.81 318 LEU B O 1
ATOM 6597 N N . ILE B 1 319 ? -0.96 19 0.947 1 96.94 319 ILE B N 1
ATOM 6598 C CA . ILE B 1 319 ? -0.275 20.219 1.356 1 96.94 319 ILE B CA 1
ATOM 6599 C C . ILE B 1 319 ? -1.255 21.156 2.076 1 96.94 319 ILE B C 1
ATOM 6601 O O . ILE B 1 319 ? -2.471 20.953 2.008 1 96.94 319 ILE B O 1
ATOM 6605 N N . TYR B 1 320 ? -0.719 22.078 2.83 1 96.25 320 TYR B N 1
ATOM 6606 C CA . TYR B 1 320 ? -1.408 23.266 3.309 1 96.25 320 TYR B CA 1
ATOM 6607 C C . TYR B 1 320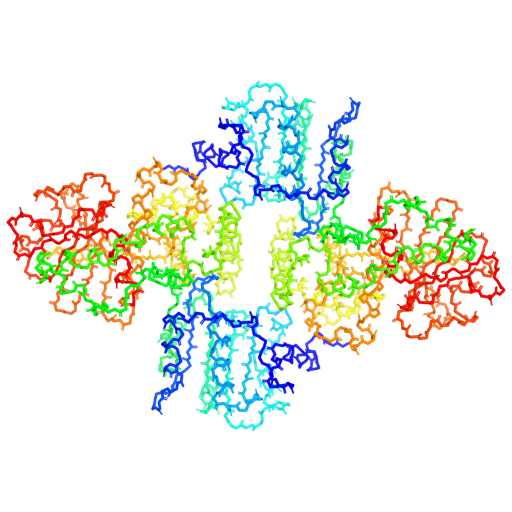 ? -0.895 24.516 2.6 1 96.25 320 TYR B C 1
ATOM 6609 O O . TYR B 1 320 ? 0.309 24.656 2.371 1 96.25 320 TYR B O 1
ATOM 6617 N N . ARG B 1 321 ? -1.771 25.375 2.242 1 95.31 321 ARG B N 1
ATOM 6618 C CA . ARG B 1 321 ? -1.405 26.688 1.728 1 95.31 321 ARG B CA 1
ATOM 6619 C C . ARG B 1 321 ? -1.598 27.766 2.789 1 95.31 321 ARG B C 1
ATOM 6621 O O . ARG B 1 321 ? -2.691 27.906 3.34 1 95.31 321 ARG B O 1
ATOM 6628 N N . SER B 1 322 ? -0.544 28.375 3.137 1 96.12 322 SER B N 1
ATOM 6629 C CA . SER B 1 322 ? -0.568 29.5 4.074 1 96.12 322 SER B CA 1
ATOM 6630 C C . SER B 1 322 ? -0.438 30.828 3.352 1 96.12 322 SER B C 1
ATOM 6632 O O . SER B 1 322 ? 0.627 31.156 2.82 1 96.12 322 SER B O 1
ATOM 6634 N N . LEU B 1 323 ? -1.476 31.594 3.367 1 94.19 323 LEU B N 1
ATOM 6635 C CA . LEU B 1 323 ? -1.475 32.875 2.684 1 94.19 323 LEU B CA 1
ATOM 6636 C C . LEU B 1 323 ? -1.062 34 3.635 1 94.19 323 LEU B C 1
ATOM 6638 O O . LEU B 1 323 ? -1.244 33.875 4.848 1 94.19 323 LEU B O 1
ATOM 6642 N N . PRO B 1 324 ? -0.517 35.031 3.07 1 93.06 324 PRO B N 1
ATOM 6643 C CA . PRO B 1 324 ? -0.091 36.125 3.945 1 93.06 324 PRO B CA 1
ATOM 6644 C C . PRO B 1 324 ? -1.266 36.844 4.609 1 93.06 324 PRO B C 1
ATOM 6646 O O . PRO B 1 324 ? -2.314 37.031 3.986 1 93.06 324 PRO B O 1
ATOM 6649 N N . ILE B 1 325 ? -1.084 37.188 5.801 1 92.38 325 ILE B N 1
ATOM 6650 C CA . ILE B 1 325 ? -2.055 37.969 6.578 1 92.38 325 ILE B CA 1
ATOM 6651 C C . ILE B 1 325 ? -1.529 39.375 6.809 1 92.38 325 ILE B C 1
ATOM 6653 O O . ILE B 1 325 ? -0.35 39.562 7.117 1 92.38 325 ILE B O 1
ATOM 6657 N N . GLU B 1 326 ? -2.465 40.281 6.574 1 85.88 326 GLU B N 1
ATOM 6658 C CA . GLU B 1 326 ? -2.086 41.688 6.727 1 85.88 326 GLU B CA 1
ATOM 6659 C C . GLU B 1 326 ? -1.872 42.031 8.195 1 85.88 326 GLU B C 1
ATOM 6661 O O . GLU B 1 326 ? -2.703 41.688 9.047 1 85.88 326 GLU B O 1
ATOM 6666 N N . LEU B 1 327 ? -0.709 42.562 8.367 1 80.06 327 LEU B N 1
ATOM 6667 C CA . LEU B 1 327 ? -0.384 43.156 9.672 1 80.06 327 LEU B CA 1
ATOM 6668 C C . LEU B 1 327 ? 0.106 44.594 9.531 1 80.06 327 LEU B C 1
ATOM 6670 O O . LEU B 1 327 ? 0.844 44.906 8.594 1 80.06 327 LEU B O 1
ATOM 6674 N N . GLY B 1 328 ? -0.277 45.531 10.352 1 67.31 328 GLY B N 1
ATOM 6675 C CA . GLY B 1 328 ? 0.212 46.875 10.422 1 67.31 328 GLY B CA 1
ATOM 6676 C C . GLY B 1 328 ? -0.239 47.75 9.258 1 67.31 328 GLY B C 1
ATOM 6677 O O . GLY B 1 328 ? 0.506 48.625 8.789 1 67.31 328 GLY B O 1
ATOM 6678 N N . GLY B 1 329 ? -1.456 47.469 8.664 1 64.5 329 GLY B N 1
ATOM 6679 C CA . GLY B 1 329 ? -2.031 48.312 7.645 1 64.5 329 GLY B CA 1
ATOM 6680 C C . GLY B 1 329 ? -1.45 48.094 6.266 1 64.5 329 GLY B C 1
ATOM 6681 O O . GLY B 1 329 ? -1.849 48.75 5.297 1 64.5 329 GLY B O 1
ATOM 6682 N N . LYS B 1 330 ? -0.562 47.219 6.145 1 61.94 330 LYS B N 1
ATOM 6683 C CA . LYS B 1 330 ? 0.073 47.062 4.84 1 61.94 330 LYS B CA 1
ATOM 6684 C C . LYS B 1 330 ? -0.703 46.094 3.967 1 61.94 330 LYS B C 1
ATOM 6686 O O . LYS B 1 330 ? -1.037 45 4.41 1 61.94 330 LYS B O 1
ATOM 6691 N N . LYS B 1 331 ? -1.04 46.719 2.758 1 63.59 331 LYS B N 1
ATOM 6692 C CA . LYS B 1 331 ? -1.854 45.969 1.811 1 63.59 331 LYS B CA 1
ATOM 6693 C C . LYS B 1 331 ? -1.028 44.875 1.112 1 63.59 331 LYS B C 1
ATOM 6695 O O . LYS B 1 331 ? 0.143 45.094 0.795 1 63.59 331 LYS B O 1
ATOM 6700 N N . ILE B 1 332 ? -1.517 43.719 1.177 1 66.06 332 ILE B N 1
ATOM 6701 C CA . ILE B 1 332 ? -0.905 42.625 0.473 1 66.06 332 ILE B CA 1
ATOM 6702 C C . ILE B 1 332 ? -1.341 42.625 -0.991 1 66.06 332 ILE B C 1
ATOM 6704 O O . ILE B 1 332 ? -2.527 42.469 -1.293 1 66.06 332 ILE B O 1
ATOM 6708 N N . LEU B 1 333 ? -0.524 43.125 -2.043 1 58.66 333 LEU B N 1
ATOM 6709 C CA . LEU B 1 333 ? -0.906 43.219 -3.447 1 58.66 333 LEU B CA 1
ATOM 6710 C C . LEU B 1 333 ? -0.944 41.844 -4.102 1 58.66 333 LEU B C 1
ATOM 6712 O O . LEU B 1 333 ? -1.911 41.5 -4.789 1 58.66 333 LEU B O 1
ATOM 6716 N N . LYS B 1 334 ? 0.221 41.094 -4.035 1 69.44 334 LYS B N 1
ATOM 6717 C CA . LYS B 1 334 ? 0.262 39.781 -4.672 1 69.44 334 LYS B CA 1
ATOM 6718 C C . LYS B 1 334 ? 0.628 38.719 -3.664 1 69.44 334 LYS B C 1
ATOM 6720 O O . LYS B 1 334 ? 1.806 38.5 -3.361 1 69.44 334 LYS B O 1
ATOM 6725 N N . ALA B 1 335 ? -0.426 38.062 -3.264 1 82.56 335 ALA B N 1
ATOM 6726 C CA . ALA B 1 335 ? -0.247 37.094 -2.184 1 82.56 335 ALA B CA 1
ATOM 6727 C C . ALA B 1 335 ? 0.404 35.812 -2.693 1 82.56 335 ALA B C 1
ATOM 6729 O O . ALA B 1 335 ? -0.119 35.156 -3.604 1 82.56 335 ALA B O 1
ATOM 6730 N N . LYS B 1 336 ? 1.649 35.625 -2.256 1 89.94 336 LYS B N 1
ATOM 6731 C CA . LYS B 1 336 ? 2.328 34.375 -2.518 1 89.94 336 LYS B CA 1
ATOM 6732 C C . LYS B 1 336 ? 2.166 33.406 -1.343 1 89.94 336 LYS B C 1
ATOM 6734 O O . LYS B 1 336 ? 2.387 33.781 -0.19 1 89.94 336 LYS B O 1
ATOM 6739 N N . PRO B 1 337 ? 1.776 32.25 -1.655 1 94.12 337 PRO B N 1
ATOM 6740 C CA . PRO B 1 337 ? 1.531 31.297 -0.552 1 94.12 337 PRO B CA 1
ATOM 6741 C C . PRO B 1 337 ? 2.812 30.656 -0.029 1 94.12 337 PRO B C 1
ATOM 6743 O O . PRO B 1 337 ? 3.742 30.406 -0.8 1 94.12 337 PRO B O 1
ATOM 6746 N N . LYS B 1 338 ? 2.875 30.547 1.244 1 95.81 338 LYS B N 1
ATOM 6747 C CA . LYS B 1 338 ? 3.811 29.609 1.862 1 95.81 338 LYS B CA 1
ATOM 6748 C C . LYS B 1 338 ? 3.24 28.203 1.886 1 95.81 338 LYS B C 1
ATOM 6750 O O . LYS B 1 338 ? 2.074 28 2.236 1 95.81 338 LYS B O 1
ATOM 6755 N N . ILE B 1 339 ? 4.031 27.172 1.48 1 97.19 339 ILE B N 1
ATOM 6756 C CA . ILE B 1 339 ? 3.508 25.828 1.341 1 97.19 339 ILE B CA 1
ATOM 6757 C C . ILE B 1 339 ? 4.07 24.938 2.449 1 97.19 339 ILE B C 1
ATOM 6759 O O . ILE B 1 339 ? 5.27 24.969 2.734 1 97.19 339 ILE B O 1
ATOM 6763 N N . TYR B 1 340 ? 3.178 24.234 3.094 1 97.94 340 TYR B N 1
ATOM 6764 C CA . TYR B 1 340 ? 3.562 23.188 4.027 1 97.94 340 TYR B CA 1
ATOM 6765 C C . TYR B 1 340 ? 3.078 21.812 3.547 1 97.94 340 TYR B C 1
ATOM 6767 O O . TYR B 1 340 ? 1.914 21.656 3.174 1 97.94 340 TYR B O 1
ATOM 6775 N N . ILE B 1 341 ? 3.969 20.812 3.498 1 97.62 341 ILE B N 1
ATOM 6776 C CA . ILE B 1 341 ? 3.518 19.453 3.291 1 97.62 341 ILE B CA 1
ATOM 6777 C C . ILE B 1 341 ? 2.639 19.016 4.461 1 97.62 341 ILE B C 1
ATOM 6779 O O . ILE B 1 341 ? 2.863 19.422 5.602 1 97.62 341 ILE B O 1
ATOM 6783 N N . SER B 1 342 ? 1.652 18.234 4.16 1 96 342 SER B N 1
ATOM 6784 C CA . SER B 1 342 ? 0.576 17.969 5.109 1 96 342 SER B CA 1
ATOM 6785 C C . SER B 1 342 ? 1.11 17.312 6.383 1 96 342 SER B C 1
ATOM 6787 O O . SER B 1 342 ? 0.517 17.453 7.457 1 96 342 SER B O 1
ATOM 6789 N N . ASP B 1 343 ? 2.166 16.562 6.242 1 97.31 343 ASP B N 1
ATOM 6790 C CA . ASP B 1 343 ? 2.898 15.984 7.367 1 97.31 343 ASP B CA 1
ATOM 6791 C C . ASP B 1 343 ? 4.398 15.961 7.09 1 97.31 343 ASP B C 1
ATOM 6793 O O . ASP B 1 343 ? 4.824 15.656 5.973 1 97.31 343 ASP B O 1
ATOM 6797 N N . PRO B 1 344 ? 5.184 16.297 8.117 1 95.56 344 PRO B N 1
ATOM 6798 C CA . PRO B 1 344 ? 6.629 16.312 7.883 1 95.56 344 PRO B CA 1
ATOM 6799 C C . PRO B 1 344 ? 7.164 14.961 7.414 1 95.56 344 PRO B C 1
ATOM 6801 O O . PRO B 1 344 ? 8.117 14.906 6.629 1 95.56 344 PRO B O 1
ATOM 6804 N N . ALA B 1 345 ? 6.566 13.93 7.887 1 95.88 345 ALA B N 1
ATOM 6805 C CA . ALA B 1 345 ? 7.051 12.594 7.535 1 95.88 345 ALA B CA 1
ATOM 6806 C C . ALA B 1 345 ? 6.902 12.336 6.039 1 95.88 345 ALA B C 1
ATOM 6808 O O . ALA B 1 345 ? 7.695 11.594 5.449 1 95.88 345 ALA B O 1
ATOM 6809 N N . ILE B 1 346 ? 5.918 12.867 5.406 1 96.62 346 ILE B N 1
ATOM 6810 C CA . ILE B 1 346 ? 5.719 12.711 3.969 1 96.62 346 ILE B CA 1
ATOM 6811 C C . ILE B 1 346 ? 6.875 13.352 3.211 1 96.62 346 ILE B C 1
ATOM 6813 O O . ILE B 1 346 ? 7.453 12.742 2.309 1 96.62 346 ILE B O 1
ATOM 6817 N N . ARG B 1 347 ? 7.211 14.609 3.596 1 96.06 347 ARG B N 1
ATOM 6818 C CA . ARG B 1 347 ? 8.328 15.312 2.967 1 96.06 347 ARG B CA 1
ATOM 6819 C C . ARG B 1 347 ? 9.625 14.539 3.143 1 96.06 347 ARG B C 1
ATOM 6821 O O . ARG B 1 347 ? 10.391 14.375 2.188 1 96.06 347 ARG B O 1
ATOM 6828 N N . ASN B 1 348 ? 9.836 14.117 4.383 1 94.44 348 ASN B N 1
ATOM 6829 C CA . ASN B 1 348 ? 11.047 13.367 4.688 1 94.44 348 ASN B CA 1
ATOM 6830 C C . ASN B 1 348 ? 11.148 12.094 3.861 1 94.44 348 ASN B C 1
ATOM 6832 O O . ASN B 1 348 ? 12.234 11.703 3.432 1 94.44 348 ASN B O 1
ATOM 6836 N N . ALA B 1 349 ? 10.039 11.477 3.672 1 93.81 349 ALA B N 1
ATOM 6837 C CA . ALA B 1 349 ? 9.992 10.25 2.885 1 93.81 349 ALA B CA 1
ATOM 6838 C C . ALA B 1 349 ? 10.305 10.523 1.417 1 93.81 349 ALA B C 1
ATOM 6840 O O . ALA B 1 349 ? 11.125 9.836 0.809 1 93.81 349 ALA B O 1
ATOM 6841 N N . VAL B 1 350 ? 9.672 11.508 0.879 1 94 350 VAL B N 1
ATOM 6842 C CA . VAL B 1 350 ? 9.805 11.836 -0.536 1 94 350 VAL B CA 1
ATOM 6843 C C . VAL B 1 350 ? 11.242 12.258 -0.83 1 94 350 VAL B C 1
ATOM 6845 O O . VAL B 1 350 ? 11.82 11.859 -1.841 1 94 350 VAL B O 1
ATOM 6848 N N . LEU B 1 351 ? 11.828 13.031 0.074 1 92.25 351 LEU B N 1
ATOM 6849 C CA . LEU B 1 351 ? 13.188 13.539 -0.126 1 92.25 351 LEU B CA 1
ATOM 6850 C C . LEU B 1 351 ? 14.219 12.562 0.442 1 92.25 351 LEU B C 1
ATOM 6852 O O . LEU B 1 351 ? 15.422 12.797 0.323 1 92.25 351 LEU B O 1
ATOM 6856 N N . MET B 1 352 ? 13.727 11.523 1.122 1 89.38 352 MET B N 1
ATOM 6857 C CA . MET B 1 352 ? 14.562 10.492 1.727 1 89.38 352 MET B CA 1
ATOM 6858 C C . MET B 1 352 ? 15.586 11.102 2.682 1 89.38 352 MET B C 1
ATOM 6860 O O . MET B 1 352 ? 16.781 10.828 2.574 1 89.38 352 MET B O 1
ATOM 6864 N N . ILE B 1 353 ? 15.055 11.93 3.514 1 87.12 353 ILE B N 1
ATOM 6865 C CA . ILE B 1 353 ? 15.891 12.539 4.535 1 87.12 353 ILE B CA 1
ATOM 6866 C C . ILE B 1 353 ? 16.281 11.5 5.578 1 87.12 353 ILE B C 1
ATOM 6868 O O . ILE B 1 353 ? 15.414 10.938 6.254 1 87.12 353 ILE B O 1
ATOM 6872 N N . ASP B 1 354 ? 17.547 11.156 5.723 1 79.94 354 ASP B N 1
ATOM 6873 C CA . ASP B 1 354 ? 18 10.125 6.652 1 79.94 354 ASP B CA 1
ATOM 6874 C C . ASP B 1 354 ? 18.844 10.719 7.77 1 79.94 354 ASP B C 1
ATOM 6876 O O . ASP B 1 354 ? 19.297 10 8.664 1 79.94 354 ASP B O 1
ATOM 6880 N N . ASN B 1 355 ? 19.062 12.031 7.789 1 85.25 355 ASN B N 1
ATOM 6881 C CA . ASN B 1 355 ? 19.875 12.719 8.797 1 85.25 355 ASN B CA 1
ATOM 6882 C C . ASN B 1 355 ? 19.078 13.836 9.477 1 85.25 355 ASN B C 1
ATOM 6884 O O . ASN B 1 355 ? 19.609 14.914 9.727 1 85.25 355 ASN B O 1
ATOM 6888 N N . LEU B 1 356 ? 17.875 13.547 9.719 1 88.81 356 LEU B N 1
ATOM 6889 C CA . LEU B 1 356 ? 16.953 14.57 10.188 1 88.81 356 LEU B CA 1
ATOM 6890 C C . LEU B 1 356 ? 17.484 15.258 11.445 1 88.81 356 LEU B C 1
ATOM 6892 O O . LEU B 1 356 ? 17.469 16.484 11.539 1 88.81 356 LEU B O 1
ATOM 6896 N N . PHE B 1 357 ? 18.078 14.539 12.367 1 90 357 PHE B N 1
ATOM 6897 C CA . PHE B 1 357 ? 18.406 15.094 13.68 1 90 357 PHE B CA 1
ATOM 6898 C C . PHE B 1 357 ? 19.812 15.68 13.695 1 90 357 PHE B C 1
ATOM 6900 O O . PHE B 1 357 ? 20.188 16.359 14.648 1 90 357 PHE B O 1
ATOM 6907 N N . THR B 1 358 ? 20.516 15.469 12.617 1 89.88 358 THR B N 1
ATOM 6908 C CA . THR B 1 358 ? 21.859 16.047 12.555 1 89.88 358 THR B CA 1
ATOM 6909 C C . THR B 1 358 ? 21.891 17.234 11.594 1 89.88 358 THR B C 1
ATOM 6911 O O . THR B 1 358 ? 22.875 17.969 11.547 1 89.88 358 THR B O 1
ATOM 6914 N N . ASP B 1 359 ? 20.844 17.391 10.883 1 91.81 359 ASP B N 1
ATOM 6915 C CA . ASP B 1 359 ? 20.703 18.531 9.984 1 91.81 359 ASP B CA 1
ATOM 6916 C C . ASP B 1 359 ? 19.734 19.562 10.555 1 91.81 359 ASP B C 1
ATOM 6918 O O . ASP B 1 359 ? 18.516 19.422 10.422 1 91.81 359 ASP B O 1
ATOM 6922 N N . SER B 1 360 ? 20.266 20.656 11.008 1 92.19 360 SER B N 1
ATOM 6923 C CA . SER B 1 360 ? 19.484 21.672 11.711 1 92.19 360 SER B CA 1
ATOM 6924 C C . SER B 1 360 ? 18.469 22.328 10.789 1 92.19 360 SER B C 1
ATOM 6926 O O . SER B 1 360 ? 17.375 22.703 11.219 1 92.19 360 SER B O 1
ATOM 6928 N N . LYS B 1 361 ? 18.844 22.5 9.57 1 92.81 361 LYS B N 1
ATOM 6929 C CA . LYS B 1 361 ? 17.938 23.109 8.617 1 92.81 361 LYS B CA 1
ATOM 6930 C C . LYS B 1 361 ? 16.703 22.219 8.383 1 92.81 361 LYS B C 1
ATOM 6932 O O . LYS B 1 361 ? 15.57 22.688 8.469 1 92.81 361 LYS B O 1
ATOM 6937 N N . GLU B 1 362 ? 16.953 20.922 8.109 1 93.75 362 GLU B N 1
ATOM 6938 C CA . GLU B 1 362 ? 15.859 19.984 7.879 1 93.75 362 GLU B CA 1
ATOM 6939 C C . GLU B 1 362 ? 14.992 19.828 9.125 1 93.75 362 GLU B C 1
ATOM 6941 O O . GLU B 1 362 ? 13.773 19.703 9.023 1 93.75 362 GLU B O 1
ATOM 6946 N N . LEU B 1 363 ? 15.656 19.828 10.242 1 95.56 363 LEU B N 1
ATOM 6947 C CA . LEU B 1 363 ? 14.922 19.703 11.5 1 95.56 363 LEU B CA 1
ATOM 6948 C C . LEU B 1 363 ? 14.031 20.922 11.727 1 95.56 363 LEU B C 1
ATOM 6950 O O . LEU B 1 363 ? 12.898 20.797 12.18 1 95.56 363 LEU B O 1
ATOM 6954 N N . GLY B 1 364 ? 14.523 22.125 11.453 1 95.94 364 GLY B N 1
ATOM 6955 C CA . GLY B 1 364 ? 13.742 23.344 11.555 1 95.94 364 GLY B CA 1
ATOM 6956 C C . GLY B 1 364 ? 12.508 23.344 10.68 1 95.94 364 GLY B C 1
ATOM 6957 O O . GLY B 1 364 ? 11.414 23.688 11.141 1 95.94 364 GLY B O 1
ATOM 6958 N N . ILE B 1 365 ? 12.664 22.891 9.438 1 96.31 365 ILE B N 1
ATOM 6959 C CA . ILE B 1 365 ? 11.555 22.812 8.492 1 96.31 365 ILE B CA 1
ATOM 6960 C C . ILE B 1 365 ? 10.516 21.812 9 1 96.31 365 ILE B C 1
ATOM 6962 O O . ILE B 1 365 ? 9.312 22.094 8.953 1 96.31 365 ILE B O 1
ATOM 6966 N N . THR B 1 366 ? 11 20.703 9.492 1 97.06 366 THR B N 1
ATOM 6967 C CA . THR B 1 366 ? 10.141 19.656 10 1 97.06 366 THR B CA 1
ATOM 6968 C C . THR B 1 366 ? 9.297 20.156 11.164 1 97.06 366 THR B C 1
ATOM 6970 O O . THR B 1 366 ? 8.078 19.953 11.188 1 97.06 366 THR B O 1
ATOM 6973 N N . VAL B 1 367 ? 9.914 20.812 12.117 1 98.19 367 VAL B N 1
ATOM 6974 C CA . VAL B 1 367 ? 9.219 21.266 13.312 1 98.19 367 VAL B CA 1
ATOM 6975 C C . VAL B 1 367 ? 8.258 22.391 12.953 1 98.19 367 VAL B C 1
ATOM 6977 O O . VAL B 1 367 ? 7.133 22.453 13.453 1 98.19 367 VAL B O 1
ATOM 6980 N N . GLU B 1 368 ? 8.664 23.312 12.117 1 98.12 368 GLU B N 1
ATOM 6981 C CA . GLU B 1 368 ? 7.789 24.391 11.672 1 98.12 368 GLU B CA 1
ATOM 6982 C C . GLU B 1 368 ? 6.527 23.844 11.016 1 98.12 368 GLU B C 1
ATOM 6984 O O . GLU B 1 368 ? 5.422 24.297 11.305 1 98.12 368 GLU B O 1
ATOM 6989 N N . THR B 1 369 ? 6.719 22.859 10.141 1 97.88 369 THR B N 1
ATOM 6990 C CA . THR B 1 369 ? 5.598 22.219 9.461 1 97.88 369 THR B CA 1
ATOM 6991 C C . THR B 1 369 ? 4.66 21.547 10.477 1 97.88 369 THR B C 1
ATOM 6993 O O . THR B 1 369 ? 3.439 21.688 10.367 1 97.88 369 THR B O 1
ATOM 6996 N N . ALA B 1 370 ? 5.238 20.891 11.414 1 98.19 370 ALA B N 1
ATOM 6997 C CA . ALA B 1 370 ? 4.445 20.203 12.438 1 98.19 370 ALA B CA 1
ATOM 6998 C C . ALA B 1 370 ? 3.654 21.219 13.273 1 98.19 370 ALA B C 1
ATOM 7000 O O . ALA B 1 370 ? 2.482 20.984 13.586 1 98.19 370 ALA B O 1
ATOM 7001 N N . VAL B 1 371 ? 4.27 22.297 13.656 1 98.44 371 VAL B N 1
ATOM 7002 C CA . VAL B 1 371 ? 3.604 23.328 14.445 1 98.44 371 VAL B CA 1
ATOM 7003 C C . VAL B 1 371 ? 2.447 23.922 13.648 1 98.44 371 VAL B C 1
ATOM 7005 O O . VAL B 1 371 ? 1.339 24.078 14.164 1 98.44 371 VAL B O 1
ATOM 7008 N N . PHE B 1 372 ? 2.707 24.266 12.383 1 98.06 372 PHE B N 1
ATOM 7009 C CA . PHE B 1 372 ? 1.659 24.812 11.523 1 98.06 372 PHE B CA 1
ATOM 7010 C C . PHE B 1 372 ? 0.462 23.875 11.469 1 98.06 372 PHE B C 1
ATOM 7012 O O . PHE B 1 372 ? -0.68 24.297 11.648 1 98.06 372 PHE B O 1
ATOM 7019 N N . LYS B 1 373 ? 0.73 22.609 11.219 1 97.06 373 LYS B N 1
ATOM 7020 C CA . LYS B 1 373 ? -0.317 21.594 11.117 1 97.06 373 LYS B CA 1
ATOM 7021 C C . LYS B 1 373 ? -1.146 21.547 12.398 1 97.06 373 LYS B C 1
ATOM 7023 O O . LYS B 1 373 ? -2.369 21.406 12.344 1 97.06 373 LYS B O 1
ATOM 7028 N N . HIS B 1 374 ? -0.49 21.594 13.547 1 97.44 374 HIS B N 1
ATOM 7029 C CA . HIS B 1 374 ? -1.186 21.547 14.828 1 97.44 374 HIS B CA 1
ATOM 7030 C C . HIS B 1 374 ? -2.137 22.734 14.984 1 97.44 374 HIS B C 1
ATOM 7032 O O . HIS B 1 374 ? -3.297 22.547 15.359 1 97.44 374 HIS B O 1
ATOM 7038 N N . ILE B 1 375 ? -1.667 23.906 14.617 1 97.31 375 ILE B N 1
ATOM 7039 C CA . ILE B 1 375 ? -2.479 25.109 14.766 1 97.31 375 ILE B CA 1
ATOM 7040 C C . ILE B 1 375 ? -3.623 25.094 13.758 1 97.31 375 ILE B C 1
ATOM 7042 O O . ILE B 1 375 ? -4.766 25.406 14.102 1 97.31 375 ILE B O 1
ATOM 7046 N N . TYR B 1 376 ? -3.291 24.688 12.586 1 96.06 376 TYR B N 1
ATOM 7047 C CA . TYR B 1 376 ? -4.297 24.609 11.531 1 96.06 376 TYR B CA 1
ATOM 7048 C C . TYR B 1 376 ? -5.414 23.641 11.914 1 96.06 376 TYR B C 1
ATOM 7050 O O . TYR B 1 376 ? -6.594 23.969 11.766 1 96.06 376 TYR B O 1
ATOM 7058 N N . SER B 1 377 ? -5.066 22.5 12.43 1 93.88 377 SER B N 1
ATOM 7059 C CA . SER B 1 377 ? -6.031 21.484 12.828 1 93.88 377 SER B CA 1
ATOM 7060 C C . SER B 1 377 ? -6.805 21.906 14.07 1 93.88 377 SER B C 1
ATOM 7062 O O . SER B 1 377 ? -8.016 21.688 14.164 1 93.88 377 SER B O 1
ATOM 7064 N N . PHE B 1 378 ? -6.121 22.5 14.984 1 94.81 378 PHE B N 1
ATOM 7065 C CA . PHE B 1 378 ? -6.715 22.906 16.25 1 94.81 378 PHE B CA 1
ATOM 7066 C C . PHE B 1 378 ? -7.852 23.891 16.031 1 94.81 378 PHE B C 1
ATOM 7068 O O . PHE B 1 378 ? -8.875 23.828 16.719 1 94.81 378 PHE B O 1
ATOM 7075 N N . TYR B 1 379 ? -7.719 24.75 15.062 1 93.56 379 TYR B N 1
ATOM 7076 C CA . TYR B 1 379 ? -8.703 25.812 14.852 1 93.56 379 TYR B CA 1
ATOM 7077 C C . TYR B 1 379 ? -9.547 25.531 13.609 1 93.56 379 TYR B C 1
ATOM 7079 O O . TYR B 1 379 ? -10.188 26.422 13.07 1 93.56 379 TYR B O 1
ATOM 7087 N N . SER B 1 380 ? -9.562 24.328 13.117 1 86.31 380 SER B N 1
ATOM 7088 C CA . SER B 1 380 ? -10.211 23.969 11.859 1 86.31 380 SER B CA 1
ATOM 7089 C C . SER B 1 380 ? -11.719 24.188 11.938 1 86.31 380 SER B C 1
ATOM 7091 O O . SER B 1 380 ? -12.367 24.422 10.914 1 86.31 380 SER B O 1
ATOM 7093 N N . GLU B 1 381 ? -12.289 24.156 13.102 1 82.12 381 GLU B N 1
ATOM 7094 C CA . GLU B 1 381 ? -13.734 24.281 13.242 1 82.12 381 GLU B CA 1
ATOM 7095 C C . GLU B 1 381 ? -14.125 25.688 13.656 1 82.12 381 GLU B C 1
ATOM 7097 O O . GLU B 1 381 ? -15.305 25.969 13.891 1 82.12 381 GLU B O 1
ATOM 7102 N N . GLU B 1 382 ? -13.125 26.484 13.781 1 86.5 382 GLU B N 1
ATOM 7103 C CA . GLU B 1 382 ? -13.391 27.875 14.172 1 86.5 382 GLU B CA 1
ATOM 7104 C C . GLU B 1 382 ? -13.164 28.828 13 1 86.5 382 GLU B C 1
ATOM 7106 O O . GLU B 1 382 ? -12.586 28.438 11.984 1 86.5 382 GLU B O 1
ATOM 7111 N N . ASN B 1 383 ? -13.781 29.906 13.117 1 85.94 383 ASN B N 1
ATOM 7112 C CA . ASN B 1 383 ? -13.57 30.953 12.125 1 85.94 383 ASN B CA 1
ATOM 7113 C C . ASN B 1 383 ? -12.242 31.672 12.336 1 85.94 383 ASN B C 1
ATOM 7115 O O . ASN B 1 383 ? -12.227 32.844 12.742 1 85.94 383 ASN B O 1
ATOM 7119 N N . VAL B 1 384 ? -11.18 31.016 12.141 1 93.88 384 VAL B N 1
ATOM 7120 C CA . VAL B 1 384 ? -9.828 31.547 12.297 1 93.88 384 VAL B CA 1
ATOM 7121 C C . VAL B 1 384 ? -9.078 31.422 10.969 1 93.88 384 VAL B C 1
ATOM 7123 O O . VAL B 1 384 ? -9.117 30.375 10.32 1 93.88 384 VAL B O 1
ATOM 7126 N N . LYS B 1 385 ? -8.547 32.5 10.516 1 94.62 385 LYS B N 1
ATOM 7127 C CA . LYS B 1 385 ? -7.672 32.469 9.352 1 94.62 385 LYS B CA 1
ATOM 7128 C C . LYS B 1 385 ? -6.219 32.219 9.758 1 94.62 385 LYS B C 1
ATOM 7130 O O . LYS B 1 385 ? -5.684 32.969 10.586 1 94.62 385 LYS B O 1
ATOM 7135 N N . ILE B 1 386 ? -5.656 31.25 9.266 1 96.75 386 ILE B N 1
ATOM 7136 C CA . ILE B 1 386 ? -4.27 30.938 9.578 1 96.75 386 ILE B CA 1
ATOM 7137 C C . ILE B 1 386 ? -3.379 31.25 8.383 1 96.75 386 ILE B C 1
ATOM 7139 O O . ILE B 1 386 ? -3.676 30.844 7.254 1 96.75 386 ILE B O 1
ATOM 7143 N N . GLY B 1 387 ? -2.367 31.984 8.602 1 96.12 387 GLY B N 1
ATOM 7144 C CA . GLY B 1 387 ? -1.431 32.375 7.562 1 96.12 387 GLY B CA 1
ATOM 7145 C C . GLY B 1 387 ? -0.078 32.812 8.102 1 96.12 387 GLY B C 1
ATOM 7146 O O . GLY B 1 387 ? 0.345 32.344 9.164 1 96.12 387 GLY B O 1
ATOM 7147 N N . TYR B 1 388 ? 0.694 33.469 7.254 1 96.12 388 TYR B N 1
ATOM 7148 C CA . TYR B 1 388 ? 1.994 34 7.66 1 96.12 388 TYR B CA 1
ATOM 7149 C C . TYR B 1 388 ? 2.078 35.5 7.414 1 96.12 388 TYR B C 1
ATOM 7151 O O . TYR B 1 388 ? 1.13 36.094 6.91 1 96.12 388 TYR B O 1
ATOM 7159 N N . PHE B 1 389 ? 3.145 36.125 7.934 1 93.5 389 PHE B N 1
ATOM 7160 C CA . PHE B 1 389 ? 3.387 37.531 7.691 1 93.5 389 PHE B CA 1
ATOM 7161 C C . PHE B 1 389 ? 4.801 37.75 7.164 1 93.5 389 PHE B C 1
ATOM 7163 O O . PHE B 1 389 ? 5.742 37.094 7.605 1 93.5 389 PHE B O 1
ATOM 7170 N N . ARG B 1 390 ? 4.848 38.562 6.18 1 89.06 390 ARG B N 1
ATOM 7171 C CA . ARG B 1 390 ? 6.145 38.969 5.652 1 89.06 390 ARG B CA 1
ATOM 7172 C C . ARG B 1 390 ? 6.16 40.469 5.379 1 89.06 390 ARG B C 1
ATOM 7174 O O . ARG B 1 390 ? 5.25 41 4.734 1 89.06 390 ARG B O 1
ATOM 7181 N N . LYS B 1 391 ? 7.227 41.125 5.824 1 79.12 391 LYS B N 1
ATOM 7182 C CA . LYS B 1 391 ? 7.379 42.531 5.582 1 79.12 391 LYS B CA 1
ATOM 7183 C C . LYS B 1 391 ? 7.719 42.812 4.125 1 79.12 391 LYS B C 1
ATOM 7185 O O . LYS B 1 391 ? 8.539 42.125 3.525 1 79.12 391 LYS B O 1
ATOM 7190 N N . PRO B 1 392 ? 6.965 43.719 3.455 1 67.69 392 PRO B N 1
ATOM 7191 C CA . PRO B 1 392 ? 7.234 44.031 2.049 1 67.69 392 PRO B CA 1
ATOM 7192 C C . PRO B 1 392 ? 8.625 44.625 1.827 1 67.69 392 PRO B C 1
ATOM 7194 O O . PRO B 1 392 ? 9.242 44.375 0.789 1 67.69 392 PRO B O 1
ATOM 7197 N N . THR B 1 393 ? 8.984 45.656 2.6 1 61.97 393 THR B N 1
ATOM 7198 C CA . THR B 1 393 ? 10.172 46.438 2.297 1 61.97 393 THR B CA 1
ATOM 7199 C C . THR B 1 393 ? 11.398 45.875 3.006 1 61.97 393 THR B C 1
ATOM 7201 O O . THR B 1 393 ? 12.516 45.938 2.484 1 61.97 393 THR B O 1
ATOM 7204 N N . ASP B 1 394 ? 11.312 45.594 4.305 1 52.28 394 ASP B N 1
ATOM 7205 C CA . ASP B 1 394 ? 12.43 45.469 5.238 1 52.28 394 ASP B CA 1
ATOM 7206 C C . ASP B 1 394 ? 13.008 44.031 5.215 1 52.28 394 ASP B C 1
ATOM 7208 O O . ASP B 1 394 ? 12.547 43.156 5.953 1 52.28 394 ASP B O 1
ATOM 7212 N N . ASN B 1 395 ? 14.055 43.812 4.586 1 57.28 395 ASN B N 1
ATOM 7213 C CA . ASN B 1 395 ? 14.977 42.656 4.559 1 57.28 395 ASN B CA 1
ATOM 7214 C C . ASN B 1 395 ? 14.242 41.344 4.73 1 57.28 395 ASN B C 1
ATOM 7216 O O . ASN B 1 395 ? 14.773 40.406 5.316 1 57.28 395 ASN B O 1
ATOM 7220 N N . GLN B 1 396 ? 12.898 41.344 4.434 1 65.44 396 GLN B N 1
ATOM 7221 C CA . GLN B 1 396 ? 12.148 40.094 4.254 1 65.44 396 GLN B CA 1
ATOM 7222 C C . GLN B 1 396 ? 11.977 39.344 5.578 1 65.44 396 GLN B C 1
ATOM 7224 O O . GLN B 1 396 ? 12.117 38.125 5.629 1 65.44 396 GLN B O 1
ATOM 7229 N N . LYS B 1 397 ? 11.805 40.125 6.695 1 82.25 397 LYS B N 1
ATOM 7230 C CA . LYS B 1 397 ? 11.539 39.469 7.969 1 82.25 397 LYS B CA 1
ATOM 7231 C C . LYS B 1 397 ? 10.125 38.875 8 1 82.25 397 LYS B C 1
ATOM 7233 O O . LYS B 1 397 ? 9.18 39.5 7.504 1 82.25 397 LYS B O 1
ATOM 7238 N N . GLU B 1 398 ? 10.047 37.75 8.539 1 90.25 398 GLU B N 1
ATOM 7239 C CA . GLU B 1 398 ? 8.836 36.938 8.461 1 90.25 398 GLU B CA 1
ATOM 7240 C C . GLU B 1 398 ? 8.391 36.469 9.844 1 90.25 398 GLU B C 1
ATOM 7242 O O . GLU B 1 398 ? 9.188 36.438 10.781 1 90.25 398 GLU B O 1
ATOM 7247 N N . ILE B 1 399 ? 7.102 36.469 10.078 1 95.25 399 ILE B N 1
ATOM 7248 C CA . ILE B 1 399 ? 6.508 35.688 11.156 1 95.25 399 ILE B CA 1
ATOM 7249 C C . ILE B 1 399 ? 5.922 34.375 10.578 1 95.25 399 ILE B C 1
ATOM 7251 O O . ILE B 1 399 ? 5.09 34.438 9.672 1 95.25 399 ILE B O 1
ATOM 7255 N N . ASP B 1 400 ? 6.258 33.281 11.133 1 96.88 400 ASP B N 1
ATOM 7256 C CA . ASP B 1 400 ? 5.988 32 10.523 1 96.88 400 ASP B CA 1
ATOM 7257 C C . ASP B 1 400 ? 4.488 31.719 10.461 1 96.88 400 ASP B C 1
ATOM 7259 O O . ASP B 1 400 ? 3.977 31.25 9.445 1 96.88 400 ASP B O 1
ATOM 7263 N N . ILE B 1 401 ? 3.758 31.953 11.547 1 98.06 401 ILE B N 1
ATOM 7264 C CA . ILE B 1 401 ? 2.334 31.641 11.609 1 98.06 401 ILE B CA 1
ATOM 7265 C C . ILE B 1 401 ? 1.584 32.781 12.273 1 98.06 401 ILE B C 1
ATOM 7267 O O . ILE B 1 401 ? 2.021 33.312 13.312 1 98.06 401 ILE B O 1
ATOM 7271 N N . VAL B 1 402 ? 0.561 33.219 11.664 1 97.25 402 VAL B N 1
ATOM 7272 C CA . VAL B 1 402 ? -0.356 34.219 12.219 1 97.25 402 VAL B CA 1
ATOM 7273 C C . VAL B 1 402 ? -1.773 33.656 12.25 1 97.25 402 VAL B C 1
ATOM 7275 O O . VAL B 1 402 ? -2.275 33.156 11.234 1 97.25 402 VAL B O 1
ATOM 7278 N N . ALA B 1 403 ? -2.381 33.562 13.375 1 97.56 403 ALA B N 1
ATOM 7279 C CA . ALA B 1 403 ? -3.793 33.219 13.508 1 97.56 403 ALA B CA 1
ATOM 7280 C C . ALA B 1 403 ? -4.652 34.469 13.703 1 97.56 403 ALA B C 1
ATOM 7282 O O . ALA B 1 403 ? -4.484 35.188 14.68 1 97.56 403 ALA B O 1
ATOM 7283 N N . GLN B 1 404 ? -5.512 34.688 12.773 1 96.31 404 GLN B N 1
ATOM 7284 C CA . GLN B 1 404 ? -6.379 35.844 12.812 1 96.31 404 GLN B CA 1
ATOM 7285 C C . GLN B 1 404 ? -7.762 35.5 13.352 1 96.31 404 GLN B C 1
ATOM 7287 O O . GLN B 1 404 ? -8.523 34.781 12.703 1 96.31 404 GLN B O 1
ATOM 7292 N N . PHE B 1 405 ? -7.992 35.938 14.508 1 95.12 405 PHE B N 1
ATOM 7293 C CA . PHE B 1 405 ? -9.297 35.812 15.148 1 95.12 405 PHE B CA 1
ATOM 7294 C C . PHE B 1 405 ? -10.148 37.031 14.891 1 95.12 405 PHE B C 1
ATOM 7296 O O . PHE B 1 405 ? -9.648 38.062 14.438 1 95.12 405 PHE B O 1
ATOM 7303 N N . PRO B 1 406 ? -11.5 36.938 15.109 1 91.38 406 PRO B N 1
ATOM 7304 C CA . PRO B 1 406 ? -12.352 38.125 14.945 1 91.38 406 PRO B CA 1
ATOM 7305 C C . PRO B 1 406 ? -11.914 39.312 15.82 1 91.38 406 PRO B C 1
ATOM 7307 O O . PRO B 1 406 ? -12.039 40.469 15.414 1 91.38 406 PRO B O 1
ATOM 7310 N N . ASN B 1 407 ? -11.352 39.031 16.969 1 90.94 407 ASN B N 1
ATOM 7311 C CA . ASN B 1 407 ? -11.055 40.094 17.922 1 90.94 407 ASN B CA 1
ATOM 7312 C C . ASN B 1 407 ? -9.562 40.406 17.953 1 90.94 407 ASN B C 1
ATOM 7314 O O . ASN B 1 407 ? -9.117 41.219 18.781 1 90.94 407 ASN B O 1
ATOM 7318 N N . GLY B 1 408 ? -8.789 39.812 17.109 1 93.81 408 GLY B N 1
ATOM 7319 C CA . GLY B 1 408 ? -7.363 40.094 17.094 1 93.81 408 GLY B CA 1
ATOM 7320 C C . GLY B 1 408 ? -6.543 39 16.438 1 93.81 408 GLY B C 1
ATOM 7321 O O . GLY B 1 408 ? -7.082 38.156 15.719 1 93.81 408 GLY B O 1
ATOM 7322 N N . LYS B 1 409 ? -5.16 39.125 16.688 1 96.19 409 LYS B N 1
ATOM 7323 C CA . LYS B 1 409 ? -4.25 38.219 16.016 1 96.19 409 LYS B CA 1
ATOM 7324 C C . LYS B 1 409 ? -3.258 37.625 17.016 1 96.19 409 LYS B C 1
ATOM 7326 O O . LYS B 1 409 ? -2.836 38.281 17.953 1 96.19 409 LYS B O 1
ATOM 7331 N N . SER B 1 410 ? -3 36.375 16.844 1 97.44 410 SER B N 1
ATOM 7332 C CA . SER B 1 410 ? -1.937 35.688 17.578 1 97.44 410 SER B CA 1
ATOM 7333 C C . SER B 1 410 ? -0.757 35.375 16.672 1 97.44 410 SER B C 1
ATOM 7335 O O . SER B 1 410 ? -0.947 34.938 15.523 1 97.44 410 SER B O 1
ATOM 7337 N N . LEU B 1 411 ? 0.457 35.625 17.156 1 97.5 411 LEU B N 1
ATOM 7338 C CA . LEU B 1 411 ? 1.678 35.406 16.391 1 97.5 411 LEU B CA 1
ATOM 7339 C C . LEU B 1 411 ? 2.465 34.219 16.922 1 97.5 411 LEU B C 1
ATOM 7341 O O . LEU B 1 411 ? 2.547 34.031 18.125 1 97.5 411 LEU B O 1
ATOM 7345 N N . ILE B 1 412 ? 2.971 33.406 16.031 1 98.19 412 ILE B N 1
ATOM 7346 C CA . ILE B 1 412 ? 3.805 32.281 16.406 1 98.19 412 ILE B CA 1
ATOM 7347 C C . ILE B 1 412 ? 5.09 32.281 15.586 1 98.19 412 ILE B C 1
ATOM 7349 O O . ILE B 1 412 ? 5.047 32.312 14.352 1 98.19 412 ILE B O 1
ATOM 7353 N N . GLU B 1 413 ? 6.18 32.344 16.234 1 97.5 413 GLU B N 1
ATOM 7354 C CA . GLU B 1 413 ? 7.5 32.188 15.625 1 97.5 413 GLU B CA 1
ATOM 7355 C C . GLU B 1 413 ? 8.172 30.891 16.078 1 97.5 413 GLU B C 1
ATOM 7357 O O . GLU B 1 413 ? 8.156 30.562 17.266 1 97.5 413 GLU B O 1
ATOM 7362 N N . VAL B 1 414 ? 8.719 30.109 15.117 1 97.69 414 VAL B N 1
ATOM 7363 C CA . VAL B 1 414 ? 9.352 28.828 15.422 1 97.69 414 VAL B CA 1
ATOM 7364 C C . VAL B 1 414 ? 10.867 28.953 15.273 1 97.69 414 VAL B C 1
ATOM 7366 O O . VAL B 1 414 ? 11.375 29.203 14.18 1 97.69 414 VAL B O 1
ATOM 7369 N N . LYS B 1 415 ? 11.578 28.891 16.297 1 95.56 415 LYS B N 1
ATOM 7370 C CA . LYS B 1 415 ? 13.039 28.875 16.297 1 95.56 415 LYS B CA 1
ATOM 7371 C C . LYS B 1 415 ? 13.57 27.594 16.938 1 95.56 415 LYS B C 1
ATOM 7373 O O . LYS B 1 415 ? 14 27.609 18.094 1 95.56 415 LYS B O 1
ATOM 7378 N N . PHE B 1 416 ? 13.625 26.562 16.203 1 95.5 416 PHE B N 1
ATOM 7379 C CA . PHE B 1 416 ? 14.031 25.25 16.703 1 95.5 416 PHE B CA 1
ATOM 7380 C C . PHE B 1 416 ? 15.531 25.062 16.547 1 95.5 416 PHE B C 1
ATOM 7382 O O . PHE B 1 416 ? 15.977 24.266 15.703 1 95.5 416 PHE B O 1
ATOM 7389 N N . ARG B 1 417 ? 16.234 25.688 17.266 1 92.19 417 ARG B N 1
ATOM 7390 C CA . ARG B 1 417 ? 17.688 25.656 17.328 1 92.19 417 ARG B CA 1
ATOM 7391 C C . ARG B 1 417 ? 18.188 25.906 18.75 1 92.19 417 ARG B C 1
ATOM 7393 O O . ARG B 1 417 ? 17.391 26.25 19.641 1 92.19 417 ARG B O 1
ATOM 7400 N N . GLU B 1 418 ? 19.469 25.719 18.891 1 90.19 418 GLU B N 1
ATOM 7401 C CA . GLU B 1 418 ? 20.031 25.828 20.234 1 90.19 418 GLU B CA 1
ATOM 7402 C C . GLU B 1 418 ? 19.922 27.25 20.766 1 90.19 418 GLU B C 1
ATOM 7404 O O . GLU B 1 418 ? 19.578 27.469 21.922 1 90.19 418 GLU B O 1
ATOM 7409 N N . ASP B 1 419 ? 20.188 28.219 19.953 1 88.38 419 ASP B N 1
ATOM 7410 C CA . ASP B 1 419 ? 20.047 29.625 20.312 1 88.38 419 ASP B CA 1
ATOM 7411 C C . ASP B 1 419 ? 18.734 30.203 19.781 1 88.38 419 ASP B C 1
ATOM 7413 O O . ASP B 1 419 ? 18.578 30.406 18.578 1 88.38 419 ASP B O 1
ATOM 7417 N N . SER B 1 420 ? 17.75 30.469 20.734 1 88.25 420 SER B N 1
ATOM 7418 C CA . SER B 1 420 ? 16.438 30.953 20.344 1 88.25 420 SER B CA 1
ATOM 7419 C C . SER B 1 420 ? 16.281 32.438 20.625 1 88.25 420 SER B C 1
ATOM 7421 O O . SER B 1 420 ? 15.156 32.938 20.75 1 88.25 420 SER B O 1
ATOM 7423 N N . THR B 1 421 ? 17.312 33.156 20.766 1 89.62 421 THR B N 1
ATOM 7424 C CA . THR B 1 421 ? 17.266 34.594 21.109 1 89.62 421 THR B CA 1
ATOM 7425 C C . THR B 1 421 ? 16.609 35.406 20 1 89.62 421 THR B C 1
ATOM 7427 O O . THR B 1 421 ? 16.859 35.156 18.812 1 89.62 421 THR B O 1
ATOM 7430 N N . LEU B 1 422 ? 15.75 36.219 20.391 1 91.25 422 LEU B N 1
ATOM 7431 C CA . LEU B 1 422 ? 15.125 37.156 19.453 1 91.25 422 LEU B CA 1
ATOM 7432 C C . LEU B 1 422 ? 15.812 38.531 19.516 1 91.25 422 LEU B C 1
ATOM 7434 O O . LEU B 1 422 ? 16.203 39 20.594 1 91.25 422 LEU B O 1
ATOM 7438 N N . LEU B 1 423 ? 15.898 39.062 18.391 1 88 423 LEU B N 1
ATOM 7439 C CA . LEU B 1 423 ? 16.422 40.438 18.297 1 88 423 LEU B CA 1
ATOM 7440 C C . LEU B 1 423 ? 15.289 41.438 18.266 1 88 423 LEU B C 1
ATOM 7442 O O . LEU B 1 423 ? 14.164 41.125 17.891 1 88 423 LEU B O 1
ATOM 7446 N N . GLU B 1 424 ? 15.617 42.625 18.656 1 88.12 424 GLU B N 1
ATOM 7447 C CA . GLU B 1 424 ? 14.633 43.719 18.625 1 88.12 424 GLU B CA 1
ATOM 7448 C C . GLU B 1 424 ? 14.141 43.969 17.203 1 88.12 424 GLU B C 1
ATOM 7450 O O . GLU B 1 424 ? 13.008 44.406 17 1 88.12 424 GLU B O 1
ATOM 7455 N N . SER B 1 425 ? 14.992 43.562 16.266 1 87.44 425 SER B N 1
ATOM 7456 C CA . SER B 1 425 ? 14.68 43.812 14.867 1 87.44 425 SER B CA 1
ATOM 7457 C C . SER B 1 425 ? 13.789 42.719 14.289 1 87.44 425 SER B C 1
ATOM 7459 O O . SER B 1 425 ? 13.258 42.875 13.188 1 87.44 425 SER B O 1
ATOM 7461 N N . ASP B 1 426 ? 13.609 41.719 15.055 1 91.19 426 ASP B N 1
ATOM 7462 C CA . ASP B 1 426 ? 12.773 40.625 14.555 1 91.19 426 ASP B CA 1
ATOM 7463 C C . ASP B 1 426 ? 11.32 41.062 14.398 1 91.19 426 ASP B C 1
ATOM 7465 O O . ASP B 1 426 ? 10.82 41.844 15.195 1 91.19 426 ASP B O 1
ATOM 7469 N N . ALA B 1 427 ? 10.695 40.562 13.375 1 90.81 427 ALA B N 1
ATOM 7470 C CA . ALA B 1 427 ? 9.352 41 13.008 1 90.81 427 ALA B CA 1
ATOM 7471 C C . ALA B 1 427 ? 8.375 40.812 14.164 1 90.81 427 ALA B C 1
ATOM 7473 O O . ALA B 1 427 ? 7.562 41.688 14.453 1 90.81 427 ALA B O 1
ATOM 7474 N N . ILE B 1 428 ? 8.445 39.656 14.82 1 93.88 428 ILE B N 1
ATOM 7475 C CA . ILE B 1 428 ? 7.488 39.344 15.883 1 93.88 428 ILE B CA 1
ATOM 7476 C C . ILE B 1 428 ? 7.633 40.375 17.016 1 93.88 428 ILE B C 1
ATOM 7478 O O . ILE B 1 428 ? 6.641 40.781 17.625 1 93.88 428 ILE B O 1
ATOM 7482 N N . VAL B 1 429 ? 8.844 40.812 17.312 1 93.5 429 VAL B N 1
ATOM 7483 C CA . VAL B 1 429 ? 9.109 41.781 18.359 1 93.5 429 VAL B CA 1
ATOM 7484 C C . VAL B 1 429 ? 8.57 43.156 17.969 1 93.5 429 VAL B C 1
ATOM 7486 O O . VAL B 1 429 ? 7.855 43.781 18.734 1 93.5 429 VAL B O 1
ATOM 7489 N N . GLN B 1 430 ? 8.836 43.5 16.781 1 90.5 430 GLN B N 1
ATOM 7490 C CA . GLN B 1 430 ? 8.414 44.812 16.297 1 90.5 430 GLN B CA 1
ATOM 7491 C C . GLN B 1 430 ? 6.895 44.906 16.25 1 90.5 430 GLN B C 1
ATOM 7493 O O . GLN B 1 430 ? 6.328 45.938 16.609 1 90.5 430 GLN B O 1
ATOM 7498 N N . ILE B 1 431 ? 6.316 43.875 15.773 1 91.62 431 ILE B N 1
ATOM 7499 C CA . ILE B 1 431 ? 4.863 43.875 15.648 1 91.62 431 ILE B CA 1
ATOM 7500 C C . ILE B 1 431 ? 4.223 43.938 17.031 1 91.62 431 ILE B C 1
ATOM 7502 O O . ILE B 1 431 ? 3.238 44.625 17.25 1 91.62 431 ILE B O 1
ATOM 7506 N N . CYS B 1 432 ? 4.766 43.219 17.984 1 92.69 432 CYS B N 1
ATOM 7507 C CA . CYS B 1 432 ? 4.238 43.188 19.344 1 92.69 432 CYS B CA 1
ATOM 7508 C C . CYS B 1 432 ? 4.43 44.531 20.031 1 92.69 432 CYS B C 1
ATOM 7510 O O . CYS B 1 432 ? 3.738 44.844 21 1 92.69 432 CYS B O 1
ATOM 7512 N N . GLN B 1 433 ? 5.348 45.312 19.531 1 90.25 433 GLN B N 1
ATOM 7513 C CA . GLN B 1 433 ? 5.621 46.625 20.109 1 90.25 433 GLN B CA 1
ATOM 7514 C C . GLN B 1 433 ? 4.668 47.688 19.531 1 90.25 433 GLN B C 1
ATOM 7516 O O . GLN B 1 433 ? 4.258 48.594 20.234 1 90.25 433 GLN B O 1
ATOM 7521 N N . LYS B 1 434 ? 4.285 47.5 18.312 1 86.25 434 LYS B N 1
ATOM 7522 C CA . LYS B 1 434 ? 3.668 48.625 17.609 1 86.25 434 LYS B CA 1
ATOM 7523 C C . LYS B 1 434 ? 2.193 48.344 17.328 1 86.25 434 LYS B C 1
ATOM 7525 O O . LYS B 1 434 ? 1.367 49.281 17.359 1 86.25 434 LYS B O 1
ATOM 7530 N N . GLU B 1 435 ? 1.913 47.188 17.062 1 86.12 435 GLU B N 1
ATOM 7531 C CA . GLU B 1 435 ? 0.577 46.875 16.578 1 86.12 435 GLU B CA 1
ATOM 7532 C C . GLU B 1 435 ? -0.413 46.719 17.719 1 86.12 435 GLU B C 1
ATOM 7534 O O . GLU B 1 435 ? -0.07 46.156 18.766 1 86.12 435 GLU B O 1
ATOM 7539 N N . LYS B 1 436 ? -1.655 47.188 17.578 1 84.44 436 LYS B N 1
ATOM 7540 C CA . LYS B 1 436 ? -2.643 47.188 18.656 1 84.44 436 LYS B CA 1
ATOM 7541 C C . LYS B 1 436 ? -3.506 45.906 18.594 1 84.44 436 LYS B C 1
ATOM 7543 O O . LYS B 1 436 ? -4.059 45.5 19.625 1 84.44 436 LYS B O 1
ATOM 7548 N N . ASN B 1 437 ? -3.623 45.219 17.531 1 90.69 437 ASN B N 1
ATOM 7549 C CA . ASN B 1 437 ? -4.57 44.094 17.422 1 90.69 437 ASN B CA 1
ATOM 7550 C C . ASN B 1 437 ? -3.877 42.75 17.578 1 90.69 437 ASN B C 1
ATOM 7552 O O . ASN B 1 437 ? -4.266 41.781 16.938 1 90.69 437 ASN B O 1
ATOM 7556 N N . ILE B 1 438 ? -2.848 42.75 18.469 1 94.88 438 ILE B N 1
ATOM 7557 C CA . ILE B 1 438 ? -2.166 41.5 18.781 1 94.88 438 ILE B CA 1
ATOM 7558 C C . ILE B 1 438 ? -2.623 41 20.141 1 94.88 438 ILE B C 1
ATOM 7560 O O . ILE B 1 438 ? -2.525 41.688 21.141 1 94.88 438 ILE B O 1
ATOM 7564 N N . ILE B 1 439 ? -3.131 39.75 20.141 1 94.81 439 ILE B N 1
ATOM 7565 C CA . ILE B 1 439 ? -3.711 39.156 21.344 1 94.81 439 ILE B CA 1
ATOM 7566 C C . ILE B 1 439 ? -2.648 38.375 22.078 1 94.81 439 ILE B C 1
ATOM 7568 O O . ILE B 1 439 ? -2.641 38.312 23.312 1 94.81 4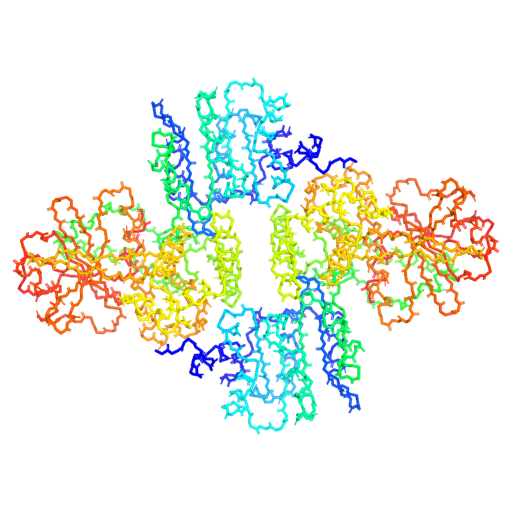39 ILE B O 1
ATOM 7572 N N . SER B 1 440 ? -1.856 37.688 21.344 1 96.5 440 SER B N 1
ATOM 7573 C CA . SER B 1 440 ? -0.823 36.875 21.953 1 96.5 440 SER B CA 1
ATOM 7574 C C . SER B 1 440 ? 0.336 36.625 20.984 1 96.5 440 SER B C 1
ATOM 7576 O O . SER B 1 440 ? 0.191 36.812 19.781 1 96.5 440 SER B O 1
ATOM 7578 N N . ALA B 1 441 ? 1.447 36.312 21.547 1 96.81 441 ALA B N 1
ATOM 7579 C CA . ALA B 1 441 ? 2.65 36 20.781 1 96.81 441 ALA B CA 1
ATOM 7580 C C . ALA B 1 441 ? 3.449 34.906 21.438 1 96.81 441 ALA B C 1
ATOM 7582 O O . ALA B 1 441 ? 3.627 34.875 22.656 1 96.81 441 ALA B O 1
ATOM 7583 N N . VAL B 1 442 ? 3.816 33.906 20.609 1 97.31 442 VAL B N 1
ATOM 7584 C CA . VAL B 1 442 ? 4.496 32.75 21.141 1 97.31 442 VAL B CA 1
ATOM 7585 C C . VAL B 1 442 ? 5.766 32.469 20.328 1 97.31 442 VAL B C 1
ATOM 7587 O O . VAL B 1 442 ? 5.77 32.594 19.109 1 97.31 442 VAL B O 1
ATOM 7590 N N . LEU B 1 443 ? 6.879 32.188 21 1 97.44 443 LEU B N 1
ATOM 7591 C CA . LEU B 1 443 ? 8.109 31.672 20.406 1 97.44 443 LEU B CA 1
ATOM 7592 C C . LEU B 1 443 ? 8.297 30.203 20.734 1 97.44 443 LEU B C 1
ATOM 7594 O O . LEU B 1 443 ? 8.438 29.828 21.891 1 97.44 443 LEU B O 1
ATOM 7598 N N . ILE B 1 444 ? 8.281 29.328 19.719 1 98.12 444 ILE B N 1
ATOM 7599 C CA . ILE B 1 444 ? 8.469 27.891 19.891 1 98.12 444 ILE B CA 1
ATOM 7600 C C . ILE B 1 444 ? 9.961 27.562 19.891 1 98.12 444 ILE B C 1
ATOM 7602 O O . ILE B 1 444 ? 10.68 27.922 18.953 1 98.12 444 ILE B O 1
ATOM 7606 N N . THR B 1 445 ? 10.414 26.875 20.938 1 97.88 445 THR B N 1
ATOM 7607 C CA . THR B 1 445 ? 11.844 26.672 21.141 1 97.88 445 THR B CA 1
ATOM 7608 C C . THR B 1 445 ? 12.18 25.188 21.094 1 97.88 445 THR B C 1
ATOM 7610 O O . THR B 1 445 ? 11.281 24.328 21.094 1 97.88 445 THR B O 1
ATOM 7613 N N . LYS B 1 446 ? 13.477 24.812 21.031 1 96.88 446 LYS B N 1
ATOM 7614 C CA . LYS B 1 446 ? 13.969 23.453 20.906 1 96.88 446 LYS B CA 1
ATOM 7615 C C . LYS B 1 446 ? 14.188 22.812 22.281 1 96.88 446 LYS B C 1
ATOM 7617 O O . LYS B 1 446 ? 13.734 21.703 22.547 1 96.88 446 LYS B O 1
ATOM 7622 N N . ARG B 1 447 ? 14.766 23.531 23.234 1 95.12 447 ARG B N 1
ATOM 7623 C CA . ARG B 1 447 ? 15.203 22.984 24.516 1 95.12 447 ARG B CA 1
ATOM 7624 C C . ARG B 1 447 ? 14.062 22.969 25.516 1 95.12 447 ARG B C 1
ATOM 7626 O O . ARG B 1 447 ? 13.289 23.922 25.594 1 95.12 447 ARG B O 1
ATOM 7633 N N . ALA B 1 448 ? 14.031 21.969 26.297 1 94.5 448 ALA B N 1
ATOM 7634 C CA . ALA B 1 448 ? 12.969 21.797 27.281 1 94.5 448 ALA B CA 1
ATOM 7635 C C . ALA B 1 448 ? 13.031 22.875 28.359 1 94.5 448 ALA B C 1
ATOM 7637 O O . ALA B 1 448 ? 12.008 23.266 28.922 1 94.5 448 ALA B O 1
ATOM 7638 N N . GLU B 1 449 ? 14.203 23.406 28.578 1 94.38 449 GLU B N 1
ATOM 7639 C CA . GLU B 1 449 ? 14.398 24.375 29.656 1 94.38 449 GLU B CA 1
ATOM 7640 C C . GLU B 1 449 ? 14.188 25.797 29.141 1 94.38 449 GLU B C 1
ATOM 7642 O O . GLU B 1 449 ? 14.18 26.75 29.938 1 94.38 449 GLU B O 1
ATOM 7647 N N . ASP B 1 450 ? 14.016 25.938 27.859 1 95.62 450 ASP B N 1
ATOM 7648 C CA . ASP B 1 450 ? 13.891 27.266 27.25 1 95.62 450 ASP B CA 1
ATOM 7649 C C . ASP B 1 450 ? 12.43 27.688 27.156 1 95.62 450 ASP B C 1
ATOM 7651 O O . ASP B 1 450 ? 11.836 27.656 26.078 1 95.62 450 ASP B O 1
ATOM 7655 N N . TYR B 1 451 ? 11.867 28.109 28.266 1 95.75 451 TYR B N 1
ATOM 7656 C CA . TYR B 1 451 ? 10.477 28.547 28.328 1 95.75 451 TYR B CA 1
ATOM 7657 C C . TYR B 1 451 ? 10.336 29.766 29.234 1 95.75 451 TYR B C 1
ATOM 7659 O O . TYR B 1 451 ? 11.266 30.125 29.953 1 95.75 451 TYR B O 1
ATOM 7667 N N . GLY B 1 452 ? 9.18 30.422 29.109 1 93.88 452 GLY B N 1
ATOM 7668 C CA . GLY B 1 452 ? 8.906 31.578 29.953 1 93.88 452 GLY B CA 1
ATOM 7669 C C . GLY B 1 452 ? 8.648 32.844 29.156 1 93.88 452 GLY B C 1
ATOM 7670 O O . GLY B 1 452 ? 8.555 32.812 27.938 1 93.88 452 GLY B O 1
ATOM 7671 N N . ARG B 1 453 ? 8.445 33.969 29.891 1 92.25 453 ARG B N 1
ATOM 7672 C CA . ARG B 1 453 ? 8.195 35.25 29.281 1 92.25 453 ARG B CA 1
ATOM 7673 C C . ARG B 1 453 ? 9.5 35.906 28.828 1 92.25 453 ARG B C 1
ATOM 7675 O O . ARG B 1 453 ? 10.477 35.938 29.578 1 92.25 453 ARG B O 1
ATOM 7682 N N . LEU B 1 454 ? 9.469 36.312 27.594 1 90.12 454 LEU B N 1
ATOM 7683 C CA . LEU B 1 454 ? 10.641 37.062 27.125 1 90.12 454 LEU B CA 1
ATOM 7684 C C . LEU B 1 454 ? 10.719 38.438 27.766 1 90.12 454 LEU B C 1
ATOM 7686 O O . LEU B 1 454 ? 9.703 39.094 27.938 1 90.12 454 LEU B O 1
ATOM 7690 N N . LYS B 1 455 ? 11.922 38.781 28.188 1 82 455 LYS B N 1
ATOM 7691 C CA . LYS B 1 455 ? 12.148 40.094 28.844 1 82 455 LYS B CA 1
ATOM 7692 C C . LYS B 1 455 ? 12.414 41.188 27.812 1 82 455 LYS B C 1
ATOM 7694 O O . LYS B 1 455 ? 13.555 41.594 27.625 1 82 455 LYS B O 1
ATOM 7699 N N . LEU B 1 456 ? 11.469 41.531 27.047 1 81.94 456 LEU B N 1
ATOM 7700 C CA . LEU B 1 456 ? 11.547 42.594 26.062 1 81.94 456 LEU B CA 1
ATOM 7701 C C . LEU B 1 456 ? 10.477 43.656 26.312 1 81.94 456 LEU B C 1
ATOM 7703 O O . LEU B 1 456 ? 9.477 43.375 26.984 1 81.94 456 LEU B O 1
ATOM 7707 N N . SER B 1 457 ? 10.781 44.844 25.969 1 81.69 457 SER B N 1
ATOM 7708 C CA . SER B 1 457 ? 9.805 45.906 26.078 1 81.69 457 SER B CA 1
ATOM 7709 C C . SER B 1 457 ? 8.758 45.812 24.969 1 81.69 457 SER B C 1
ATOM 7711 O O . SER B 1 457 ? 8.914 46.438 23.922 1 81.69 457 SER B O 1
ATOM 7713 N N . VAL B 1 458 ? 7.754 45 25.188 1 84.38 458 VAL B N 1
ATOM 7714 C CA . VAL B 1 458 ? 6.684 44.812 24.203 1 84.38 458 VAL B CA 1
ATOM 7715 C C . VAL B 1 458 ? 5.328 45.062 24.875 1 84.38 458 VAL B C 1
ATOM 7717 O O . VAL B 1 458 ? 5.203 44.938 26.094 1 84.38 458 VAL B O 1
ATOM 7720 N N . LYS B 1 459 ? 4.379 45.438 24.062 1 87.88 459 LYS B N 1
ATOM 7721 C CA . LYS B 1 459 ? 3.023 45.625 24.562 1 87.88 459 LYS B CA 1
ATOM 7722 C C . LYS B 1 459 ? 2.35 44.312 24.891 1 87.88 459 LYS B C 1
ATOM 7724 O O . LYS B 1 459 ? 1.568 44.219 25.844 1 87.88 459 LYS B O 1
ATOM 7729 N N . VAL B 1 460 ? 2.633 43.344 24.078 1 91.88 460 VAL B N 1
ATOM 7730 C CA . VAL B 1 460 ? 2.137 42 24.281 1 91.88 460 VAL B CA 1
ATOM 7731 C C . VAL B 1 460 ? 3.305 41.062 24.578 1 91.88 460 VAL B C 1
ATOM 7733 O O . VAL B 1 460 ? 4.234 40.938 23.781 1 91.88 460 VAL B O 1
ATOM 7736 N N . PRO B 1 461 ? 3.289 40.469 25.703 1 93.25 461 PRO B N 1
ATOM 7737 C CA . PRO B 1 461 ? 4.395 39.594 26.078 1 93.25 461 PRO B CA 1
ATOM 7738 C C . PRO B 1 461 ? 4.555 38.406 25.109 1 93.25 461 PRO B C 1
ATOM 7740 O O . PRO B 1 461 ? 3.559 37.812 24.672 1 93.25 461 PRO B O 1
ATOM 7743 N N . ILE B 1 462 ? 5.77 38.125 24.766 1 95.88 462 ILE B N 1
ATOM 7744 C CA . ILE B 1 462 ? 6.094 36.969 23.969 1 95.88 462 ILE B CA 1
ATOM 7745 C C . ILE B 1 462 ? 6.461 35.812 24.875 1 95.88 462 ILE B C 1
ATOM 7747 O O . ILE B 1 462 ? 7.375 35.906 25.703 1 95.88 462 ILE B O 1
ATOM 7751 N N . ILE B 1 463 ? 5.75 34.688 24.75 1 96.12 463 ILE B N 1
ATOM 7752 C CA . ILE B 1 463 ? 5.938 33.562 25.641 1 96.12 463 ILE B CA 1
ATOM 7753 C C . ILE B 1 463 ? 6.738 32.469 24.906 1 96.12 463 ILE B C 1
ATOM 7755 O O . ILE B 1 463 ? 6.375 32.062 23.812 1 96.12 463 ILE B O 1
ATOM 7759 N N . LYS B 1 464 ? 7.852 32.031 25.531 1 96.38 464 LYS B N 1
ATOM 7760 C CA . LYS B 1 464 ? 8.633 30.906 25.016 1 96.38 464 LYS B CA 1
ATOM 7761 C C . LYS B 1 464 ? 8.055 29.578 25.484 1 96.38 464 LYS B C 1
ATOM 7763 O O . LYS B 1 464 ? 7.777 29.406 26.672 1 96.38 464 LYS B O 1
ATOM 7768 N N . ILE B 1 465 ? 7.82 28.688 24.578 1 97 465 ILE B N 1
ATOM 7769 C CA . ILE B 1 465 ? 7.316 27.359 24.891 1 97 465 ILE B CA 1
ATOM 7770 C C . ILE B 1 465 ? 8.062 26.312 24.062 1 97 465 ILE B C 1
ATOM 7772 O O . ILE B 1 465 ? 8.172 26.438 22.844 1 97 465 ILE B O 1
ATOM 7776 N N . PRO B 1 466 ? 8.609 25.234 24.703 1 98.06 466 PRO B N 1
ATOM 7777 C CA . PRO B 1 466 ? 9.219 24.156 23.922 1 98.06 466 PRO B CA 1
ATOM 7778 C C . PRO B 1 466 ? 8.242 23.516 22.922 1 98.06 466 PRO B C 1
ATOM 7780 O O . PRO B 1 466 ? 7.066 23.344 23.25 1 98.06 466 PRO B O 1
ATOM 7783 N N . ALA B 1 467 ? 8.773 23.109 21.812 1 98.44 467 ALA B N 1
ATOM 7784 C CA . ALA B 1 467 ? 7.957 22.625 20.688 1 98.44 467 ALA B CA 1
ATOM 7785 C C . ALA B 1 467 ? 7.082 21.453 21.109 1 98.44 467 ALA B C 1
ATOM 7787 O O . ALA B 1 467 ? 5.887 21.422 20.812 1 98.44 467 ALA B O 1
ATOM 7788 N N . PHE B 1 468 ? 7.641 20.438 21.828 1 98.19 468 PHE B N 1
ATOM 7789 C CA . PHE B 1 468 ? 6.887 19.234 22.188 1 98.19 468 PHE B CA 1
ATOM 7790 C C . PHE B 1 468 ? 5.758 19.578 23.156 1 98.19 468 PHE B C 1
ATOM 7792 O O . PHE B 1 468 ? 4.68 18.969 23.094 1 98.19 468 PHE B O 1
ATOM 7799 N N . VAL B 1 469 ? 5.969 20.562 24 1 97.38 469 VAL B N 1
ATOM 7800 C CA . VAL B 1 469 ? 4.938 21.016 24.938 1 97.38 469 VAL B CA 1
ATOM 7801 C C . VAL B 1 469 ? 3.809 21.688 24.172 1 97.38 469 VAL B C 1
ATOM 7803 O O . VAL B 1 469 ? 2.633 21.375 24.375 1 97.38 469 VAL B O 1
ATOM 7806 N N . PHE B 1 470 ? 4.184 22.594 23.297 1 97.75 470 PHE B N 1
ATOM 7807 C CA . PHE B 1 470 ? 3.213 23.344 22.5 1 97.75 470 PHE B CA 1
ATOM 7808 C C . PHE B 1 470 ? 2.359 22.391 21.656 1 97.75 470 PHE B C 1
ATOM 7810 O O . PHE B 1 470 ? 1.132 22.5 21.641 1 97.75 470 PHE B O 1
ATOM 7817 N N . MET B 1 471 ? 2.988 21.422 21 1 97.81 471 MET B N 1
ATOM 7818 C CA . MET B 1 471 ? 2.297 20.516 20.094 1 97.81 471 MET B CA 1
ATOM 7819 C C . MET B 1 471 ? 1.413 19.547 20.859 1 97.81 471 MET B C 1
ATOM 7821 O O . MET B 1 471 ? 0.378 19.109 20.344 1 97.81 471 MET B O 1
ATOM 7825 N N . TYR B 1 472 ? 1.828 19.188 22.062 1 97.5 472 TYR B N 1
ATOM 7826 C CA . TYR B 1 472 ? 0.948 18.375 22.875 1 97.5 472 TYR B CA 1
ATOM 7827 C C . TYR B 1 472 ? -0.295 19.156 23.297 1 97.5 472 TYR B C 1
ATOM 7829 O O . TYR B 1 472 ? -1.416 18.641 23.188 1 97.5 472 TYR B O 1
ATOM 7837 N N . LEU B 1 473 ? -0.1 20.344 23.734 1 96.06 473 LEU B N 1
ATOM 7838 C CA . LEU B 1 473 ? -1.193 21.172 24.219 1 96.06 473 LEU B CA 1
ATOM 7839 C C . LEU B 1 473 ? -2.166 21.531 23.109 1 96.06 473 LEU B C 1
ATOM 7841 O O . LEU B 1 473 ? -3.383 21.453 23.281 1 96.06 473 LEU B O 1
ATOM 7845 N N . PHE B 1 474 ? -1.666 21.875 21.953 1 96 474 PHE B N 1
ATOM 7846 C CA . PHE B 1 474 ? -2.51 22.297 20.828 1 96 474 PHE B CA 1
ATOM 7847 C C . PHE B 1 474 ? -2.809 21.125 19.906 1 96 474 PHE B C 1
ATOM 7849 O O . PHE B 1 474 ? -3.211 21.312 18.766 1 96 474 PHE B O 1
ATOM 7856 N N . GLY B 1 475 ? -2.607 19.922 20.375 1 94.31 475 GLY B N 1
ATOM 7857 C CA . GLY B 1 475 ? -2.988 18.703 19.672 1 94.31 475 GLY B CA 1
ATOM 7858 C C . GLY B 1 475 ? -4.234 18.062 20.234 1 94.31 475 GLY B C 1
ATOM 7859 O O . GLY B 1 475 ? -4.734 17.078 19.688 1 94.31 475 GLY B O 1
ATOM 7860 N N . ARG B 1 476 ? -4.789 18.703 21.297 1 88.19 476 ARG B N 1
ATOM 7861 C CA . ARG B 1 476 ? -5.922 18.141 22.016 1 88.19 476 ARG B CA 1
ATOM 7862 C C . ARG B 1 476 ? -7.242 18.609 21.422 1 88.19 476 ARG B C 1
ATOM 7864 O O . ARG B 1 476 ? -7.344 19.75 20.938 1 88.19 476 ARG B O 1
#

Nearest PDB structures (foldseek):
  8a8v-assembly1_F  TM=4.902E-01  e=1.315E-03  Mycobacterium tuberculosis
  2gno-assembly1_A  TM=3.508E-01  e=2.007E-04  Thermotoga maritima MSB8
  8a8w-assembly1_F  TM=4.761E-01  e=2.678E-03  Mycobacterium tuberculosis
  7abr-assembly1_F  TM=4.712E-01  e=2.965E-03  Bacillus subtilis subsp. subtilis str. 168
  6n8v-assembly1_B  TM=4.504E-01  e=1.188E-03  Saccharomyces cerevisiae S288C

Secondary structure (DSSP, 8-state):
--TT-HHHHHHHHHHH-THHHHS---GGGS-SPPPHHHHHHHHHHT-SS---EEEEE--TTSSHHHHHHHHHHHHHHTT--GGGEEEEETTSTGGGGS-HHHHHHHHHHHT--SS-EEEEEESGGGSTTHHHHHHHHHHH-TTEEEEEEES--HHHHHHHHHH-TTTEEEEE-PSPPHHHHHHHHT-TT--S-PPP--GGGGGG--HHHHHHHHHHHGGGGGGHHHHHHH-S-GGGTT---HHHHHHHIIIIIIHHIIIIIHHHHS--S-HHHHHHHHHHHHHTTTEE--HHHHHHHTTT--HHHHHHHHHHHHHTTSEEEEEE---TT---SS-PPEEEES-HHHHHHHHT---TTT-HHHHHHHHHHHHHHHHHHHTTTSS-EEEEEE-SSSTT-EEEEEEEETTEEEEEEEE-SS--PPPTTSHHHHHHHH-SSEEEEEEEESSTT--EE--S--SSPEEEEEHHHHHHHTT-/--TT-HHHHHHHHHHH-THHHHS---GGGS-SPPPHHHHHHHHHHT-SS---EEEEE--TTSSHHHHHHHHHHHHHHTT--GGGEEEEETTSTGGGGS-HHHHHHHHHHHT--SS-EEEEEESGGGSTTHHHHHHHHHHH-TTEEEEEEES--HHHHHHHHHT-TTTEEEEE-PSPPHHHHHHHHT-TT--S-PPP--GGGGGG--HHHHHHHHHHHGGGGGGHHHHHHH-S-GGGTT---HHHHHHHIIIIIIHHIIIIIHHHHS--S-HHHHHHHHHHHHHTTTEE--HHHHHHHTTT--HHHHHHHHHHHHHTTSEEEEEE---TT---SS-PPEEEESSHHHHHHHHT---TTT-HHHHHHHHHHHHHHHHHHHTTTSS-EEEEEE-SSSTT-EEEEEEEETTEEEEEEEE-SS--PPPTTSHHHHHHHH-SSEEEEEEEESSTT--EE--S--SSPEEEEEHHHHHHHTT-

Foldseek 3Di:
DDLQDLVNLVVVQCVQQVCLPVPDQDPVLEDDDDAPLLVVLLCQLPPDPAAAAEEEEAFPQQCLSNSVSVSLVVCSVVVDRSLQETEDECVDPSQLPPAPCSNVVSSCVPGNVDLAHEYEYEQLLSHPPSVVVLVVCVVVRVRYHYYYYHLFCCCVVVVCVPVVVRHHDYGYRAFAFLQSLCVLLVPVLDDDDDDQDDLLCPLVDAQVRQVVLLVSCVVSVVCVVVCLQLDRRSVCSPPDDSLVSLVCLVVVTVVCCLPPRLVSNDPDPDSPLLVLLVLVCLVQALHFDDLVVSCVVRVNDDSVVSVVSVVRCVSSQQKDWAWADDAPPDDDPDITTHIHGSALNSSCSSVVPPCCPVDQVNVQSSLLSSLLNLQCNLCVVDPKHKHKHWDPPPPTAIFSIWIADPQAIETEHEDEDPDQDDDCPHPQNVRQAPGDRYSAAEYEYNDSPPWGWDPDPGNRTYTYHHSSSSSNSSSD/DDLQDLVNLVVVQCVQQVCLPVVDQDPVLEDDDDAPLLVVLLCQLPPDPAAAAEEEEAFPQLCLSNSVSNSLVVCSVVVPRSLQETEDECVDPSQLPPAPCSNVVSSCVPGNVDLAHEYEYEQLLSHPPSVVVLVVCVVVRVRYHYYYYHLFCCCVVVVCVPVVVRHHDYGYRAFAFLQSLCVLLVPPLDDDDDDQDDLLCPLVDAQVRQVVLLVSCVVSVVCVVVCLQLDRRSVCSPPDDSLVSLVCLVVVTVVCCLPPRLVSNDPDPDSPLLVLLVLVCLVQALHFDDLVVSCVVRVNDDSVVSVVSVVRCVSSQQKDWAWADDAPPDDDPDITTHIHGSILNSSCSSVVPPCCPVDPVNVQSSLLSSLLNLQCNLCVVDPKHKHKHWDPPPPTAIFSIWIQDPQAIETEHEDEDPDQDDDCPHPQNVRQAPGDRYSAAEYEYNDSVPWGWDPDPGNRTYTYDHSSSSSNSSSD